Protein AF-0000000074219589 (afdb_homodimer)

Nearest PDB structures (foldseek):
  7evu-assembly1_A  TM=9.804E-01  e=2.218E-56  Toxoplasma gondii
  7evv-assembly1_A  TM=9.787E-01  e=8.801E-56  Toxoplasma gondii
  7f97-assembly1_A  TM=9.802E-01  e=2.999E-54  Plasmodium falciparum 3D7
  7qc1-assembly2_D  TM=9.430E-01  e=5.811E-54  Plasmodium falciparum 3D7
  5f9z-assembly3_B  TM=9.260E-01  e=2.154E-54  Cryptosporidium parvum

Structure (mmCIF, N/CA/C/O backbone):
data_AF-0000000074219589-model_v1
#
loop_
_entity.id
_entity.type
_entity.pdbx_description
1 polymer 'Methionine aminopeptidase 2'
#
loop_
_atom_site.group_PDB
_atom_site.id
_atom_site.type_symbol
_atom_site.label_atom_id
_atom_site.label_alt_id
_atom_site.label_comp_id
_atom_site.label_asym_id
_atom_site.label_entity_id
_atom_site.label_seq_id
_atom_site.pdbx_PDB_ins_code
_atom_site.Cartn_x
_atom_site.Cartn_y
_atom_site.Cartn_z
_atom_site.occupancy
_atom_site.B_iso_or_equiv
_atom_site.auth_seq_id
_atom_site.auth_comp_id
_atom_site.auth_asym_id
_atom_site.auth_atom_id
_atom_site.pdbx_PDB_model_num
ATOM 1 N N . MET A 1 1 ? -64.625 12.992 73.562 1 19.92 1 MET A N 1
ATOM 2 C CA . MET A 1 1 ? -65.438 12.336 72.5 1 19.92 1 MET A CA 1
ATOM 3 C C . MET A 1 1 ? -64.562 11.961 71.312 1 19.92 1 MET A C 1
ATOM 5 O O . MET A 1 1 ? -64.562 10.82 70.812 1 19.92 1 MET A O 1
ATOM 9 N N . ALA A 1 2 ? -64.188 12.914 70.375 1 18.48 2 ALA A N 1
ATOM 10 C CA . ALA A 1 2 ? -64.25 13.242 69 1 18.48 2 ALA A CA 1
ATOM 11 C C . ALA A 1 2 ? -63.062 12.727 68.188 1 18.48 2 ALA A C 1
ATOM 13 O O . ALA A 1 2 ? -63.156 12.477 67 1 18.48 2 ALA A O 1
ATOM 14 N N . GLY A 1 3 ? -61.875 12.883 68.688 1 21.91 3 GLY A N 1
ATOM 15 C CA . GLY A 1 3 ? -60.812 13.391 67.812 1 21.91 3 GLY A CA 1
ATOM 16 C C . GLY A 1 3 ? -60.281 12.344 66.875 1 21.91 3 GLY A C 1
ATOM 17 O O . GLY A 1 3 ? -59.594 11.391 67.25 1 21.91 3 GLY A O 1
ATOM 18 N N . GLY A 1 4 ? -61.125 11.953 65.938 1 23.81 4 GLY A N 1
ATOM 19 C CA . GLY A 1 4 ? -61 10.781 65.062 1 23.81 4 GLY A CA 1
ATOM 20 C C . GLY A 1 4 ? -59.719 10.789 64.25 1 23.81 4 GLY A C 1
ATOM 21 O O . GLY A 1 4 ? -59.375 11.797 63.625 1 23.81 4 GLY A O 1
ATOM 22 N N . LYS A 1 5 ? -58.656 10.047 64.688 1 26.77 5 LYS A N 1
ATOM 23 C CA . LYS A 1 5 ? -57.281 9.984 64.25 1 26.77 5 LYS A CA 1
ATOM 24 C C . LYS A 1 5 ? -57.156 9.562 62.812 1 26.77 5 LYS A C 1
ATOM 26 O O . LYS A 1 5 ? -57.5 8.43 62.438 1 26.77 5 LYS A O 1
ATOM 31 N N . LYS A 1 6 ? -57.469 10.555 61.875 1 24.08 6 LYS A N 1
ATOM 32 C CA . LYS A 1 6 ? -57.531 10.359 60.438 1 24.08 6 LYS A CA 1
ATOM 33 C C . LYS A 1 6 ? -56.25 9.68 59.938 1 24.08 6 LYS A C 1
ATOM 35 O O . LYS A 1 6 ? -55.125 10.141 60.219 1 24.08 6 LYS A O 1
ATOM 40 N N . GLU A 1 7 ? -56.219 8.398 59.781 1 24.27 7 GLU A N 1
ATOM 41 C CA . GLU A 1 7 ? -55.188 7.461 59.344 1 24.27 7 GLU A CA 1
ATOM 42 C C . GLU A 1 7 ? -54.656 7.863 57.969 1 24.27 7 GLU A C 1
ATOM 44 O O . GLU A 1 7 ? -55.375 7.93 57 1 24.27 7 GLU A O 1
ATOM 49 N N . GLY A 1 8 ? -53.844 8.938 57.875 1 21.81 8 GLY A N 1
ATOM 50 C CA . GLY A 1 8 ? -53.375 9.555 56.656 1 21.81 8 GLY A CA 1
ATOM 51 C C . GLY A 1 8 ? -52.688 8.57 55.719 1 21.81 8 GLY A C 1
ATOM 52 O O . GLY A 1 8 ? -51.875 7.754 56.156 1 21.81 8 GLY A O 1
ATOM 53 N N . LYS A 1 9 ? -53.344 8.07 54.625 1 23.77 9 LYS A N 1
ATOM 54 C CA . LYS A 1 9 ? -53.062 7.16 53.5 1 23.77 9 LYS A CA 1
ATOM 55 C C . LYS A 1 9 ? -51.812 7.586 52.719 1 23.77 9 LYS A C 1
ATOM 57 O O . LYS A 1 9 ? -51.906 8.461 51.844 1 23.77 9 LYS A O 1
ATOM 62 N N . SER A 1 10 ? -50.656 7.871 53.25 1 21.86 10 SER A N 1
ATOM 63 C CA . SER A 1 10 ? -49.562 8.367 52.438 1 21.86 10 SER A CA 1
ATOM 64 C C . SER A 1 10 ? -49.156 7.355 51.375 1 21.86 10 SER A C 1
ATOM 66 O O . SER A 1 10 ? -48.688 6.258 51.688 1 21.86 10 SER A O 1
ATOM 68 N N . CYS A 1 11 ? -50 6.988 50.406 1 22.42 11 CYS A N 1
ATOM 69 C CA . CYS A 1 11 ? -49.625 6.105 49.312 1 22.42 11 CYS A CA 1
ATOM 70 C C . CYS A 1 11 ? -48.406 6.652 48.594 1 22.42 11 CYS A C 1
ATOM 72 O O . CYS A 1 11 ? -48.469 7.73 48 1 22.42 11 CYS A O 1
ATOM 74 N N . ASP A 1 12 ? -47.188 6.516 49.031 1 22.69 12 ASP A N 1
ATOM 75 C CA . ASP A 1 12 ? -45.938 6.945 48.469 1 22.69 12 ASP A CA 1
ATOM 76 C C . ASP A 1 12 ? -45.719 6.355 47.062 1 22.69 12 ASP A C 1
ATOM 78 O O . ASP A 1 12 ? -45.719 5.133 46.906 1 22.69 12 ASP A O 1
ATOM 82 N N . ALA A 1 13 ? -46.344 6.895 46 1 24.58 13 ALA A N 1
ATOM 83 C CA . ALA A 1 13 ? -46.188 6.59 44.562 1 24.58 13 ALA A CA 1
ATOM 84 C C . ALA A 1 13 ? -44.719 6.516 44.156 1 24.58 13 ALA A C 1
ATOM 86 O O . ALA A 1 13 ? -44 7.52 44.219 1 24.58 13 ALA A O 1
ATOM 87 N N . GLU A 1 14 ? -43.938 5.5 44.438 1 26.52 14 GLU A N 1
ATOM 88 C CA . GLU A 1 14 ? -42.625 5.145 43.906 1 26.52 14 GLU A CA 1
ATOM 89 C C . GLU A 1 14 ? -42.625 5.219 42.375 1 26.52 14 GLU A C 1
ATOM 91 O O . GLU A 1 14 ? -43.25 4.379 41.719 1 26.52 14 GLU A O 1
ATOM 96 N N . THR A 1 15 ? -42.875 6.375 41.781 1 26.33 15 THR A N 1
ATOM 97 C CA . THR A 1 15 ? -42.812 6.57 40.344 1 26.33 15 THR A CA 1
ATOM 98 C C . THR A 1 15 ? -41.562 5.957 39.75 1 26.33 15 THR A C 1
ATOM 100 O O . THR A 1 15 ? -40.469 6.199 40.281 1 26.33 15 THR A O 1
ATOM 103 N N . SER A 1 16 ? -41.656 4.855 39.125 1 27.03 16 SER A N 1
ATOM 104 C CA . SER A 1 16 ? -40.719 4.047 38.375 1 27.03 16 SER A CA 1
ATOM 105 C C . SER A 1 16 ? -39.938 4.902 37.375 1 27.03 16 SER A C 1
ATOM 107 O O . SER A 1 16 ? -40.5 5.512 36.469 1 27.03 16 SER A O 1
ATOM 109 N N . ALA A 1 17 ? -38.906 5.609 37.781 1 26.78 17 ALA A N 1
ATOM 110 C CA . ALA A 1 17 ? -37.969 6.371 36.969 1 26.78 17 ALA A CA 1
ATOM 111 C C . ALA A 1 17 ? -37.594 5.625 35.719 1 26.78 17 ALA A C 1
ATOM 113 O O . ALA A 1 17 ? -36.938 4.582 35.75 1 26.78 17 ALA A O 1
ATOM 114 N N . VAL A 1 18 ? -38.344 5.652 34.719 1 27.89 18 VAL A N 1
ATOM 115 C CA . VAL A 1 18 ? -38.062 5.227 33.344 1 27.89 18 VAL A CA 1
ATOM 116 C C . VAL A 1 18 ? -36.625 5.641 32.969 1 27.89 18 VAL A C 1
ATOM 118 O O . VAL A 1 18 ? -36.25 6.809 33.094 1 27.89 18 VAL A O 1
ATOM 121 N N . ALA A 1 19 ? -35.75 4.691 32.938 1 32.09 19 ALA A N 1
ATOM 122 C CA . ALA A 1 19 ? -34.375 4.875 32.5 1 32.09 19 ALA A CA 1
ATOM 123 C C . ALA A 1 19 ? -34.312 5.848 31.328 1 32.09 19 ALA A C 1
ATOM 125 O O . ALA A 1 19 ? -35 5.684 30.328 1 32.09 19 ALA A O 1
ATOM 126 N N . LYS A 1 20 ? -34.031 7.055 31.562 1 34.81 20 LYS A N 1
ATOM 127 C CA . LYS A 1 20 ? -33.781 8.039 30.516 1 34.81 20 LYS A CA 1
ATOM 128 C C . LYS A 1 20 ? -33.031 7.422 29.328 1 34.81 20 LYS A C 1
ATOM 130 O O . LYS A 1 20 ? -32.094 6.652 29.516 1 34.81 20 LYS A O 1
ATOM 135 N N . PRO A 1 21 ? -33.531 7.344 28.188 1 35.66 21 PRO A N 1
ATOM 136 C CA . PRO A 1 21 ? -32.875 6.863 26.984 1 35.66 21 PRO A CA 1
ATOM 137 C C . PRO A 1 21 ? -31.406 7.297 26.906 1 35.66 21 PRO A C 1
ATOM 139 O O . PRO A 1 21 ? -31.078 8.438 27.25 1 35.66 21 PRO A O 1
ATOM 142 N N . ALA A 1 22 ? -30.375 6.469 27.219 1 43.91 22 ALA A N 1
ATOM 143 C CA . ALA A 1 22 ? -28.938 6.727 27.109 1 43.91 22 ALA A CA 1
ATOM 144 C C . ALA A 1 22 ? -28.641 7.754 26.016 1 43.91 22 ALA A C 1
ATOM 146 O O . ALA A 1 22 ? -29.031 7.57 24.859 1 43.91 22 ALA A O 1
ATOM 147 N N . LEU A 1 23 ? -28.516 8.891 26.266 1 55 23 LEU A N 1
ATOM 148 C CA . LEU A 1 23 ? -28.203 9.984 25.344 1 55 23 LEU A CA 1
ATOM 149 C C . LEU A 1 23 ? -27.031 9.625 24.453 1 55 23 LEU A C 1
ATOM 151 O O . LEU A 1 23 ? -25.953 9.242 24.938 1 55 23 LEU A O 1
ATOM 155 N N . ILE A 1 24 ? -27.109 9.258 23.188 1 67.38 24 ILE A N 1
ATOM 156 C CA . ILE A 1 24 ? -26.156 8.82 22.172 1 67.38 24 ILE A CA 1
ATOM 157 C C . ILE A 1 24 ? -25.031 9.836 22.047 1 67.38 24 ILE A C 1
ATOM 159 O O . ILE A 1 24 ? -23.875 9.461 21.844 1 67.38 24 ILE A O 1
ATOM 163 N N . GLY A 1 25 ? -25.172 11.031 22.375 1 81.06 25 GLY A N 1
ATOM 164 C CA . GLY A 1 25 ? -24.156 12.047 22.188 1 81.06 25 GLY A CA 1
ATOM 165 C C . GLY A 1 25 ? -23.281 12.266 23.406 1 81.06 25 GLY A C 1
ATOM 166 O O . GLY A 1 25 ? -23.516 11.641 24.453 1 81.06 25 GLY A O 1
ATOM 167 N N . ILE A 1 26 ? -22.266 12.969 23.297 1 91.38 26 ILE A N 1
ATOM 168 C CA . ILE A 1 26 ? -21.359 13.352 24.375 1 91.38 26 ILE A CA 1
ATOM 169 C C . ILE A 1 26 ? -22.078 14.242 25.375 1 91.38 26 ILE A C 1
ATOM 171 O O . ILE A 1 26 ? -22.797 15.164 24.984 1 91.38 26 ILE A O 1
ATOM 175 N N . THR A 1 27 ? -22 13.906 26.578 1 90.56 27 THR A N 1
ATOM 176 C CA . THR A 1 27 ? -22.844 14.562 27.578 1 90.56 27 THR A CA 1
ATOM 177 C C . THR A 1 27 ? -22.047 15.57 28.391 1 90.56 27 THR A C 1
ATOM 179 O O . THR A 1 27 ? -22.594 16.281 29.219 1 90.56 27 THR A O 1
ATOM 182 N N . CYS A 1 28 ? -20.781 15.578 28.203 1 91.44 28 CYS A N 1
ATOM 183 C CA . CYS A 1 28 ? -19.938 16.5 28.969 1 91.44 28 CYS A CA 1
ATOM 184 C C . CYS A 1 28 ? -19 17.266 28.031 1 91.44 28 CYS A C 1
ATOM 186 O O . CYS A 1 28 ? -18.594 16.75 26.984 1 91.44 28 CYS A O 1
ATOM 188 N N . SER A 1 29 ? -18.719 18.484 28.438 1 91.38 29 SER A N 1
ATOM 189 C CA . SER A 1 29 ? -17.797 19.281 27.656 1 91.38 29 SER A CA 1
ATOM 190 C C . SER A 1 29 ? -16.344 19 28.062 1 91.38 29 SER A C 1
ATOM 192 O O . SER A 1 29 ? -16.078 18.641 29.203 1 91.38 29 SER A O 1
ATOM 194 N N . ARG A 1 30 ? -15.461 19.234 27.203 1 92.25 30 ARG A N 1
ATOM 195 C CA . ARG A 1 30 ? -14.039 19.016 27.438 1 92.25 30 ARG A CA 1
ATOM 196 C C . ARG A 1 30 ? -13.516 19.953 28.516 1 92.25 30 ARG A C 1
ATOM 198 O O . ARG A 1 30 ? -12.672 19.547 29.328 1 92.25 30 ARG A O 1
ATOM 205 N N . SER A 1 31 ? -14.062 21.188 28.531 1 91.5 31 SER A N 1
ATOM 206 C CA . SER A 1 31 ? -13.586 22.188 29.484 1 91.5 31 SER A CA 1
ATOM 207 C C . SER A 1 31 ? -14.086 21.875 30.891 1 91.5 31 SER A C 1
ATOM 209 O O . SER A 1 31 ? -13.414 22.203 31.875 1 91.5 31 SER A O 1
ATOM 211 N N . ASP A 1 32 ? -15.242 21.203 30.984 1 91.75 32 ASP A N 1
ATOM 212 C CA . ASP A 1 32 ? -15.844 20.922 32.281 1 91.75 32 ASP A CA 1
ATOM 213 C C . ASP A 1 32 ? -15.203 19.688 32.906 1 91.75 32 ASP A C 1
ATOM 215 O O . ASP A 1 32 ? -14.875 19.688 34.094 1 91.75 32 ASP A O 1
ATOM 219 N N . ASP A 1 33 ? -15.062 18.641 32.125 1 94.69 33 ASP A N 1
ATOM 220 C CA . ASP A 1 33 ? -14.508 17.391 32.594 1 94.69 33 ASP A CA 1
ATOM 221 C C . ASP A 1 33 ? -13.836 16.625 31.469 1 94.69 33 ASP A C 1
ATOM 223 O O . ASP A 1 33 ? -14.461 15.766 30.828 1 94.69 33 ASP A O 1
ATOM 227 N N . LEU A 1 34 ? -12.617 16.812 31.438 1 94.25 34 LEU A N 1
ATOM 228 C CA . LEU A 1 34 ? -11.875 16.25 30.297 1 94.25 34 LEU A CA 1
ATOM 229 C C . LEU A 1 34 ? -11.805 14.734 30.375 1 94.25 34 LEU A C 1
ATOM 231 O O . LEU A 1 34 ? -11.922 14.055 29.359 1 94.25 34 LEU A O 1
ATOM 235 N N . ALA A 1 35 ? -11.547 14.203 31.547 1 93.75 35 ALA A N 1
ATOM 236 C CA . ALA A 1 35 ? -11.438 12.758 31.719 1 93.75 35 ALA A CA 1
ATOM 237 C C . ALA A 1 35 ? -12.727 12.055 31.328 1 93.75 35 ALA A C 1
ATOM 239 O O . ALA A 1 35 ? -12.703 11.039 30.625 1 93.75 35 ALA A O 1
ATOM 240 N N . LYS A 1 36 ? -13.797 12.578 31.766 1 95.19 36 LYS A N 1
ATOM 241 C CA . LYS A 1 36 ? -15.094 11.992 31.422 1 95.19 36 LYS A CA 1
ATOM 242 C C . LYS A 1 36 ? -15.375 12.125 29.938 1 95.19 36 LYS A C 1
ATOM 244 O O . LYS A 1 36 ? -15.883 11.188 29.312 1 95.19 36 LYS A O 1
ATOM 249 N N . TRP A 1 37 ? -15.133 13.32 29.438 1 96.31 37 TRP A N 1
ATOM 250 C CA . TRP A 1 37 ? -15.289 13.531 28 1 96.31 37 TRP A CA 1
ATOM 251 C C . TRP A 1 37 ? -14.492 12.5 27.219 1 96.31 37 TRP A C 1
ATOM 253 O O . TRP A 1 37 ? -15.016 11.875 26.297 1 96.31 37 TRP A O 1
ATOM 263 N N . TYR A 1 38 ? -13.297 12.359 27.578 1 96.31 38 TYR A N 1
ATOM 264 C CA . TYR A 1 38 ? -12.398 11.43 26.891 1 96.31 38 TYR A CA 1
ATOM 265 C C . TYR A 1 38 ? -12.938 10.008 26.938 1 96.31 38 TYR A C 1
ATOM 267 O O . TYR A 1 38 ? -12.977 9.32 25.922 1 96.31 38 TYR A O 1
ATOM 275 N N . HIS A 1 39 ? -13.375 9.641 28.031 1 95.19 39 HIS A N 1
ATOM 276 C CA . HIS A 1 39 ? -13.953 8.32 28.219 1 95.19 39 HIS A CA 1
ATOM 277 C C . HIS A 1 39 ? -15.18 8.125 27.328 1 95.19 39 HIS A C 1
ATOM 279 O O . HIS A 1 39 ? -15.336 7.078 26.703 1 95.19 39 HIS A O 1
ATOM 285 N N . GLU A 1 40 ? -16.016 9.094 27.281 1 95.62 40 GLU A N 1
ATOM 286 C CA . GLU A 1 40 ? -17.234 9 26.484 1 95.62 40 GLU A CA 1
ATOM 287 C C . GLU A 1 40 ? -16.906 8.898 24.984 1 95.62 40 GLU A C 1
ATOM 289 O O . GLU A 1 40 ? -17.531 8.117 24.266 1 95.62 40 GLU A O 1
ATOM 294 N N . VAL A 1 41 ? -15.953 9.688 24.594 1 96.06 41 VAL A N 1
ATOM 295 C CA . VAL A 1 41 ? -15.594 9.656 23.188 1 96.06 41 VAL A CA 1
ATOM 296 C C . VAL A 1 41 ? -15.094 8.258 22.812 1 96.06 41 VAL A C 1
ATOM 298 O O . VAL A 1 41 ? -15.5 7.699 21.797 1 96.06 41 VAL A O 1
ATOM 301 N N . LEU A 1 42 ? -14.227 7.68 23.656 1 96.69 42 LEU A N 1
ATOM 302 C CA . LEU A 1 42 ? -13.617 6.383 23.391 1 96.69 42 LEU A CA 1
ATOM 303 C C . LEU A 1 42 ? -14.68 5.285 23.344 1 96.69 42 LEU A C 1
ATOM 305 O O . LEU A 1 42 ? -14.625 4.402 22.484 1 96.69 42 LEU A O 1
ATOM 309 N N . THR A 1 43 ? -15.625 5.363 24.188 1 94.94 43 THR A N 1
ATOM 310 C CA . THR A 1 43 ? -16.578 4.273 24.328 1 94.94 43 THR A CA 1
ATOM 311 C C . THR A 1 43 ? -17.766 4.477 23.391 1 94.94 43 THR A C 1
ATOM 313 O O . THR A 1 43 ? -18.172 3.549 22.672 1 94.94 43 THR A O 1
ATOM 316 N N . LYS A 1 44 ? -18.312 5.719 23.297 1 94.25 44 LYS A N 1
ATOM 317 C CA . LYS A 1 44 ? -19.5 5.973 22.484 1 94.25 44 LYS A CA 1
ATOM 318 C C . LYS A 1 44 ? -19.156 5.93 21 1 94.25 44 LYS A C 1
ATOM 320 O O . LYS A 1 44 ? -19.984 5.543 20.172 1 94.25 44 LYS A O 1
ATOM 325 N N . ALA A 1 45 ? -17.953 6.336 20.719 1 94.88 45 ALA A N 1
ATOM 326 C CA . ALA A 1 45 ? -17.516 6.234 19.328 1 94.88 45 ALA A CA 1
ATOM 327 C C . ALA A 1 45 ? -16.984 4.84 19.016 1 94.88 45 ALA A C 1
ATOM 329 O O . ALA A 1 45 ? -16.531 4.574 17.891 1 94.88 45 ALA A O 1
ATOM 330 N N . GLU A 1 46 ? -16.969 3.984 19.953 1 94.56 46 GLU A N 1
ATOM 331 C CA . GLU A 1 46 ? -16.562 2.588 19.812 1 94.56 46 GLU A CA 1
ATOM 332 C C . GLU A 1 46 ? -15.117 2.477 19.328 1 94.56 46 GLU A C 1
ATOM 334 O O . GLU A 1 46 ? -14.828 1.729 18.391 1 94.56 46 GLU A O 1
ATOM 339 N N . LEU A 1 47 ? -14.289 3.191 19.938 1 97 47 LEU A N 1
ATOM 340 C CA . LEU A 1 47 ? -12.875 3.158 19.594 1 97 47 LEU A CA 1
ATOM 341 C C . LEU A 1 47 ? -12.156 2.039 20.344 1 97 47 LEU A C 1
ATOM 343 O O . LEU A 1 47 ? -11.359 1.307 19.766 1 97 47 LEU A O 1
ATOM 347 N N . ILE A 1 48 ? -12.523 1.895 21.625 1 97.19 48 ILE A N 1
ATOM 348 C CA . ILE A 1 48 ? -11.906 0.837 22.422 1 97.19 48 ILE A CA 1
ATOM 349 C C . ILE A 1 48 ? -12.977 0.121 23.25 1 97.19 48 ILE A C 1
ATOM 351 O O . ILE A 1 48 ? -14.117 0.579 23.328 1 97.19 48 ILE A O 1
ATOM 355 N N . GLU A 1 49 ? -12.656 -0.992 23.75 1 95.75 49 GLU A N 1
ATOM 356 C CA . GLU A 1 49 ? -13.391 -1.704 24.797 1 95.75 49 GLU A CA 1
ATOM 357 C C . GLU A 1 49 ? -12.484 -2.039 25.969 1 95.75 49 GLU A C 1
ATOM 359 O O . GLU A 1 49 ? -11.328 -2.43 25.781 1 95.75 49 GLU A O 1
ATOM 364 N N . TYR A 1 50 ? -13.016 -1.693 27.094 1 93.44 50 TYR A N 1
ATOM 365 C CA . TYR A 1 50 ? -12.258 -2.025 28.297 1 93.44 50 TYR A CA 1
ATOM 366 C C . TYR A 1 50 ? -12.164 -3.535 28.484 1 93.44 50 TYR A C 1
ATOM 368 O O . TYR A 1 50 ? -13.133 -4.258 28.219 1 93.44 50 TYR A O 1
ATOM 376 N N . TYR A 1 51 ? -11.062 -4 28.938 1 92.75 51 TYR A N 1
ATOM 377 C CA . TYR A 1 51 ? -10.742 -5.414 29.062 1 92.75 51 TYR A CA 1
ATOM 378 C C . TYR A 1 51 ? -10.555 -5.801 30.531 1 92.75 51 TYR A C 1
ATOM 380 O O . TYR A 1 51 ? -10.531 -4.934 31.406 1 92.75 51 TYR A O 1
ATOM 388 N N . ASP A 1 52 ? -10.453 -7.031 30.766 1 89.75 52 ASP A N 1
ATOM 389 C CA . ASP A 1 52 ? -10.406 -7.559 32.125 1 89.75 52 ASP A CA 1
ATOM 390 C C . ASP A 1 52 ? -9.078 -7.227 32.781 1 89.75 52 ASP A C 1
ATOM 392 O O . ASP A 1 52 ? -9.023 -7.055 34 1 89.75 52 ASP A O 1
ATOM 396 N N . VAL A 1 53 ? -8.047 -7.27 32.062 1 89.62 53 VAL A N 1
ATOM 397 C CA . VAL A 1 53 ? -6.738 -6.918 32.594 1 89.62 53 VAL A CA 1
ATOM 398 C C . VAL A 1 53 ? -6.551 -5.402 32.562 1 89.62 53 VAL A C 1
ATOM 400 O O . VAL A 1 53 ? -6.461 -4.812 31.469 1 89.62 53 VAL A O 1
ATOM 403 N N . ALA A 1 54 ? -6.387 -4.852 33.688 1 88.31 54 ALA A N 1
ATOM 404 C CA . ALA A 1 54 ? -6.281 -3.4 33.781 1 88.31 54 ALA A CA 1
ATOM 405 C C . ALA A 1 54 ? -5.094 -2.879 32.969 1 88.31 54 ALA A C 1
ATOM 407 O O . ALA A 1 54 ? -3.998 -3.443 33.031 1 88.31 54 ALA A O 1
ATOM 408 N N . GLY A 1 55 ? -5.312 -1.848 32.219 1 91.75 55 GLY A N 1
ATOM 409 C CA . GLY A 1 55 ? -4.258 -1.233 31.438 1 91.75 55 GLY A CA 1
ATOM 410 C C . GLY A 1 55 ? -4.121 -1.832 30.062 1 91.75 55 GLY A C 1
ATOM 411 O O . GLY A 1 55 ? -3.311 -1.369 29.25 1 91.75 55 GLY A O 1
ATOM 412 N N . CYS A 1 56 ? -4.828 -2.873 29.812 1 94.56 56 CYS A N 1
ATOM 413 C CA . CYS A 1 56 ? -4.906 -3.467 28.484 1 94.56 56 CYS A CA 1
ATOM 414 C C . CYS A 1 56 ? -6.262 -3.197 27.844 1 94.56 56 CYS A C 1
ATOM 416 O O . CYS A 1 56 ? -7.297 -3.336 28.5 1 94.56 56 CYS A O 1
ATOM 418 N N . TYR A 1 57 ? -6.297 -2.781 26.609 1 96.69 57 TYR A N 1
ATOM 419 C CA . TYR A 1 57 ? -7.547 -2.373 25.969 1 96.69 57 TYR A CA 1
ATOM 420 C C . TYR A 1 57 ? -7.723 -3.059 24.625 1 96.69 57 TYR A C 1
ATOM 422 O O . TYR A 1 57 ? -6.746 -3.307 23.922 1 96.69 57 TYR A O 1
ATOM 430 N N . ILE A 1 58 ? -8.914 -3.373 24.297 1 97.69 58 ILE A N 1
ATOM 431 C CA . ILE A 1 58 ? -9.25 -3.848 22.969 1 97.69 58 ILE A CA 1
ATOM 432 C C . ILE A 1 58 ? -9.359 -2.664 22 1 97.69 58 ILE A C 1
ATOM 434 O O . ILE A 1 58 ? -10.094 -1.713 22.266 1 97.69 58 ILE A O 1
ATOM 438 N N . LEU A 1 59 ? -8.586 -2.656 20.984 1 98.19 59 LEU A N 1
ATOM 439 C CA . LEU A 1 59 ? -8.703 -1.644 19.938 1 98.19 59 LEU A CA 1
ATOM 440 C C . LEU A 1 59 ? -9.695 -2.084 18.875 1 98.19 59 LEU A C 1
ATOM 442 O O . LEU A 1 59 ? -9.438 -3.039 18.141 1 98.19 59 LEU A O 1
ATOM 446 N N . ARG A 1 60 ? -10.75 -1.358 18.766 1 97.81 60 ARG A N 1
ATOM 447 C CA . ARG A 1 60 ? -11.789 -1.704 17.797 1 97.81 60 ARG A CA 1
ATOM 448 C C . ARG A 1 60 ? -11.383 -1.302 16.391 1 97.81 60 ARG A C 1
ATOM 450 O O . ARG A 1 60 ? -10.383 -0.607 16.203 1 97.81 60 ARG A O 1
ATOM 457 N N . PRO A 1 61 ? -12.086 -1.764 15.398 1 97 61 PRO A N 1
ATOM 458 C CA . PRO A 1 61 ? -11.625 -1.66 14.016 1 97 61 PRO A CA 1
ATOM 459 C C . PRO A 1 61 ? -11.375 -0.218 13.578 1 97 61 PRO A C 1
ATOM 461 O O . PRO A 1 61 ? -10.383 0.062 12.898 1 97 61 PRO A O 1
ATOM 464 N N . ASN A 1 62 ? -12.195 0.729 13.938 1 95.12 62 ASN A N 1
ATOM 465 C CA . ASN A 1 62 ? -12.07 2.098 13.445 1 95.12 62 ASN A CA 1
ATOM 466 C C . ASN A 1 62 ? -10.766 2.738 13.914 1 95.12 62 ASN A C 1
ATOM 468 O O . ASN A 1 62 ? -10.055 3.367 13.125 1 95.12 62 ASN A O 1
ATOM 472 N N . ILE A 1 63 ? -10.484 2.539 15.164 1 96.94 63 ILE A N 1
ATOM 473 C CA . ILE A 1 63 ? -9.289 3.195 15.672 1 96.94 63 ILE A CA 1
ATOM 474 C C . ILE A 1 63 ? -8.047 2.42 15.234 1 96.94 63 ILE A C 1
ATOM 476 O O . ILE A 1 63 ? -6.977 3.004 15.047 1 96.94 63 ILE A O 1
ATOM 480 N N . PHE A 1 64 ? -8.211 1.115 15.102 1 98.12 64 PHE A N 1
ATOM 481 C CA . PHE A 1 64 ? -7.082 0.341 14.602 1 98.12 64 PHE A CA 1
ATOM 482 C C . PHE A 1 64 ? -6.742 0.738 13.172 1 98.12 64 PHE A C 1
ATOM 484 O O . PHE A 1 64 ? -5.574 0.71 12.773 1 98.12 64 PHE A O 1
ATOM 491 N N . ALA A 1 65 ? -7.723 1.04 12.422 1 97.19 65 ALA A N 1
ATOM 492 C CA . ALA A 1 65 ? -7.473 1.544 11.07 1 97.19 65 ALA A CA 1
ATOM 493 C C . ALA A 1 65 ? -6.578 2.783 11.109 1 97.19 65 ALA A C 1
ATOM 495 O O . ALA A 1 65 ? -5.695 2.941 10.266 1 97.19 65 ALA A O 1
ATOM 496 N N . VAL A 1 66 ? -6.812 3.645 12.031 1 97.5 66 VAL A N 1
ATOM 497 C CA . VAL A 1 66 ? -5.965 4.82 12.195 1 97.5 66 VAL A CA 1
ATOM 498 C C . VAL A 1 66 ? -4.52 4.391 12.438 1 97.5 66 VAL A C 1
ATOM 500 O O . VAL A 1 66 ? -3.592 4.93 11.836 1 97.5 66 VAL A O 1
ATOM 503 N N . TRP A 1 67 ? -4.363 3.416 13.281 1 98.19 67 TRP A N 1
ATOM 504 C CA . TRP A 1 67 ? -3.027 2.896 13.555 1 98.19 67 TRP A CA 1
ATOM 505 C C . TRP A 1 67 ? -2.395 2.33 12.289 1 98.19 67 TRP A C 1
ATOM 507 O O . TRP A 1 67 ? -1.199 2.52 12.047 1 98.19 67 TRP A O 1
ATOM 517 N N . GLU A 1 68 ? -3.188 1.637 11.547 1 96.62 68 GLU A N 1
ATOM 518 C CA . GLU A 1 68 ? -2.689 1.087 10.289 1 96.62 68 GLU A CA 1
ATOM 519 C C . GLU A 1 68 ? -2.193 2.191 9.359 1 96.62 68 GLU A C 1
ATOM 521 O O . GLU A 1 68 ? -1.165 2.039 8.695 1 96.62 68 GLU A O 1
ATOM 526 N N . PHE A 1 69 ? -2.936 3.295 9.305 1 94.31 69 PHE A N 1
ATOM 527 C CA . PHE A 1 69 ? -2.521 4.414 8.469 1 94.31 69 PHE A CA 1
ATOM 528 C C . PHE A 1 69 ? -1.198 4.992 8.953 1 94.31 69 PHE A C 1
ATOM 530 O O . PHE A 1 69 ? -0.324 5.316 8.148 1 94.31 69 PHE A O 1
ATOM 537 N N . ILE A 1 70 ? -1.053 5.105 10.203 1 97.38 70 ILE A N 1
ATOM 538 C CA . ILE A 1 70 ? 0.185 5.609 10.789 1 97.38 70 ILE A CA 1
ATOM 539 C C . ILE A 1 70 ? 1.34 4.672 10.438 1 97.38 70 ILE A C 1
ATOM 541 O O . ILE A 1 70 ? 2.402 5.121 10 1 97.38 70 ILE A O 1
ATOM 545 N N . GLN A 1 71 ? 1.13 3.424 10.617 1 97.19 71 GLN A N 1
ATOM 546 C CA . GLN A 1 71 ? 2.148 2.426 10.305 1 97.19 71 GLN A CA 1
ATOM 547 C C . GLN A 1 71 ? 2.586 2.518 8.852 1 97.19 71 GLN A C 1
ATOM 549 O O . GLN A 1 71 ? 3.783 2.521 8.555 1 97.19 71 GLN A O 1
ATOM 554 N N . GLN A 1 72 ? 1.621 2.584 7.961 1 91.44 72 GLN A N 1
ATOM 555 C CA . GLN A 1 72 ? 1.916 2.639 6.531 1 91.44 72 GLN A CA 1
ATOM 556 C C . GLN A 1 72 ? 2.723 3.885 6.18 1 91.44 72 GLN A C 1
ATOM 558 O O . GLN A 1 72 ? 3.688 3.812 5.418 1 91.44 72 GLN A O 1
ATOM 563 N N . PHE A 1 73 ? 2.311 4.934 6.77 1 94.31 73 PHE A N 1
ATOM 564 C CA . PHE A 1 73 ? 2.979 6.207 6.508 1 94.31 73 PHE A CA 1
ATOM 565 C C . PHE A 1 73 ? 4.43 6.16 6.98 1 94.31 73 PHE A C 1
ATOM 567 O O . PHE A 1 73 ? 5.344 6.48 6.219 1 94.31 73 PHE A O 1
ATOM 574 N N . ILE A 1 74 ? 4.711 5.68 8.203 1 96.88 74 ILE A N 1
ATOM 575 C CA . ILE A 1 74 ? 6.043 5.633 8.789 1 96.88 74 ILE A CA 1
ATOM 576 C C . ILE A 1 74 ? 6.902 4.613 8.047 1 96.88 74 ILE A C 1
ATOM 578 O O . ILE A 1 74 ? 8.062 4.887 7.723 1 96.88 74 ILE A O 1
ATOM 582 N N . ASP A 1 75 ? 6.344 3.533 7.793 1 94.88 75 ASP A N 1
ATOM 583 C CA . ASP A 1 75 ? 7.09 2.461 7.145 1 94.88 75 ASP A CA 1
ATOM 584 C C . ASP A 1 75 ? 7.617 2.904 5.781 1 94.88 75 ASP A C 1
ATOM 586 O O . ASP A 1 75 ? 8.75 2.584 5.414 1 94.88 75 ASP A O 1
ATOM 590 N N . ALA A 1 76 ? 6.777 3.617 5.047 1 88.56 76 ALA A N 1
ATOM 591 C CA . ALA A 1 76 ? 7.207 4.133 3.752 1 88.56 76 ALA A CA 1
ATOM 592 C C . ALA A 1 76 ? 8.391 5.086 3.906 1 88.56 76 ALA A C 1
ATOM 594 O O . ALA A 1 76 ? 9.367 4.992 3.158 1 88.56 76 ALA A O 1
ATOM 595 N N . LYS A 1 77 ? 8.336 5.922 4.875 1 90.44 77 LYS A N 1
ATOM 596 C CA . LYS A 1 77 ? 9.414 6.875 5.121 1 90.44 77 LYS A CA 1
ATOM 597 C C . LYS A 1 77 ? 10.68 6.16 5.594 1 90.44 77 LYS A C 1
ATOM 599 O O . LYS A 1 77 ? 11.789 6.527 5.203 1 90.44 77 LYS A O 1
ATOM 604 N N . PHE A 1 78 ? 10.508 5.191 6.445 1 96.5 78 PHE A N 1
ATOM 605 C CA . PHE A 1 78 ? 11.641 4.41 6.922 1 96.5 78 PHE A CA 1
ATOM 606 C C . PHE A 1 78 ? 12.359 3.738 5.758 1 96.5 78 PHE A C 1
ATOM 608 O O . PHE A 1 78 ? 13.594 3.785 5.672 1 96.5 78 PHE A O 1
ATOM 615 N N . LYS A 1 79 ? 11.656 3.18 4.898 1 88.31 79 LYS A N 1
ATOM 616 C CA . LYS A 1 79 ? 12.25 2.477 3.762 1 88.31 79 LYS A CA 1
ATOM 617 C C . LYS A 1 79 ? 12.977 3.445 2.834 1 88.31 79 LYS A C 1
ATOM 619 O O . LYS A 1 79 ? 14.008 3.102 2.258 1 88.31 79 LYS A O 1
ATOM 624 N N . GLU A 1 80 ? 12.523 4.676 2.77 1 81 80 GLU A N 1
ATOM 625 C CA . GLU A 1 80 ? 13.211 5.719 2.016 1 81 80 GLU A CA 1
ATOM 626 C C . GLU A 1 80 ? 14.594 6 2.602 1 81 80 GLU A C 1
ATOM 628 O O . GLU A 1 80 ? 15.508 6.398 1.88 1 81 80 GLU A O 1
ATOM 633 N N . HIS A 1 81 ? 14.648 5.762 3.846 1 91.94 81 HIS A N 1
ATOM 634 C CA . HIS A 1 81 ? 15.906 6.031 4.527 1 91.94 81 HIS A CA 1
ATOM 635 C C . HIS A 1 81 ? 16.75 4.762 4.664 1 91.94 81 HIS A C 1
ATOM 637 O O . HIS A 1 81 ? 17.703 4.727 5.438 1 91.94 81 HIS A O 1
ATOM 643 N N . GLY A 1 82 ? 16.312 3.748 3.975 1 91.19 82 GLY A N 1
ATOM 644 C CA . GLY A 1 82 ? 17.094 2.52 3.941 1 91.19 82 GLY A CA 1
ATOM 645 C C . GLY A 1 82 ? 16.891 1.652 5.168 1 91.19 82 GLY A C 1
ATOM 646 O O . GLY A 1 82 ? 17.656 0.722 5.414 1 91.19 82 GLY A O 1
ATOM 647 N N . ILE A 1 83 ? 15.938 1.934 5.984 1 97.62 83 ILE A N 1
ATOM 648 C CA . ILE A 1 83 ? 15.648 1.146 7.176 1 97.62 83 ILE A CA 1
ATOM 649 C C . ILE A 1 83 ? 14.891 -0.121 6.785 1 97.62 83 ILE A C 1
ATOM 651 O O . ILE A 1 83 ? 13.984 -0.077 5.945 1 97.62 83 ILE A O 1
ATOM 655 N N . LYS A 1 84 ? 15.32 -1.242 7.32 1 97.31 84 LYS A N 1
ATOM 656 C CA . LYS A 1 84 ? 14.656 -2.52 7.066 1 97.31 84 LYS A CA 1
ATOM 657 C C . LYS A 1 84 ? 13.938 -3.021 8.312 1 97.31 84 LYS A C 1
ATOM 659 O O . LYS A 1 84 ? 14.43 -2.855 9.43 1 97.31 84 LYS A O 1
ATOM 664 N N . ASN A 1 85 ? 12.805 -3.611 8.07 1 97.88 85 ASN A N 1
ATOM 665 C CA . ASN A 1 85 ? 12.062 -4.191 9.18 1 97.88 85 ASN A CA 1
ATOM 666 C C . ASN A 1 85 ? 12.609 -5.566 9.562 1 97.88 85 ASN A C 1
ATOM 668 O O . ASN A 1 85 ? 13.141 -6.285 8.719 1 97.88 85 ASN A O 1
ATOM 672 N N . CYS A 1 86 ? 12.484 -5.91 10.812 1 98.31 86 CYS A N 1
ATOM 673 C CA . CYS A 1 86 ? 12.867 -7.188 11.406 1 98.31 86 CYS A CA 1
ATOM 674 C C . CYS A 1 86 ? 11.984 -7.516 12.602 1 98.31 86 CYS A C 1
ATOM 676 O O . CYS A 1 86 ? 11.039 -6.781 12.906 1 98.31 86 CYS A O 1
ATOM 678 N N . TYR A 1 87 ? 12.211 -8.648 13.188 1 98.25 87 TYR A N 1
ATOM 679 C CA . TYR A 1 87 ? 11.43 -9 14.375 1 98.25 87 TYR A CA 1
ATOM 680 C C . TYR A 1 87 ? 12.297 -9.727 15.398 1 98.25 87 TYR A C 1
ATOM 682 O O . TYR A 1 87 ? 12.969 -10.711 15.078 1 98.25 87 TYR A O 1
ATOM 690 N N . PHE A 1 88 ? 12.344 -9.203 16.562 1 97.88 88 PHE A N 1
ATOM 691 C CA . PHE A 1 88 ? 13.023 -9.836 17.688 1 97.88 88 PHE A CA 1
ATOM 692 C C . PHE A 1 88 ? 12.008 -10.414 18.672 1 97.88 88 PHE A C 1
ATOM 694 O O . PHE A 1 88 ? 10.914 -9.875 18.828 1 97.88 88 PHE A O 1
ATOM 701 N N . PRO A 1 89 ? 12.305 -11.445 19.344 1 96.44 89 PRO A N 1
ATOM 702 C CA . PRO A 1 89 ? 11.383 -12.117 20.266 1 96.44 89 PRO A CA 1
ATOM 703 C C . PRO A 1 89 ? 10.922 -11.203 21.391 1 96.44 89 PRO A C 1
ATOM 705 O O . PRO A 1 89 ? 11.641 -10.273 21.781 1 96.44 89 PRO A O 1
ATOM 708 N N . MET A 1 90 ? 9.773 -11.586 22 1 96.25 90 MET A N 1
ATOM 709 C CA . MET A 1 90 ? 9.148 -10.727 23 1 96.25 90 MET A CA 1
ATOM 710 C C . MET A 1 90 ? 9.766 -10.969 24.375 1 96.25 90 MET A C 1
ATOM 712 O O . MET A 1 90 ? 9.555 -10.188 25.297 1 96.25 90 MET A O 1
ATOM 716 N N . PHE A 1 91 ? 10.531 -12.023 24.516 1 94.75 91 PHE A N 1
ATOM 717 C CA . PHE A 1 91 ? 11.023 -12.398 25.828 1 94.75 91 PHE A CA 1
ATOM 718 C C . PHE A 1 91 ? 12.461 -11.938 26.031 1 94.75 91 PHE A C 1
ATOM 720 O O . PHE A 1 91 ? 13.273 -12.008 25.109 1 94.75 91 PHE A O 1
ATOM 727 N N . VAL A 1 92 ? 12.703 -11.492 27.203 1 91.88 92 VAL A N 1
ATOM 728 C CA . VAL A 1 92 ? 14.055 -11.125 27.609 1 91.88 92 VAL A CA 1
ATOM 729 C C . VAL A 1 92 ? 14.484 -11.961 28.812 1 91.88 92 VAL A C 1
ATOM 731 O O . VAL A 1 92 ? 13.703 -12.141 29.75 1 91.88 92 VAL A O 1
ATOM 734 N N . THR A 1 93 ? 15.672 -12.453 28.75 1 89.19 93 THR A N 1
ATOM 735 C CA . THR A 1 93 ? 16.188 -13.234 29.859 1 89.19 93 THR A CA 1
ATOM 736 C C . THR A 1 93 ? 16.578 -12.32 31.016 1 89.19 93 THR A C 1
ATOM 738 O O . THR A 1 93 ? 16.922 -11.156 30.812 1 89.19 93 THR A O 1
ATOM 741 N N . LYS A 1 94 ? 16.562 -12.891 32.188 1 85.56 94 LYS A N 1
ATOM 742 C CA . LYS A 1 94 ? 16.922 -12.133 33.375 1 85.56 94 LYS A CA 1
ATOM 743 C C . LYS A 1 94 ? 18.359 -11.625 33.281 1 85.56 94 LYS A C 1
ATOM 745 O O . LYS A 1 94 ? 18.656 -10.5 33.656 1 85.56 94 LYS A O 1
ATOM 750 N N . GLY A 1 95 ? 19.266 -12.406 32.75 1 82 95 GLY A N 1
ATOM 751 C CA . GLY A 1 95 ? 20.656 -12.023 32.594 1 82 95 GLY A CA 1
ATOM 752 C C . GLY A 1 95 ? 20.859 -10.789 31.75 1 82 95 GLY A C 1
ATOM 753 O O . GLY A 1 95 ? 21.609 -9.891 32.094 1 82 95 GLY A O 1
ATOM 754 N N . LYS A 1 96 ? 20.172 -10.727 30.703 1 81.81 96 LYS A N 1
ATOM 755 C CA . LYS A 1 96 ? 20.297 -9.594 29.797 1 81.81 96 LYS A CA 1
ATOM 756 C C . LYS A 1 96 ? 19.703 -8.328 30.391 1 81.81 96 LYS A C 1
ATOM 758 O O . LYS A 1 96 ? 20.219 -7.227 30.188 1 81.81 96 LYS A O 1
ATOM 763 N N . LEU A 1 97 ? 18.641 -8.469 31.109 1 80.69 97 LEU A N 1
ATOM 764 C CA . LEU A 1 97 ? 18 -7.332 31.75 1 80.69 97 LEU A CA 1
ATOM 765 C C . LEU A 1 97 ? 18.891 -6.746 32.844 1 80.69 97 LEU A C 1
ATOM 767 O O . LEU A 1 97 ? 18.984 -5.527 33 1 80.69 97 LEU A O 1
ATOM 771 N N . THR A 1 98 ? 19.516 -7.602 33.562 1 79.19 98 THR A N 1
ATOM 772 C CA . THR A 1 98 ? 20.406 -7.176 34.625 1 79.19 98 THR A CA 1
ATOM 773 C C . THR A 1 98 ? 21.625 -6.453 34.094 1 79.19 98 THR A C 1
ATOM 775 O O . THR A 1 98 ? 22.094 -5.477 34.688 1 79.19 98 THR A O 1
ATOM 778 N N . ALA A 1 99 ? 22.141 -6.891 32.969 1 75.88 99 ALA A N 1
ATOM 779 C CA . ALA A 1 99 ? 23.297 -6.246 32.344 1 75.88 99 ALA A CA 1
ATOM 780 C C . ALA A 1 99 ? 22.984 -4.789 32 1 75.88 99 ALA A C 1
ATOM 782 O O . ALA A 1 99 ? 23.828 -3.91 32.219 1 75.88 99 ALA A O 1
ATOM 783 N N . GLU A 1 100 ? 21.844 -4.547 31.578 1 73.31 100 GLU A N 1
ATOM 784 C CA . GLU A 1 100 ? 21.422 -3.191 31.234 1 73.31 100 GLU A CA 1
ATOM 785 C C . GLU A 1 100 ? 21.25 -2.334 32.5 1 73.31 100 GLU A C 1
ATOM 787 O O . GLU A 1 100 ? 21.688 -1.186 32.531 1 73.31 100 GLU A O 1
ATOM 792 N N . GLU A 1 101 ? 20.625 -2.809 33.438 1 72.62 101 GLU A N 1
ATOM 793 C CA . GLU A 1 101 ? 20.344 -2.078 34.688 1 72.62 101 GLU A CA 1
ATOM 794 C C . GLU A 1 101 ? 21.625 -1.702 35.406 1 72.62 101 GLU A C 1
ATOM 796 O O . GLU A 1 101 ? 21.719 -0.625 36 1 72.62 101 GLU A O 1
ATOM 801 N N . ASP A 1 102 ? 22.531 -2.555 35.312 1 69.44 102 ASP A N 1
ATOM 802 C CA . ASP A 1 102 ? 23.797 -2.336 36 1 69.44 102 ASP A CA 1
ATOM 803 C C . ASP A 1 102 ? 24.594 -1.197 35.375 1 69.44 102 ASP A C 1
ATOM 805 O O . ASP A 1 102 ? 25.344 -0.502 36.031 1 69.44 102 ASP A O 1
ATOM 809 N N . HIS A 1 103 ? 24.281 -1.039 34.125 1 66.06 103 HIS A N 1
ATOM 810 C CA . HIS A 1 103 ? 25.141 -0.089 33.438 1 66.06 103 HIS A CA 1
ATOM 811 C C . HIS A 1 103 ? 24.406 1.23 33.188 1 66.06 103 HIS A C 1
ATOM 813 O O . HIS A 1 103 ? 25.047 2.254 32.938 1 66.06 103 HIS A O 1
ATOM 819 N N . LEU A 1 104 ? 23.172 1.07 33.156 1 64.25 104 LEU A N 1
ATOM 820 C CA . LEU A 1 104 ? 22.422 2.289 32.875 1 64.25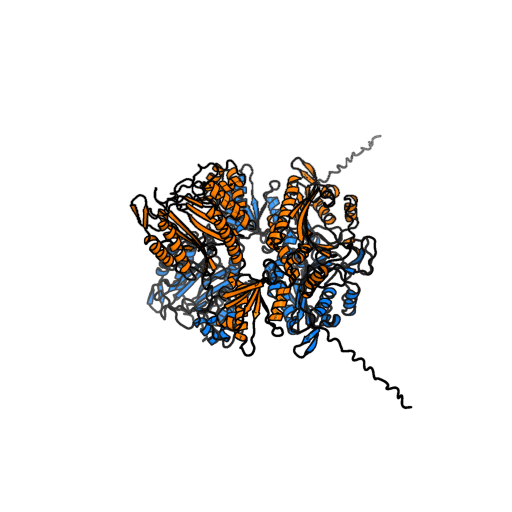 104 LEU A CA 1
ATOM 821 C C . LEU A 1 104 ? 21.609 2.73 34.094 1 64.25 104 LEU A C 1
ATOM 823 O O . LEU A 1 104 ? 20.656 2.062 34.5 1 64.25 104 LEU A O 1
ATOM 827 N N . GLU A 1 105 ? 22.125 3.693 34.75 1 58.84 105 GLU A N 1
ATOM 828 C CA . GLU A 1 105 ? 21.438 4.262 35.906 1 58.84 105 GLU A CA 1
ATOM 829 C C . GLU A 1 105 ? 20.031 4.73 35.531 1 58.84 105 GLU A C 1
ATOM 831 O O . GLU A 1 105 ? 19.844 5.402 34.5 1 58.84 105 GLU A O 1
ATOM 836 N N . GLY A 1 106 ? 18.953 4.223 36.25 1 54.72 106 GLY A N 1
ATOM 837 C CA . GLY A 1 106 ? 17.609 4.742 36.031 1 54.72 106 GLY A CA 1
ATOM 838 C C . GLY A 1 106 ? 16.719 3.797 35.25 1 54.72 106 GLY A C 1
ATOM 839 O O . GLY A 1 106 ? 15.531 4.047 35.062 1 54.72 106 GLY A O 1
ATOM 840 N N . PHE A 1 107 ? 17.453 2.779 34.625 1 56.56 107 PHE A N 1
ATOM 841 C CA . PHE A 1 107 ? 16.578 1.86 33.875 1 56.56 107 PHE A CA 1
ATOM 842 C C . PHE A 1 107 ? 15.945 0.851 34.844 1 56.56 107 PHE A C 1
ATOM 844 O O . PHE A 1 107 ? 16.641 0.053 35.469 1 56.56 107 PHE A O 1
ATOM 851 N N . SER A 1 108 ? 14.789 1.171 35.562 1 57 108 SER A N 1
ATOM 852 C CA . SER A 1 108 ? 14.055 0.223 36.406 1 57 108 SER A CA 1
ATOM 853 C C . SER A 1 108 ? 12.68 -0.077 35.812 1 57 108 SER A C 1
ATOM 855 O O . SER A 1 108 ? 11.727 0.677 36.031 1 57 108 SER A O 1
ATOM 857 N N . ALA A 1 109 ? 12.547 -0.771 34.75 1 58.44 109 ALA A N 1
ATOM 858 C CA . ALA A 1 109 ? 11.172 -1.033 34.344 1 58.44 109 ALA A CA 1
ATOM 859 C C . ALA A 1 109 ? 10.594 -2.234 35.094 1 58.44 109 ALA A C 1
ATOM 861 O O . ALA A 1 109 ? 11.281 -3.236 35.281 1 58.44 109 ALA A O 1
ATOM 862 N N . GLU A 1 110 ? 9.508 -1.957 35.812 1 72 110 GLU A N 1
ATOM 863 C CA . GLU A 1 110 ? 8.773 -3.107 36.312 1 72 110 GLU A CA 1
ATOM 864 C C . GLU A 1 110 ? 8.258 -3.984 35.188 1 72 110 GLU A C 1
ATOM 866 O O . GLU A 1 110 ? 7.41 -3.553 34.406 1 72 110 GLU A O 1
ATOM 871 N N . VAL A 1 111 ? 8.883 -5.059 34.969 1 86.38 111 VAL A N 1
ATOM 872 C CA . VAL A 1 111 ? 8.602 -5.973 33.875 1 86.38 111 VAL A CA 1
ATOM 873 C C . VAL A 1 111 ? 7.676 -7.086 34.344 1 86.38 111 VAL A C 1
ATOM 875 O O . VAL A 1 111 ? 7.586 -7.363 35.531 1 86.38 111 VAL A O 1
ATOM 878 N N . ALA A 1 112 ? 6.871 -7.559 33.438 1 90.25 112 ALA A N 1
ATOM 879 C CA . ALA A 1 112 ? 6.055 -8.742 33.656 1 90.25 112 ALA A CA 1
ATOM 880 C C . ALA A 1 112 ? 6.879 -10.016 33.5 1 90.25 112 ALA A C 1
ATOM 882 O O . ALA A 1 112 ? 7.465 -10.258 32.438 1 90.25 112 ALA A O 1
ATOM 883 N N . TRP A 1 113 ? 6.867 -10.844 34.531 1 91.5 113 TRP A N 1
ATOM 884 C CA . TRP A 1 113 ? 7.715 -12.031 34.562 1 91.5 113 TRP A CA 1
ATOM 885 C C . TRP A 1 113 ? 6.898 -13.281 34.219 1 91.5 113 TRP A C 1
ATOM 887 O O . TRP A 1 113 ? 5.895 -13.562 34.906 1 91.5 113 TRP A O 1
ATOM 897 N N . VAL A 1 114 ? 7.34 -14 33.25 1 92.44 114 VAL A N 1
ATOM 898 C CA . VAL A 1 114 ? 6.855 -15.352 33 1 92.44 114 VAL A CA 1
ATOM 899 C C . VAL A 1 114 ? 7.664 -16.344 33.812 1 92.44 114 VAL A C 1
ATOM 901 O O . VAL A 1 114 ? 8.875 -16.484 33.625 1 92.44 114 VAL A O 1
ATOM 904 N N . THR A 1 115 ? 6.949 -17.062 34.688 1 91.88 115 THR A N 1
ATOM 905 C CA . THR A 1 115 ? 7.688 -17.922 35.625 1 91.88 115 THR A CA 1
ATOM 906 C C . THR A 1 115 ? 7.215 -19.375 35.5 1 91.88 115 THR A C 1
ATOM 908 O O . THR A 1 115 ? 7.871 -20.281 36 1 91.88 115 THR A O 1
ATOM 911 N N . LYS A 1 116 ? 6.09 -19.562 34.844 1 88.31 116 LYS A N 1
ATOM 912 C CA . LYS A 1 116 ? 5.531 -20.906 34.75 1 88.31 116 LYS A CA 1
ATOM 913 C C . LYS A 1 116 ? 5.043 -21.219 33.344 1 88.31 116 LYS A C 1
ATOM 915 O O . LYS A 1 116 ? 4.625 -20.312 32.594 1 88.31 116 LYS A O 1
ATOM 920 N N . SER A 1 117 ? 5.148 -22.469 33 1 85.44 117 SER A N 1
ATOM 921 C CA . SER A 1 117 ? 4.516 -23.047 31.797 1 85.44 117 SER A CA 1
ATOM 922 C C . SER A 1 117 ? 3.584 -24.188 32.156 1 85.44 117 SER A C 1
ATOM 924 O O . SER A 1 117 ? 4.023 -25.203 32.719 1 85.44 117 SER A O 1
ATOM 926 N N . GLY A 1 118 ? 2.404 -23.984 31.766 1 80.75 118 GLY A N 1
ATOM 927 C CA . GLY A 1 118 ? 1.462 -24.969 32.281 1 80.75 118 GLY A CA 1
ATOM 928 C C . GLY A 1 118 ? 1.494 -25.062 33.812 1 80.75 118 GLY A C 1
ATOM 929 O O . GLY A 1 118 ? 1.263 -24.078 34.5 1 80.75 118 GLY A O 1
ATOM 930 N N . SER A 1 119 ? 1.908 -26.266 34.25 1 81.38 119 SER A N 1
ATOM 931 C CA . SER A 1 119 ? 1.962 -26.484 35.688 1 81.38 119 SER A CA 1
ATOM 932 C C . SER A 1 119 ? 3.402 -26.516 36.188 1 81.38 119 SER A C 1
ATOM 934 O O . SER A 1 119 ? 3.645 -26.625 37.406 1 81.38 119 SER A O 1
ATOM 936 N N . SER A 1 120 ? 4.277 -26.281 35.281 1 84.56 120 SER A N 1
ATOM 937 C CA . SER A 1 120 ? 5.684 -26.422 35.656 1 84.56 120 SER A CA 1
ATOM 938 C C . SER A 1 120 ? 6.363 -25.062 35.75 1 84.56 120 SER A C 1
ATOM 940 O O . SER A 1 120 ? 6.055 -24.156 34.969 1 84.56 120 SER A O 1
ATOM 942 N N . ASP A 1 121 ? 7.262 -25 36.656 1 88 121 ASP A N 1
ATOM 943 C CA . ASP A 1 121 ? 8.062 -23.781 36.781 1 88 121 ASP A CA 1
ATOM 944 C C . ASP A 1 121 ? 9.141 -23.734 35.688 1 88 121 ASP A C 1
ATOM 946 O O . ASP A 1 121 ? 9.742 -24.766 35.344 1 88 121 ASP A O 1
ATOM 950 N N . LEU A 1 122 ? 9.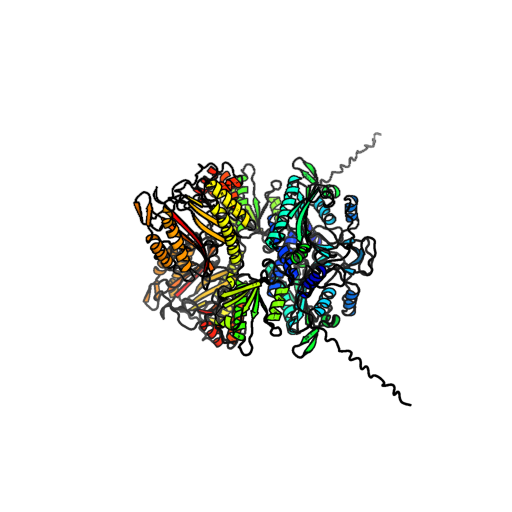336 -22.562 35.25 1 88.31 122 LEU A N 1
ATOM 951 C CA . LEU A 1 122 ? 10.453 -22.391 34.312 1 88.31 122 LEU A CA 1
ATOM 952 C C . LEU A 1 122 ? 11.789 -22.453 35.062 1 88.31 122 LEU A C 1
ATOM 954 O O . LEU A 1 122 ? 11.867 -22.062 36.219 1 88.31 122 LEU A O 1
ATOM 958 N N . ALA A 1 123 ? 12.773 -23 34.312 1 84.06 123 ALA A N 1
ATOM 959 C CA . ALA A 1 123 ? 14.102 -23.062 34.906 1 84.06 123 ALA A CA 1
ATOM 960 C C . ALA A 1 123 ? 14.602 -21.656 35.25 1 84.06 123 ALA A C 1
ATOM 962 O O . ALA A 1 123 ? 15.148 -21.438 36.344 1 84.06 123 ALA A O 1
ATOM 963 N N . GLU A 1 124 ? 14.391 -20.703 34.406 1 87.94 124 GLU A N 1
ATOM 964 C CA . GLU A 1 124 ? 14.688 -19.281 34.594 1 87.94 124 GLU A CA 1
ATOM 965 C C . GLU A 1 124 ? 13.531 -18.406 34.156 1 87.94 124 GLU A C 1
ATOM 967 O O . GLU A 1 124 ? 13 -18.594 33.031 1 87.94 124 GLU A O 1
ATOM 972 N N . PRO A 1 125 ? 13.234 -17.5 35.062 1 90.5 125 PRO A N 1
ATOM 973 C CA . PRO A 1 125 ? 12.172 -16.594 34.656 1 90.5 125 PRO A CA 1
ATOM 974 C C . PRO A 1 125 ? 12.578 -15.734 33.438 1 90.5 125 PRO A C 1
ATOM 976 O O . PRO A 1 125 ? 13.758 -15.414 33.281 1 90.5 125 PRO A O 1
ATOM 979 N N . ILE A 1 126 ? 11.609 -15.445 32.656 1 92.62 126 ILE A N 1
ATOM 980 C CA . ILE A 1 126 ? 11.844 -14.57 31.5 1 92.62 126 ILE A CA 1
ATOM 981 C C . ILE A 1 126 ? 10.852 -13.406 31.531 1 92.62 126 ILE A C 1
ATOM 983 O O . ILE A 1 126 ? 9.734 -13.555 32.031 1 92.62 126 ILE A O 1
ATOM 987 N N . ALA A 1 127 ? 11.273 -12.273 31.109 1 92.75 127 ALA A N 1
ATOM 988 C CA . ALA A 1 127 ? 10.445 -11.07 31.141 1 92.75 127 ALA A CA 1
ATOM 989 C C . ALA A 1 127 ? 9.898 -10.75 29.75 1 92.75 127 ALA A C 1
ATOM 991 O O . ALA A 1 127 ? 10.523 -11.102 28.734 1 92.75 127 ALA A O 1
ATOM 992 N N . ILE A 1 128 ? 8.695 -10.195 29.75 1 93.88 128 ILE A N 1
ATOM 993 C CA . ILE A 1 128 ? 8.195 -9.625 28.5 1 93.88 128 ILE A CA 1
ATOM 994 C C . ILE A 1 128 ? 8.859 -8.273 28.25 1 93.88 128 ILE A C 1
ATOM 996 O O . ILE A 1 128 ? 8.969 -7.449 29.172 1 93.88 128 ILE A O 1
ATOM 1000 N N . ARG A 1 129 ? 9.266 -8.023 27.094 1 92.25 129 ARG A N 1
ATOM 1001 C CA . ARG A 1 129 ? 10.109 -6.879 26.766 1 92.25 129 ARG A CA 1
ATOM 1002 C C . ARG A 1 129 ? 9.391 -5.566 27.062 1 92.25 129 ARG A C 1
ATOM 1004 O O . ARG A 1 129 ? 8.266 -5.348 26.625 1 92.25 129 ARG A O 1
ATOM 1011 N N . PRO A 1 130 ? 9.977 -4.668 27.781 1 90.5 130 PRO A N 1
ATOM 1012 C CA . PRO A 1 130 ? 9.5 -3.285 27.875 1 90.5 130 PRO A CA 1
ATOM 1013 C C . PRO A 1 130 ? 10.055 -2.395 26.766 1 90.5 130 PRO A C 1
ATOM 1015 O O . PRO A 1 130 ? 9.5 -1.323 26.5 1 90.5 130 PRO A O 1
ATOM 1018 N N . THR A 1 131 ? 11.172 -2.76 26.297 1 89 131 THR A N 1
ATOM 1019 C CA . THR A 1 131 ? 11.906 -2.256 25.141 1 89 131 THR A CA 1
ATOM 1020 C C . THR A 1 131 ? 12.867 -3.316 24.609 1 89 131 THR A C 1
ATOM 1022 O O . THR A 1 131 ? 12.969 -4.41 25.172 1 89 131 THR A O 1
ATOM 1025 N N . SER A 1 132 ? 13.586 -3.061 23.578 1 91.88 132 SER A N 1
ATOM 1026 C CA . SER A 1 132 ? 14.266 -4.188 22.938 1 91.88 132 SER A CA 1
ATOM 1027 C C . SER A 1 132 ? 15.766 -3.945 22.844 1 91.88 132 SER A C 1
ATOM 1029 O O . SER A 1 132 ? 16.469 -4.648 22.109 1 91.88 132 SER A O 1
ATOM 1031 N N . GLU A 1 133 ? 16.344 -2.994 23.5 1 90.88 133 GLU A N 1
ATOM 1032 C CA . GLU A 1 133 ? 17.766 -2.738 23.422 1 90.88 133 GLU A CA 1
ATOM 1033 C C . GLU A 1 133 ? 18.578 -3.977 23.812 1 90.88 133 GLU A C 1
ATOM 1035 O O . GLU A 1 133 ? 19.484 -4.387 23.094 1 90.88 133 GLU A O 1
ATOM 1040 N N . THR A 1 134 ? 18.188 -4.574 24.891 1 89.31 134 THR A N 1
ATOM 1041 C CA . THR A 1 134 ? 18.922 -5.703 25.438 1 89.31 134 THR A CA 1
ATOM 1042 C C . THR A 1 134 ? 18.719 -6.949 24.578 1 89.31 134 THR A C 1
ATOM 1044 O O . THR A 1 134 ? 19.469 -7.926 24.719 1 89.31 134 THR A O 1
ATOM 1047 N N . ILE A 1 135 ? 17.781 -6.93 23.828 1 92.88 135 ILE A N 1
ATOM 1048 C CA . ILE A 1 135 ? 17.5 -8.055 22.938 1 92.88 135 ILE A CA 1
ATOM 1049 C C . ILE A 1 135 ? 18.219 -7.871 21.609 1 92.88 135 ILE A C 1
ATOM 1051 O O . ILE A 1 135 ? 18.844 -8.805 21.109 1 92.88 135 ILE A O 1
ATOM 1055 N N . MET A 1 136 ? 18.297 -6.691 21.109 1 95.88 136 MET A N 1
ATOM 1056 C CA . MET A 1 136 ? 18.766 -6.398 19.75 1 95.88 136 MET A CA 1
ATOM 1057 C C . MET A 1 136 ? 20.281 -6.234 19.719 1 95.88 136 MET A C 1
ATOM 1059 O O . MET A 1 136 ? 20.938 -6.691 18.797 1 95.88 136 MET A O 1
ATOM 1063 N N . TYR A 1 137 ? 20.891 -5.66 20.688 1 95.5 137 TYR A N 1
ATOM 1064 C CA . TYR A 1 137 ? 22.266 -5.207 20.578 1 95.5 137 TYR A CA 1
ATOM 1065 C C . TYR A 1 137 ? 23.234 -6.379 20.672 1 95.5 137 TYR A C 1
ATOM 1067 O O . TYR A 1 137 ? 24.281 -6.387 20.031 1 95.5 137 TYR A O 1
ATOM 1075 N N . PRO A 1 138 ? 22.922 -7.387 21.469 1 94.81 138 PRO A N 1
ATOM 1076 C CA . PRO A 1 138 ? 23.781 -8.57 21.375 1 94.81 138 PRO A CA 1
ATOM 1077 C C . PRO A 1 138 ? 23.828 -9.148 19.953 1 94.81 138 PRO A C 1
ATOM 1079 O O . PRO A 1 138 ? 24.859 -9.648 19.516 1 94.81 138 PRO A O 1
ATOM 1082 N N . ALA A 1 139 ? 22.734 -9.125 19.312 1 95.94 139 ALA A N 1
ATOM 1083 C CA . ALA A 1 139 ? 22.703 -9.586 17.922 1 95.94 139 ALA A CA 1
ATOM 1084 C C . ALA A 1 139 ? 23.531 -8.672 17.031 1 95.94 139 ALA A C 1
ATOM 1086 O O . ALA A 1 139 ? 24.25 -9.141 16.141 1 95.94 139 ALA A O 1
ATOM 1087 N N . PHE A 1 140 ? 23.469 -7.352 17.25 1 97.56 140 PHE A N 1
ATOM 1088 C CA . PHE A 1 140 ? 24.281 -6.406 16.484 1 97.56 140 PHE A CA 1
ATOM 1089 C C . PHE A 1 140 ? 25.766 -6.742 16.609 1 97.56 140 PHE A C 1
ATOM 1091 O O . PHE A 1 140 ? 26.5 -6.68 15.617 1 97.56 140 PHE A O 1
ATOM 1098 N N . SER A 1 141 ? 26.125 -7.09 17.797 1 96.81 141 SER A N 1
ATOM 1099 C CA . SER A 1 141 ? 27.531 -7.422 18.047 1 96.81 141 SER A CA 1
ATOM 1100 C C . SER A 1 141 ? 27.969 -8.609 17.203 1 96.81 141 SER A C 1
ATOM 1102 O O . SER A 1 141 ? 29.125 -8.656 16.75 1 96.81 141 SER A O 1
ATOM 1104 N N . LYS A 1 142 ? 27.109 -9.477 16.953 1 95.19 142 LYS A N 1
ATOM 1105 C CA . LYS A 1 142 ? 27.406 -10.648 16.141 1 95.19 142 LYS A CA 1
ATOM 1106 C C . LYS A 1 142 ? 27.391 -10.305 14.656 1 95.19 142 LYS A C 1
ATOM 1108 O O . LYS A 1 142 ? 28.125 -10.898 13.867 1 95.19 142 LYS A O 1
ATOM 1113 N N . TRP A 1 143 ? 26.562 -9.398 14.289 1 96.31 143 TRP A N 1
ATOM 1114 C CA . TRP A 1 143 ? 26.312 -9.125 12.875 1 96.31 143 TRP A CA 1
ATOM 1115 C C . TRP A 1 143 ? 27.312 -8.133 12.32 1 96.31 143 TRP A C 1
ATOM 1117 O O . TRP A 1 143 ? 27.656 -8.164 11.133 1 96.31 143 TRP A O 1
ATOM 1127 N N . ILE A 1 144 ? 27.797 -7.234 13.148 1 96.75 144 ILE A N 1
ATOM 1128 C CA . ILE A 1 144 ? 28.703 -6.172 12.719 1 96.75 144 ILE A CA 1
ATOM 1129 C C . ILE A 1 144 ? 30.156 -6.598 12.961 1 96.75 144 ILE A C 1
ATOM 1131 O O . ILE A 1 144 ? 30.547 -6.844 14.102 1 96.75 144 ILE A O 1
ATOM 1135 N N . ARG A 1 145 ? 30.922 -6.648 11.875 1 93.81 145 ARG A N 1
ATOM 1136 C CA . ARG A 1 145 ? 32.312 -7.07 11.992 1 93.81 145 ARG A CA 1
ATOM 1137 C C . ARG A 1 145 ? 33.25 -5.992 11.484 1 93.81 145 ARG A C 1
ATOM 1139 O O . ARG A 1 145 ? 34.312 -5.75 12.078 1 93.81 145 ARG A O 1
ATOM 1146 N N . SER A 1 146 ? 32.875 -5.379 10.414 1 94 146 SER A N 1
ATOM 1147 C CA . SER A 1 146 ? 33.75 -4.379 9.812 1 94 146 SER A CA 1
ATOM 1148 C C . SER A 1 146 ? 32.969 -3.133 9.414 1 94 146 SER A C 1
ATOM 1150 O O . SER A 1 146 ? 31.719 -3.115 9.484 1 94 146 SER A O 1
ATOM 1152 N N . HIS A 1 147 ? 33.719 -2.139 8.961 1 93.31 147 HIS A N 1
ATOM 1153 C CA . HIS A 1 147 ? 33.125 -0.88 8.547 1 93.31 147 HIS A CA 1
ATOM 1154 C C . HIS A 1 147 ? 32.156 -1.09 7.387 1 93.31 147 HIS A C 1
ATOM 1156 O O . HIS A 1 147 ? 31.25 -0.281 7.176 1 93.31 147 HIS A O 1
ATOM 1162 N N . ARG A 1 148 ? 32.25 -2.168 6.66 1 89 148 ARG A N 1
ATOM 1163 C CA . ARG A 1 148 ? 31.406 -2.457 5.508 1 89 148 ARG A CA 1
ATOM 1164 C C . ARG A 1 148 ? 30 -2.869 5.949 1 89 148 ARG A C 1
ATOM 1166 O O . ARG A 1 148 ? 29.062 -2.865 5.145 1 89 148 ARG A O 1
ATOM 1173 N N . ASP A 1 149 ? 29.859 -3.189 7.141 1 93.75 149 ASP A N 1
ATOM 1174 C CA . ASP A 1 149 ? 28.578 -3.629 7.676 1 93.75 149 ASP A CA 1
ATOM 1175 C C . ASP A 1 149 ? 27.766 -2.443 8.195 1 93.75 149 ASP A C 1
ATOM 1177 O O . ASP A 1 149 ? 26.641 -2.615 8.664 1 93.75 149 ASP A O 1
ATOM 1181 N N . LEU A 1 150 ? 28.344 -1.246 8.047 1 95.75 150 LEU A N 1
ATOM 1182 C CA . LEU A 1 150 ? 27.703 -0.047 8.57 1 95.75 150 LEU A CA 1
ATOM 1183 C C . LEU A 1 150 ? 27.297 0.885 7.434 1 95.75 150 LEU A C 1
ATOM 1185 O O . LEU A 1 150 ? 27.938 0.916 6.383 1 95.75 150 LEU A O 1
ATOM 1189 N N . PRO A 1 151 ? 26.266 1.597 7.582 1 97.06 151 PRO A N 1
ATOM 1190 C CA . PRO A 1 151 ? 25.375 1.605 8.742 1 97.06 151 PRO A CA 1
ATOM 1191 C C . PRO A 1 151 ? 24.391 0.437 8.742 1 97.06 151 PRO A C 1
ATOM 1193 O O . PRO A 1 151 ? 23.984 -0.037 7.676 1 97.06 151 PRO A O 1
ATOM 1196 N N . LEU A 1 152 ? 24.062 -0.073 9.898 1 98.12 152 LEU A N 1
ATOM 1197 C CA . LEU A 1 152 ? 22.969 -1.021 10.094 1 98.12 152 LEU A CA 1
ATOM 1198 C C . LEU A 1 152 ? 21.719 -0.314 10.609 1 98.12 152 LEU A C 1
ATOM 1200 O O . LEU A 1 152 ? 21.75 0.303 11.68 1 98.12 152 LEU A O 1
ATOM 1204 N N . LYS A 1 153 ? 20.672 -0.289 9.859 1 98.5 153 LYS A N 1
ATOM 1205 C CA . LYS A 1 153 ? 19.438 0.418 10.195 1 98.5 153 LYS A CA 1
ATOM 1206 C C . LYS A 1 153 ? 18.25 -0.539 10.242 1 98.5 153 LYS A C 1
ATOM 1208 O O . LYS A 1 153 ? 17.812 -1.048 9.211 1 98.5 153 LYS A O 1
ATOM 1213 N N . LEU A 1 154 ? 17.656 -0.697 11.438 1 98.56 154 LEU A N 1
ATOM 1214 C CA . LEU A 1 154 ? 16.578 -1.662 11.609 1 98.56 154 LEU A CA 1
ATOM 1215 C C . LEU A 1 154 ? 15.398 -1.03 12.328 1 98.56 154 LEU A C 1
ATOM 1217 O O . LEU A 1 154 ? 15.562 -0.09 13.102 1 98.56 154 LEU A O 1
ATOM 1221 N N . ASN A 1 155 ? 14.242 -1.527 12.008 1 98.5 155 ASN A N 1
ATOM 1222 C CA . ASN A 1 155 ? 13 -1.157 12.68 1 98.5 155 ASN A CA 1
ATOM 1223 C C . ASN A 1 155 ? 12.148 -2.383 13.008 1 98.5 155 ASN A C 1
ATOM 1225 O O . ASN A 1 155 ? 12.164 -3.371 12.273 1 98.5 155 ASN A O 1
ATOM 1229 N N . GLN A 1 156 ? 11.477 -2.342 14.086 1 97.75 156 GLN A N 1
ATOM 1230 C CA . GLN A 1 156 ? 10.531 -3.402 14.422 1 97.75 156 GLN A CA 1
ATOM 1231 C C . GLN A 1 156 ? 9.203 -2.828 14.906 1 97.75 156 GLN A C 1
ATOM 1233 O O . GLN A 1 156 ? 9.18 -1.844 15.648 1 97.75 156 GLN A O 1
ATOM 1238 N N . TRP A 1 157 ? 8.125 -3.371 14.414 1 97.38 157 TRP A N 1
ATOM 1239 C CA . TRP A 1 157 ? 6.773 -3.133 14.914 1 97.38 157 TRP A CA 1
ATOM 1240 C C . TRP A 1 157 ? 6.363 -4.207 15.914 1 97.38 157 TRP A C 1
ATOM 1242 O O . TRP A 1 157 ? 6.371 -5.398 15.594 1 97.38 157 TRP A O 1
ATOM 1252 N N . CYS A 1 158 ? 6.066 -3.816 17.156 1 96.31 158 CYS A N 1
ATOM 1253 C CA . CYS A 1 158 ? 5.777 -4.859 18.141 1 96.31 158 CYS A CA 1
ATOM 1254 C C . CYS A 1 158 ? 5.008 -4.293 19.328 1 96.31 158 CYS A C 1
ATOM 1256 O O . CYS A 1 158 ? 4.996 -3.082 19.547 1 96.31 158 CYS A O 1
ATOM 1258 N N . PRO A 1 159 ? 4.266 -5.152 20.047 1 96.12 159 PRO A N 1
ATOM 1259 C CA . PRO A 1 159 ? 3.734 -4.758 21.344 1 96.12 159 PRO A CA 1
ATOM 1260 C C . PRO A 1 159 ? 4.789 -4.797 22.453 1 96.12 159 PRO A C 1
ATOM 1262 O O . PRO A 1 159 ? 5.742 -5.578 22.375 1 96.12 159 PRO A O 1
ATOM 1265 N N . VAL A 1 160 ? 4.652 -3.975 23.406 1 94.75 160 VAL A N 1
ATOM 1266 C CA . VAL A 1 160 ? 5.516 -3.992 24.578 1 94.75 160 VAL A CA 1
ATOM 1267 C C . VAL A 1 160 ? 4.664 -3.91 25.844 1 94.75 160 VAL A C 1
ATOM 1269 O O . VAL A 1 160 ? 3.492 -3.533 25.797 1 94.75 160 VAL A O 1
ATOM 1272 N N . VAL A 1 161 ? 5.215 -4.344 26.906 1 94 161 VAL A N 1
ATOM 1273 C CA . VAL A 1 161 ? 4.488 -4.383 28.172 1 94 161 VAL A CA 1
ATOM 1274 C C . VAL A 1 161 ? 5.289 -3.656 29.25 1 94 161 VAL A C 1
ATOM 1276 O O . VAL A 1 161 ? 6.449 -3.986 29.5 1 94 161 VAL A O 1
ATOM 1279 N N . ARG A 1 162 ? 4.73 -2.668 29.828 1 89.5 162 ARG A N 1
ATOM 1280 C CA . ARG A 1 162 ? 5.238 -1.966 31.016 1 89.5 162 ARG A CA 1
ATOM 1281 C C . ARG A 1 162 ? 4.23 -2.016 32.156 1 89.5 162 ARG A C 1
ATOM 1283 O O . ARG A 1 162 ? 3.201 -1.338 32.125 1 89.5 162 ARG A O 1
ATOM 1290 N N . TRP A 1 163 ? 4.441 -2.74 33.156 1 82.81 163 TRP A N 1
ATOM 1291 C CA . TRP A 1 163 ? 3.43 -3.141 34.125 1 82.81 163 TRP A CA 1
ATOM 1292 C C . TRP A 1 163 ? 3.234 -2.061 35.188 1 82.81 163 TRP A C 1
ATOM 1294 O O . TRP A 1 163 ? 2.135 -1.898 35.719 1 82.81 163 TRP A O 1
ATOM 1304 N N . GLU A 1 164 ? 4.164 -1.319 35.656 1 66.06 164 GLU A N 1
ATOM 1305 C CA . GLU A 1 164 ? 3.977 -0.412 36.781 1 66.06 164 GLU A CA 1
ATOM 1306 C C . GLU A 1 164 ? 3.439 0.94 36.312 1 66.06 164 GLU A C 1
ATOM 1308 O O . GLU A 1 164 ? 4.047 1.601 35.469 1 66.06 164 GLU A O 1
ATOM 1313 N N . PHE A 1 165 ? 2.197 1.242 36.312 1 65.81 165 PHE A N 1
ATOM 1314 C CA . PHE A 1 165 ? 1.757 2.629 36.219 1 65.81 165 PHE A CA 1
ATOM 1315 C C . PHE A 1 165 ? 0.462 2.844 37 1 65.81 165 PHE A C 1
ATOM 1317 O O . PHE A 1 165 ? -0.266 1.89 37.281 1 65.81 165 PHE A O 1
ATOM 1324 N N . SER A 1 166 ? 0.43 3.906 37.562 1 70.31 166 SER A N 1
ATOM 1325 C CA . SER A 1 166 ? -0.773 4.371 38.25 1 70.31 166 SER A CA 1
ATOM 1326 C C . SER A 1 166 ? -1.741 5.031 37.25 1 70.31 166 SER A C 1
ATOM 1328 O O . SER A 1 166 ? -1.318 5.676 36.312 1 70.31 166 SER A O 1
ATOM 1330 N N . HIS A 1 167 ? -3.021 4.84 37.25 1 81.94 167 HIS A N 1
ATOM 1331 C CA . HIS A 1 167 ? -4.133 5.484 36.562 1 81.94 167 HIS A CA 1
ATOM 1332 C C . HIS A 1 167 ? -4.051 5.25 35.062 1 81.94 167 HIS A C 1
ATOM 1334 O O . HIS A 1 167 ? -3.844 6.191 34.281 1 81.94 167 HIS A O 1
ATOM 1340 N N . PRO A 1 168 ? -4.199 4.078 34.562 1 88.31 168 PRO A N 1
ATOM 1341 C CA . PRO A 1 168 ? -4.148 3.799 33.125 1 88.31 168 PRO A CA 1
ATOM 1342 C C . PRO A 1 168 ? -5.16 4.621 32.344 1 88.31 168 PRO A C 1
ATOM 1344 O O . PRO A 1 168 ? -6.301 4.797 32.781 1 88.31 168 PRO A O 1
ATOM 1347 N N . THR A 1 169 ? -4.73 5.355 31.375 1 91.81 169 THR A N 1
ATOM 1348 C CA . THR A 1 169 ? -5.535 6.09 30.406 1 91.81 169 THR A CA 1
ATOM 1349 C C . THR A 1 169 ? -5.312 5.551 29 1 91.81 169 THR A C 1
ATOM 1351 O O . THR A 1 169 ? -4.191 5.57 28.5 1 91.81 169 THR A O 1
ATOM 1354 N N . PRO A 1 170 ? -6.348 5.098 28.406 1 95.06 170 PRO A N 1
ATOM 1355 C CA . PRO A 1 170 ? -6.184 4.48 27.094 1 95.06 170 PRO A CA 1
ATOM 1356 C C . PRO A 1 170 ? -5.375 5.352 26.125 1 95.06 170 PRO A C 1
ATOM 1358 O O . PRO A 1 170 ? -5.574 6.566 26.078 1 95.06 170 PRO A O 1
ATOM 1361 N N . PHE A 1 171 ? -4.387 4.754 25.469 1 95.81 171 PHE A N 1
ATOM 1362 C CA . PHE A 1 171 ? -3.486 5.316 24.469 1 95.81 171 PHE A CA 1
ATOM 1363 C C . PHE A 1 171 ? -2.439 6.207 25.125 1 95.81 171 PHE A C 1
ATOM 1365 O O . PHE A 1 171 ? -1.337 6.371 24.594 1 95.81 171 PHE A O 1
ATOM 1372 N N . ILE A 1 172 ? -2.697 6.781 26.125 1 92.5 172 ILE A N 1
ATOM 1373 C CA . ILE A 1 172 ? -1.794 7.734 26.766 1 92.5 172 ILE A CA 1
ATOM 1374 C C . ILE A 1 172 ? -0.864 7 27.734 1 92.5 172 ILE A C 1
ATOM 1376 O O . ILE A 1 172 ? 0.359 7.113 27.625 1 92.5 172 ILE A O 1
ATOM 1380 N N . ARG A 1 173 ? -1.442 6.246 28.641 1 91.44 173 ARG A N 1
ATOM 1381 C CA . ARG A 1 173 ? -0.709 5.434 29.609 1 91.44 173 ARG A CA 1
ATOM 1382 C C . ARG A 1 173 ? -1.358 4.062 29.766 1 91.44 173 ARG A C 1
ATOM 1384 O O . ARG A 1 173 ? -2.373 3.932 30.469 1 91.44 173 ARG A O 1
ATOM 1391 N N . THR A 1 174 ? -0.716 3.039 29.203 1 92.81 174 THR A N 1
ATOM 1392 C CA . THR A 1 174 ? -1.273 1.691 29.203 1 92.81 174 THR A CA 1
ATOM 1393 C C . THR A 1 174 ? -0.202 0.667 29.578 1 92.81 174 THR A C 1
ATOM 1395 O O . THR A 1 174 ? 0.994 0.96 29.5 1 92.81 174 THR A O 1
ATOM 1398 N N . ARG A 1 175 ? -0.607 -0.478 30 1 92.81 175 ARG A N 1
ATOM 1399 C CA . ARG A 1 175 ? 0.306 -1.573 30.297 1 92.81 175 ARG A CA 1
ATOM 1400 C C . ARG A 1 175 ? 0.828 -2.225 29.031 1 92.81 175 ARG A C 1
ATOM 1402 O O . ARG A 1 175 ? 2.027 -2.477 28.891 1 92.81 175 ARG A O 1
ATOM 1409 N N . GLU A 1 176 ? -0.055 -2.547 28.188 1 94.94 176 GLU A N 1
ATOM 1410 C CA . GLU A 1 176 ? 0.278 -3.053 26.859 1 94.94 176 GLU A CA 1
ATOM 1411 C C . GLU A 1 176 ? -0.019 -2.014 25.797 1 94.94 176 GLU A C 1
ATOM 1413 O O . GLU A 1 176 ? -1.107 -1.435 25.766 1 94.94 176 GLU A O 1
ATOM 1418 N N . PHE A 1 177 ? 0.969 -1.715 25 1 95.56 177 PHE A N 1
ATOM 1419 C CA . PHE A 1 177 ? 0.687 -0.819 23.891 1 95.56 177 PHE A CA 1
ATOM 1420 C C . PHE A 1 177 ? 1.491 -1.219 22.656 1 95.56 177 PHE A C 1
ATOM 1422 O O . PHE A 1 177 ? 2.477 -1.951 22.766 1 95.56 177 PHE A O 1
ATOM 1429 N N . LEU A 1 178 ? 1.046 -0.84 21.547 1 97.19 178 LEU A N 1
ATOM 1430 C CA . LEU A 1 178 ? 1.72 -1.072 20.266 1 97.19 178 LEU A CA 1
ATOM 1431 C C . LEU A 1 178 ? 2.645 0.089 19.922 1 97.19 178 LEU A C 1
ATOM 1433 O O . LEU A 1 178 ? 2.316 1.249 20.188 1 97.19 178 LEU A O 1
ATOM 1437 N N . TRP A 1 179 ? 3.809 -0.228 19.328 1 96.81 179 TRP A N 1
ATOM 1438 C CA . TRP A 1 179 ? 4.707 0.842 18.906 1 96.81 179 TRP A CA 1
ATOM 1439 C C . TRP A 1 179 ? 5.711 0.34 17.875 1 96.81 179 TRP A C 1
ATOM 1441 O O . TRP A 1 179 ? 5.676 -0.828 17.484 1 96.81 179 TRP A O 1
ATOM 1451 N N . GLN A 1 180 ? 6.438 1.164 17.344 1 96.44 180 GLN A N 1
ATOM 1452 C CA . GLN A 1 180 ? 7.609 0.833 16.531 1 96.44 180 GLN A CA 1
ATOM 1453 C C . GLN A 1 180 ? 8.891 1.332 17.203 1 96.44 180 GLN A C 1
ATOM 1455 O O . GLN A 1 180 ? 8.898 2.393 17.828 1 96.44 180 GLN A O 1
ATOM 1460 N N . GLU A 1 181 ? 9.914 0.607 17.109 1 97.38 181 GLU A N 1
ATOM 1461 C CA . GLU A 1 181 ? 11.227 1.002 17.609 1 97.38 181 GLU A CA 1
ATOM 1462 C C . GLU A 1 181 ? 12.312 0.777 16.562 1 97.38 181 GLU A C 1
ATOM 1464 O O . GLU A 1 181 ? 12.43 -0.32 16 1 97.38 181 GLU A O 1
ATOM 1469 N N . GLY A 1 182 ? 13.016 1.828 16.312 1 98.25 182 GLY A N 1
ATOM 1470 C CA . GLY A 1 182 ? 14.164 1.759 15.422 1 98.25 182 GLY A CA 1
ATOM 1471 C C . GLY A 1 182 ? 15.492 1.739 16.156 1 98.25 182 GLY A C 1
ATOM 1472 O O . GLY A 1 182 ? 15.656 2.41 17.172 1 98.25 182 GLY A O 1
ATOM 1473 N N . HIS A 1 183 ? 16.406 0.969 15.664 1 98.5 183 HIS A N 1
ATOM 1474 C CA . HIS A 1 183 ? 17.766 0.853 16.188 1 98.5 183 HIS A CA 1
ATOM 1475 C C . HIS A 1 183 ? 18.797 0.82 15.07 1 98.5 183 HIS A C 1
ATOM 1477 O O . HIS A 1 183 ? 18.688 0.008 14.148 1 98.5 183 HIS A O 1
ATOM 1483 N N . THR A 1 184 ? 19.75 1.677 15.188 1 98.5 184 THR A N 1
ATOM 1484 C CA . THR A 1 184 ? 20.75 1.728 14.117 1 98.5 184 THR A CA 1
ATOM 1485 C C . THR A 1 184 ? 22.156 1.792 14.695 1 98.5 184 THR A C 1
ATOM 1487 O O . THR A 1 184 ? 22.344 2.102 15.875 1 98.5 184 THR A O 1
ATOM 1490 N N . ALA A 1 185 ? 23.141 1.449 13.922 1 98.75 185 ALA A N 1
ATOM 1491 C CA . ALA A 1 185 ? 24.562 1.517 14.242 1 98.75 185 ALA A CA 1
ATOM 1492 C C . ALA A 1 185 ? 25.344 2.207 13.133 1 98.75 185 ALA A C 1
ATOM 1494 O O . ALA A 1 185 ? 25.141 1.926 11.945 1 98.75 185 ALA A O 1
ATOM 1495 N N . HIS A 1 186 ? 26.219 3.094 13.57 1 98.12 186 HIS A N 1
ATOM 1496 C CA . HIS A 1 186 ? 26.969 3.928 12.641 1 98.12 186 HIS A CA 1
ATOM 1497 C C . HIS A 1 186 ? 28.453 3.955 13 1 98.12 186 HIS A C 1
ATOM 1499 O O . HIS A 1 186 ? 28.812 3.668 14.141 1 98.12 186 HIS A O 1
ATOM 1505 N N . SER A 1 187 ? 29.266 4.414 12.047 1 96.88 187 SER A N 1
ATOM 1506 C CA . SER A 1 187 ? 30.703 4.438 12.25 1 96.88 187 SER A CA 1
ATOM 1507 C C . SER A 1 187 ? 31.141 5.684 13.023 1 96.88 187 SER A C 1
ATOM 1509 O O . SER A 1 187 ? 32.156 5.66 13.734 1 96.88 187 SER A O 1
ATOM 1511 N N . THR A 1 188 ? 30.328 6.762 12.828 1 96.44 188 THR A N 1
ATOM 1512 C CA . THR A 1 188 ? 30.75 8 13.469 1 96.44 188 THR A CA 1
ATOM 1513 C C . THR A 1 188 ? 29.609 8.617 14.266 1 96.44 188 THR A C 1
ATOM 1515 O O . THR A 1 188 ? 28.438 8.312 14.023 1 96.44 188 THR A O 1
ATOM 1518 N N . ALA A 1 189 ? 30.016 9.469 15.219 1 97.06 189 ALA A N 1
ATOM 1519 C CA . ALA A 1 189 ? 29.062 10.203 16.031 1 97.06 189 ALA A CA 1
ATOM 1520 C C . ALA A 1 189 ? 28.188 11.125 15.172 1 97.06 189 ALA A C 1
ATOM 1522 O O . ALA A 1 189 ? 26.984 11.227 15.383 1 97.06 189 ALA A O 1
ATOM 1523 N N . GLU A 1 190 ? 28.781 11.734 14.234 1 96.56 190 GLU A N 1
ATOM 1524 C CA . GLU A 1 190 ? 28.078 12.68 13.375 1 96.56 190 GLU A CA 1
ATOM 1525 C C . GLU A 1 190 ? 27 11.984 12.555 1 96.56 190 GLU A C 1
ATOM 1527 O O . GLU A 1 190 ? 25.891 12.5 12.414 1 96.56 190 GLU A O 1
ATOM 1532 N N . GLU A 1 191 ? 27.344 10.82 12.031 1 96.62 191 GLU A N 1
ATOM 1533 C CA . GLU A 1 191 ? 26.375 10.055 11.25 1 96.62 191 GLU A CA 1
ATOM 1534 C C . GLU A 1 191 ? 25.188 9.633 12.102 1 96.62 191 GLU A C 1
ATOM 1536 O O . GLU A 1 191 ? 24.031 9.75 11.672 1 96.62 191 GLU A O 1
ATOM 1541 N N . ALA A 1 192 ? 25.484 9.164 13.242 1 98 192 ALA A N 1
ATOM 1542 C CA . ALA A 1 192 ? 24.438 8.688 14.133 1 98 192 ALA A CA 1
ATOM 1543 C C . ALA A 1 192 ? 23.531 9.836 14.594 1 98 192 ALA A C 1
ATOM 1545 O O . ALA A 1 192 ? 22.312 9.719 14.578 1 98 192 ALA A O 1
ATOM 1546 N N . ASP A 1 193 ? 24.172 10.898 14.992 1 97.56 193 ASP A N 1
ATOM 1547 C CA . ASP A 1 193 ? 23.406 12.062 15.453 1 97.56 193 ASP A CA 1
ATOM 1548 C C . ASP A 1 193 ? 22.562 12.648 14.336 1 97.56 193 ASP A C 1
ATOM 1550 O O . ASP A 1 193 ? 21.391 12.992 14.547 1 97.56 193 ASP A O 1
ATOM 1554 N N . SER A 1 194 ? 23.156 12.781 13.203 1 97.19 194 SER A N 1
ATOM 1555 C CA . SER A 1 194 ? 22.422 13.273 12.047 1 97.19 194 SER A CA 1
ATOM 1556 C C . SER A 1 194 ? 21.234 12.375 11.727 1 97.19 194 SER A C 1
ATOM 1558 O O . SER A 1 194 ? 20.156 12.867 11.375 1 97.19 194 SER A O 1
ATOM 1560 N N . PHE A 1 195 ? 21.438 11.086 11.836 1 98.12 195 PHE A N 1
ATOM 1561 C CA . PHE A 1 195 ? 20.359 10.156 11.547 1 98.12 195 PHE A CA 1
ATOM 1562 C C . PHE A 1 195 ? 19.25 10.266 12.586 1 98.12 195 PHE A C 1
ATOM 1564 O O . PHE A 1 195 ? 18.078 10.156 12.25 1 98.12 195 PHE A O 1
ATOM 1571 N N . ALA A 1 196 ? 19.609 10.43 13.836 1 98.31 196 ALA A N 1
ATOM 1572 C CA . ALA A 1 196 ? 18.609 10.664 14.875 1 98.31 196 ALA A CA 1
ATOM 1573 C C . ALA A 1 196 ? 17.719 11.859 14.531 1 98.31 196 ALA A C 1
ATOM 1575 O O . ALA A 1 196 ? 16.5 11.805 14.711 1 98.31 196 ALA A O 1
ATOM 1576 N N . LEU A 1 197 ? 18.312 12.859 14.062 1 97.5 197 LEU A N 1
ATOM 1577 C CA . LEU A 1 197 ? 17.578 14.055 13.695 1 97.5 197 LEU A CA 1
ATOM 1578 C C . LEU A 1 197 ? 16.688 13.781 12.484 1 97.5 197 LEU A C 1
ATOM 1580 O O . LEU A 1 197 ? 15.57 14.305 12.398 1 97.5 197 LEU A O 1
ATOM 1584 N N . LYS A 1 198 ? 17.188 13.008 11.531 1 96.94 198 LYS A N 1
ATOM 1585 C CA . LYS A 1 198 ? 16.359 12.633 10.383 1 96.94 198 LYS A CA 1
ATOM 1586 C C . LYS A 1 198 ? 15.102 11.883 10.828 1 96.94 198 LYS A C 1
ATOM 1588 O O . LYS A 1 198 ? 14.016 12.102 10.289 1 96.94 198 LYS A O 1
ATOM 1593 N N . MET A 1 199 ? 15.289 10.984 11.75 1 98.25 199 MET A N 1
ATOM 1594 C CA . MET A 1 199 ? 14.148 10.227 12.258 1 98.25 199 MET A CA 1
ATOM 1595 C C . MET A 1 199 ? 13.172 11.133 13 1 98.25 199 MET A C 1
ATOM 1597 O O . MET A 1 199 ? 11.961 10.922 12.961 1 98.25 199 MET A O 1
ATOM 1601 N N . LEU A 1 200 ? 13.719 12.109 13.734 1 97.88 200 LEU A N 1
ATOM 1602 C CA . LEU A 1 200 ? 12.852 13.102 14.359 1 97.88 200 LEU A CA 1
ATOM 1603 C C . LEU A 1 200 ? 11.984 13.805 13.328 1 97.88 200 LEU A C 1
ATOM 1605 O O . LEU A 1 200 ? 10.805 14.078 13.578 1 97.88 200 LEU A O 1
ATOM 1609 N N . GLU A 1 201 ? 12.586 14.094 12.227 1 94.62 201 GLU A N 1
ATOM 1610 C CA . GLU A 1 201 ? 11.844 14.734 11.141 1 94.62 201 GLU A CA 1
ATOM 1611 C C . GLU A 1 201 ? 10.734 13.828 10.617 1 94.62 201 GLU A C 1
ATOM 1613 O O . GLU A 1 201 ? 9.656 14.305 10.242 1 94.62 201 GLU A O 1
ATOM 1618 N N . VAL A 1 202 ? 11 12.578 10.547 1 96.44 202 VAL A N 1
ATOM 1619 C CA . VAL A 1 202 ? 9.977 11.625 10.133 1 96.44 202 VAL A CA 1
ATOM 1620 C C . VAL A 1 202 ? 8.797 11.695 11.094 1 96.44 202 VAL A C 1
ATOM 1622 O O . VAL A 1 202 ? 7.637 11.719 10.664 1 96.44 202 VAL A O 1
ATOM 1625 N N . TYR A 1 203 ? 9.109 11.758 12.375 1 97.94 203 TYR A N 1
ATOM 1626 C CA . TYR A 1 203 ? 8.039 11.805 13.367 1 97.94 203 TYR A CA 1
ATOM 1627 C C . TYR A 1 203 ? 7.277 13.125 13.281 1 97.94 203 TYR A C 1
ATOM 1629 O O . TYR A 1 203 ? 6.059 13.156 13.461 1 97.94 203 TYR A O 1
ATOM 1637 N N . ARG A 1 204 ? 7.977 14.203 13.062 1 95.56 204 ARG A N 1
ATOM 1638 C CA . ARG A 1 204 ? 7.289 15.461 12.812 1 95.56 204 ARG A CA 1
ATOM 1639 C C . ARG A 1 204 ? 6.297 15.328 11.664 1 95.56 204 ARG A C 1
ATOM 1641 O O . ARG A 1 204 ? 5.164 15.805 11.758 1 95.56 204 ARG A O 1
ATOM 1648 N N . ALA A 1 205 ? 6.734 14.68 10.641 1 91.19 205 ALA A N 1
ATOM 1649 C CA . ALA A 1 205 ? 5.895 14.5 9.453 1 91.19 205 ALA A CA 1
ATOM 1650 C C . ALA A 1 205 ? 4.648 13.68 9.789 1 91.19 205 ALA A C 1
ATOM 1652 O O . ALA A 1 205 ? 3.561 13.961 9.273 1 91.19 205 ALA A O 1
ATOM 1653 N N . VAL A 1 206 ? 4.773 12.68 10.594 1 96.12 206 VAL A N 1
ATOM 1654 C CA . VAL A 1 206 ? 3.625 11.875 11 1 96.12 206 VAL A CA 1
ATOM 1655 C C . VAL A 1 206 ? 2.57 12.773 11.641 1 96.12 206 VAL A C 1
ATOM 1657 O O . VAL A 1 206 ? 1.393 12.719 11.281 1 96.12 206 VAL A O 1
ATOM 1660 N N . TYR A 1 207 ? 2.998 13.625 12.516 1 96.31 207 TYR A N 1
ATOM 1661 C CA . TYR A 1 207 ? 2.051 14.43 13.289 1 96.31 207 TYR A CA 1
ATOM 1662 C C . TYR A 1 207 ? 1.52 15.586 12.453 1 96.31 207 TYR A C 1
ATOM 1664 O O . TYR A 1 207 ? 0.316 15.859 12.453 1 96.31 207 TYR A O 1
ATOM 1672 N N . GLU A 1 208 ? 2.354 16.219 11.727 1 90.19 208 GLU A N 1
ATOM 1673 C CA . GLU A 1 208 ? 1.923 17.422 11.023 1 90.19 208 GLU A CA 1
ATOM 1674 C C . GLU A 1 208 ? 1.28 17.078 9.688 1 90.19 208 GLU A C 1
ATOM 1676 O O . GLU A 1 208 ? 0.237 17.641 9.328 1 90.19 208 GLU A O 1
ATOM 1681 N N . GLU A 1 209 ? 1.901 16.109 9.008 1 85.5 209 GLU A N 1
ATOM 1682 C CA . GLU A 1 209 ? 1.449 15.828 7.648 1 85.5 209 GLU A CA 1
ATOM 1683 C C . GLU A 1 209 ? 0.326 14.797 7.648 1 85.5 209 GLU A C 1
ATOM 1685 O O . GLU A 1 209 ? -0.629 14.914 6.879 1 85.5 209 GLU A O 1
ATOM 1690 N N . LEU A 1 210 ? 0.395 13.852 8.422 1 91.44 210 LEU A N 1
ATOM 1691 C CA . LEU A 1 210 ? -0.599 12.781 8.422 1 91.44 210 LEU A CA 1
ATOM 1692 C C . LEU A 1 210 ? -1.722 13.086 9.414 1 91.44 210 LEU A C 1
ATOM 1694 O O . LEU A 1 210 ? -2.9 13.031 9.055 1 91.44 210 LEU A O 1
ATOM 1698 N N . LEU A 1 211 ? -1.391 13.555 10.641 1 95.75 211 LEU A N 1
ATOM 1699 C CA . LEU A 1 211 ? -2.375 13.68 11.711 1 95.75 211 LEU A CA 1
ATOM 1700 C C . LEU A 1 211 ? -2.855 15.125 11.836 1 95.75 211 LEU A C 1
ATOM 1702 O O . LEU A 1 211 ? -3.787 15.406 12.594 1 95.75 211 LEU A O 1
ATOM 1706 N N . ALA A 1 212 ? -2.266 16.078 11.109 1 91.12 212 ALA A N 1
ATOM 1707 C CA . ALA A 1 212 ? -2.619 17.5 11.141 1 91.12 212 ALA A CA 1
ATOM 1708 C C . ALA A 1 212 ? -2.506 18.062 12.555 1 91.12 212 ALA A C 1
ATOM 1710 O O . ALA A 1 212 ? -3.389 18.797 13.016 1 91.12 212 ALA A O 1
ATOM 1711 N N . ILE A 1 213 ? -1.446 17.656 13.25 1 94.5 213 ILE A N 1
ATOM 1712 C CA . ILE A 1 213 ? -1.156 18.141 14.602 1 94.5 213 ILE A CA 1
ATOM 1713 C C . ILE A 1 213 ? 0.165 18.906 14.602 1 94.5 213 ILE A C 1
ATOM 1715 O O . ILE A 1 213 ? 1.218 18.328 14.289 1 94.5 213 ILE A O 1
ATOM 1719 N N . PRO A 1 214 ? 0.13 20.109 14.891 1 91.12 214 PRO A N 1
ATOM 1720 C CA . PRO A 1 214 ? 1.403 20.828 15.023 1 91.12 214 PRO A CA 1
ATOM 1721 C C . PRO A 1 214 ? 2.232 20.344 16.203 1 91.12 214 PRO A C 1
ATOM 1723 O O . PRO A 1 214 ? 1.681 20.031 17.266 1 91.12 214 PRO A O 1
ATOM 1726 N N . VAL A 1 215 ? 3.49 20.188 16.016 1 94.75 215 VAL A N 1
ATOM 1727 C CA . VAL A 1 215 ? 4.367 19.75 17.094 1 94.75 215 VAL A CA 1
ATOM 1728 C C . VAL A 1 215 ? 5.594 20.656 17.172 1 94.75 215 VAL A C 1
ATOM 1730 O O . VAL A 1 215 ? 5.918 21.359 16.203 1 94.75 215 VAL A O 1
ATOM 1733 N N . ALA A 1 216 ? 6.203 20.688 18.359 1 95 216 ALA A N 1
ATOM 1734 C CA . ALA A 1 216 ? 7.469 21.375 18.578 1 95 216 ALA A CA 1
ATOM 1735 C C . ALA A 1 216 ? 8.625 20.391 18.703 1 95 216 ALA A C 1
ATOM 1737 O O . ALA A 1 216 ? 8.555 19.438 19.469 1 95 216 ALA A O 1
ATOM 1738 N N . LYS A 1 217 ? 9.641 20.656 17.922 1 95 217 LYS A N 1
ATOM 1739 C CA . LYS A 1 217 ? 10.836 19.828 18.031 1 95 217 LYS A CA 1
ATOM 1740 C C . LYS A 1 217 ? 11.812 20.391 19.047 1 95 217 LYS A C 1
ATOM 1742 O O . LYS A 1 217 ? 11.891 21.609 19.234 1 95 217 LYS A O 1
ATOM 1747 N N . GLY A 1 218 ? 12.531 19.516 19.688 1 94.31 218 GLY A N 1
ATOM 1748 C CA . GLY A 1 218 ? 13.523 20.016 20.641 1 94.31 218 GLY A CA 1
ATOM 1749 C C . GLY A 1 218 ? 14.391 18.906 21.219 1 94.31 218 GLY A C 1
ATOM 1750 O O . GLY A 1 218 ? 14.328 17.766 20.766 1 94.31 218 GLY A O 1
ATOM 1751 N N . ARG A 1 219 ? 15.242 19.391 22.109 1 95.69 219 ARG A N 1
ATOM 1752 C CA . ARG A 1 219 ? 16.141 18.5 22.844 1 95.69 219 ARG A CA 1
ATOM 1753 C C . ARG A 1 219 ? 15.75 18.438 24.328 1 95.69 219 ARG A C 1
ATOM 1755 O O . ARG A 1 219 ? 15.469 19.453 24.938 1 95.69 219 ARG A O 1
ATOM 1762 N N . LYS A 1 220 ? 15.633 17.203 24.734 1 95.44 220 LYS A N 1
ATOM 1763 C CA . LYS A 1 220 ? 15.344 17.047 26.156 1 95.44 220 LYS A CA 1
ATOM 1764 C C . LYS A 1 220 ? 16.5 17.531 27.016 1 95.44 220 LYS A C 1
ATOM 1766 O O . LYS A 1 220 ? 17.656 17.484 26.594 1 95.44 220 LYS A O 1
ATOM 1771 N N . SER A 1 221 ? 16.188 18.016 28.266 1 92.94 221 SER A N 1
ATOM 1772 C CA . SER A 1 221 ? 17.219 18.391 29.219 1 92.94 221 SER A CA 1
ATOM 1773 C C . SER A 1 221 ? 18.016 17.172 29.688 1 92.94 221 SER A C 1
ATOM 1775 O O . SER A 1 221 ? 17.609 16.047 29.438 1 92.94 221 SER A O 1
ATOM 1777 N N . GLU A 1 222 ? 19.062 17.406 30.328 1 90.44 222 GLU A N 1
ATOM 1778 C CA . GLU A 1 222 ? 19.922 16.328 30.812 1 90.44 222 GLU A CA 1
ATOM 1779 C C . GLU A 1 222 ? 19.188 15.414 31.781 1 90.44 222 GLU A C 1
ATOM 1781 O O . GLU A 1 222 ? 19.438 14.211 31.828 1 90.44 222 GLU A O 1
ATOM 1786 N N . LEU A 1 223 ? 18.266 15.961 32.469 1 87.31 223 LEU A N 1
ATOM 1787 C CA . LEU A 1 223 ? 17.531 15.195 33.469 1 87.31 223 LEU A CA 1
ATOM 1788 C C . LEU A 1 223 ? 16.438 14.359 32.812 1 87.31 223 LEU A C 1
ATOM 1790 O O . LEU A 1 223 ? 16.062 13.312 33.344 1 87.31 223 LEU A O 1
ATOM 1794 N N . GLU A 1 224 ? 16.031 14.773 31.594 1 88.12 224 GLU A N 1
ATOM 1795 C CA . GLU A 1 224 ? 14.875 14.117 31 1 88.12 224 GLU A CA 1
ATOM 1796 C C . GLU A 1 224 ? 15.273 13.25 29.812 1 88.12 224 GLU A C 1
ATOM 1798 O O . GLU A 1 224 ? 14.43 12.617 29.172 1 88.12 224 GLU A O 1
ATOM 1803 N N . LYS A 1 225 ? 16.516 13.242 29.594 1 89.44 225 LYS A N 1
ATOM 1804 C CA . LYS A 1 225 ? 16.938 12.445 28.438 1 89.44 225 LYS A CA 1
ATOM 1805 C C . LYS A 1 225 ? 16.891 10.953 28.766 1 89.44 225 LYS A C 1
ATOM 1807 O O . LYS A 1 225 ? 16.875 10.562 29.938 1 89.44 225 LYS A O 1
ATOM 1812 N N . PHE A 1 226 ? 16.766 10.156 27.719 1 88.94 226 PHE A N 1
ATOM 1813 C CA . PHE A 1 226 ? 16.75 8.703 27.844 1 88.94 226 PHE A CA 1
ATOM 1814 C C . PHE A 1 226 ? 18 8.195 28.547 1 88.94 226 PHE A C 1
ATOM 1816 O O . PHE A 1 226 ? 19.109 8.641 28.25 1 88.94 226 PHE A O 1
ATOM 1823 N N . ALA A 1 227 ? 17.719 7.246 29.453 1 82.62 227 ALA A N 1
ATOM 1824 C CA . ALA A 1 227 ? 18.859 6.652 30.156 1 82.62 227 ALA A CA 1
ATOM 1825 C C . ALA A 1 227 ? 19.781 5.918 29.203 1 82.62 227 ALA A C 1
ATOM 1827 O O . ALA A 1 227 ? 19.344 5.031 28.469 1 82.62 227 ALA A O 1
ATOM 1828 N N . GLY A 1 228 ? 20.969 6.316 29.047 1 81.31 228 GLY A N 1
ATOM 1829 C CA . GLY A 1 228 ? 21.922 5.703 28.141 1 81.31 228 GLY A CA 1
ATOM 1830 C C . GLY A 1 228 ? 22.125 6.496 26.859 1 81.31 228 GLY A C 1
ATOM 1831 O O . GLY A 1 228 ? 23 6.18 26.062 1 81.31 228 GLY A O 1
ATOM 1832 N N . GLY A 1 229 ? 21.234 7.449 26.734 1 90.19 229 GLY A N 1
ATOM 1833 C CA . GLY A 1 229 ? 21.359 8.289 25.562 1 90.19 229 GLY A CA 1
ATOM 1834 C C . GLY A 1 229 ? 22.312 9.461 25.75 1 90.19 229 GLY A C 1
ATOM 1835 O O . GLY A 1 229 ? 22.469 9.953 26.875 1 90.19 229 GLY A O 1
ATOM 1836 N N . GLU A 1 230 ? 23 9.859 24.719 1 94.88 230 GLU A N 1
ATOM 1837 C CA . GLU A 1 230 ? 23.797 11.086 24.719 1 94.88 230 GLU A CA 1
ATOM 1838 C C . GLU A 1 230 ? 22.906 12.312 24.531 1 94.88 230 GLU A C 1
ATOM 1840 O O . GLU A 1 230 ? 23.094 13.328 25.203 1 94.88 230 GLU A O 1
ATOM 1845 N N . VAL A 1 231 ? 22.062 12.172 23.641 1 96.5 231 VAL A N 1
ATOM 1846 C CA . VAL A 1 231 ? 21.078 13.219 23.359 1 96.5 231 VAL A CA 1
ATOM 1847 C C . VAL A 1 231 ? 19.719 12.594 23.047 1 96.5 231 VAL A C 1
ATOM 1849 O O . VAL A 1 231 ? 19.656 11.562 22.359 1 96.5 231 VAL A O 1
ATOM 1852 N N . THR A 1 232 ? 18.672 13.211 23.594 1 97.62 232 THR A N 1
ATOM 1853 C CA . THR A 1 232 ? 17.312 12.805 23.25 1 97.62 232 THR A CA 1
ATOM 1854 C C . THR A 1 232 ? 16.562 13.945 22.562 1 97.62 232 THR A C 1
ATOM 1856 O O . THR A 1 232 ? 16.375 15.008 23.156 1 97.62 232 THR A O 1
ATOM 1859 N N . TYR A 1 233 ? 16.203 13.672 21.359 1 98 233 TYR A N 1
ATOM 1860 C CA . TYR A 1 233 ? 15.344 14.594 20.625 1 98 233 TYR A CA 1
ATOM 1861 C C . TYR A 1 233 ? 13.875 14.203 20.766 1 98 233 TYR A C 1
ATOM 1863 O O . TYR A 1 233 ? 13.555 13.031 20.922 1 98 233 TYR A O 1
ATOM 1871 N N . THR A 1 234 ? 13.023 15.234 20.734 1 97.56 234 THR A N 1
ATOM 1872 C CA . THR A 1 234 ? 11.609 14.953 20.984 1 97.56 234 THR A CA 1
ATOM 1873 C C . THR A 1 234 ? 10.727 15.859 20.125 1 97.56 234 THR A C 1
ATOM 1875 O O . THR A 1 234 ? 11.133 16.969 19.75 1 97.56 234 THR A O 1
ATOM 1878 N N . VAL A 1 235 ? 9.625 15.336 19.703 1 97 235 VAL A N 1
ATOM 1879 C CA . VAL A 1 235 ? 8.508 16.125 19.219 1 97 235 VAL A CA 1
ATOM 1880 C C . VAL A 1 235 ? 7.414 16.188 20.281 1 97 235 VAL A C 1
ATOM 1882 O O . VAL A 1 235 ? 6.977 15.148 20.781 1 97 235 VAL A O 1
ATOM 1885 N N . GLU A 1 236 ? 7.062 17.422 20.531 1 96.25 236 GLU A N 1
ATOM 1886 C CA . GLU A 1 236 ? 6.066 17.625 21.578 1 96.25 236 GLU A CA 1
ATOM 1887 C C . GLU A 1 236 ? 4.766 18.172 21.016 1 96.25 236 GLU A C 1
ATOM 1889 O O . GLU A 1 236 ? 4.785 19.125 20.219 1 96.25 236 GLU A O 1
ATOM 1894 N N . GLY A 1 237 ? 3.701 17.516 21.359 1 94 237 GLY A N 1
ATOM 1895 C CA . GLY A 1 237 ? 2.383 18.031 21.047 1 94 237 GLY A CA 1
ATOM 1896 C C . GLY A 1 237 ? 1.775 18.859 22.156 1 94 237 GLY A C 1
ATOM 1897 O O . GLY A 1 237 ? 2.174 18.719 23.328 1 94 237 GLY A O 1
ATOM 1898 N N . PHE A 1 238 ? 0.881 19.781 21.75 1 93.25 238 PHE A N 1
ATOM 1899 C CA . PHE A 1 238 ? 0.218 20.641 22.734 1 93.25 238 PHE A CA 1
ATOM 1900 C C . PHE A 1 238 ? -1.273 20.328 22.797 1 93.25 238 PHE A C 1
ATOM 1902 O O . PHE A 1 238 ? -1.976 20.422 21.781 1 93.25 238 PHE A O 1
ATOM 1909 N N . VAL A 1 239 ? -1.691 19.875 23.953 1 92.19 239 VAL A N 1
ATOM 1910 C CA . VAL A 1 239 ? -3.117 19.656 24.172 1 92.19 239 VAL A CA 1
ATOM 1911 C C . VAL A 1 239 ? -3.773 20.953 24.641 1 92.19 239 VAL A C 1
ATOM 1913 O O . VAL A 1 239 ? -3.586 21.391 25.781 1 92.19 239 VAL A O 1
ATOM 1916 N N . ASN A 1 240 ? -4.555 21.531 23.875 1 86.5 240 ASN A N 1
ATOM 1917 C CA . ASN A 1 240 ? -5.078 22.891 24.062 1 86.5 240 ASN A CA 1
ATOM 1918 C C . ASN A 1 240 ? -6.043 22.953 25.234 1 86.5 240 ASN A C 1
ATOM 1920 O O . ASN A 1 240 ? -6.094 23.969 25.953 1 86.5 240 ASN A O 1
ATOM 1924 N N . VAL A 1 241 ? -6.789 21.984 25.438 1 87.31 241 VAL A N 1
ATOM 1925 C CA . VAL A 1 241 ? -7.891 22.047 26.391 1 87.31 241 VAL A CA 1
ATOM 1926 C C . VAL A 1 241 ? -7.344 22.156 27.812 1 87.31 241 VAL A C 1
ATOM 1928 O O . VAL A 1 241 ? -7.906 22.859 28.656 1 87.31 241 VAL A O 1
ATOM 1931 N N . ASN A 1 242 ? -6.258 21.516 28.109 1 88.5 242 ASN A N 1
ATOM 1932 C CA . ASN A 1 242 ? -5.738 21.578 29.469 1 88.5 242 ASN A CA 1
ATOM 1933 C C . ASN A 1 242 ? -4.359 22.234 29.516 1 88.5 242 ASN A C 1
ATOM 1935 O O . ASN A 1 242 ? -3.764 22.359 30.594 1 88.5 242 ASN A O 1
ATOM 1939 N N . GLY A 1 243 ? -3.85 22.594 28.391 1 90 243 GLY A N 1
ATOM 1940 C CA . GLY A 1 243 ? -2.598 23.328 28.344 1 90 243 GLY A CA 1
ATOM 1941 C C . GLY A 1 243 ? -1.381 22.453 28.594 1 90 243 GLY A C 1
ATOM 1942 O O . GLY A 1 243 ? -0.296 22.969 28.891 1 90 243 GLY A O 1
ATOM 1943 N N . ARG A 1 244 ? -1.544 21.188 28.547 1 91 244 ARG A N 1
ATOM 1944 C CA . ARG A 1 244 ? -0.445 20.25 28.797 1 91 244 ARG A CA 1
ATOM 1945 C C . ARG A 1 244 ? 0.231 19.828 27.5 1 91 244 ARG A C 1
ATOM 1947 O O . ARG A 1 244 ? -0.348 19.953 26.422 1 91 244 ARG A O 1
ATOM 1954 N N . SER A 1 245 ? 1.466 19.391 27.766 1 93.12 245 SER A N 1
ATOM 1955 C CA . SER A 1 245 ? 2.209 18.859 26.625 1 93.12 245 SER A CA 1
ATOM 1956 C C . SER A 1 245 ? 2.219 17.328 26.625 1 93.12 245 SER A C 1
ATOM 1958 O O . SER A 1 245 ? 2.055 16.703 27.672 1 93.12 245 SER A O 1
ATOM 1960 N N . ILE A 1 246 ? 2.256 16.766 25.484 1 93.56 246 ILE A N 1
ATOM 1961 C CA . ILE A 1 246 ? 2.385 15.32 25.312 1 93.56 246 ILE A CA 1
ATOM 1962 C C . ILE A 1 246 ? 3.662 15.008 24.531 1 93.56 246 ILE A C 1
ATOM 1964 O O . ILE A 1 246 ? 3.926 15.609 23.484 1 93.56 246 ILE A O 1
ATOM 1968 N N . GLN A 1 247 ? 4.516 14.133 25.188 1 94.69 247 GLN A N 1
ATOM 1969 C CA . GLN A 1 247 ? 5.66 13.625 24.438 1 94.69 247 GLN A CA 1
ATOM 1970 C C . GLN A 1 247 ? 5.207 12.734 23.281 1 94.69 247 GLN A C 1
ATOM 1972 O O . GLN A 1 247 ? 4.918 11.555 23.469 1 94.69 247 GLN A O 1
ATOM 1977 N N . ALA A 1 248 ? 5.184 13.227 22.109 1 95.19 248 ALA A N 1
ATOM 1978 C CA . ALA A 1 248 ? 4.574 12.578 20.953 1 95.19 248 ALA A CA 1
ATOM 1979 C C . ALA A 1 248 ? 5.477 11.477 20.391 1 95.19 248 ALA A C 1
ATOM 1981 O O . ALA A 1 248 ? 4.996 10.406 20.016 1 95.19 248 ALA A O 1
ATOM 1982 N N . ALA A 1 249 ? 6.758 11.695 20.281 1 97.62 249 ALA A N 1
ATOM 1983 C CA . ALA A 1 249 ? 7.762 10.734 19.828 1 97.62 249 ALA A CA 1
ATOM 1984 C C . ALA A 1 249 ? 9.164 11.188 20.203 1 97.62 249 ALA A C 1
ATOM 1986 O O . ALA A 1 249 ? 9.398 12.375 20.438 1 97.62 249 ALA A O 1
ATOM 1987 N N . THR A 1 250 ? 10.039 10.227 20.25 1 97.81 250 THR A N 1
ATOM 1988 C CA . THR A 1 250 ? 11.414 10.578 20.609 1 97.81 250 THR A CA 1
ATOM 1989 C C . THR A 1 250 ? 12.406 9.859 19.688 1 97.81 250 THR A C 1
ATOM 1991 O O . THR A 1 250 ? 12.094 8.797 19.141 1 97.81 250 THR A O 1
ATOM 1994 N N . SER A 1 251 ? 13.516 10.469 19.484 1 98.25 251 SER A N 1
ATOM 1995 C CA . SER A 1 251 ? 14.664 9.961 18.75 1 98.25 251 SER A CA 1
ATOM 1996 C C . SER A 1 251 ? 15.969 10.18 19.516 1 98.25 251 SER A C 1
ATOM 1998 O O . SER A 1 251 ? 16.281 11.312 19.891 1 98.25 251 SER A O 1
ATOM 2000 N N . HIS A 1 252 ? 16.703 9.172 19.703 1 97.94 252 HIS A N 1
ATOM 2001 C CA . HIS A 1 252 ? 17.844 9.227 20.609 1 97.94 252 HIS A CA 1
ATOM 2002 C C . HIS A 1 252 ? 19.156 9.023 19.859 1 97.94 252 HIS A C 1
ATOM 2004 O O . HIS A 1 252 ? 19.281 8.086 19.078 1 97.94 252 HIS A O 1
ATOM 2010 N N . TYR A 1 253 ? 20.078 9.914 20.094 1 98.19 253 TYR A N 1
ATOM 2011 C CA . TYR A 1 253 ? 21.484 9.586 19.859 1 98.19 253 TYR A CA 1
ATOM 2012 C C . TYR A 1 253 ? 22.094 8.922 21.094 1 98.19 253 TYR A C 1
ATOM 2014 O O . TYR A 1 253 ? 22.25 9.562 22.141 1 98.19 253 TYR A O 1
ATOM 2022 N N . LEU A 1 254 ? 22.484 7.684 20.922 1 96.5 254 LEU A N 1
ATOM 2023 C CA . LEU A 1 254 ? 22.891 6.887 22.078 1 96.5 254 LEU A CA 1
ATOM 2024 C C . LEU A 1 254 ? 24.391 6.941 22.297 1 96.5 254 LEU A C 1
ATOM 2026 O O . LEU A 1 254 ? 24.906 6.422 23.281 1 96.5 254 LEU A O 1
ATOM 2030 N N . GLY A 1 255 ? 25.125 7.578 21.391 1 96.38 255 GLY A N 1
ATOM 2031 C CA . GLY A 1 255 ? 26.578 7.48 21.453 1 96.38 255 GLY A CA 1
ATOM 2032 C C . GLY A 1 255 ? 27.078 6.051 21.359 1 96.38 255 GLY A C 1
ATOM 2033 O O . GLY A 1 255 ? 26.578 5.262 20.562 1 96.38 255 GLY A O 1
ATOM 2034 N N . ALA A 1 256 ? 28.156 5.797 22.156 1 95.94 256 ALA A N 1
ATOM 2035 C CA . ALA A 1 256 ? 28.688 4.438 22.172 1 95.94 256 ALA A CA 1
ATOM 2036 C C . ALA A 1 256 ? 28.359 3.74 23.5 1 95.94 256 ALA A C 1
ATOM 2038 O O . ALA A 1 256 ? 29.016 2.766 23.875 1 95.94 256 ALA A O 1
ATOM 2039 N N . ASN A 1 257 ? 27.406 4.25 24.219 1 92.25 257 ASN A N 1
ATOM 2040 C CA . ASN A 1 257 ? 27.125 3.758 25.562 1 92.25 257 ASN A CA 1
ATOM 2041 C C . ASN A 1 257 ? 26.672 2.297 25.531 1 92.25 257 ASN A C 1
ATOM 2043 O O . ASN A 1 257 ? 27.281 1.45 26.188 1 92.25 257 ASN A O 1
ATOM 2047 N N . PHE A 1 258 ? 25.672 1.991 24.734 1 93.38 258 PHE A N 1
ATOM 2048 C CA . PHE A 1 258 ? 25.203 0.617 24.656 1 93.38 258 PHE A CA 1
ATOM 2049 C C . PHE A 1 258 ? 26.203 -0.265 23.938 1 93.38 258 PHE A C 1
ATOM 2051 O O . PHE A 1 258 ? 26.344 -1.446 24.25 1 93.38 258 PHE A O 1
ATOM 2058 N N . ALA A 1 259 ? 26.859 0.327 22.953 1 96.06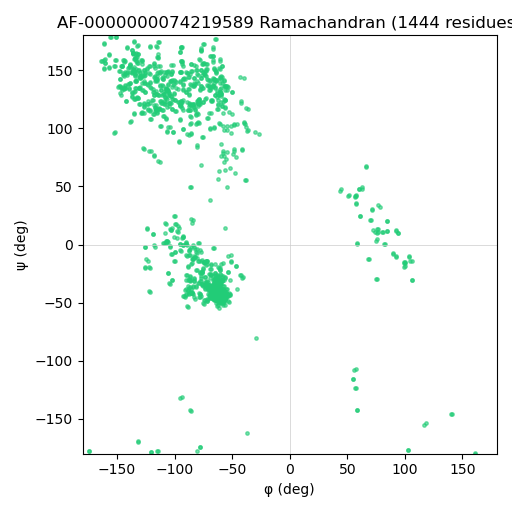 259 ALA A N 1
ATOM 2059 C CA . ALA A 1 259 ? 27.859 -0.423 22.203 1 96.06 259 ALA A CA 1
ATOM 2060 C C . ALA A 1 259 ? 28.953 -0.937 23.141 1 96.06 259 ALA A C 1
ATOM 2062 O O . ALA A 1 259 ? 29.453 -2.057 22.969 1 96.06 259 ALA A O 1
ATOM 2063 N N . LYS A 1 260 ? 29.344 -0.18 24.062 1 94.12 260 LYS A N 1
ATOM 2064 C CA . LYS A 1 260 ? 30.359 -0.567 25.031 1 94.12 260 LYS A CA 1
ATOM 2065 C C . LYS A 1 260 ? 29.859 -1.667 25.953 1 94.12 260 LYS A C 1
ATOM 2067 O O . LYS A 1 260 ? 30.594 -2.598 26.297 1 94.12 260 LYS A O 1
ATOM 2072 N N . ILE A 1 261 ? 28.609 -1.529 26.328 1 90 261 ILE A N 1
ATOM 2073 C CA . ILE A 1 261 ? 28.016 -2.49 27.25 1 90 261 ILE A CA 1
ATOM 2074 C C . ILE A 1 261 ? 27.922 -3.855 26.578 1 90 261 ILE A C 1
ATOM 2076 O O . ILE A 1 261 ? 28.219 -4.883 27.188 1 90 261 ILE A O 1
ATOM 2080 N N . PHE A 1 262 ? 27.531 -3.885 25.297 1 93.06 262 PHE A N 1
ATOM 2081 C CA . PHE A 1 262 ? 27.266 -5.148 24.625 1 93.06 262 PHE A CA 1
ATOM 2082 C C . PHE A 1 262 ? 28.375 -5.48 23.625 1 93.06 262 PHE A C 1
ATOM 2084 O O . PHE A 1 262 ? 28.234 -6.402 22.812 1 93.06 262 PHE A O 1
ATOM 2091 N N . ASP A 1 263 ? 29.359 -4.676 23.578 1 95.31 263 ASP A N 1
ATOM 2092 C CA . ASP A 1 263 ? 30.578 -4.883 22.797 1 95.31 263 ASP A CA 1
ATOM 2093 C C . ASP A 1 263 ? 30.266 -4.938 21.312 1 95.31 263 ASP A C 1
ATOM 2095 O O . ASP A 1 263 ? 30.656 -5.887 20.625 1 95.31 263 ASP A O 1
ATOM 2099 N N . VAL A 1 264 ? 29.547 -4.008 20.875 1 97.44 264 VAL A N 1
ATOM 2100 C CA . VAL A 1 264 ? 29.281 -3.865 19.453 1 97.44 264 VAL A CA 1
ATOM 2101 C C . VAL A 1 264 ? 30.406 -3.047 18.812 1 97.44 264 VAL A C 1
ATOM 2103 O O . VAL A 1 264 ? 30.438 -1.821 18.938 1 97.44 264 VAL A O 1
ATOM 2106 N N . LYS A 1 265 ? 31.281 -3.68 18.125 1 97.56 265 LYS A N 1
ATOM 2107 C CA . LYS A 1 265 ? 32.469 -3.033 17.547 1 97.56 265 LYS A CA 1
ATOM 2108 C C . LYS A 1 265 ? 32.656 -3.432 16.094 1 97.56 265 LYS A C 1
ATOM 2110 O O . LYS A 1 265 ? 32.031 -4.379 15.617 1 97.56 265 LYS A O 1
ATOM 2115 N N . TYR A 1 266 ? 33.406 -2.664 15.414 1 97.31 266 TYR A N 1
ATOM 2116 C CA . TYR A 1 266 ? 33.688 -2.93 14.008 1 97.31 266 TYR A CA 1
ATOM 2117 C C . TYR A 1 266 ? 35.156 -2.621 13.695 1 97.31 266 TYR A C 1
ATOM 2119 O O . TYR A 1 266 ? 35.781 -1.827 14.391 1 97.31 266 TYR A O 1
ATOM 2127 N N . GLU A 1 267 ? 35.656 -3.293 12.758 1 96.19 267 GLU A N 1
ATOM 2128 C CA . GLU A 1 267 ? 37 -3.008 12.25 1 96.19 267 GLU A CA 1
ATOM 2129 C C . GLU A 1 267 ? 37 -1.818 11.297 1 96.19 267 GLU A C 1
ATOM 2131 O O . GLU A 1 267 ? 36.344 -1.858 10.258 1 96.19 267 GLU A O 1
ATOM 2136 N N . ARG A 1 268 ? 37.781 -0.778 11.609 1 94.06 268 ARG A N 1
ATOM 2137 C CA . ARG A 1 268 ? 37.875 0.413 10.773 1 94.06 268 ARG A CA 1
ATOM 2138 C C . ARG A 1 268 ? 38.75 0.145 9.547 1 94.06 268 ARG A C 1
ATOM 2140 O O . ARG A 1 268 ? 39.438 -0.887 9.469 1 94.06 268 ARG A O 1
ATOM 2147 N N . VAL A 1 269 ? 38.719 1.038 8.648 1 90.44 269 VAL A N 1
ATOM 2148 C CA . VAL A 1 269 ? 39.531 0.936 7.449 1 90.44 269 VAL A CA 1
ATOM 2149 C C . VAL A 1 269 ? 41 0.87 7.848 1 90.44 269 VAL A C 1
ATOM 2151 O O . VAL A 1 269 ? 41.812 0.193 7.195 1 90.44 269 VAL A O 1
ATOM 2154 N N . SER A 1 270 ? 41.406 1.481 8.945 1 90.88 270 SER A N 1
ATOM 2155 C CA . SER A 1 270 ? 42.781 1.543 9.453 1 90.88 270 SER A CA 1
ATOM 2156 C C . SER A 1 270 ? 43.188 0.213 10.062 1 90.88 270 SER A C 1
ATOM 2158 O O . SER A 1 270 ? 44.375 -0.013 10.312 1 90.88 270 SER A O 1
ATOM 2160 N N . GLY A 1 271 ? 42.219 -0.723 10.352 1 90.38 271 GLY A N 1
ATOM 2161 C CA . GLY A 1 271 ? 42.5 -2.004 10.969 1 90.38 271 GLY A CA 1
ATOM 2162 C C . GLY A 1 271 ? 42.219 -2.025 12.461 1 90.38 271 GLY A C 1
ATOM 2163 O O . GLY A 1 271 ? 42.188 -3.094 13.078 1 90.38 271 GLY A O 1
ATOM 2164 N N . GLU A 1 272 ? 42.094 -0.869 12.992 1 94.38 272 GLU A N 1
ATOM 2165 C CA . GLU A 1 272 ? 41.812 -0.776 14.414 1 94.38 272 GLU A CA 1
ATOM 2166 C C . GLU A 1 272 ? 40.312 -0.983 14.68 1 94.38 272 GLU A C 1
ATOM 2168 O O . GLU A 1 272 ? 39.469 -0.722 13.812 1 94.38 272 GLU A O 1
ATOM 2173 N N . PHE A 1 273 ? 40.031 -1.452 15.883 1 96.25 273 PHE A N 1
ATOM 2174 C CA . PHE A 1 273 ? 38.656 -1.688 16.25 1 96.25 273 PHE A CA 1
ATOM 2175 C C . PHE A 1 273 ? 38.062 -0.488 17 1 96.25 273 PHE A C 1
ATOM 2177 O O . PHE A 1 273 ? 38.781 0.149 17.797 1 96.25 273 PHE A O 1
ATOM 2184 N N . SER A 1 274 ? 36.812 -0.133 16.719 1 97.19 274 SER A N 1
ATOM 2185 C CA . SER A 1 274 ? 36.094 0.917 17.406 1 97.19 274 SER A CA 1
ATOM 2186 C C . SER A 1 274 ? 34.656 0.485 17.703 1 97.19 274 SER A C 1
ATOM 2188 O O . SER A 1 274 ? 34.094 -0.351 16.984 1 97.19 274 SER A O 1
ATOM 2190 N N . HIS A 1 275 ? 34.188 1.011 18.797 1 98.12 275 HIS A N 1
ATOM 2191 C CA . HIS A 1 275 ? 32.781 0.793 19.062 1 98.12 275 HIS A CA 1
ATOM 2192 C C . HIS A 1 275 ? 31.906 1.628 18.141 1 98.12 275 HIS A C 1
ATOM 2194 O O . HIS A 1 275 ? 32.25 2.754 17.781 1 98.12 275 HIS A O 1
ATOM 2200 N N . VAL A 1 276 ? 30.734 1.146 17.812 1 98.38 276 VAL A N 1
ATOM 2201 C CA . VAL A 1 276 ? 29.828 1.846 16.922 1 98.38 276 VAL A CA 1
ATOM 2202 C C . VAL A 1 276 ? 29.109 2.965 17.688 1 98.38 276 VAL A C 1
ATOM 2204 O O . VAL A 1 276 ? 29.094 2.971 18.922 1 98.38 276 VAL A O 1
ATOM 2207 N N . HIS A 1 277 ? 28.578 3.938 16.938 1 98.25 277 HIS A N 1
ATOM 2208 C CA . HIS A 1 277 ? 27.641 4.926 17.438 1 98.25 277 HIS A CA 1
ATOM 2209 C C . HIS A 1 277 ? 26.203 4.539 17.094 1 98.25 277 HIS A C 1
ATOM 2211 O O . HIS A 1 277 ? 25.922 4.125 15.969 1 98.25 277 HIS A O 1
ATOM 2217 N N . GLN A 1 278 ? 25.344 4.672 18.094 1 98.12 278 GLN A N 1
ATOM 2218 C CA . GLN A 1 278 ? 24.016 4.086 17.875 1 98.12 278 GLN A CA 1
ATOM 2219 C C . GLN A 1 278 ? 22.922 5.133 18.016 1 98.12 278 GLN A C 1
ATOM 2221 O O . GLN A 1 278 ? 23.125 6.18 18.625 1 98.12 278 GLN A O 1
ATOM 2226 N N . THR A 1 279 ? 21.812 4.879 17.344 1 98 279 THR A N 1
ATOM 2227 C CA . THR A 1 279 ? 20.578 5.648 17.438 1 98 279 THR A CA 1
ATOM 2228 C C . THR A 1 279 ? 19.391 4.738 17.766 1 98 279 THR A C 1
ATOM 2230 O O . THR A 1 279 ? 19.375 3.568 17.391 1 98 279 THR A O 1
ATOM 2233 N N . SER A 1 280 ? 18.422 5.219 18.484 1 97.88 280 SER A N 1
ATOM 2234 C CA . SER A 1 280 ? 17.141 4.574 18.734 1 97.88 280 SER A CA 1
ATOM 2235 C C . SER A 1 280 ? 15.992 5.578 18.656 1 97.88 280 SER A C 1
ATOM 2237 O O . SER A 1 280 ? 16.141 6.73 19.062 1 97.88 280 SER A O 1
ATOM 2239 N N . PHE A 1 281 ? 14.938 5.227 18.094 1 98.25 281 PHE A N 1
ATOM 2240 C CA . PHE A 1 281 ? 13.781 6.105 17.938 1 98.25 281 PHE A CA 1
ATOM 2241 C C . PHE A 1 281 ? 12.484 5.309 18 1 98.25 281 PHE A C 1
ATOM 2243 O O . PHE A 1 281 ? 12.469 4.117 17.672 1 98.25 281 PHE A O 1
ATOM 2250 N N . GLY A 1 282 ? 11.367 5.977 18.422 1 97.69 282 GLY A N 1
ATOM 2251 C CA . GLY A 1 282 ? 10.133 5.223 18.578 1 97.69 282 GLY A CA 1
ATOM 2252 C C . GLY A 1 282 ? 8.898 6.105 18.609 1 97.69 282 GLY A C 1
ATOM 2253 O O . GLY A 1 282 ? 8.977 7.281 18.969 1 97.69 282 GLY A O 1
ATOM 2254 N N . LEU A 1 283 ? 7.82 5.59 18.203 1 97.81 283 LEU A N 1
ATOM 2255 C CA . LEU A 1 283 ? 6.473 6.148 18.203 1 97.81 283 LEU A CA 1
ATOM 2256 C C . LEU A 1 283 ? 5.449 5.086 18.594 1 97.81 283 LEU A C 1
ATOM 2258 O O . LEU A 1 283 ? 5.52 3.951 18.109 1 97.81 283 LEU A O 1
ATOM 2262 N N . SER A 1 284 ? 4.555 5.449 19.469 1 97.5 284 SER A N 1
ATOM 2263 C CA . SER A 1 284 ? 3.582 4.48 19.984 1 97.5 284 SER A CA 1
ATOM 2264 C C . SER A 1 284 ? 2.154 4.926 19.688 1 97.5 284 SER A C 1
ATOM 2266 O O . SER A 1 284 ? 1.938 5.98 19.078 1 97.5 284 SER A O 1
ATOM 2268 N N . THR A 1 285 ? 1.194 4.141 20.125 1 97.56 285 THR A N 1
ATOM 2269 C CA . THR A 1 285 ? -0.226 4.445 19.984 1 97.56 285 THR A CA 1
ATOM 2270 C C . THR A 1 285 ? -0.602 5.668 20.828 1 97.56 285 THR A C 1
ATOM 2272 O O . THR A 1 285 ? -1.732 6.156 20.75 1 97.56 285 THR A O 1
ATOM 2275 N N . ARG A 1 286 ? 0.322 6.191 21.547 1 97 286 ARG A N 1
ATOM 2276 C CA . ARG A 1 286 ? 0.087 7.488 22.172 1 97 286 ARG A CA 1
ATOM 2277 C C . ARG A 1 286 ? -0.286 8.539 21.125 1 97 286 ARG A C 1
ATOM 2279 O O . ARG A 1 286 ? -1.029 9.477 21.422 1 97 286 ARG A O 1
ATOM 2286 N N . SER A 1 287 ? 0.177 8.359 19.953 1 97.88 287 SER A N 1
ATOM 2287 C CA . SER A 1 287 ? -0.165 9.242 18.844 1 97.88 287 SER A CA 1
ATOM 2288 C C . SER A 1 287 ? -1.674 9.297 18.625 1 97.88 287 SER A C 1
ATOM 2290 O O . SER A 1 287 ? -2.219 10.344 18.281 1 97.88 287 SER A O 1
ATOM 2292 N N . ILE A 1 288 ? -2.346 8.242 18.812 1 98 288 ILE A N 1
ATOM 2293 C CA . ILE A 1 288 ? -3.797 8.188 18.688 1 98 288 ILE A CA 1
ATOM 2294 C C . ILE A 1 288 ? -4.449 8.977 19.812 1 98 288 ILE A C 1
ATOM 2296 O O . ILE A 1 288 ? -5.422 9.703 19.594 1 98 288 ILE A O 1
ATOM 2300 N N . GLY A 1 289 ? -3.898 8.781 21.031 1 97.12 289 GLY A N 1
ATOM 2301 C CA . GLY A 1 289 ? -4.379 9.602 22.125 1 97.12 289 GLY A CA 1
ATOM 2302 C C . GLY A 1 289 ? -4.262 11.094 21.859 1 97.12 289 GLY A C 1
ATOM 2303 O O . GLY A 1 289 ? -5.195 11.852 22.125 1 97.12 289 GLY A O 1
ATOM 2304 N N . ALA A 1 290 ? -3.117 11.484 21.359 1 96.69 290 ALA A N 1
ATOM 2305 C CA . ALA A 1 290 ? -2.902 12.883 21 1 96.69 290 ALA A CA 1
ATOM 2306 C C . ALA A 1 290 ? -3.922 13.344 19.969 1 96.69 290 ALA A C 1
ATOM 2308 O O . ALA A 1 290 ? -4.492 14.43 20.078 1 96.69 290 ALA A O 1
ATOM 2309 N N . LEU A 1 291 ? -4.164 12.523 18.984 1 97.38 291 LEU A N 1
ATOM 2310 C CA . LEU A 1 291 ? -5.117 12.82 17.922 1 97.38 291 LEU A CA 1
ATOM 2311 C C . LEU A 1 291 ? -6.5 13.094 18.5 1 97.38 291 LEU A C 1
ATOM 2313 O O . LEU A 1 291 ? -7.137 14.094 18.141 1 97.38 291 LEU A O 1
ATOM 2317 N N . ILE A 1 292 ? -6.926 12.281 19.391 1 97.12 292 ILE A N 1
ATOM 2318 C CA . ILE A 1 292 ? -8.258 12.383 19.969 1 97.12 292 ILE A CA 1
ATOM 2319 C C . ILE A 1 292 ? -8.344 13.641 20.844 1 97.12 292 ILE A C 1
ATOM 2321 O O . ILE A 1 292 ? -9.281 14.422 20.719 1 97.12 292 ILE A O 1
ATOM 2325 N N . LEU A 1 293 ? -7.363 13.859 21.641 1 96.5 293 LEU A N 1
ATOM 2326 C CA . LEU A 1 293 ? -7.371 14.953 22.609 1 96.5 293 LEU A CA 1
ATOM 2327 C C . LEU A 1 293 ? -7.25 16.297 21.891 1 96.5 293 LEU A C 1
ATOM 2329 O O . LEU A 1 293 ? -7.875 17.281 22.312 1 96.5 293 LEU A O 1
ATOM 2333 N N . ILE A 1 294 ? -6.469 16.375 20.875 1 95.69 294 ILE A N 1
ATOM 2334 C CA . ILE A 1 294 ? -6.145 17.656 20.25 1 95.69 294 ILE A CA 1
ATOM 2335 C C . ILE A 1 294 ? -7.234 18.047 19.25 1 95.69 294 ILE A C 1
ATOM 2337 O O . ILE A 1 294 ? -7.668 19.203 19.219 1 95.69 294 ILE A O 1
ATOM 2341 N N . HIS A 1 295 ? -7.703 17.125 18.469 1 95.31 295 HIS A N 1
ATOM 2342 C CA . HIS A 1 295 ? -8.672 17.438 17.422 1 95.31 295 HIS A CA 1
ATOM 2343 C C . HIS A 1 295 ? -10.094 17.406 17.969 1 95.31 295 HIS A C 1
ATOM 2345 O O . HIS A 1 295 ? -10.977 18.109 17.453 1 95.31 295 HIS A O 1
ATOM 2351 N N . GLY A 1 296 ? -10.367 16.562 18.969 1 95.31 296 GLY A N 1
ATOM 2352 C CA . GLY A 1 296 ? -11.727 16.359 19.438 1 95.31 296 GLY A CA 1
ATOM 2353 C C . GLY A 1 296 ? -12.398 17.625 19.922 1 95.31 296 GLY A C 1
ATOM 2354 O O . GLY A 1 296 ? -11.719 18.578 20.297 1 95.31 296 GLY A O 1
ATOM 2355 N N . ASP A 1 297 ? -13.742 17.703 19.859 1 94.88 297 ASP A N 1
ATOM 2356 C CA . ASP A 1 297 ? -14.531 18.797 20.391 1 94.88 297 ASP A CA 1
ATOM 2357 C C . ASP A 1 297 ? -15.703 18.281 21.234 1 94.88 297 ASP A C 1
ATOM 2359 O O . ASP A 1 297 ? -15.758 17.094 21.562 1 94.88 297 ASP A O 1
ATOM 2363 N N . ASP A 1 298 ? -16.562 19.125 21.562 1 94.31 298 ASP A N 1
ATOM 2364 C CA . ASP A 1 298 ? -17.609 18.75 22.5 1 94.31 298 ASP A CA 1
ATOM 2365 C C . ASP A 1 298 ? -18.641 17.828 21.859 1 94.31 298 ASP A C 1
ATOM 2367 O O . ASP A 1 298 ? -19.453 17.203 22.547 1 94.31 298 ASP A O 1
ATOM 2371 N N . LYS A 1 299 ? -18.625 17.734 20.594 1 93.62 299 LYS A N 1
ATOM 2372 C CA . LYS A 1 299 ? -19.531 16.828 19.891 1 93.62 299 LYS A CA 1
ATOM 2373 C C . LYS A 1 299 ? -18.922 15.438 19.75 1 93.62 299 LYS A C 1
ATOM 2375 O O . LYS A 1 299 ? -19.609 14.477 19.422 1 93.62 299 LYS A O 1
ATOM 2380 N N . GLY A 1 300 ? -17.562 15.359 19.891 1 95.62 300 GLY A N 1
ATOM 2381 C CA . GLY A 1 300 ? -16.922 14.062 19.828 1 95.62 300 GLY A CA 1
ATOM 2382 C C . GLY A 1 300 ? -15.594 14.086 19.078 1 95.62 300 GLY A C 1
ATOM 2383 O O . GLY A 1 300 ? -14.852 15.07 19.156 1 95.62 300 GLY A O 1
ATOM 2384 N N . LEU A 1 301 ? -15.367 12.961 18.391 1 95.38 301 LEU A N 1
ATOM 2385 C CA . LEU A 1 301 ? -14.133 12.773 17.641 1 95.38 301 LEU A CA 1
ATOM 2386 C C . LEU A 1 301 ? -14.102 13.656 16.391 1 95.38 301 LEU A C 1
ATOM 2388 O O . LEU A 1 301 ? -15.148 13.961 15.82 1 95.38 301 LEU A O 1
ATOM 2392 N N . ARG A 1 302 ? -13.023 14.188 16.031 1 94.69 302 ARG A N 1
ATOM 2393 C CA . ARG A 1 302 ? -12.734 14.852 14.766 1 94.69 302 ARG A CA 1
ATOM 2394 C C . ARG A 1 302 ? -11.469 14.281 14.125 1 94.69 302 ARG A C 1
ATOM 2396 O O . ARG A 1 302 ? -10.367 14.438 14.656 1 94.69 302 ARG A O 1
ATOM 2403 N N . LEU A 1 303 ? -11.656 13.633 13.016 1 95.44 303 LEU A N 1
ATOM 2404 C CA . LEU A 1 303 ? -10.523 12.969 12.383 1 95.44 303 LEU A CA 1
ATOM 2405 C C . LEU A 1 303 ? -10.086 13.719 11.133 1 95.44 303 LEU A C 1
ATOM 2407 O O . LEU A 1 303 ? -10.93 14.141 10.328 1 95.44 303 LEU A O 1
ATOM 2411 N N . PRO A 1 304 ? -8.789 13.906 10.984 1 92.56 304 PRO A N 1
ATOM 2412 C CA . PRO A 1 304 ? -8.32 14.32 9.664 1 92.56 304 PRO A CA 1
ATOM 2413 C C . PRO A 1 304 ? -8.672 13.312 8.57 1 92.56 304 PRO A C 1
ATOM 2415 O O . PRO A 1 304 ? -8.672 12.102 8.82 1 92.56 304 PRO A O 1
ATOM 2418 N N . SER A 1 305 ? -8.969 13.766 7.398 1 89.31 305 SER A N 1
ATOM 2419 C CA . SER A 1 305 ? -9.43 12.922 6.305 1 89.31 305 SER A CA 1
ATOM 2420 C C . SER A 1 305 ? -8.406 11.844 5.961 1 89.31 305 SER A C 1
ATOM 2422 O O . SER A 1 305 ? -8.773 10.719 5.613 1 89.31 305 SER A O 1
ATOM 2424 N N . ARG A 1 306 ? -7.176 12.117 6.133 1 86.88 306 ARG A N 1
ATOM 2425 C CA . ARG A 1 306 ? -6.105 11.211 5.734 1 86.88 306 ARG A CA 1
ATOM 2426 C C . ARG A 1 306 ? -6.105 9.953 6.598 1 86.88 306 ARG A C 1
ATOM 2428 O O . ARG A 1 306 ? -5.664 8.891 6.156 1 86.88 306 ARG A O 1
ATOM 2435 N N . VAL A 1 307 ? -6.605 10.078 7.789 1 94.44 307 VAL A N 1
ATOM 2436 C CA . VAL A 1 307 ? -6.531 8.922 8.672 1 94.44 307 VAL A CA 1
ATOM 2437 C C . VAL A 1 307 ? -7.938 8.469 9.055 1 94.44 307 VAL A C 1
ATOM 2439 O O . VAL A 1 307 ? -8.109 7.652 9.961 1 94.44 307 VAL A O 1
ATOM 2442 N N . ALA A 1 308 ? -8.938 9.062 8.391 1 95.56 308 ALA A N 1
ATOM 2443 C CA . ALA A 1 308 ? -10.312 8.656 8.68 1 95.56 308 ALA A CA 1
ATOM 2444 C C . ALA A 1 308 ? -10.648 7.34 7.98 1 95.56 308 ALA A C 1
ATOM 2446 O O . ALA A 1 308 ? -10.547 7.238 6.754 1 95.56 308 ALA A O 1
ATOM 2447 N N . PRO A 1 309 ? -11.055 6.324 8.766 1 95.44 309 PRO A N 1
ATOM 2448 C CA . PRO A 1 309 ? -11.445 5.074 8.102 1 95.44 309 PRO A CA 1
ATOM 2449 C C . PRO A 1 309 ? -12.602 5.262 7.125 1 95.44 309 PRO A C 1
ATOM 2451 O O . PRO A 1 309 ? -12.641 4.609 6.078 1 95.44 309 PRO A O 1
ATOM 2454 N N . THR A 1 310 ? -13.516 6.094 7.512 1 95.25 310 THR A N 1
ATOM 2455 C CA . THR A 1 310 ? -14.57 6.602 6.629 1 95.25 310 THR A CA 1
ATOM 2456 C C . THR A 1 310 ? -14.398 8.102 6.395 1 95.25 310 THR A C 1
ATOM 2458 O O . THR A 1 310 ? -14.516 8.898 7.324 1 95.25 310 THR A O 1
ATOM 2461 N N . GLN A 1 311 ? -14.172 8.406 5.199 1 93.06 311 GLN A N 1
ATOM 2462 C CA . GLN A 1 311 ? -13.953 9.812 4.871 1 93.06 311 GLN A CA 1
ATOM 2463 C C . GLN A 1 311 ? -15.273 10.516 4.574 1 93.06 311 GLN A C 1
ATOM 2465 O O . GLN A 1 311 ? -15.453 11.688 4.926 1 93.06 311 GLN A O 1
ATOM 2470 N N . VAL A 1 312 ? -16.141 9.727 3.941 1 94.56 312 VAL A N 1
ATOM 2471 C CA . VAL A 1 312 ? -17.422 10.289 3.559 1 94.56 312 VAL A CA 1
ATOM 2472 C C . VAL A 1 312 ? -18.547 9.305 3.91 1 94.56 312 VAL A C 1
ATOM 2474 O O . VAL A 1 312 ? -18.469 8.133 3.557 1 94.56 312 VAL A O 1
ATOM 2477 N N . VAL A 1 313 ? -19.5 9.797 4.656 1 97.38 313 VAL A N 1
ATOM 2478 C CA . VAL A 1 313 ? -20.688 8.992 4.891 1 97.38 313 VAL A CA 1
ATOM 2479 C C . VAL A 1 313 ? -21.875 9.586 4.117 1 97.38 313 VAL A C 1
ATOM 2481 O O . VAL A 1 313 ? -22.062 10.805 4.102 1 97.38 313 VAL A O 1
ATOM 2484 N N . ILE A 1 314 ? -22.609 8.742 3.4 1 96.75 314 ILE A N 1
ATOM 2485 C CA . ILE A 1 314 ? -23.781 9.148 2.629 1 96.75 314 ILE A CA 1
ATOM 2486 C C . ILE A 1 314 ? -25.047 8.734 3.365 1 96.75 314 ILE A C 1
ATOM 2488 O O . ILE A 1 314 ? -25.234 7.559 3.689 1 96.75 314 ILE A O 1
ATOM 2492 N N . VAL A 1 315 ? -25.906 9.703 3.672 1 96.75 315 VAL A N 1
ATOM 2493 C CA . VAL A 1 315 ? -27.109 9.445 4.434 1 96.75 315 VAL A CA 1
ATOM 2494 C C . VAL A 1 315 ? -28.344 9.758 3.578 1 96.75 315 VAL A C 1
ATOM 2496 O O . VAL A 1 315 ? -28.578 10.914 3.221 1 96.75 315 VAL A O 1
ATOM 2499 N N . PRO A 1 316 ? -29.125 8.797 3.266 1 95.62 316 PRO A N 1
ATOM 2500 C CA . PRO A 1 316 ? -30.391 9.062 2.582 1 95.62 316 PRO A CA 1
ATOM 2501 C C . PRO A 1 316 ? -31.422 9.75 3.482 1 95.62 316 PRO A C 1
ATOM 2503 O O . PRO A 1 316 ? -31.609 9.344 4.633 1 95.62 316 PRO A O 1
ATOM 2506 N N . ILE A 1 317 ? -32.031 10.758 3.002 1 93.81 317 ILE A N 1
ATOM 2507 C CA . ILE A 1 317 ? -33.094 11.453 3.719 1 93.81 317 ILE A CA 1
ATOM 2508 C C . ILE A 1 317 ? -34.469 11.016 3.174 1 93.81 317 ILE A C 1
ATOM 2510 O O . ILE A 1 317 ? -34.938 11.578 2.197 1 93.81 317 ILE A O 1
ATOM 2514 N N . GLU A 1 318 ? -34.938 10.133 3.881 1 86.75 318 GLU A N 1
ATOM 2515 C CA . GLU A 1 318 ? -36.219 9.578 3.436 1 86.75 318 GLU A CA 1
ATOM 2516 C C . GLU A 1 318 ? -37.375 10.383 3.992 1 86.75 318 GLU A C 1
ATOM 2518 O O . GLU A 1 318 ? -37.312 10.883 5.117 1 86.75 318 GLU A O 1
ATOM 2523 N N . LYS A 1 319 ? -38.344 10.711 3.168 1 80.5 319 LYS A N 1
ATOM 2524 C CA . LYS A 1 319 ? -39.594 11.367 3.582 1 80.5 319 LYS A CA 1
ATOM 2525 C C . LYS A 1 319 ? -40.781 10.406 3.531 1 80.5 319 LYS A C 1
ATOM 2527 O O . LYS A 1 319 ? -40.812 9.523 2.676 1 80.5 319 LYS A O 1
ATOM 2532 N N . LYS A 1 320 ? -41.625 10.672 4.406 1 77.19 320 LYS A N 1
ATOM 2533 C CA . LYS A 1 320 ? -42.844 9.859 4.445 1 77.19 320 LYS A CA 1
ATOM 2534 C C . LYS A 1 320 ? -43.625 9.961 3.137 1 77.19 320 LYS A C 1
ATOM 2536 O O . LYS A 1 320 ? -43.75 11.047 2.562 1 77.19 320 LYS A O 1
ATOM 2541 N N . ASN A 1 321 ? -44.031 8.891 2.521 1 78.5 321 ASN A N 1
ATOM 2542 C CA . ASN A 1 321 ? -44.906 8.789 1.361 1 78.5 321 ASN A CA 1
ATOM 2543 C C . ASN A 1 321 ? -44.156 8.992 0.057 1 78.5 321 ASN A C 1
ATOM 2545 O O . ASN A 1 321 ? -44.75 9.297 -0.977 1 78.5 321 ASN A O 1
ATOM 2549 N N . VAL A 1 322 ? -42.906 9.203 0.14 1 79.06 322 VAL A N 1
ATOM 2550 C CA . VAL A 1 322 ? -42.094 9.32 -1.071 1 79.06 322 VAL A CA 1
ATOM 2551 C C . VAL A 1 322 ? -41.344 8.023 -1.305 1 79.06 322 VAL A C 1
ATOM 2553 O O . VAL A 1 322 ? -40.875 7.375 -0.353 1 79.06 322 VAL A O 1
ATOM 2556 N N . ASP A 1 323 ? -41.344 7.652 -2.49 1 80.75 323 ASP A N 1
ATOM 2557 C CA . ASP A 1 323 ? -40.594 6.449 -2.859 1 80.75 323 ASP A CA 1
ATOM 2558 C C . ASP A 1 323 ? -39.125 6.602 -2.531 1 80.75 323 ASP A C 1
ATOM 2560 O O . ASP A 1 323 ? -38.469 7.547 -2.986 1 80.75 323 ASP A O 1
ATOM 2564 N N . SER A 1 324 ? -38.562 5.75 -1.748 1 87.12 324 SER A N 1
ATOM 2565 C CA . SER A 1 324 ? -37.188 5.824 -1.272 1 87.12 324 SER A CA 1
ATOM 2566 C C . SER A 1 324 ? -36.219 5.227 -2.289 1 87.12 324 SER A C 1
ATOM 2568 O O . SER A 1 324 ? -35 5.453 -2.209 1 87.12 324 SER A O 1
ATOM 2570 N N . LEU A 1 325 ? -36.656 4.598 -3.207 1 87.06 325 LEU A N 1
ATOM 2571 C CA . LEU A 1 325 ? -35.812 3.832 -4.117 1 87.06 325 LEU A CA 1
ATOM 2572 C C . LEU A 1 325 ? -34.906 4.758 -4.914 1 87.06 325 LEU A C 1
ATOM 2574 O O . LEU A 1 325 ? -33.688 4.523 -4.992 1 87.06 325 LEU A O 1
ATOM 2578 N N . PRO A 1 326 ? -35.5 5.844 -5.438 1 87 326 PRO A N 1
ATOM 2579 C CA . PRO A 1 326 ? -34.594 6.734 -6.184 1 87 326 PRO A CA 1
ATOM 2580 C C . PRO A 1 326 ? -33.531 7.348 -5.305 1 87 326 PRO A C 1
ATOM 2582 O O . PRO A 1 326 ? -32.406 7.586 -5.773 1 87 326 PRO A O 1
ATOM 2585 N N . ILE A 1 327 ? -33.844 7.617 -4.129 1 92.12 327 ILE A N 1
ATOM 2586 C CA . ILE A 1 327 ? -32.875 8.195 -3.193 1 92.12 327 ILE A CA 1
ATOM 2587 C C . ILE A 1 327 ? -31.766 7.199 -2.912 1 92.12 327 ILE A C 1
ATOM 2589 O O . ILE A 1 327 ? -30.578 7.547 -2.979 1 92.12 327 ILE A O 1
ATOM 2593 N N . LEU A 1 328 ? -32.156 5.992 -2.67 1 92.25 328 LEU A N 1
ATOM 2594 C CA . LEU A 1 328 ? -31.172 4.949 -2.367 1 92.25 328 LEU A CA 1
ATOM 2595 C C . LEU A 1 328 ? -30.266 4.676 -3.568 1 92.25 328 LEU A C 1
ATOM 2597 O O . LEU A 1 328 ? -29.062 4.449 -3.41 1 92.25 328 LEU A O 1
ATOM 2601 N N . GLU A 1 329 ? -30.828 4.715 -4.645 1 87.19 329 GLU A N 1
ATOM 2602 C CA . GLU A 1 329 ? -30.047 4.512 -5.859 1 87.19 329 GLU A CA 1
ATOM 2603 C C . GLU A 1 329 ? -29.031 5.629 -6.055 1 87.19 329 GLU A C 1
ATOM 2605 O O . GLU A 1 329 ? -27.891 5.379 -6.457 1 87.19 329 GLU A O 1
ATOM 2610 N N . ARG A 1 330 ? -29.469 6.785 -5.805 1 88.88 330 ARG A N 1
ATOM 2611 C CA . ARG A 1 330 ? -28.562 7.922 -5.898 1 88.88 330 ARG A CA 1
ATOM 2612 C C . ARG A 1 330 ? -27.438 7.809 -4.879 1 88.88 330 ARG A C 1
ATOM 2614 O O . ARG A 1 330 ? -26.297 8.148 -5.176 1 88.88 330 ARG A O 1
ATOM 2621 N N . CYS A 1 331 ? -27.719 7.395 -3.736 1 93.62 331 CYS A N 1
ATOM 2622 C CA . CYS A 1 331 ? -26.719 7.191 -2.695 1 93.62 331 CYS A CA 1
ATOM 2623 C C . CYS A 1 331 ? -25.703 6.145 -3.117 1 93.62 331 CYS A C 1
ATOM 2625 O O . CYS A 1 331 ? -24.5 6.336 -2.93 1 93.62 331 CYS A O 1
ATOM 2627 N N . ARG A 1 332 ? -26.188 5.148 -3.682 1 90 332 ARG A N 1
ATOM 2628 C CA . ARG A 1 332 ? -25.297 4.09 -4.148 1 90 332 ARG A CA 1
ATOM 2629 C C . ARG A 1 332 ? -24.391 4.59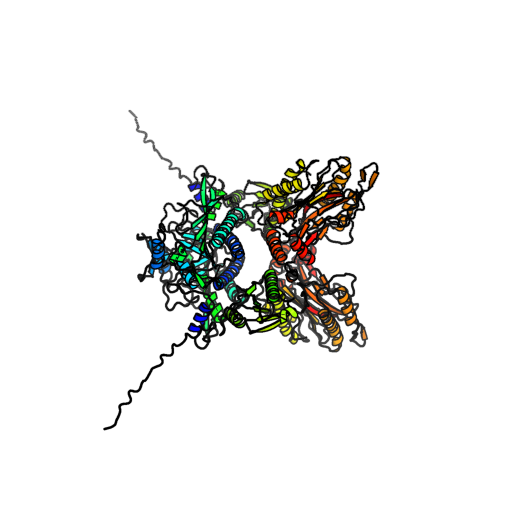4 -5.27 1 90 332 ARG A C 1
ATOM 2631 O O . ARG A 1 332 ? -23.203 4.25 -5.324 1 90 332 ARG A O 1
ATOM 2638 N N . SER A 1 333 ? -24.984 5.336 -6.105 1 85.31 333 SER A N 1
ATOM 2639 C CA . SER A 1 333 ? -24.203 5.953 -7.168 1 85.31 333 SER A CA 1
ATOM 2640 C C . SER A 1 333 ? -23.125 6.863 -6.598 1 85.31 333 SER A C 1
ATOM 2642 O O . SER A 1 333 ? -21.969 6.848 -7.059 1 85.31 333 SER A O 1
ATOM 2644 N N . ALA A 1 334 ? -23.453 7.633 -5.66 1 89.12 334 ALA A N 1
ATOM 2645 C CA . ALA A 1 334 ? -22.516 8.531 -5.012 1 89.12 334 ALA A CA 1
ATOM 2646 C C . ALA A 1 334 ? -21.359 7.75 -4.371 1 89.12 334 ALA A C 1
ATOM 2648 O O . ALA A 1 334 ? -20.188 8.109 -4.535 1 89.12 334 ALA A O 1
ATOM 2649 N N . GLU A 1 335 ? -21.672 6.719 -3.688 1 90.5 335 GLU A N 1
ATOM 2650 C CA . GLU A 1 335 ? -20.672 5.887 -3.043 1 90.5 335 GLU A CA 1
ATOM 2651 C C . GLU A 1 335 ? -19.688 5.305 -4.066 1 90.5 335 GLU A C 1
ATOM 2653 O O . GLU A 1 335 ? -18.484 5.355 -3.877 1 90.5 335 GLU A O 1
ATOM 2658 N N . ALA A 1 336 ? -20.281 4.816 -5.082 1 79.94 336 ALA A N 1
ATOM 2659 C CA . ALA A 1 336 ? -19.469 4.191 -6.121 1 79.94 336 ALA A CA 1
ATOM 2660 C C . ALA A 1 336 ? -18.531 5.203 -6.762 1 79.94 336 ALA A C 1
ATOM 2662 O O . ALA A 1 336 ? -17.344 4.906 -6.988 1 79.94 336 ALA A O 1
ATOM 2663 N N . ARG A 1 337 ? -19.031 6.332 -7.02 1 76.81 337 ARG A N 1
ATOM 2664 C CA . ARG A 1 337 ? -18.234 7.383 -7.645 1 76.81 337 ARG A CA 1
ATOM 2665 C C . ARG A 1 337 ? -17.094 7.824 -6.73 1 76.81 337 ARG A C 1
ATOM 2667 O O . ARG A 1 337 ? -15.953 7.984 -7.18 1 76.81 337 ARG A O 1
ATOM 2674 N N . LEU A 1 338 ? -17.422 8 -5.531 1 84.06 338 LEU A N 1
ATOM 2675 C CA . LEU A 1 338 ? -16.406 8.43 -4.566 1 84.06 338 LEU A CA 1
ATOM 2676 C C . LEU A 1 338 ? -15.352 7.348 -4.371 1 84.06 338 LEU A C 1
ATOM 2678 O O . LEU A 1 338 ? -14.156 7.641 -4.352 1 84.06 338 LEU A O 1
ATOM 2682 N N . ARG A 1 339 ? -15.742 6.148 -4.266 1 80.44 339 ARG A N 1
ATOM 2683 C CA . ARG A 1 339 ? -14.812 5.043 -4.086 1 80.44 339 ARG A CA 1
ATOM 2684 C C . ARG A 1 339 ? -13.922 4.875 -5.312 1 80.44 339 ARG A C 1
ATOM 2686 O O . ARG A 1 339 ? -12.75 4.512 -5.188 1 80.44 339 ARG A O 1
ATOM 2693 N N . ALA A 1 340 ? -14.445 5.172 -6.422 1 65.06 340 ALA A N 1
ATOM 2694 C CA . ALA A 1 340 ? -13.703 5.031 -7.672 1 65.06 340 ALA A CA 1
ATOM 2695 C C . ALA A 1 340 ? -12.516 5.98 -7.715 1 65.06 340 ALA A C 1
ATOM 2697 O O . ALA A 1 340 ? -11.508 5.703 -8.375 1 65.06 340 ALA A O 1
ATOM 2698 N N . VAL A 1 341 ? -12.695 7.004 -6.941 1 65.62 341 VAL A N 1
ATOM 2699 C CA . VAL A 1 341 ? -11.602 7.969 -6.949 1 65.62 341 VAL A CA 1
ATOM 2700 C C . VAL A 1 341 ? -10.766 7.812 -5.68 1 65.62 341 VAL A C 1
ATOM 2702 O O . VAL A 1 341 ? -9.984 8.703 -5.328 1 65.62 341 VAL A O 1
ATOM 2705 N N . GLY A 1 342 ? -10.961 6.797 -4.988 1 68.25 342 GLY A N 1
ATOM 2706 C CA . GLY A 1 342 ? -10.109 6.449 -3.865 1 68.25 342 GLY A CA 1
ATOM 2707 C C . GLY A 1 342 ? -10.602 7 -2.543 1 68.25 342 GLY A C 1
ATOM 2708 O O . GLY A 1 342 ? -9.875 6.988 -1.548 1 68.25 342 GLY A O 1
ATOM 2709 N N . VAL A 1 343 ? -11.812 7.484 -2.512 1 84.31 343 VAL A N 1
ATOM 2710 C CA . VAL A 1 343 ? -12.391 8.016 -1.281 1 84.31 343 VAL A CA 1
ATOM 2711 C C . VAL A 1 343 ? -13.062 6.891 -0.5 1 84.31 343 VAL A C 1
ATOM 2713 O O . VAL A 1 343 ? -13.805 6.086 -1.072 1 84.31 343 VAL A O 1
ATOM 2716 N N . ARG A 1 344 ? -12.711 6.812 0.727 1 90.25 344 ARG A N 1
ATOM 2717 C CA . ARG A 1 344 ? -13.359 5.828 1.586 1 90.25 344 ARG A CA 1
ATOM 2718 C C . ARG A 1 344 ? -14.766 6.281 1.976 1 90.25 344 ARG A C 1
ATOM 2720 O O . ARG A 1 344 ? -14.945 6.953 2.994 1 90.25 344 ARG A O 1
ATOM 2727 N N . ALA A 1 345 ? -15.719 5.844 1.174 1 92.31 345 ALA A N 1
ATOM 2728 C CA . ALA A 1 345 ? -17.094 6.289 1.347 1 92.31 345 ALA A CA 1
ATOM 2729 C C . ALA A 1 345 ? -18.016 5.121 1.708 1 92.31 345 ALA A C 1
ATOM 2731 O O . ALA A 1 345 ? -17.797 3.994 1.25 1 92.31 345 ALA A O 1
ATOM 2732 N N . GLU A 1 346 ? -18.953 5.379 2.59 1 93.69 346 GLU A N 1
ATOM 2733 C CA . GLU A 1 346 ? -19.953 4.359 2.926 1 93.69 346 GLU A CA 1
ATOM 2734 C C . GLU A 1 346 ? -21.344 4.969 3.064 1 93.69 346 GLU A C 1
ATOM 2736 O O . GLU A 1 346 ? -21.469 6.16 3.34 1 93.69 346 GLU A O 1
ATOM 2741 N N . ILE A 1 347 ? -22.422 4.137 2.85 1 95.31 347 ILE A N 1
ATOM 2742 C CA . ILE A 1 347 ? -23.812 4.555 2.979 1 95.31 347 ILE A CA 1
ATOM 2743 C C . ILE A 1 347 ? -24.359 4.094 4.324 1 95.31 347 ILE A C 1
ATOM 2745 O O . ILE A 1 347 ? -24.141 2.951 4.734 1 95.31 347 ILE A O 1
ATOM 2749 N N . ASP A 1 348 ? -24.969 5.008 5.031 1 95.5 348 ASP A N 1
ATOM 2750 C CA . ASP A 1 348 ? -25.766 4.621 6.195 1 95.5 348 ASP A CA 1
ATOM 2751 C C . ASP A 1 348 ? -27.234 4.5 5.84 1 95.5 348 ASP A C 1
ATOM 2753 O O . ASP A 1 348 ? -28.016 5.438 6.039 1 95.5 348 ASP A O 1
ATOM 2757 N N . ASP A 1 349 ? -27.562 3.271 5.414 1 91 349 ASP A N 1
ATOM 2758 C CA . ASP A 1 349 ? -28.938 3.057 4.949 1 91 349 ASP A CA 1
ATOM 2759 C C . ASP A 1 349 ? -29.781 2.377 6.023 1 91 349 ASP A C 1
ATOM 2761 O O . ASP A 1 349 ? -30.812 1.783 5.719 1 91 349 ASP A O 1
ATOM 2765 N N . ARG A 1 350 ? -29.438 2.488 7.316 1 88.56 350 ARG A N 1
ATOM 2766 C CA . ARG A 1 350 ? -30.203 1.892 8.406 1 88.56 350 ARG A CA 1
ATOM 2767 C C . ARG A 1 350 ? -31.562 2.582 8.57 1 88.56 350 ARG A C 1
ATOM 2769 O O . ARG A 1 350 ? -31.625 3.717 9.047 1 88.56 350 ARG A O 1
ATOM 2776 N N . SER A 1 351 ? -32.562 1.856 8.289 1 83.19 351 SER A N 1
ATOM 2777 C CA . SER A 1 351 ? -33.906 2.449 8.211 1 83.19 351 SER A CA 1
ATOM 2778 C C . SER A 1 351 ? -34.5 2.641 9.602 1 83.19 351 SER A C 1
ATOM 2780 O O . SER A 1 351 ? -35.438 3.424 9.781 1 83.19 351 SER A O 1
ATOM 2782 N N . LEU A 1 352 ? -33.875 2.006 10.578 1 83.12 352 LEU A N 1
ATOM 2783 C CA . LEU A 1 352 ? -34.406 2.064 11.938 1 83.12 352 LEU A CA 1
ATOM 2784 C C . LEU A 1 352 ? -34.125 3.416 12.57 1 83.12 352 LEU A C 1
ATOM 2786 O O . LEU A 1 352 ? -34.781 3.811 13.539 1 83.12 352 LEU A O 1
ATOM 2790 N N . PHE A 1 353 ? -33.156 4.09 12.023 1 89.25 353 PHE A N 1
ATOM 2791 C CA . PHE A 1 353 ? -32.719 5.332 12.656 1 89.25 353 PHE A CA 1
ATOM 2792 C C . PHE A 1 353 ? -33.094 6.535 11.805 1 89.25 353 PHE A C 1
ATOM 2794 O O . PHE A 1 353 ? -33.031 6.477 10.57 1 89.25 353 PHE A O 1
ATOM 2801 N N . SER A 1 354 ? -33.438 7.539 12.492 1 90.19 354 SER A N 1
ATOM 2802 C CA . SER A 1 354 ? -33.75 8.797 11.82 1 90.19 354 SER A CA 1
ATOM 2803 C C . SER A 1 354 ? -32.469 9.453 11.266 1 90.19 354 SER A C 1
ATOM 2805 O O . SER A 1 354 ? -31.375 9.156 11.711 1 90.19 354 SER A O 1
ATOM 2807 N N . PRO A 1 355 ? -32.656 10.281 10.227 1 90.56 355 PRO A N 1
ATOM 2808 C CA . PRO A 1 355 ? -31.484 11.031 9.734 1 90.56 355 PRO A CA 1
ATOM 2809 C C . PRO A 1 355 ? -30.75 11.789 10.844 1 90.56 355 PRO A C 1
ATOM 2811 O O . PRO A 1 355 ? -29.531 11.812 10.875 1 90.56 355 PRO A O 1
ATOM 2814 N N . GLY A 1 356 ? -31.516 12.43 11.703 1 91.25 356 GLY A N 1
ATOM 2815 C CA . GLY A 1 356 ? -30.906 13.133 12.812 1 91.25 356 GLY A CA 1
ATOM 2816 C C . GLY A 1 356 ? -30.016 12.25 13.664 1 91.25 356 GLY A C 1
ATOM 2817 O O . GLY A 1 356 ? -28.906 12.648 14.039 1 91.25 356 GLY A O 1
ATOM 2818 N N . TYR A 1 357 ? -30.547 11.109 13.969 1 93.25 357 TYR A N 1
ATOM 2819 C CA . TYR A 1 357 ? -29.75 10.141 14.711 1 93.25 357 TYR A CA 1
ATOM 2820 C C . TYR A 1 357 ? -28.469 9.797 13.953 1 93.25 357 TYR A C 1
ATOM 2822 O O . TYR A 1 357 ? -27.391 9.758 14.531 1 93.25 357 TYR A O 1
ATOM 2830 N N . LYS A 1 358 ? -28.625 9.555 12.68 1 94.69 358 LYS A N 1
ATOM 2831 C CA . LYS A 1 358 ? -27.484 9.195 11.852 1 94.69 358 LYS A CA 1
ATOM 2832 C C . LYS A 1 358 ? -26.469 10.328 11.789 1 94.69 358 LYS A C 1
ATOM 2834 O O . LYS A 1 358 ? -25.266 10.094 11.828 1 94.69 358 LYS A O 1
ATOM 2839 N N . PHE A 1 359 ? -26.969 11.531 11.695 1 94.31 359 PHE A N 1
ATOM 2840 C CA . PHE A 1 359 ? -26.094 12.695 11.703 1 94.31 359 PHE A CA 1
ATOM 2841 C C . PHE A 1 359 ? -25.25 12.727 12.969 1 94.31 359 PHE A C 1
ATOM 2843 O O . PHE A 1 359 ? -24.016 12.836 12.891 1 94.31 359 PHE A O 1
ATOM 2850 N N . ASN A 1 360 ? -25.859 12.562 14.047 1 92.56 360 ASN A N 1
ATOM 2851 C CA . ASN A 1 360 ? -25.172 12.617 15.328 1 92.56 360 ASN A CA 1
ATOM 2852 C C . ASN A 1 360 ? -24.188 11.453 15.477 1 92.56 360 ASN A C 1
ATOM 2854 O O . ASN A 1 360 ? -23.094 11.633 16.016 1 92.56 360 ASN A O 1
ATOM 2858 N N . HIS A 1 361 ? -24.625 10.328 15.008 1 94.31 361 HIS A N 1
ATOM 2859 C CA . HIS A 1 361 ? -23.812 9.125 15.055 1 94.31 361 HIS A CA 1
ATOM 2860 C C . HIS A 1 361 ? -22.469 9.344 14.359 1 94.31 361 HIS A C 1
ATOM 2862 O O . HIS A 1 361 ? -21.406 9.062 14.938 1 94.31 361 HIS A O 1
ATOM 2868 N N . TRP A 1 362 ? -22.531 9.875 13.242 1 95.31 362 TRP A N 1
ATOM 2869 C CA . TRP A 1 362 ? -21.328 10.016 12.43 1 95.31 362 TRP A CA 1
ATOM 2870 C C . TRP A 1 362 ? -20.531 11.25 12.836 1 95.31 362 TRP A C 1
ATOM 2872 O O . TRP A 1 362 ? -19.312 11.266 12.75 1 95.31 362 TRP A O 1
ATOM 2882 N N . GLU A 1 363 ? -21.219 12.25 13.281 1 93.94 363 GLU A N 1
ATOM 2883 C CA . GLU A 1 363 ? -20.531 13.438 13.789 1 93.94 363 GLU A CA 1
ATOM 2884 C C . GLU A 1 363 ? -19.703 13.109 15.031 1 93.94 363 GLU A C 1
ATOM 2886 O O . GLU A 1 363 ? -18.562 13.555 15.156 1 93.94 363 GLU A O 1
ATOM 2891 N N . MET A 1 364 ? -20.266 12.398 15.867 1 94.88 364 MET A N 1
ATOM 2892 C CA . MET A 1 364 ? -19.562 11.992 17.094 1 94.88 364 MET A CA 1
ATOM 2893 C C . MET A 1 364 ? -18.344 11.148 16.766 1 94.88 364 MET A C 1
ATOM 2895 O O . MET A 1 364 ? -17.312 11.242 17.438 1 94.88 364 MET A O 1
ATOM 2899 N N . ARG A 1 365 ? -18.438 10.406 15.68 1 95.44 365 ARG A N 1
ATOM 2900 C CA . ARG A 1 365 ? -17.375 9.492 15.297 1 95.44 365 ARG A CA 1
ATOM 2901 C C . ARG A 1 365 ? -16.328 10.211 14.445 1 95.44 365 ARG A C 1
ATOM 2903 O O . ARG A 1 365 ? -15.312 9.617 14.07 1 95.44 365 ARG A O 1
ATOM 2910 N N . GLY A 1 366 ? -16.578 11.398 14.117 1 94.88 366 GLY A N 1
ATOM 2911 C CA . GLY A 1 366 ? -15.57 12.273 13.539 1 94.88 366 GLY A CA 1
ATOM 2912 C C . GLY A 1 366 ? -15.422 12.109 12.039 1 94.88 366 GLY A C 1
ATOM 2913 O O . GLY A 1 366 ? -14.391 12.461 11.469 1 94.88 366 GLY A O 1
ATOM 2914 N N . VAL A 1 367 ? -16.422 11.547 11.352 1 96.25 367 VAL A N 1
ATOM 2915 C CA . VAL A 1 367 ? -16.344 11.422 9.898 1 96.25 367 VAL A CA 1
ATOM 2916 C C . VAL A 1 367 ? -16.234 12.805 9.266 1 96.25 367 VAL A C 1
ATOM 2918 O O . VAL A 1 367 ? -17.062 13.68 9.539 1 96.25 367 VAL A O 1
ATOM 2921 N N . PRO A 1 368 ? -15.328 13.008 8.438 1 94.81 368 PRO A N 1
ATOM 2922 C CA . PRO A 1 368 ? -15 14.359 7.965 1 94.81 368 PRO A CA 1
ATOM 2923 C C . PRO A 1 368 ? -16.125 14.984 7.141 1 94.81 368 PRO A C 1
ATOM 2925 O O . PRO A 1 368 ? -16.375 16.188 7.242 1 94.81 368 PRO A O 1
ATOM 2928 N N . LEU A 1 369 ? -16.781 14.156 6.32 1 93.94 369 LEU A N 1
ATOM 2929 C CA . LEU A 1 369 ? -17.766 14.711 5.402 1 93.94 369 LEU A CA 1
ATOM 2930 C C . LEU A 1 369 ? -19.016 13.836 5.359 1 93.94 369 LEU A C 1
ATOM 2932 O O . LEU A 1 369 ? -18.922 12.609 5.301 1 93.94 369 LEU A O 1
ATOM 2936 N N . ARG A 1 370 ? -20.094 14.469 5.5 1 96.38 370 ARG A N 1
ATOM 2937 C CA . ARG A 1 370 ? -21.375 13.797 5.355 1 96.38 370 ARG A CA 1
ATOM 2938 C C . ARG A 1 370 ? -22.109 14.281 4.109 1 96.38 370 ARG A C 1
ATOM 2940 O O . ARG A 1 370 ? -22.156 15.484 3.836 1 96.38 370 ARG A O 1
ATOM 2947 N N . VAL A 1 371 ? -22.609 13.391 3.336 1 95.44 371 VAL A N 1
ATOM 2948 C CA . VAL A 1 371 ? -23.406 13.695 2.15 1 95.44 371 VAL A CA 1
ATOM 2949 C C . VAL A 1 371 ? -24.859 13.336 2.404 1 95.44 371 VAL A C 1
ATOM 2951 O O . VAL A 1 371 ? -25.172 12.203 2.779 1 95.44 371 VAL A O 1
ATOM 2954 N N . GLU A 1 372 ? -25.703 14.305 2.291 1 95.62 372 GLU A N 1
ATOM 2955 C CA . GLU A 1 372 ? -27.141 14.102 2.451 1 95.62 372 GLU A CA 1
ATOM 2956 C C . GLU A 1 372 ? -27.844 14.125 1.102 1 95.62 372 GLU A C 1
ATOM 2958 O O . GLU A 1 372 ? -27.625 15.023 0.287 1 95.62 372 GLU A O 1
ATOM 2963 N N . ILE A 1 373 ? -28.656 13.133 0.891 1 95.38 373 ILE A N 1
ATOM 2964 C CA . ILE A 1 373 ? -29.422 13.07 -0.354 1 95.38 373 ILE A CA 1
ATOM 2965 C C . ILE A 1 373 ? -30.891 12.844 -0.046 1 95.38 373 ILE A C 1
ATOM 2967 O O . ILE A 1 373 ? -31.266 11.797 0.482 1 95.38 373 ILE A O 1
ATOM 2971 N N . GLY A 1 374 ? -31.719 13.797 -0.329 1 94 374 GLY A N 1
ATOM 2972 C CA . GLY A 1 374 ? -33.156 13.719 -0.171 1 94 374 GLY A CA 1
ATOM 2973 C C . GLY A 1 374 ? -33.906 13.781 -1.488 1 94 374 GLY A C 1
ATOM 2974 O O . GLY A 1 374 ? -33.281 13.805 -2.557 1 94 374 GLY A O 1
ATOM 2975 N N . PRO A 1 375 ? -35.219 13.758 -1.331 1 91.62 375 PRO A N 1
ATOM 2976 C CA . PRO A 1 375 ? -36.031 13.789 -2.545 1 91.62 375 PRO A CA 1
ATOM 2977 C C . PRO A 1 375 ? -35.781 15.031 -3.395 1 91.62 375 PRO A C 1
ATOM 2979 O O . PRO A 1 375 ? -35.719 14.945 -4.625 1 91.62 375 PRO A O 1
ATOM 2982 N N . ARG A 1 376 ? -35.688 16.141 -2.789 1 90.12 376 ARG A N 1
ATOM 2983 C CA . ARG A 1 376 ? -35.406 17.391 -3.508 1 90.12 376 ARG A CA 1
ATOM 2984 C C . ARG A 1 376 ? -34.062 17.328 -4.199 1 90.12 376 ARG A C 1
ATOM 2986 O O . ARG A 1 376 ? -33.906 17.859 -5.297 1 90.12 376 ARG A O 1
ATOM 2993 N N . ASP A 1 377 ? -33.125 16.719 -3.574 1 91.62 377 ASP A N 1
ATOM 2994 C CA . ASP A 1 377 ? -31.766 16.594 -4.137 1 91.62 377 ASP A CA 1
ATOM 2995 C C . ASP A 1 377 ? -31.781 15.719 -5.387 1 91.62 377 ASP A C 1
ATOM 2997 O O . ASP A 1 377 ? -31.078 16.016 -6.359 1 91.62 377 ASP A O 1
ATOM 3001 N N . VAL A 1 378 ? -32.5 14.664 -5.352 1 90.12 378 VAL A N 1
ATOM 3002 C CA . VAL A 1 378 ? -32.594 13.766 -6.5 1 90.12 378 VAL A CA 1
ATOM 3003 C C . VAL A 1 378 ? -33.25 14.5 -7.672 1 90.12 378 VAL A C 1
ATOM 3005 O O . VAL A 1 378 ? -32.75 14.406 -8.805 1 90.12 378 VAL A O 1
ATOM 3008 N N . GLU A 1 379 ? -34.25 15.266 -7.305 1 85.75 379 GLU A N 1
ATOM 3009 C CA . GLU A 1 379 ? -34.969 16 -8.328 1 85.75 379 GLU A CA 1
ATOM 3010 C C . GLU A 1 379 ? -34.094 17.094 -8.953 1 85.75 379 GLU A C 1
ATOM 3012 O O . GLU A 1 379 ? -34.125 17.281 -10.172 1 85.75 379 GLU A O 1
ATOM 3017 N N . GLN A 1 380 ? -33.375 17.766 -8.109 1 88.38 380 GLN A N 1
ATOM 3018 C CA . GLN A 1 380 ? -32.594 18.922 -8.555 1 88.38 380 GLN A CA 1
ATOM 3019 C C . GLN A 1 380 ? -31.172 18.5 -8.914 1 88.38 380 GLN A C 1
ATOM 3021 O O . GLN A 1 380 ? -30.359 19.344 -9.273 1 88.38 380 GLN A O 1
ATOM 3026 N N . GLU A 1 381 ? -30.859 17.188 -8.766 1 83.44 381 GLU A N 1
ATOM 3027 C CA . GLU A 1 381 ? -29.531 16.656 -9.055 1 83.44 381 GLU A CA 1
ATOM 3028 C C . GLU A 1 381 ? -28.469 17.375 -8.219 1 83.44 381 GLU A C 1
ATOM 3030 O O . GLU A 1 381 ? -27.438 17.797 -8.758 1 83.44 381 GLU A O 1
ATOM 3035 N N . THR A 1 382 ? -28.828 17.547 -7.047 1 89.56 382 THR A N 1
ATOM 3036 C CA . THR A 1 382 ? -27.906 18.188 -6.105 1 89.56 382 THR A CA 1
ATOM 3037 C C . THR A 1 382 ? -27.625 17.266 -4.922 1 89.56 382 THR A C 1
ATOM 3039 O O . THR A 1 382 ? -28.203 16.172 -4.832 1 89.56 382 THR A O 1
ATOM 3042 N N . VAL A 1 383 ? -26.703 17.641 -4.125 1 92.06 383 VAL A N 1
ATOM 3043 C CA . VAL A 1 383 ? -26.391 16.969 -2.869 1 92.06 383 VAL A CA 1
ATOM 3044 C C . VAL A 1 383 ? -26 18 -1.809 1 92.06 383 VAL A C 1
ATOM 3046 O O . VAL A 1 383 ? -25.5 19.062 -2.135 1 92.06 383 VAL A O 1
ATOM 3049 N N . ARG A 1 384 ? -26.328 17.656 -0.632 1 93.56 384 ARG A N 1
ATOM 3050 C CA . ARG A 1 384 ? -25.891 18.484 0.477 1 93.56 384 ARG A CA 1
ATOM 3051 C C . ARG A 1 384 ? -24.656 17.891 1.16 1 93.56 384 ARG A C 1
ATOM 3053 O O . ARG A 1 384 ? -24.688 16.734 1.592 1 93.56 384 ARG A O 1
ATOM 3060 N N . LEU A 1 385 ? -23.609 18.688 1.235 1 92.06 385 LEU A N 1
ATOM 3061 C CA . LEU A 1 385 ? -22.391 18.297 1.92 1 92.06 385 LEU A CA 1
ATOM 3062 C C . LEU A 1 385 ? -22.266 19.016 3.26 1 92.06 385 LEU A C 1
ATOM 3064 O O . LEU A 1 385 ? -22.484 20.219 3.344 1 92.06 385 LEU A O 1
ATOM 3068 N N . VAL A 1 386 ? -21.953 18.281 4.293 1 94.44 386 VAL A N 1
ATOM 3069 C CA . VAL A 1 386 ? -21.75 18.875 5.609 1 94.44 386 VAL A CA 1
ATOM 3070 C C . VAL A 1 386 ? -20.359 18.5 6.125 1 94.44 386 VAL A C 1
ATOM 3072 O O . VAL A 1 386 ? -20.031 17.328 6.273 1 94.44 386 VAL A O 1
ATOM 3075 N N . ARG A 1 387 ? -19.609 19.453 6.379 1 91.19 387 ARG A N 1
ATOM 3076 C CA . ARG A 1 387 ? -18.25 19.25 6.887 1 91.19 387 ARG A CA 1
ATOM 3077 C C . ARG A 1 387 ? -18.25 19.125 8.406 1 91.19 387 ARG A C 1
ATOM 3079 O O . ARG A 1 387 ? -18.906 19.906 9.102 1 91.19 387 ARG A O 1
ATOM 3086 N N . ARG A 1 388 ? -17.484 18.219 8.938 1 94.94 388 ARG A N 1
ATOM 3087 C CA . ARG A 1 388 ? -17.453 17.953 10.367 1 94.94 388 ARG A CA 1
ATOM 3088 C C . ARG A 1 388 ? -16.672 19.047 11.102 1 94.94 388 ARG A C 1
ATOM 3090 O O . ARG A 1 388 ? -17.016 19.406 12.227 1 94.94 388 ARG A O 1
ATOM 3097 N N . VAL A 1 389 ? -15.641 19.609 10.508 1 86.62 389 VAL A N 1
ATOM 3098 C CA . VAL A 1 389 ? -14.664 20.484 11.164 1 86.62 389 VAL A CA 1
ATOM 3099 C C . VAL A 1 389 ? -15.336 21.781 11.586 1 86.62 389 VAL A C 1
ATOM 3101 O O . VAL A 1 389 ? -15.117 22.266 12.695 1 86.62 389 VAL A O 1
ATOM 3104 N N . ASP A 1 390 ? -16.203 22.359 10.695 1 86.44 390 ASP A N 1
ATOM 3105 C CA . ASP A 1 390 ? -16.797 23.656 11.008 1 86.44 390 ASP A CA 1
ATOM 3106 C C . ASP A 1 390 ? -18.312 23.609 10.93 1 86.44 390 ASP A C 1
ATOM 3108 O O . ASP A 1 390 ? -19 24.594 11.211 1 86.44 390 ASP A O 1
ATOM 3112 N N . GLY A 1 391 ? -18.844 22.438 10.562 1 89.38 391 GLY A N 1
ATOM 3113 C CA . GLY A 1 391 ? -20.281 22.297 10.484 1 89.38 391 GLY A CA 1
ATOM 3114 C C . GLY A 1 391 ? -20.891 22.953 9.258 1 89.38 391 GLY A C 1
ATOM 3115 O O . GLY A 1 391 ? -22.109 23.031 9.125 1 89.38 391 GLY A O 1
ATOM 3116 N N . ALA A 1 392 ? -20.047 23.359 8.367 1 87.69 392 ALA A N 1
ATOM 3117 C CA . ALA A 1 392 ? -20.516 24.062 7.18 1 87.69 392 ALA A CA 1
ATOM 3118 C C . ALA A 1 392 ? -21.344 23.156 6.281 1 87.69 392 ALA A C 1
ATOM 3120 O O . ALA A 1 392 ? -21.016 21.984 6.105 1 87.69 392 ALA A O 1
ATOM 3121 N N . LYS A 1 393 ? -22.422 23.688 5.797 1 90.44 393 LYS A N 1
ATOM 3122 C CA . LYS A 1 393 ? -23.297 22.984 4.863 1 90.44 393 LYS A CA 1
ATOM 3123 C C . LYS A 1 393 ? -23.188 23.578 3.457 1 90.44 393 LYS A C 1
ATOM 3125 O O . LYS A 1 393 ? -23.266 24.797 3.277 1 90.44 393 LYS A O 1
ATOM 3130 N N . ILE A 1 394 ? -22.922 22.719 2.527 1 84.25 394 ILE A N 1
ATOM 3131 C CA . ILE A 1 394 ? -22.75 23.156 1.146 1 84.25 394 ILE A CA 1
ATOM 3132 C C . ILE A 1 394 ? -23.672 22.344 0.233 1 84.25 394 ILE A C 1
ATOM 3134 O O . ILE A 1 394 ? -23.656 21.109 0.254 1 84.25 394 ILE A O 1
ATOM 3138 N N . ASP A 1 395 ? -24.5 22.953 -0.384 1 86.94 395 ASP A N 1
ATOM 3139 C CA . ASP A 1 395 ? -25.297 22.312 -1.424 1 86.94 395 ASP A CA 1
ATOM 3140 C C . ASP A 1 395 ? -24.578 22.359 -2.77 1 86.94 395 ASP A C 1
ATOM 3142 O O . ASP A 1 395 ? -24.141 23.422 -3.211 1 86.94 395 ASP A O 1
ATOM 3146 N N . ASP A 1 396 ? -24.312 21.25 -3.318 1 81.44 396 ASP A N 1
ATOM 3147 C CA . ASP A 1 396 ? -23.562 21.172 -4.566 1 81.44 396 ASP A CA 1
ATOM 3148 C C . ASP A 1 396 ? -24.266 20.25 -5.562 1 81.44 396 ASP A C 1
ATOM 3150 O O . ASP A 1 396 ? -25.203 19.531 -5.207 1 81.44 396 ASP A O 1
ATOM 3154 N N . ALA A 1 397 ? -23.828 20.406 -6.781 1 77.75 397 ALA A N 1
ATOM 3155 C CA . ALA A 1 397 ? -24.344 19.516 -7.812 1 77.75 397 ALA A CA 1
ATOM 3156 C C . ALA A 1 397 ? -23.844 18.078 -7.613 1 77.75 397 ALA A C 1
ATOM 3158 O O . ALA A 1 397 ? -22.672 17.875 -7.25 1 77.75 397 ALA A O 1
ATOM 3159 N N . PHE A 1 398 ? -24.703 17.125 -7.863 1 84.06 398 PHE A N 1
ATOM 3160 C CA . PHE A 1 398 ? -24.344 15.711 -7.75 1 84.06 398 PHE A CA 1
ATOM 3161 C C . PHE A 1 398 ? -23.188 15.367 -8.68 1 84.06 398 PHE A C 1
ATOM 3163 O O . PHE A 1 398 ? -22.359 14.523 -8.359 1 84.06 398 PHE A O 1
ATOM 3170 N N . ALA A 1 399 ? -23.062 16.016 -9.68 1 65.19 399 ALA A N 1
ATOM 3171 C CA . ALA A 1 399 ? -22.031 15.797 -10.688 1 65.19 399 ALA A CA 1
ATOM 3172 C C . ALA A 1 399 ? -20.656 16.156 -10.141 1 65.19 399 ALA A C 1
ATOM 3174 O O . ALA A 1 399 ? -19.641 15.609 -10.602 1 65.19 399 ALA A O 1
ATOM 3175 N N . ASN A 1 400 ? -20.609 17 -9.062 1 66.5 400 ASN A N 1
ATOM 3176 C CA . ASN A 1 400 ? -19.359 17.484 -8.492 1 66.5 400 ASN A CA 1
ATOM 3177 C C . ASN A 1 400 ? -18.922 16.641 -7.289 1 66.5 400 ASN A C 1
ATOM 3179 O O . ASN A 1 400 ? -17.984 17.016 -6.574 1 66.5 400 ASN A O 1
ATOM 3183 N N . LEU A 1 401 ? -19.453 15.586 -7.121 1 77.06 401 LEU A N 1
ATOM 3184 C CA . LEU A 1 401 ? -19.297 14.812 -5.895 1 77.06 401 LEU A CA 1
ATOM 3185 C C . LEU A 1 401 ? -17.844 14.414 -5.676 1 77.06 401 LEU A C 1
ATOM 3187 O O . LEU A 1 401 ? -17.344 14.469 -4.551 1 77.06 401 LEU A O 1
ATOM 3191 N N . GLU A 1 402 ? -17.188 13.93 -6.82 1 62.41 402 GLU A N 1
ATOM 3192 C CA . GLU A 1 402 ? -15.812 13.445 -6.73 1 62.41 402 GLU A CA 1
ATOM 3193 C C . GLU A 1 402 ? -14.82 14.602 -6.629 1 62.41 402 GLU A C 1
ATOM 3195 O O . GLU A 1 402 ? -13.641 14.398 -6.355 1 62.41 402 GLU A O 1
ATOM 3200 N N . GLU A 1 403 ? -15.289 15.617 -7.098 1 54.34 403 GLU A N 1
ATOM 3201 C CA . GLU A 1 403 ? -14.414 16.781 -7.086 1 54.34 403 GLU A CA 1
ATOM 3202 C C . GLU A 1 403 ? -13.961 17.125 -5.672 1 54.34 403 GLU A C 1
ATOM 3204 O O . GLU A 1 403 ? -12.922 17.75 -5.48 1 54.34 403 GLU A O 1
ATOM 3209 N N . GLN A 1 404 ? -14.734 16.516 -4.902 1 52.84 404 GLN A N 1
ATOM 3210 C CA . GLN A 1 404 ? -14.312 16.688 -3.516 1 52.84 404 GLN A CA 1
ATOM 3211 C C . GLN A 1 404 ? -13.242 15.656 -3.139 1 52.84 404 GLN A C 1
ATOM 3213 O O . GLN A 1 404 ? -12.992 15.422 -1.955 1 52.84 404 GLN A O 1
ATOM 3218 N N . ASN A 1 405 ? -12.586 15.055 -4.258 1 51.72 405 ASN A N 1
ATOM 3219 C CA . ASN A 1 405 ? -11.523 14.062 -4.348 1 51.72 405 ASN A CA 1
ATOM 3220 C C . ASN A 1 405 ? -10.242 14.547 -3.672 1 51.72 405 ASN A C 1
ATOM 3222 O O . ASN A 1 405 ? -9.945 15.742 -3.68 1 51.72 405 ASN A O 1
ATOM 3226 N N . PRO A 1 406 ? -9.68 13.602 -3.137 1 55.38 406 PRO A N 1
ATOM 3227 C CA . PRO A 1 406 ? -8.43 13.984 -2.473 1 55.38 406 PRO A CA 1
ATOM 3228 C C . PRO A 1 406 ? -7.453 14.695 -3.412 1 55.38 406 PRO A C 1
ATOM 3230 O O . PRO A 1 406 ? -6.754 15.617 -2.998 1 55.38 406 PRO A O 1
ATOM 3233 N N . ALA A 1 407 ? -7.41 14.18 -4.746 1 58.72 407 ALA A N 1
ATOM 3234 C CA . ALA A 1 407 ? -6.586 14.922 -5.695 1 58.72 407 ALA A CA 1
ATOM 3235 C C . ALA A 1 407 ? -7.039 16.375 -5.797 1 58.72 407 ALA A C 1
ATOM 3237 O O . ALA A 1 407 ? -6.211 17.281 -5.844 1 58.72 407 ALA A O 1
ATOM 3238 N N . HIS A 1 408 ? -8.305 16.484 -5.848 1 64.56 408 HIS A N 1
ATOM 3239 C CA . HIS A 1 408 ? -8.828 17.844 -5.926 1 64.56 408 HIS A CA 1
ATOM 3240 C C . HIS A 1 408 ? -8.477 18.641 -4.668 1 64.56 408 HIS A C 1
ATOM 3242 O O . HIS A 1 408 ? -8.227 19.844 -4.742 1 64.56 408 HIS A O 1
ATOM 3248 N N . GLU A 1 409 ? -8.336 17.781 -3.705 1 64.44 409 GLU A N 1
ATOM 3249 C CA . GLU A 1 409 ? -7.938 18.469 -2.473 1 64.44 409 GLU A CA 1
ATOM 3250 C C . GLU A 1 409 ? -6.48 18.922 -2.535 1 64.44 409 GLU A C 1
ATOM 3252 O O . GLU A 1 409 ? -6.133 19.984 -2.035 1 64.44 409 GLU A O 1
ATOM 3257 N N . LEU A 1 410 ? -5.73 18.047 -3.135 1 71.81 410 LEU A N 1
ATOM 3258 C CA . LEU A 1 410 ? -4.336 18.438 -3.293 1 71.81 410 LEU A CA 1
ATOM 3259 C C . LEU A 1 410 ? -4.219 19.656 -4.219 1 71.81 410 LEU A C 1
ATOM 3261 O O . LEU A 1 410 ? -3.404 20.547 -3.977 1 71.81 410 LEU A O 1
ATOM 3265 N N . TYR A 1 411 ? -5.082 19.641 -5.246 1 79.44 411 TYR A N 1
ATOM 3266 C CA . TYR A 1 411 ? -5.145 20.844 -6.07 1 79.44 411 TYR A CA 1
ATOM 3267 C C . TYR A 1 411 ? -5.574 22.047 -5.242 1 79.44 411 TYR A C 1
ATOM 3269 O O . TYR A 1 411 ? -4.996 23.125 -5.371 1 79.44 411 TYR A O 1
ATOM 3277 N N . ARG A 1 412 ? -6.473 21.766 -4.41 1 74.94 412 ARG A N 1
ATOM 3278 C CA . ARG A 1 412 ? -7 22.859 -3.611 1 74.94 412 ARG A CA 1
ATOM 3279 C C . ARG A 1 412 ? -5.973 23.344 -2.59 1 74.94 412 ARG A C 1
ATOM 3281 O O . ARG A 1 412 ? -5.855 24.547 -2.334 1 74.94 412 ARG A O 1
ATOM 3288 N N . GLN A 1 413 ? -5.305 22.375 -2.07 1 73.94 413 GLN A N 1
ATOM 3289 C CA . GLN A 1 413 ? -4.23 22.766 -1.163 1 73.94 413 GLN A CA 1
ATOM 3290 C C . GLN A 1 413 ? -3.162 23.578 -1.89 1 73.94 413 GLN A C 1
ATOM 3292 O O . GLN A 1 413 ? -2.703 24.594 -1.383 1 73.94 413 GLN A O 1
ATOM 3297 N N . ALA A 1 414 ? -2.807 23.078 -2.979 1 84.31 414 ALA A N 1
ATOM 3298 C CA . ALA A 1 414 ? -1.845 23.828 -3.787 1 84.31 414 ALA A CA 1
ATOM 3299 C C . ALA A 1 414 ? -2.389 25.203 -4.148 1 84.31 414 ALA A C 1
ATOM 3301 O O . ALA A 1 414 ? -1.651 26.203 -4.133 1 84.31 414 ALA A O 1
ATOM 3302 N N . ALA A 1 415 ? -3.686 25.203 -4.43 1 84.81 415 ALA A N 1
ATOM 3303 C CA . ALA A 1 415 ? -4.328 26.469 -4.785 1 84.81 415 ALA A CA 1
ATOM 3304 C C . ALA A 1 415 ? -4.305 27.453 -3.615 1 84.81 415 ALA A C 1
ATOM 3306 O O . ALA A 1 415 ? -4.039 28.641 -3.795 1 84.81 415 ALA A O 1
ATOM 3307 N N . GLU A 1 416 ? -4.543 26.875 -2.539 1 79.31 416 GLU A N 1
ATOM 3308 C CA . GLU A 1 416 ? -4.52 27.734 -1.352 1 79.31 416 GLU A CA 1
ATOM 3309 C C . GLU A 1 416 ? -3.115 28.266 -1.091 1 79.31 416 GLU A C 1
ATOM 3311 O O . GLU A 1 416 ? -2.949 29.453 -0.791 1 79.31 416 GLU A O 1
ATOM 3316 N N . ALA A 1 417 ? -2.193 27.453 -1.131 1 82.31 417 ALA A N 1
ATOM 3317 C CA . ALA A 1 417 ? -0.811 27.891 -0.979 1 82.31 417 ALA A CA 1
ATOM 3318 C C . ALA A 1 417 ? -0.465 28.969 -2.006 1 82.31 417 ALA A C 1
ATOM 3320 O O . ALA A 1 417 ? 0.202 29.953 -1.684 1 82.31 417 ALA A O 1
ATOM 3321 N N . HIS A 1 418 ? -0.905 28.797 -3.158 1 90.56 418 HIS A N 1
ATOM 3322 C CA . HIS A 1 418 ? -0.648 29.766 -4.223 1 90.56 418 HIS A CA 1
ATOM 3323 C C . HIS A 1 418 ? -1.299 31.109 -3.912 1 90.56 418 HIS A C 1
ATOM 3325 O O . HIS A 1 418 ? -0.661 32.156 -4.039 1 90.56 418 HIS A O 1
ATOM 3331 N N . ARG A 1 419 ? -2.543 31.047 -3.496 1 84.88 419 ARG A N 1
ATOM 3332 C CA . ARG A 1 419 ? -3.277 32.281 -3.203 1 84.88 419 ARG A CA 1
ATOM 3333 C C . ARG A 1 419 ? -2.627 33.031 -2.057 1 84.88 419 ARG A C 1
ATOM 3335 O O . ARG A 1 419 ? -2.486 34.25 -2.119 1 84.88 419 ARG A O 1
ATOM 3342 N N . GLN A 1 420 ? -2.254 32.281 -1.161 1 79.88 420 GLN A N 1
ATOM 3343 C CA . GLN A 1 420 ? -1.604 32.938 -0.023 1 79.88 420 GLN A CA 1
ATOM 3344 C C . GLN A 1 420 ? -0.275 33.562 -0.432 1 79.88 420 GLN A C 1
ATOM 3346 O O . GLN A 1 420 ? 0.07 34.656 0.029 1 79.88 420 GLN A O 1
ATOM 3351 N N . THR A 1 421 ? 0.418 32.906 -1.175 1 89.31 421 THR A N 1
ATOM 3352 C CA . THR A 1 421 ? 1.68 33.469 -1.669 1 89.31 421 THR A CA 1
ATOM 3353 C C . THR A 1 421 ? 1.442 34.719 -2.479 1 89.31 421 THR A C 1
ATOM 3355 O O . THR A 1 421 ? 2.168 35.719 -2.324 1 89.31 421 THR A O 1
ATOM 3358 N N . ARG A 1 422 ? 0.42 34.719 -3.285 1 88.12 422 ARG A N 1
ATOM 3359 C CA . ARG A 1 422 ? 0.071 35.875 -4.09 1 88.12 422 ARG A CA 1
ATOM 3360 C C . ARG A 1 422 ? -0.311 37.062 -3.203 1 88.12 422 ARG A C 1
ATOM 3362 O O . ARG A 1 422 ? 0.144 38.188 -3.428 1 88.12 422 ARG A O 1
ATOM 3369 N N . ARG A 1 423 ? -1.082 36.781 -2.193 1 80.12 423 ARG A N 1
ATOM 3370 C CA . ARG A 1 423 ? -1.501 37.812 -1.261 1 80.12 423 ARG A CA 1
ATOM 3371 C C . ARG A 1 423 ? -0.302 38.438 -0.537 1 80.12 423 ARG A C 1
ATOM 3373 O O . ARG A 1 423 ? -0.266 39.625 -0.277 1 80.12 423 ARG A O 1
ATOM 3380 N N . TYR A 1 424 ? 0.613 37.625 -0.234 1 85.25 424 TYR A N 1
ATOM 3381 C CA . TYR A 1 424 ? 1.821 38.031 0.463 1 85.25 424 TYR A CA 1
ATOM 3382 C C . TYR A 1 424 ? 2.689 38.906 -0.435 1 85.25 424 TYR A C 1
ATOM 3384 O O . TYR A 1 424 ? 3.188 39.969 -0.005 1 85.25 424 TYR A O 1
ATOM 3392 N N . ILE A 1 425 ? 2.811 38.531 -1.675 1 90.56 425 ILE A N 1
ATOM 3393 C CA . ILE A 1 425 ? 3.869 39.094 -2.492 1 90.56 425 ILE A CA 1
ATOM 3394 C C . ILE A 1 425 ? 3.354 40.344 -3.188 1 90.56 425 ILE A C 1
ATOM 3396 O O . ILE A 1 425 ? 4.121 41.281 -3.451 1 90.56 425 ILE A O 1
ATOM 3400 N N . GLN A 1 426 ? 2.113 40.438 -3.494 1 87.19 426 GLN A N 1
ATOM 3401 C CA . GLN A 1 426 ? 1.558 41.469 -4.328 1 87.19 426 GLN A CA 1
ATOM 3402 C C . GLN A 1 426 ? 1.78 42.844 -3.699 1 87.19 426 GLN A C 1
ATOM 3404 O O . GLN A 1 426 ? 2.242 43.781 -4.367 1 87.19 426 GLN A O 1
ATOM 3409 N N . PRO A 1 427 ? 1.513 42.969 -2.354 1 81.69 427 PRO A N 1
ATOM 3410 C CA . PRO A 1 427 ? 1.744 44.281 -1.751 1 81.69 427 PRO A CA 1
ATOM 3411 C C . PRO A 1 427 ? 3.225 44.656 -1.696 1 81.69 427 PRO A C 1
ATOM 3413 O O . PRO A 1 427 ? 3.562 45.844 -1.528 1 81.69 427 PRO A O 1
ATOM 3416 N N . LEU A 1 428 ? 4.09 43.719 -1.845 1 84.56 428 LEU A N 1
ATOM 3417 C CA . LEU A 1 428 ? 5.527 43.938 -1.735 1 84.56 428 LEU A CA 1
ATOM 3418 C C . LEU A 1 428 ? 6.102 44.406 -3.068 1 84.56 428 LEU A C 1
ATOM 3420 O O . LEU A 1 428 ? 7.227 44.906 -3.121 1 84.56 428 LEU A O 1
ATOM 3424 N N . ILE A 1 429 ? 5.379 44.219 -4.113 1 91.62 429 ILE A N 1
ATOM 3425 C CA . ILE A 1 429 ? 5.859 44.594 -5.441 1 91.62 429 ILE A CA 1
ATOM 3426 C C . ILE A 1 429 ? 5.691 46.094 -5.652 1 91.62 429 ILE A C 1
ATOM 3428 O O . ILE A 1 429 ? 4.566 46.594 -5.746 1 91.62 429 ILE A O 1
ATOM 3432 N N . ARG A 1 430 ? 6.801 46.781 -5.738 1 87.94 430 ARG A N 1
ATOM 3433 C CA . ARG A 1 430 ? 6.828 48.25 -5.926 1 87.94 430 ARG A CA 1
ATOM 3434 C C . ARG A 1 430 ? 8.078 48.656 -6.676 1 87.94 430 ARG A C 1
ATOM 3436 O O . ARG A 1 430 ? 9.062 47.938 -6.746 1 87.94 430 ARG A O 1
ATOM 3443 N N . PRO A 1 431 ? 7.906 49.875 -7.246 1 86.62 431 PRO A N 1
ATOM 3444 C CA . PRO A 1 431 ? 9.125 50.375 -7.887 1 86.62 431 PRO A CA 1
ATOM 3445 C C . PRO A 1 431 ? 10.328 50.375 -6.941 1 86.62 431 PRO A C 1
ATOM 3447 O O . PRO A 1 431 ? 10.195 50.75 -5.766 1 86.62 431 PRO A O 1
ATOM 3450 N N . GLY A 1 432 ? 11.492 49.906 -7.426 1 89 432 GLY A N 1
ATOM 3451 C CA . GLY A 1 432 ? 12.688 49.781 -6.602 1 89 432 GLY A CA 1
ATOM 3452 C C . GLY A 1 432 ? 13.016 48.344 -6.23 1 89 432 GLY A C 1
ATOM 3453 O O . GLY A 1 432 ? 14.18 48.031 -5.98 1 89 432 GLY A O 1
ATOM 3454 N N . LEU A 1 433 ? 12.008 47.531 -6.117 1 91.19 433 LEU A N 1
ATOM 3455 C CA . LEU A 1 433 ? 12.234 46.094 -5.824 1 91.19 433 LEU A CA 1
ATOM 3456 C C . LEU A 1 433 ? 12.969 45.438 -6.977 1 91.19 433 LEU A C 1
ATOM 3458 O O . LEU A 1 433 ? 12.656 45.656 -8.148 1 91.19 433 LEU A O 1
ATOM 3462 N N . THR A 1 434 ? 13.93 44.656 -6.637 1 92.88 434 THR A N 1
ATOM 3463 C CA . THR A 1 434 ? 14.625 43.938 -7.684 1 92.88 434 THR A CA 1
ATOM 3464 C C . THR A 1 434 ? 13.891 42.625 -8.016 1 92.88 434 THR A C 1
ATOM 3466 O O . THR A 1 434 ? 13.227 42.062 -7.156 1 92.88 434 THR A O 1
ATOM 3469 N N . THR A 1 435 ? 13.992 42.219 -9.266 1 93.62 435 THR A N 1
ATOM 3470 C CA . THR A 1 435 ? 13.344 40.969 -9.68 1 93.62 435 THR A CA 1
ATOM 3471 C C . THR A 1 435 ? 13.898 39.781 -8.891 1 93.62 435 THR A C 1
ATOM 3473 O O . THR A 1 435 ? 13.156 38.844 -8.578 1 93.62 435 THR A O 1
ATOM 3476 N N . LEU A 1 436 ? 15.133 39.812 -8.547 1 92.25 436 LEU A N 1
ATOM 3477 C CA . LEU A 1 436 ? 15.727 38.75 -7.758 1 92.25 436 LEU A CA 1
ATOM 3478 C C . LEU A 1 436 ? 15.117 38.688 -6.359 1 92.25 436 LEU A C 1
ATOM 3480 O O . LEU A 1 436 ? 14.758 37.594 -5.879 1 92.25 436 LEU A O 1
ATOM 3484 N N . GLU A 1 437 ? 15.031 39.844 -5.719 1 91.19 437 GLU A N 1
ATOM 3485 C CA . GLU A 1 437 ? 14.414 39.906 -4.398 1 91.19 437 GLU A CA 1
ATOM 3486 C C . GLU A 1 437 ? 12.977 39.406 -4.434 1 91.19 437 GLU A C 1
ATOM 3488 O O . GLU A 1 437 ? 12.539 38.688 -3.52 1 91.19 437 GLU A O 1
ATOM 3493 N N . LEU A 1 438 ? 12.305 39.781 -5.473 1 93.62 438 LEU A N 1
ATOM 3494 C CA . LEU A 1 438 ? 10.93 39.344 -5.656 1 93.62 438 LEU A CA 1
ATOM 3495 C C . LEU A 1 438 ? 10.852 37.812 -5.707 1 93.62 438 LEU A C 1
ATOM 3497 O O . LEU A 1 438 ? 10.047 37.188 -5 1 93.62 438 LEU A O 1
ATOM 3501 N N . CYS A 1 439 ? 11.664 37.219 -6.512 1 94.31 439 CYS A N 1
ATOM 3502 C CA . CYS A 1 439 ? 11.664 35.75 -6.656 1 94.31 439 CYS A CA 1
ATOM 3503 C C . CYS A 1 439 ? 12.016 35.094 -5.336 1 94.31 439 CYS A C 1
ATOM 3505 O O . CYS A 1 439 ? 11.375 34.094 -4.945 1 94.31 439 CYS A O 1
ATOM 3507 N N . GLU A 1 440 ? 12.984 35.562 -4.68 1 89.88 440 GLU A N 1
ATOM 3508 C CA . GLU A 1 440 ? 13.438 34.938 -3.432 1 89.88 440 GLU A CA 1
ATOM 3509 C C . GLU A 1 440 ? 12.352 35 -2.361 1 89.88 440 GLU A C 1
ATOM 3511 O O . GLU A 1 440 ? 12.086 34.031 -1.674 1 89.88 440 GLU A O 1
ATOM 3516 N N . LYS A 1 441 ? 11.688 36.188 -2.262 1 91.44 441 LYS A N 1
ATOM 3517 C CA . LYS A 1 441 ? 10.617 36.344 -1.274 1 91.44 441 LYS A CA 1
ATOM 3518 C C . LYS A 1 441 ? 9.43 35.438 -1.602 1 91.44 441 LYS A C 1
ATOM 3520 O O . LYS A 1 441 ? 8.875 34.781 -0.713 1 91.44 441 LYS A O 1
ATOM 3525 N N . LEU A 1 442 ? 9.078 35.469 -2.828 1 93.38 442 LEU A N 1
ATOM 3526 C CA . LEU A 1 442 ? 7.938 34.656 -3.27 1 93.38 442 LEU A CA 1
ATOM 3527 C C . LEU A 1 442 ? 8.203 33.156 -3.064 1 93.38 442 LEU A C 1
ATOM 3529 O O . LEU A 1 442 ? 7.363 32.469 -2.52 1 93.38 442 LEU A O 1
ATOM 3533 N N . GLU A 1 443 ? 9.289 32.75 -3.553 1 90.5 443 GLU A N 1
ATOM 3534 C CA . GLU A 1 443 ? 9.625 31.328 -3.475 1 90.5 443 GLU A CA 1
ATOM 3535 C C . GLU A 1 443 ? 9.812 30.891 -2.025 1 90.5 443 GLU A C 1
ATOM 3537 O O . GLU A 1 443 ? 9.461 29.766 -1.665 1 90.5 443 GLU A O 1
ATOM 3542 N N . GLN A 1 444 ? 10.32 31.719 -1.262 1 84.62 444 GLN A N 1
ATOM 3543 C CA . GLN A 1 444 ? 10.43 31.391 0.159 1 84.62 444 GLN A CA 1
ATOM 3544 C C . GLN A 1 444 ? 9.047 31.219 0.788 1 84.62 444 GLN A C 1
ATOM 3546 O O . GLN A 1 444 ? 8.82 30.25 1.526 1 84.62 444 GLN A O 1
ATOM 3551 N N . LYS A 1 445 ? 8.18 32.188 0.499 1 86.81 445 LYS A N 1
ATOM 3552 C CA . LYS A 1 445 ? 6.828 32.094 1.045 1 86.81 445 LYS A CA 1
ATOM 3553 C C . LYS A 1 445 ? 6.117 30.828 0.562 1 86.81 445 LYS A C 1
ATOM 3555 O O . LYS A 1 445 ? 5.477 30.141 1.353 1 86.81 445 LYS A O 1
ATOM 3560 N N . SER A 1 446 ? 6.16 30.578 -0.697 1 88.38 446 SER A N 1
ATOM 3561 C CA . SER A 1 446 ? 5.492 29.406 -1.246 1 88.38 446 SER A CA 1
ATOM 3562 C C . SER A 1 446 ? 6.059 28.109 -0.656 1 88.38 446 SER A C 1
ATOM 3564 O O . SER A 1 446 ? 5.32 27.172 -0.389 1 88.38 446 SER A O 1
ATOM 3566 N N . ARG A 1 447 ? 7.348 28.109 -0.528 1 81.62 447 ARG A N 1
ATOM 3567 C CA . ARG A 1 447 ? 7.98 26.953 0.089 1 81.62 447 ARG A CA 1
ATOM 3568 C C . ARG A 1 447 ? 7.465 26.734 1.509 1 81.62 447 ARG A C 1
ATOM 3570 O O . ARG A 1 447 ? 7.219 25.609 1.921 1 81.62 447 ARG A O 1
ATOM 3577 N N . GL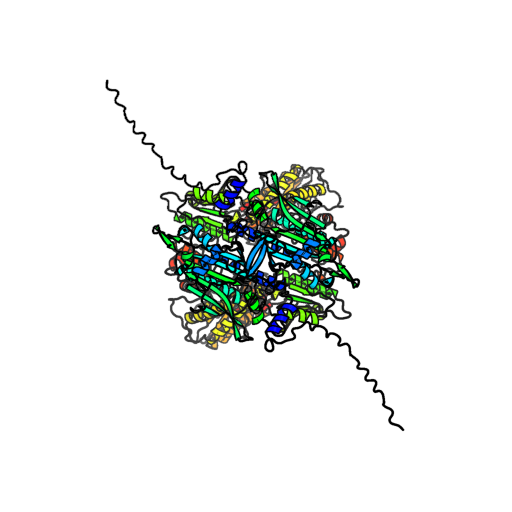N A 1 448 ? 7.344 27.828 2.115 1 75.12 448 GLN A N 1
ATOM 3578 C CA . GLN A 1 448 ? 6.82 27.766 3.475 1 75.12 448 GLN A CA 1
ATOM 3579 C C . GLN A 1 448 ? 5.434 27.125 3.5 1 75.12 448 GLN A C 1
ATOM 3581 O O . GLN A 1 448 ? 5.125 26.328 4.391 1 75.12 448 GLN A O 1
ATOM 3586 N N . LEU A 1 449 ? 4.641 27.484 2.559 1 78.19 449 LEU A N 1
ATOM 3587 C CA . LEU A 1 449 ? 3.248 27.062 2.514 1 78.19 449 LEU A CA 1
ATOM 3588 C C . LEU A 1 449 ? 3.139 25.625 2.014 1 78.19 449 LEU A C 1
ATOM 3590 O O . LEU A 1 449 ? 2.137 24.953 2.268 1 78.19 449 LEU A O 1
ATOM 3594 N N . THR A 1 450 ? 4.117 25.156 1.277 1 76.12 450 THR A N 1
ATOM 3595 C CA . THR A 1 450 ? 4.031 23.844 0.673 1 76.12 450 THR A CA 1
ATOM 3596 C C . THR A 1 450 ? 4.953 22.859 1.387 1 76.12 450 THR A C 1
ATOM 3598 O O . THR A 1 450 ? 5.215 21.766 0.882 1 76.12 450 THR A O 1
ATOM 3601 N N . ALA A 1 451 ? 5.477 23.312 2.223 1 63.72 451 ALA A N 1
ATOM 3602 C CA . ALA A 1 451 ? 6.473 22.547 2.953 1 63.72 451 ALA A CA 1
ATOM 3603 C C . ALA A 1 451 ? 5.949 21.156 3.285 1 63.72 451 ALA A C 1
ATOM 3605 O O . ALA A 1 451 ? 6.727 20.203 3.436 1 63.72 451 ALA A O 1
ATOM 3606 N N . ALA A 1 452 ? 4.664 20.969 3.23 1 48.28 452 ALA A N 1
ATOM 3607 C CA . ALA A 1 452 ? 4.07 19.672 3.586 1 48.28 452 ALA A CA 1
ATOM 3608 C C . ALA A 1 452 ? 4.047 18.734 2.385 1 48.28 452 ALA A C 1
ATOM 3610 O O . ALA A 1 452 ? 3.758 17.547 2.529 1 48.28 452 ALA A O 1
ATOM 3611 N N . SER A 1 453 ? 4.371 19.25 1.227 1 51 453 SER A N 1
ATOM 3612 C CA . SER A 1 453 ? 4.258 18.453 0.006 1 51 453 SER A CA 1
ATOM 3613 C C . SER A 1 453 ? 5.445 17.5 -0.151 1 51 453 SER A C 1
ATOM 3615 O O . SER A 1 453 ? 6.562 17.828 0.252 1 51 453 SER A O 1
ATOM 3617 N N . LYS A 1 454 ? 5.164 16.094 -0.183 1 43.84 454 LYS A N 1
ATOM 3618 C CA . LYS A 1 454 ? 6.148 15.016 -0.245 1 43.84 454 LYS A CA 1
ATOM 3619 C C . LYS A 1 454 ? 7.219 15.312 -1.29 1 43.84 454 LYS A C 1
ATOM 3621 O O . LYS A 1 454 ? 8.273 14.672 -1.303 1 43.84 454 LYS A O 1
ATOM 3626 N N . THR A 1 455 ? 6.754 15.875 -2.35 1 45.5 455 THR A N 1
ATOM 3627 C CA . THR A 1 455 ? 7.773 16.125 -3.361 1 45.5 455 THR A CA 1
ATOM 3628 C C . THR A 1 455 ? 8.562 17.375 -3.035 1 45.5 455 THR A C 1
ATOM 3630 O O . THR A 1 455 ? 8.109 18.219 -2.254 1 45.5 455 THR A O 1
ATOM 3633 N N . ALA A 1 456 ? 9.445 17.75 -3.834 1 51 456 ALA A N 1
ATOM 3634 C CA . ALA A 1 456 ? 10.461 18.797 -3.895 1 51 456 ALA A CA 1
ATOM 3635 C C . ALA A 1 456 ? 9.945 20.094 -3.268 1 51 456 ALA A C 1
ATOM 3637 O O . ALA A 1 456 ? 8.875 20.109 -2.652 1 51 456 ALA A O 1
ATOM 3638 N N . ARG A 1 457 ? 10.469 21.125 -3.49 1 59.47 457 ARG A N 1
ATOM 3639 C CA . ARG A 1 457 ? 10.492 22.531 -3.127 1 59.47 457 ARG A CA 1
ATOM 3640 C C . ARG A 1 457 ? 9.109 23.172 -3.299 1 59.47 457 ARG A C 1
ATOM 3642 O O . ARG A 1 457 ? 8.938 24.359 -3.066 1 59.47 457 ARG A O 1
ATOM 3649 N N . GLY A 1 458 ? 8.062 22.125 -3.457 1 73.31 458 GLY A N 1
ATOM 3650 C CA . GLY A 1 458 ? 6.707 22.625 -3.604 1 73.31 458 GLY A CA 1
ATOM 3651 C C . GLY A 1 458 ? 6.539 23.547 -4.801 1 73.31 458 GLY A C 1
ATOM 3652 O O . GLY A 1 458 ? 5.5 24.188 -4.957 1 73.31 458 GLY A O 1
ATOM 3653 N N . TRP A 1 459 ? 7.613 23.703 -5.492 1 85.25 459 TRP A N 1
ATOM 3654 C CA . TRP A 1 459 ? 7.586 24.547 -6.676 1 85.25 459 TRP A CA 1
ATOM 3655 C C . TRP A 1 459 ? 7.324 23.734 -7.934 1 85.25 459 TRP A C 1
ATOM 3657 O O . TRP A 1 459 ? 7.98 22.719 -8.164 1 85.25 459 TRP A O 1
ATOM 3667 N N . ALA A 1 460 ? 6.301 24.094 -8.617 1 86.62 460 ALA A N 1
ATOM 3668 C CA . ALA A 1 460 ? 5.996 23.406 -9.875 1 86.62 460 ALA A CA 1
ATOM 3669 C C . ALA A 1 460 ? 6.977 23.828 -10.969 1 86.62 460 ALA A C 1
ATOM 3671 O O . ALA A 1 460 ? 7.332 23.016 -11.828 1 86.62 460 ALA A O 1
ATOM 3672 N N . PHE A 1 461 ? 7.395 25.078 -10.977 1 89.69 461 PHE A N 1
ATOM 3673 C CA . PHE A 1 461 ? 8.359 25.656 -11.898 1 89.69 461 PHE A CA 1
ATOM 3674 C C . PHE A 1 461 ? 8.945 26.938 -11.344 1 89.69 461 PHE A C 1
ATOM 3676 O O . PHE A 1 461 ? 8.383 27.547 -10.422 1 89.69 461 PHE A O 1
ATOM 3683 N N . PRO A 1 462 ? 10.141 27.359 -11.875 1 91.69 462 PRO A N 1
ATOM 3684 C CA . PRO A 1 462 ? 10.727 28.594 -11.367 1 91.69 462 PRO A CA 1
ATOM 3685 C C . PRO A 1 462 ? 9.82 29.812 -11.578 1 91.69 462 PRO A C 1
ATOM 3687 O O . PRO A 1 462 ? 9.172 29.922 -12.617 1 91.69 462 PRO A O 1
ATOM 3690 N N . THR A 1 463 ? 9.797 30.625 -10.539 1 94.06 463 THR A N 1
ATOM 3691 C CA . THR A 1 463 ? 9 31.844 -10.633 1 94.06 463 THR A CA 1
ATOM 3692 C C . THR A 1 463 ? 9.422 32.688 -11.844 1 94.06 463 THR A C 1
ATOM 3694 O O . THR A 1 463 ? 10.586 33.031 -11.984 1 94.06 463 THR A O 1
ATOM 3697 N N . GLY A 1 464 ? 8.484 32.844 -12.719 1 94.94 464 GLY A N 1
ATOM 3698 C CA . GLY A 1 464 ? 8.711 33.719 -13.867 1 94.94 464 GLY A CA 1
ATOM 3699 C C . GLY A 1 464 ? 8.438 35.188 -13.57 1 94.94 464 GLY A C 1
ATOM 3700 O O . GLY A 1 464 ? 7.352 35.531 -13.102 1 94.94 464 GLY A O 1
ATOM 3701 N N . VAL A 1 465 ? 9.438 36.062 -13.742 1 95.44 465 VAL A N 1
ATOM 3702 C CA . VAL A 1 465 ? 9.281 37.5 -13.586 1 95.44 465 VAL A CA 1
ATOM 3703 C C . VAL A 1 465 ? 9.672 38.219 -14.883 1 95.44 465 VAL A C 1
ATOM 3705 O O . VAL A 1 465 ? 10.711 38.875 -14.953 1 95.44 465 VAL A O 1
ATOM 3708 N N . SER A 1 466 ? 8.805 38.25 -15.828 1 95.12 466 SER A N 1
ATOM 3709 C CA . SER A 1 466 ? 9.047 38.781 -17.172 1 95.12 466 SER A CA 1
ATOM 3710 C C . SER A 1 466 ? 8.648 40.25 -17.266 1 95.12 466 SER A C 1
ATOM 3712 O O . SER A 1 466 ? 7.547 40.625 -16.859 1 95.12 466 SER A O 1
ATOM 3714 N N . LEU A 1 467 ? 9.555 41.062 -17.859 1 94.75 467 LEU A N 1
ATOM 3715 C CA . LEU A 1 467 ? 9.344 42.5 -17.844 1 94.75 467 LEU A CA 1
ATOM 3716 C C . LEU A 1 467 ? 9.016 43 -19.25 1 94.75 467 LEU A C 1
ATOM 3718 O O . LEU A 1 467 ? 9.625 42.562 -20.234 1 94.75 467 LEU A O 1
ATOM 3722 N N . ASN A 1 468 ? 8.102 43.812 -19.344 1 95.88 468 ASN A N 1
ATOM 3723 C CA . ASN A 1 468 ? 7.77 44.625 -20.516 1 95.88 468 ASN A CA 1
ATOM 3724 C C . ASN A 1 468 ? 7.504 43.75 -21.734 1 95.88 468 ASN A C 1
ATOM 3726 O O . ASN A 1 468 ? 6.551 42.969 -21.75 1 95.88 468 ASN A O 1
ATOM 3730 N N . SER A 1 469 ? 8.461 43.719 -22.734 1 94.44 469 SER A N 1
ATOM 3731 C CA . SER A 1 469 ? 8.211 43 -23.969 1 94.44 469 SER A CA 1
ATOM 3732 C C . SER A 1 469 ? 8.375 41.469 -23.766 1 94.44 469 SER A C 1
ATOM 3734 O O . SER A 1 469 ? 7.953 40.688 -24.594 1 94.44 469 SER A O 1
ATOM 3736 N N . CYS A 1 470 ? 8.953 41.094 -22.688 1 94.94 470 CYS A N 1
ATOM 3737 C CA . CYS A 1 470 ? 9.109 39.656 -22.375 1 94.94 470 CYS A CA 1
ATOM 3738 C C . CYS A 1 470 ? 7.809 39.062 -21.859 1 94.94 470 CYS A C 1
ATOM 3740 O O . CYS A 1 470 ? 7.309 39.5 -20.812 1 94.94 470 CYS A O 1
ATOM 3742 N N . ALA A 1 471 ? 7.309 38.094 -22.5 1 94.94 471 ALA A N 1
ATOM 3743 C CA . ALA A 1 471 ? 6.012 37.5 -22.172 1 94.94 471 ALA A CA 1
ATOM 3744 C C . ALA A 1 471 ? 6.16 36.406 -21.125 1 94.94 471 ALA A C 1
ATOM 3746 O O . ALA A 1 471 ? 5.348 36.312 -20.203 1 94.94 471 ALA A O 1
ATOM 3747 N N . ALA A 1 472 ? 7.156 35.625 -21.297 1 93.69 472 ALA A N 1
ATOM 3748 C CA . ALA A 1 472 ? 7.254 34.438 -20.438 1 93.69 472 ALA A CA 1
ATOM 3749 C C . ALA A 1 472 ? 8.695 33.938 -20.359 1 93.69 472 ALA A C 1
ATOM 3751 O O . ALA A 1 472 ? 9.555 34.375 -21.109 1 93.69 472 ALA A O 1
ATOM 3752 N N . HIS A 1 473 ? 9.031 33.094 -19.375 1 91.44 473 HIS A N 1
ATOM 3753 C CA . HIS A 1 473 ? 10.211 32.219 -19.25 1 91.44 473 HIS A CA 1
ATOM 3754 C C . HIS A 1 473 ? 11.43 33.031 -18.812 1 91.44 473 HIS A C 1
ATOM 3756 O O . HIS A 1 473 ? 12.547 32.781 -19.281 1 91.44 473 HIS A O 1
ATOM 3762 N N . PHE A 1 474 ? 11.195 34 -18.078 1 93.44 474 PHE A N 1
ATOM 3763 C CA . PHE A 1 474 ? 12.352 34.688 -17.516 1 93.44 474 PHE A CA 1
ATOM 3764 C C . PHE A 1 474 ? 12.367 34.562 -15.992 1 93.44 474 PHE A C 1
ATOM 3766 O O . PHE A 1 474 ? 11.352 34.812 -15.344 1 93.44 474 PHE A O 1
ATOM 3773 N N . THR A 1 475 ? 13.477 34.219 -15.477 1 94.06 475 THR A N 1
ATOM 3774 C CA . THR A 1 475 ? 13.742 34.25 -14.039 1 94.06 475 THR A CA 1
ATOM 3775 C C . THR A 1 475 ? 15.18 34.688 -13.773 1 94.06 475 THR A C 1
ATOM 3777 O O . THR A 1 475 ? 16.094 34.312 -14.516 1 94.06 475 THR A O 1
ATOM 3780 N N . PRO A 1 476 ? 15.375 35.531 -12.82 1 92.25 476 PRO A N 1
ATOM 3781 C CA . PRO A 1 476 ? 16.734 36 -12.539 1 92.25 476 PRO A CA 1
ATOM 3782 C C . PRO A 1 476 ? 17.578 34.969 -11.805 1 92.25 476 PRO A C 1
ATOM 3784 O O . PRO A 1 476 ? 17.031 34.125 -11.078 1 92.25 476 PRO A O 1
ATOM 3787 N N . ASN A 1 477 ? 18.828 34.938 -12.078 1 86.94 477 ASN A N 1
ATOM 3788 C CA . ASN A 1 477 ? 19.781 34.094 -11.359 1 86.94 477 ASN A CA 1
ATOM 3789 C C . ASN A 1 477 ? 20.797 34.938 -10.57 1 86.94 477 ASN A C 1
ATOM 3791 O O . ASN A 1 477 ? 20.969 36.125 -10.836 1 86.94 477 ASN A O 1
ATOM 3795 N N . LYS A 1 478 ? 21.375 34.156 -9.633 1 79.88 478 LYS A N 1
ATOM 3796 C CA . LYS A 1 478 ? 22.391 34.844 -8.859 1 79.88 478 LYS A CA 1
ATOM 3797 C C . LYS A 1 478 ? 23.562 35.281 -9.75 1 79.88 478 LYS A C 1
ATOM 3799 O O . LYS A 1 478 ? 24.016 34.5 -10.602 1 79.88 478 LYS A O 1
ATOM 3804 N N . GLY A 1 479 ? 24 36.5 -9.656 1 76.69 479 GLY A N 1
ATOM 3805 C CA . GLY A 1 479 ? 25.094 37.031 -10.453 1 76.69 479 GLY A CA 1
ATOM 3806 C C . GLY A 1 479 ? 24.641 37.844 -11.656 1 76.69 479 GLY A C 1
ATOM 3807 O O . GLY A 1 479 ? 25.422 38.562 -12.258 1 76.69 479 GLY A O 1
ATOM 3808 N N . ASP A 1 480 ? 23.344 37.625 -12.055 1 80.81 480 ASP A N 1
ATOM 3809 C CA . ASP A 1 480 ? 22.797 38.438 -13.125 1 80.81 480 ASP A CA 1
ATOM 3810 C C . ASP A 1 480 ? 22.719 39.906 -12.711 1 80.81 480 ASP A C 1
ATOM 3812 O O . ASP A 1 480 ? 22.656 40.219 -11.523 1 80.81 480 ASP A O 1
ATOM 3816 N N . PRO A 1 481 ? 22.859 40.75 -13.742 1 75.19 481 PRO A N 1
ATOM 3817 C CA . PRO A 1 481 ? 22.609 42.125 -13.391 1 75.19 481 PRO A CA 1
ATOM 3818 C C . PRO A 1 481 ? 21.25 42.344 -12.727 1 75.19 481 PRO A C 1
ATOM 3820 O O . PRO A 1 481 ? 20.25 41.781 -13.164 1 75.19 481 PRO A O 1
ATOM 3823 N N . LEU A 1 482 ? 21.391 43.094 -11.648 1 78.19 482 LEU A N 1
ATOM 3824 C CA . LEU A 1 482 ? 20.156 43.312 -10.898 1 78.19 482 LEU A CA 1
ATOM 3825 C C . LEU A 1 482 ? 19.188 44.188 -11.711 1 78.19 482 LEU A C 1
ATOM 3827 O O . LEU A 1 482 ? 19.578 45.25 -12.227 1 78.19 482 LEU A O 1
ATOM 3831 N N . VAL A 1 483 ? 18.016 43.719 -11.93 1 87.5 483 VAL A N 1
ATOM 3832 C CA . VAL A 1 483 ? 16.953 44.469 -12.609 1 87.5 483 VAL A CA 1
ATOM 3833 C C . VAL A 1 483 ? 15.961 45 -11.586 1 87.5 483 VAL A C 1
ATOM 3835 O O . VAL A 1 483 ? 15.336 44.219 -10.852 1 87.5 483 VAL A O 1
ATOM 3838 N N . ARG A 1 484 ? 15.906 46.312 -11.523 1 90.12 484 ARG A N 1
ATOM 3839 C CA . ARG A 1 484 ? 15 46.969 -10.586 1 90.12 484 ARG A CA 1
ATOM 3840 C C . ARG A 1 484 ? 13.727 47.406 -11.289 1 90.12 484 ARG A C 1
ATOM 3842 O O . ARG A 1 484 ? 13.781 47.969 -12.391 1 90.12 484 ARG A O 1
ATOM 3849 N N . LEU A 1 485 ? 12.633 47.25 -10.656 1 92.81 485 LEU A N 1
ATOM 3850 C CA . LEU A 1 485 ? 11.352 47.688 -11.195 1 92.81 485 LEU A CA 1
ATOM 3851 C C . LEU A 1 485 ? 11.25 49.188 -11.18 1 92.81 485 LEU A C 1
ATOM 3853 O O . LEU A 1 485 ? 11.695 49.844 -10.234 1 92.81 485 LEU A O 1
ATOM 3857 N N . THR A 1 486 ? 10.766 49.75 -12.203 1 92 486 THR A N 1
ATOM 3858 C CA . THR A 1 486 ? 10.539 51.188 -12.312 1 92 486 THR A CA 1
ATOM 3859 C C . THR A 1 486 ? 9.047 51.5 -12.406 1 92 486 THR A C 1
ATOM 3861 O O . THR A 1 486 ? 8.219 50.562 -12.477 1 92 486 THR A O 1
ATOM 3864 N N . ARG A 1 487 ? 8.766 52.719 -12.391 1 86.19 487 ARG A N 1
ATOM 3865 C CA . ARG A 1 487 ? 7.371 53.156 -12.461 1 86.19 487 ARG A CA 1
ATOM 3866 C C . ARG A 1 487 ? 6.73 52.719 -13.773 1 86.19 487 ARG A C 1
ATOM 3868 O O . ARG A 1 487 ? 5.52 52.5 -13.836 1 86.19 487 ARG A O 1
ATOM 3875 N N . ASP A 1 488 ? 7.504 52.562 -14.836 1 90.69 488 ASP A N 1
ATOM 3876 C CA . ASP A 1 488 ? 6.953 52.219 -16.156 1 90.69 488 ASP A CA 1
ATOM 3877 C C . ASP A 1 488 ? 7.148 50.75 -16.469 1 90.69 488 ASP A C 1
ATOM 3879 O O . ASP A 1 488 ? 6.996 50.312 -17.609 1 90.69 488 ASP A O 1
ATOM 3883 N N . SER A 1 489 ? 7.473 50 -15.461 1 94.25 489 SER A N 1
ATOM 3884 C CA . SER A 1 489 ? 7.629 48.562 -15.633 1 94.25 489 SER A CA 1
ATOM 3885 C C . SER A 1 489 ? 6.273 47.875 -15.719 1 94.25 489 SER A C 1
ATOM 3887 O O . SER A 1 489 ? 5.355 48.188 -14.969 1 94.25 489 SER A O 1
ATOM 3889 N N . VAL A 1 490 ? 6.105 46.969 -16.672 1 95.88 490 VAL A N 1
ATOM 3890 C CA . VAL A 1 490 ? 5.02 46 -16.719 1 95.88 490 VAL A CA 1
ATOM 3891 C C . VAL A 1 490 ? 5.559 44.625 -16.406 1 95.88 490 VAL A C 1
ATOM 3893 O O . VAL A 1 490 ? 6.246 44 -17.234 1 95.88 490 VAL A O 1
ATOM 3896 N N . LEU A 1 491 ? 5.219 44.156 -15.227 1 95.75 491 LEU A N 1
ATOM 3897 C CA . LEU A 1 491 ? 5.816 42.906 -14.711 1 95.75 491 LEU A CA 1
ATOM 3898 C C . LEU A 1 491 ? 4.801 41.781 -14.711 1 95.75 491 LEU A C 1
ATOM 3900 O O . LEU A 1 491 ? 3.719 41.906 -14.133 1 95.75 491 LEU A O 1
ATOM 3904 N N . LYS A 1 492 ? 5.145 40.719 -15.406 1 96.44 492 LYS A N 1
ATOM 3905 C CA . LYS A 1 492 ? 4.398 39.5 -15.297 1 96.44 492 LYS A CA 1
ATOM 3906 C C . LYS A 1 492 ? 5.023 38.562 -14.258 1 96.44 492 LYS A C 1
ATOM 3908 O O . LYS A 1 492 ? 6.215 38.25 -14.328 1 96.44 492 LYS A O 1
ATOM 3913 N N . VAL A 1 493 ? 4.246 38.188 -13.32 1 95.38 493 VAL A N 1
ATOM 3914 C CA . VAL A 1 493 ? 4.68 37.219 -12.312 1 95.38 493 VAL A CA 1
ATOM 3915 C C . VAL A 1 493 ? 3.949 35.906 -12.516 1 95.38 493 VAL A C 1
ATOM 3917 O O . VAL A 1 493 ? 2.725 35.844 -12.398 1 95.38 493 VAL A O 1
ATOM 3920 N N . ASP A 1 494 ? 4.676 34.875 -12.844 1 95.12 494 ASP A N 1
ATOM 3921 C CA . ASP A 1 494 ? 4.16 33.531 -13.102 1 95.12 494 ASP A CA 1
ATOM 3922 C C . ASP A 1 494 ? 4.824 32.5 -12.188 1 95.12 494 ASP A C 1
ATOM 3924 O O . ASP A 1 494 ? 6.043 32.312 -12.227 1 95.12 494 ASP A O 1
ATOM 3928 N N . PHE A 1 495 ? 4.035 31.891 -11.344 1 94.31 495 PHE A N 1
ATOM 3929 C CA . PHE A 1 495 ? 4.613 30.875 -10.484 1 94.31 495 PHE A CA 1
ATOM 3930 C C . PHE A 1 495 ? 3.609 29.75 -10.227 1 94.31 495 PHE A C 1
ATOM 3932 O O . PHE A 1 495 ? 2.406 29.938 -10.422 1 94.31 495 PHE A O 1
ATOM 3939 N N . GLY A 1 496 ? 4.137 28.594 -9.961 1 92.12 496 GLY A N 1
ATOM 3940 C CA . GLY A 1 496 ? 3.34 27.406 -9.688 1 92.12 496 GLY A CA 1
ATOM 3941 C C . GLY A 1 496 ? 3.758 26.688 -8.422 1 92.12 496 GLY A C 1
ATOM 3942 O O . GLY A 1 496 ? 4.934 26.688 -8.062 1 92.12 496 GLY A O 1
ATOM 3943 N N . VAL A 1 497 ? 2.773 26.172 -7.777 1 88.62 497 VAL A N 1
ATOM 3944 C CA . VAL A 1 497 ? 3 25.359 -6.586 1 88.62 497 VAL A CA 1
ATOM 3945 C C . VAL A 1 497 ? 2.295 24.016 -6.742 1 88.62 497 VAL A C 1
ATOM 3947 O O . VAL A 1 497 ? 1.375 23.875 -7.551 1 88.62 497 VAL A O 1
ATOM 3950 N N . HIS A 1 498 ? 2.893 23.062 -6.117 1 85.75 498 HIS A N 1
ATOM 3951 C CA . HIS A 1 498 ? 2.223 21.781 -6.23 1 85.75 498 HIS A CA 1
ATOM 3952 C C . HIS A 1 498 ? 2.279 21.016 -4.914 1 85.75 498 HIS A C 1
ATOM 3954 O O . HIS A 1 498 ? 3.156 21.25 -4.086 1 85.75 498 HIS A O 1
ATOM 3960 N N . PHE A 1 499 ? 1.268 20.281 -4.676 1 78.62 499 PHE A N 1
ATOM 3961 C CA . PHE A 1 499 ? 1.264 19.25 -3.646 1 78.62 499 PHE A CA 1
ATOM 3962 C C . PHE A 1 499 ? 1.229 17.859 -4.273 1 78.62 499 PHE A C 1
ATOM 3964 O O . PHE A 1 499 ? 0.25 17.484 -4.926 1 78.62 499 PHE A O 1
ATOM 3971 N N . ASN A 1 500 ? 2.281 17.156 -4.156 1 72.69 500 ASN A N 1
ATOM 3972 C CA . ASN A 1 500 ? 2.426 15.812 -4.715 1 72.69 500 ASN A CA 1
ATOM 3973 C C . ASN A 1 500 ? 2.193 15.805 -6.223 1 72.69 500 ASN A C 1
ATOM 3975 O O . ASN A 1 500 ? 1.513 14.914 -6.742 1 72.69 500 ASN A O 1
ATOM 3979 N N . GLY A 1 501 ? 2.59 16.812 -6.816 1 78.12 501 GLY A N 1
ATOM 3980 C CA . GLY A 1 501 ? 2.541 16.891 -8.266 1 78.12 501 GLY A CA 1
ATOM 3981 C C . GLY A 1 501 ? 1.266 17.531 -8.789 1 78.12 501 GLY A C 1
ATOM 3982 O O . GLY A 1 501 ? 1.148 17.812 -9.984 1 78.12 501 GLY A O 1
ATOM 3983 N N . TYR A 1 502 ? 0.301 17.719 -7.906 1 82.88 502 TYR A N 1
ATOM 3984 C CA . TYR A 1 502 ? -0.9 18.438 -8.336 1 82.88 502 TYR A CA 1
ATOM 3985 C C . TYR A 1 502 ? -0.677 19.938 -8.32 1 82.88 502 TYR A C 1
ATOM 3987 O O . TYR A 1 502 ? -0.648 20.562 -7.254 1 82.88 502 TYR A O 1
ATOM 3995 N N . LEU A 1 503 ? -0.51 20.453 -9.492 1 86.31 503 LEU A N 1
ATOM 3996 C CA . LEU A 1 503 ? 0.108 21.766 -9.586 1 86.31 503 LEU A CA 1
ATOM 3997 C C . LEU A 1 503 ? -0.936 22.844 -9.883 1 86.31 503 LEU A C 1
ATOM 3999 O O . LEU A 1 503 ? -1.915 22.578 -10.586 1 86.31 503 LEU A O 1
ATOM 4003 N N . ILE A 1 504 ? -0.741 23.906 -9.273 1 89.81 504 ILE A N 1
ATOM 4004 C CA . ILE A 1 504 ? -1.453 25.141 -9.57 1 89.81 504 ILE A CA 1
ATOM 4005 C C . ILE A 1 504 ? -0.528 26.094 -10.32 1 89.81 504 ILE A C 1
ATOM 4007 O O . ILE A 1 504 ? 0.604 26.344 -9.898 1 89.81 504 ILE A O 1
ATOM 4011 N N . ASP A 1 505 ? -0.971 26.438 -11.43 1 92.75 505 ASP A N 1
ATOM 4012 C CA . ASP A 1 505 ? -0.284 27.406 -12.281 1 92.75 505 ASP A CA 1
ATOM 4013 C C . ASP A 1 505 ? -1.117 28.672 -12.461 1 92.75 505 ASP A C 1
ATOM 4015 O O . ASP A 1 505 ? -2.23 28.625 -12.984 1 92.75 505 ASP A O 1
ATOM 4019 N N . SER A 1 506 ? -0.624 29.719 -11.93 1 93.5 506 SER A N 1
ATOM 4020 C CA . SER A 1 506 ? -1.322 31 -12.055 1 93.5 506 SER A CA 1
ATOM 4021 C C . SER A 1 506 ? -0.34 32.156 -12.219 1 93.5 506 SER A C 1
ATOM 4023 O O . SER A 1 506 ? 0.784 32.094 -11.719 1 93.5 506 SER A O 1
ATOM 4025 N N . ALA A 1 507 ? -0.757 33.125 -12.961 1 94.69 507 ALA A N 1
ATOM 4026 C CA . ALA A 1 507 ? 0.081 34.281 -13.25 1 94.69 507 ALA A CA 1
ATOM 4027 C C . ALA A 1 507 ? -0.732 35.562 -13.188 1 94.69 507 ALA A C 1
ATOM 4029 O O . ALA A 1 507 ? -1.955 35.562 -13.344 1 94.69 507 ALA A O 1
ATOM 4030 N N . PHE A 1 508 ? -0.046 36.688 -12.867 1 93.25 508 PHE A N 1
ATOM 4031 C CA . PHE A 1 508 ? -0.644 38.031 -12.883 1 93.25 508 PHE A CA 1
ATOM 4032 C C . PHE A 1 508 ? 0.364 39.062 -13.352 1 93.25 508 PHE A C 1
ATOM 4034 O O . PHE A 1 508 ? 1.57 38.812 -13.359 1 93.25 508 PHE A O 1
ATOM 4041 N N . THR A 1 509 ? -0.196 40.156 -13.812 1 95.38 509 THR A N 1
ATOM 4042 C CA . THR A 1 509 ? 0.647 41.281 -14.258 1 95.38 509 THR A CA 1
ATOM 4043 C C . THR A 1 509 ? 0.483 42.469 -13.336 1 95.38 509 THR A C 1
ATOM 4045 O O . THR A 1 509 ? -0.632 42.812 -12.914 1 95.38 509 THR A O 1
ATOM 4048 N N . VAL A 1 510 ? 1.601 43.094 -13 1 93.38 510 VAL A N 1
ATOM 4049 C CA . VAL A 1 510 ? 1.605 44.312 -12.18 1 93.38 510 VAL A CA 1
ATOM 4050 C C . VAL A 1 510 ? 2.205 45.469 -12.977 1 93.38 510 VAL A C 1
ATOM 4052 O O . VAL A 1 510 ? 3.215 45.281 -13.664 1 93.38 510 VAL A O 1
ATOM 4055 N N . ALA A 1 511 ? 1.502 46.562 -12.953 1 93.88 511 ALA A N 1
ATOM 4056 C CA . ALA A 1 511 ? 2.006 47.812 -13.477 1 93.88 511 ALA A CA 1
ATOM 4057 C C . ALA A 1 511 ? 1.727 48.969 -12.508 1 93.88 511 ALA A C 1
ATOM 4059 O O . ALA A 1 511 ? 0.759 48.906 -11.742 1 93.88 511 ALA A O 1
ATOM 4060 N N . PHE A 1 512 ? 2.586 49.938 -12.508 1 87.56 512 PHE A N 1
ATOM 4061 C CA . PHE A 1 512 ? 2.475 51.031 -11.547 1 87.56 512 PHE A CA 1
ATOM 4062 C C . PHE A 1 512 ? 1.918 52.281 -12.219 1 87.56 512 PHE A C 1
ATOM 4064 O O . PHE A 1 512 ? 1.256 53.094 -11.57 1 87.56 512 PHE A O 1
ATOM 4071 N N . ASN A 1 513 ? 2.248 52.469 -13.438 1 89.94 513 ASN A N 1
ATOM 4072 C CA . ASN A 1 513 ? 1.728 53.562 -14.25 1 89.94 513 ASN A CA 1
ATOM 4073 C C . ASN A 1 513 ? 0.328 53.25 -14.773 1 89.94 513 ASN A C 1
ATOM 4075 O O . ASN A 1 513 ? 0.132 52.25 -15.484 1 89.94 513 ASN A O 1
ATOM 4079 N N . GLU A 1 514 ? -0.662 54.031 -14.547 1 85.19 514 GLU A N 1
ATOM 4080 C CA . GLU A 1 514 ? -2.062 53.812 -14.898 1 85.19 514 GLU A CA 1
ATOM 4081 C C . GLU A 1 514 ? -2.25 53.781 -16.406 1 85.19 514 GLU A C 1
ATOM 4083 O O . GLU A 1 514 ? -3.26 53.25 -16.906 1 85.19 514 GLU A O 1
ATOM 4088 N N . ALA A 1 515 ? -1.274 54.281 -17.078 1 89.56 515 ALA A N 1
ATOM 4089 C CA . ALA A 1 515 ? -1.34 54.25 -18.531 1 89.56 515 ALA A CA 1
ATOM 4090 C C . ALA A 1 515 ? -1.414 52.812 -19.031 1 89.56 515 ALA A C 1
ATOM 4092 O O . ALA A 1 515 ? -1.921 52.562 -20.125 1 89.56 515 ALA A O 1
ATOM 4093 N N . PHE A 1 516 ? -0.98 51.844 -18.25 1 94.44 516 PHE A N 1
ATOM 4094 C CA . PHE A 1 516 ? -0.903 50.438 -18.688 1 94.44 516 PHE A CA 1
ATOM 4095 C C . PHE A 1 516 ? -2.148 49.688 -18.25 1 94.44 516 PHE A C 1
ATOM 4097 O O . PHE A 1 516 ? -2.275 48.469 -18.547 1 94.44 516 PHE A O 1
ATOM 4104 N N . ASP A 1 517 ? -3.096 50.25 -17.609 1 91.12 517 ASP A N 1
ATOM 4105 C CA . ASP A 1 517 ? -4.281 49.594 -17.078 1 91.12 517 ASP A CA 1
ATOM 4106 C C . ASP A 1 517 ? -5.035 48.844 -18.188 1 91.12 517 ASP A C 1
ATOM 4108 O O . ASP A 1 517 ? -5.457 47.719 -18.016 1 91.12 517 ASP A O 1
ATOM 4112 N N . PRO A 1 518 ? -5.16 49.531 -19.375 1 91.62 518 PRO A N 1
ATOM 4113 C CA . PRO A 1 518 ? -5.891 48.812 -20.438 1 91.62 518 PRO A CA 1
ATOM 4114 C C . PRO A 1 518 ? -5.211 47.531 -20.844 1 91.62 518 PRO A C 1
ATOM 4116 O O . PRO A 1 518 ? -5.887 46.531 -21.188 1 91.62 518 PRO A O 1
ATOM 4119 N N . LEU A 1 519 ? -3.914 47.5 -20.844 1 95.19 519 LEU A N 1
ATOM 4120 C CA . LEU A 1 519 ? -3.154 46.281 -21.172 1 95.19 519 LEU A CA 1
ATOM 4121 C C . LEU A 1 519 ? -3.418 45.188 -20.156 1 95.19 519 LEU A C 1
ATOM 4123 O O . LEU A 1 519 ? -3.621 44.031 -20.531 1 95.19 519 LEU A O 1
ATOM 4127 N N . LEU A 1 520 ? -3.42 45.531 -18.906 1 94 520 LEU A N 1
ATOM 4128 C CA . LEU A 1 520 ? -3.672 44.562 -17.844 1 94 520 LEU A CA 1
ATOM 4129 C C . LEU A 1 520 ? -5.109 44.031 -17.906 1 94 520 LEU A C 1
ATOM 4131 O O . LEU A 1 520 ? -5.355 42.844 -17.75 1 94 520 LEU A O 1
ATOM 4135 N N . LEU A 1 521 ? -6 44.938 -18.156 1 90.5 521 LEU A N 1
ATOM 4136 C CA . LEU A 1 521 ? -7.414 44.562 -18.219 1 90.5 521 LEU A CA 1
ATOM 4137 C C . LEU A 1 521 ? -7.699 43.656 -19.391 1 90.5 521 LEU A C 1
ATOM 4139 O O . LEU A 1 521 ? -8.562 42.781 -19.312 1 90.5 521 LEU A O 1
ATOM 4143 N N . ALA A 1 522 ? -6.992 43.875 -20.484 1 94.44 522 ALA A N 1
ATOM 4144 C CA . ALA A 1 522 ? -7.199 43.062 -21.672 1 94.44 522 ALA A CA 1
ATOM 4145 C C . ALA A 1 522 ? -6.973 41.594 -21.359 1 94.44 522 ALA A C 1
ATOM 4147 O O . ALA A 1 522 ? -7.824 40.75 -21.656 1 94.44 522 ALA A O 1
ATOM 4148 N N . SER A 1 523 ? -5.855 41.25 -20.781 1 95.81 523 SER A N 1
ATOM 4149 C CA . SER A 1 523 ? -5.559 39.875 -20.453 1 95.81 523 SER A CA 1
ATOM 4150 C C . SER A 1 523 ? -6.477 39.344 -19.344 1 95.81 523 SER A C 1
ATOM 4152 O O . SER A 1 523 ? -6.93 38.219 -19.391 1 95.81 523 SER A O 1
ATOM 4154 N N . LYS A 1 524 ? -6.691 40.156 -18.344 1 92.19 524 LYS A N 1
ATOM 4155 C CA . LYS A 1 524 ? -7.535 39.75 -17.219 1 92.19 524 LYS A CA 1
ATOM 4156 C C . LYS A 1 524 ? -8.953 39.438 -17.688 1 92.19 524 LYS A C 1
ATOM 4158 O O . LYS A 1 524 ? -9.508 38.406 -17.344 1 92.19 524 LYS A O 1
ATOM 4163 N N . GLU A 1 525 ? -9.539 40.344 -18.469 1 89.94 525 GLU A N 1
ATOM 4164 C CA . GLU A 1 525 ? -10.906 40.156 -18.953 1 89.94 525 GLU A CA 1
ATOM 4165 C C . GLU A 1 525 ? -10.984 38.938 -19.891 1 89.94 525 GLU A C 1
ATOM 4167 O O . GLU A 1 525 ? -11.969 38.219 -19.875 1 89.94 525 GLU A O 1
ATOM 4172 N N . ALA A 1 526 ? -10 38.812 -20.719 1 94.44 526 ALA A N 1
ATOM 4173 C CA . ALA A 1 526 ? -9.984 37.656 -21.625 1 94.44 526 ALA A CA 1
ATOM 4174 C C . ALA A 1 526 ? -9.945 36.344 -20.844 1 94.44 526 ALA A C 1
ATOM 4176 O O . ALA A 1 526 ? -10.688 35.438 -21.156 1 94.44 526 ALA A O 1
ATOM 4177 N N . THR A 1 527 ? -9.07 36.25 -19.859 1 93.5 527 THR A N 1
ATOM 4178 C CA . THR A 1 527 ? -8.977 35.062 -19.031 1 93.5 527 THR A CA 1
ATOM 4179 C C . THR A 1 527 ? -10.281 34.812 -18.281 1 93.5 527 THR A C 1
ATOM 4181 O O . THR A 1 527 ? -10.781 33.688 -18.25 1 93.5 527 THR A O 1
ATOM 4184 N N . ASN A 1 528 ? -10.781 35.875 -17.656 1 88.75 528 ASN A N 1
ATOM 4185 C CA . ASN A 1 528 ? -12.031 35.75 -16.906 1 88.75 528 ASN A CA 1
ATOM 4186 C C . ASN A 1 528 ? -13.164 35.281 -17.812 1 88.75 528 ASN A C 1
ATOM 4188 O O . ASN A 1 528 ? -14 34.469 -17.406 1 88.75 528 ASN A O 1
ATOM 4192 N N . HIS A 1 529 ? -13.211 35.812 -18.984 1 88.88 529 HIS A N 1
ATOM 4193 C CA . HIS A 1 529 ? -14.227 35.375 -19.938 1 88.88 529 HIS A CA 1
ATOM 4194 C C . HIS A 1 529 ? -14.055 33.906 -20.266 1 88.88 529 HIS A C 1
ATOM 4196 O O . HIS A 1 529 ? -15.031 33.156 -20.297 1 88.88 529 HIS A O 1
ATOM 4202 N N . ALA A 1 530 ? -12.828 33.469 -20.578 1 92.69 530 ALA A N 1
ATOM 4203 C CA . ALA A 1 530 ? -12.547 32.062 -20.875 1 92.69 530 ALA A CA 1
ATOM 4204 C C . ALA A 1 530 ? -12.984 31.172 -19.734 1 92.69 530 ALA A C 1
ATOM 4206 O O . ALA A 1 530 ? -13.531 30.094 -19.953 1 92.69 530 ALA A O 1
ATOM 4207 N N . LEU A 1 531 ? -12.672 31.594 -18.531 1 88.38 531 LEU A N 1
ATOM 4208 C CA . LEU A 1 531 ? -13.055 30.828 -17.344 1 88.38 531 LEU A CA 1
ATOM 4209 C C . LEU A 1 531 ? -14.57 30.734 -17.219 1 88.38 531 LEU A C 1
ATOM 4211 O O . LEU A 1 531 ? -15.094 29.734 -16.734 1 88.38 531 LEU A O 1
ATOM 4215 N N . ARG A 1 532 ? -15.234 31.781 -17.656 1 83.44 532 ARG A N 1
ATOM 4216 C CA . ARG A 1 532 ? -16.688 31.781 -17.609 1 83.44 532 ARG A CA 1
ATOM 4217 C C . ARG A 1 532 ? -17.266 30.797 -18.609 1 83.44 532 ARG A C 1
ATOM 4219 O O . ARG A 1 532 ? -18.25 30.109 -18.312 1 83.44 532 ARG A O 1
ATOM 4226 N N . VAL A 1 533 ? -16.594 30.672 -19.734 1 87.12 533 VAL A N 1
ATOM 4227 C CA . VAL A 1 533 ? -17.219 29.891 -20.812 1 87.12 533 VAL A CA 1
ATOM 4228 C C . VAL A 1 533 ? -16.609 28.484 -20.844 1 87.12 533 VAL A C 1
ATOM 4230 O O . VAL A 1 533 ? -17.125 27.609 -21.547 1 87.12 533 VAL A O 1
ATOM 4233 N N . CYS A 1 534 ? -15.484 28.297 -20.156 1 88.94 534 CYS A N 1
ATOM 4234 C CA . CYS A 1 534 ? -14.906 26.969 -20.141 1 88.94 534 CYS A CA 1
ATOM 4235 C C . CYS A 1 534 ? -15.812 25.984 -19.406 1 88.94 534 CYS A C 1
ATOM 4237 O O . CYS A 1 534 ? -16.672 26.391 -18.625 1 88.94 534 CYS A O 1
ATOM 4239 N N . GLY A 1 535 ? -15.656 24.703 -19.703 1 82.62 535 GLY A N 1
ATOM 4240 C CA . GLY A 1 535 ? -16.484 23.656 -19.125 1 82.62 535 GLY A CA 1
ATOM 4241 C C . GLY A 1 535 ? -16.453 22.359 -19.906 1 82.62 535 GLY A C 1
ATOM 4242 O O . GLY A 1 535 ? -15.75 22.266 -20.922 1 82.62 535 GLY A O 1
ATOM 4243 N N . PRO A 1 536 ? -17.203 21.484 -19.344 1 80.69 536 PRO A N 1
ATOM 4244 C CA . PRO A 1 536 ? -17.234 20.219 -20.062 1 80.69 536 PRO A CA 1
ATOM 4245 C C . PRO A 1 536 ? -17.734 20.344 -21.484 1 80.69 536 PRO A C 1
ATOM 4247 O O . PRO A 1 536 ? -18.766 21 -21.734 1 80.69 536 PRO A O 1
ATOM 4250 N N . ASP A 1 537 ? -16.984 19.797 -22.406 1 78.19 537 ASP A N 1
ATOM 4251 C CA . ASP A 1 537 ? -17.312 19.719 -23.828 1 78.19 537 ASP A CA 1
ATOM 4252 C C . ASP A 1 537 ? -17.125 21.078 -24.516 1 78.19 537 ASP A C 1
ATOM 4254 O O . ASP A 1 537 ? -17.531 21.266 -25.672 1 78.19 537 ASP A O 1
ATOM 4258 N N . ALA A 1 538 ? -16.656 22.047 -23.766 1 86.44 538 ALA A N 1
ATOM 4259 C CA . ALA A 1 538 ? -16.359 23.328 -24.391 1 86.44 538 ALA A CA 1
ATOM 4260 C C . ALA A 1 538 ? -15.297 23.172 -25.469 1 86.44 538 ALA A C 1
ATOM 4262 O O . ALA A 1 538 ? -14.32 22.438 -25.281 1 86.44 538 ALA A O 1
ATOM 4263 N N . LEU A 1 539 ? -15.625 23.75 -26.625 1 86.88 539 LEU A N 1
ATOM 4264 C CA . LEU A 1 539 ? -14.672 23.703 -27.719 1 86.88 539 LEU A CA 1
ATOM 4265 C C . LEU A 1 539 ? -13.516 24.688 -27.484 1 86.88 539 LEU A C 1
ATOM 4267 O O . LEU A 1 539 ? -13.734 25.891 -27.359 1 86.88 539 LEU A O 1
ATOM 4271 N N . LEU A 1 540 ? -12.359 24.25 -27.469 1 89.44 540 LEU A N 1
ATOM 4272 C CA . LEU A 1 540 ? -11.18 25.047 -27.156 1 89.44 540 LEU A CA 1
ATOM 4273 C C . LEU A 1 540 ? -10.945 26.109 -28.219 1 89.44 540 LEU A C 1
ATOM 4275 O O . LEU A 1 540 ? -10.516 27.219 -27.906 1 89.44 540 LEU A O 1
ATOM 4279 N N . SER A 1 541 ? -11.281 25.797 -29.453 1 87.19 541 SER A N 1
ATOM 4280 C CA . SER A 1 541 ? -11.141 26.75 -30.547 1 87.19 541 SER A CA 1
ATOM 4281 C C . SER A 1 541 ? -12.062 27.938 -30.359 1 87.19 541 SER A C 1
ATOM 4283 O O . SER A 1 541 ? -11.688 29.078 -30.656 1 87.19 541 SER A O 1
ATOM 4285 N N . ASP A 1 542 ? -13.258 27.641 -29.922 1 86.75 542 ASP A N 1
ATOM 4286 C CA . ASP A 1 542 ? -14.211 28.719 -29.672 1 86.75 542 ASP A CA 1
ATOM 4287 C C . ASP A 1 542 ? -13.719 29.625 -28.547 1 86.75 542 ASP A C 1
ATOM 4289 O O . ASP A 1 542 ? -13.852 30.844 -28.625 1 86.75 542 ASP A O 1
ATOM 4293 N N . ILE A 1 543 ? -13.195 29.016 -27.594 1 92.12 543 ILE A N 1
ATOM 4294 C CA . ILE A 1 543 ? -12.656 29.781 -26.484 1 92.12 543 ILE A CA 1
ATOM 4295 C C . ILE A 1 543 ? -11.516 30.672 -26.953 1 92.12 543 ILE A C 1
ATOM 4297 O O . ILE A 1 543 ? -11.438 31.844 -26.609 1 92.12 543 ILE A O 1
ATOM 4301 N N . GLY A 1 544 ? -10.68 30.188 -27.797 1 93.06 544 GLY A N 1
ATOM 4302 C CA . GLY A 1 544 ? -9.578 30.953 -28.359 1 93.06 544 GLY A CA 1
ATOM 4303 C C . GLY A 1 544 ? -10.047 32.156 -29.156 1 93.06 544 GLY A C 1
ATOM 4304 O O . GLY A 1 544 ? -9.469 33.25 -29.047 1 93.06 544 GLY A O 1
ATOM 4305 N N . ALA A 1 545 ? -11.078 31.891 -29.938 1 91.06 545 ALA A N 1
ATOM 4306 C CA . ALA A 1 545 ? -11.625 32.969 -30.75 1 91.06 545 ALA A CA 1
ATOM 4307 C C . ALA A 1 545 ? -12.164 34.094 -29.859 1 91.06 545 ALA A C 1
ATOM 4309 O O . ALA A 1 545 ? -11.961 35.281 -30.156 1 91.06 545 ALA A O 1
ATOM 4310 N N . GLN A 1 546 ? -12.828 33.75 -28.844 1 91.06 546 GLN A N 1
ATOM 4311 C CA . GLN A 1 546 ? -13.422 34.719 -27.938 1 91.06 546 GLN A CA 1
ATOM 4312 C C . GLN A 1 546 ? -12.344 35.5 -27.172 1 91.06 546 GLN A C 1
ATOM 4314 O O . GLN A 1 546 ? -12.461 36.688 -26.953 1 91.06 546 GLN A O 1
ATOM 4319 N N . ILE A 1 547 ? -11.328 34.844 -26.781 1 94.38 547 ILE A N 1
ATOM 4320 C CA . ILE A 1 547 ? -10.188 35.469 -26.125 1 94.38 547 ILE A CA 1
ATOM 4321 C C . ILE A 1 547 ? -9.594 36.531 -27.047 1 94.38 547 ILE A C 1
ATOM 4323 O O . ILE A 1 547 ? -9.344 37.656 -26.625 1 94.38 547 ILE A O 1
ATOM 4327 N N . SER A 1 548 ? -9.422 36.156 -28.312 1 94.56 548 SER A N 1
ATOM 4328 C CA . SER A 1 548 ? -8.852 37.062 -29.297 1 94.56 548 SER A CA 1
ATOM 4329 C C . SER A 1 548 ? -9.703 38.312 -29.469 1 94.56 548 SER A C 1
ATOM 4331 O O . SER A 1 548 ? -9.18 39.438 -29.516 1 94.56 548 SER A O 1
ATOM 4333 N N . GLU A 1 549 ? -10.961 38.094 -29.547 1 91.94 549 GLU A N 1
ATOM 4334 C CA . GLU A 1 549 ? -11.883 39.188 -29.719 1 91.94 549 GLU A CA 1
ATOM 4335 C C . GLU A 1 549 ? -11.789 40.188 -28.547 1 91.94 549 GLU A C 1
ATOM 4337 O O . GLU A 1 549 ? -11.773 41.406 -28.75 1 91.94 549 GLU A O 1
ATOM 4342 N N . ILE A 1 550 ? -11.75 39.688 -27.406 1 92.69 550 ILE A N 1
ATOM 4343 C CA . ILE A 1 550 ? -11.719 40.531 -26.203 1 92.69 550 ILE A CA 1
ATOM 4344 C C . ILE A 1 550 ? -10.406 41.312 -26.156 1 92.69 550 ILE A C 1
ATOM 4346 O O . ILE A 1 550 ? -10.414 42.531 -25.969 1 92.69 550 ILE A O 1
ATOM 4350 N N . ILE A 1 551 ? -9.336 40.719 -26.391 1 95.69 551 ILE A N 1
ATOM 4351 C CA . ILE A 1 551 ? -8.039 41.375 -26.312 1 95.69 551 ILE A CA 1
ATOM 4352 C C . ILE A 1 551 ? -7.945 42.438 -27.391 1 95.69 551 ILE A C 1
ATOM 4354 O O . ILE A 1 551 ? -7.484 43.562 -27.125 1 95.69 551 ILE A O 1
ATOM 4358 N N . CYS A 1 552 ? -8.469 42.156 -28.578 1 94.31 552 CYS A N 1
ATOM 4359 C CA . CYS A 1 552 ? -8.383 43.062 -29.703 1 94.31 552 CYS A CA 1
ATOM 4360 C C . CYS A 1 552 ? -9.297 44.281 -29.5 1 94.31 552 CYS A C 1
ATOM 4362 O O . CYS A 1 552 ? -9.164 45.281 -30.188 1 94.31 552 CYS A O 1
ATOM 4364 N N . SER A 1 553 ? -10.164 44.188 -28.578 1 91.38 553 SER A N 1
ATOM 4365 C CA . SER A 1 553 ? -11.07 45.312 -28.312 1 91.38 553 SER A CA 1
ATOM 4366 C C . SER A 1 553 ? -10.398 46.375 -27.453 1 91.38 553 SER A C 1
ATOM 4368 O O . SER A 1 553 ? -10.953 47.469 -27.25 1 91.38 553 SER A O 1
ATOM 4370 N N . TYR A 1 554 ? -9.234 46.156 -26.969 1 93.19 554 TYR A N 1
ATOM 4371 C CA . TYR A 1 554 ? -8.516 47.094 -26.125 1 93.19 554 TYR A CA 1
ATOM 4372 C C . TYR A 1 554 ? -7.418 47.812 -26.906 1 93.19 554 TYR A C 1
ATOM 4374 O O . TYR A 1 554 ? -6.977 47.312 -27.953 1 93.19 554 TYR A O 1
ATOM 4382 N N . GLU A 1 555 ? -7.086 49 -26.406 1 92.81 555 GLU A N 1
ATOM 4383 C CA . GLU A 1 555 ? -5.969 49.781 -26.938 1 92.81 555 GLU A CA 1
ATOM 4384 C C . GLU A 1 555 ? -5.121 50.375 -25.828 1 92.81 555 GLU A C 1
ATOM 4386 O O . GLU A 1 555 ? -5.621 50.625 -24.719 1 92.81 555 GLU A O 1
ATOM 4391 N N . LEU A 1 556 ? -3.844 50.531 -26.078 1 93.62 556 LEU A N 1
ATOM 4392 C CA . LEU A 1 556 ? -2.908 51.094 -25.125 1 93.62 556 LEU A CA 1
ATOM 4393 C C . LEU A 1 556 ? -2.404 52.469 -25.625 1 93.62 556 LEU A C 1
ATOM 4395 O O . LEU A 1 556 ? -1.929 52.562 -26.75 1 93.62 556 LEU A O 1
ATOM 4399 N N . HIS A 1 557 ? -2.59 53.469 -24.828 1 88.19 557 HIS A N 1
ATOM 4400 C CA . HIS A 1 557 ? -2.045 54.812 -25.125 1 88.19 557 HIS A CA 1
ATOM 4401 C C . HIS A 1 557 ? -0.705 55 -24.422 1 88.19 557 HIS A C 1
ATOM 4403 O O . HIS A 1 557 ? -0.652 55.156 -23.203 1 88.19 557 HIS A O 1
ATOM 4409 N N . TRP A 1 558 ? 0.349 55 -25.203 1 88.81 558 TRP A N 1
ATOM 4410 C CA . TRP A 1 558 ? 1.683 55.094 -24.609 1 88.81 558 TRP A CA 1
ATOM 4411 C C . TRP A 1 558 ? 2.598 55.938 -25.5 1 88.81 558 TRP A C 1
ATOM 4413 O O . TRP A 1 558 ? 2.678 55.719 -26.719 1 88.81 558 TRP A O 1
ATOM 4423 N N . ALA A 1 559 ? 3.324 56.844 -24.844 1 84.25 559 ALA A N 1
ATOM 4424 C CA . ALA A 1 559 ? 4.301 57.719 -25.5 1 84.25 559 ALA A CA 1
ATOM 4425 C C . ALA A 1 559 ? 3.682 58.438 -26.719 1 84.25 559 ALA A C 1
ATOM 4427 O O . ALA A 1 559 ? 4.25 58.406 -27.812 1 84.25 559 ALA A O 1
ATOM 4428 N N . ASP A 1 560 ? 2.449 58.938 -26.609 1 80.69 560 ASP A N 1
ATOM 4429 C CA . ASP A 1 560 ? 1.705 59.75 -27.562 1 80.69 560 ASP A CA 1
ATOM 4430 C C . ASP A 1 560 ? 1.303 58.938 -28.781 1 80.69 560 ASP A C 1
ATOM 4432 O O . ASP A 1 560 ? 1.098 59.5 -29.875 1 80.69 560 ASP A O 1
ATOM 4436 N N . LYS A 1 561 ? 1.279 57.594 -28.609 1 88.75 561 LYS A N 1
ATOM 4437 C CA . LYS A 1 561 ? 0.824 56.688 -29.672 1 88.75 561 LYS A CA 1
ATOM 4438 C C . LYS A 1 561 ? -0.245 55.75 -29.156 1 88.75 561 LYS A C 1
ATOM 4440 O O . LYS A 1 561 ? -0.252 55.375 -27.969 1 88.75 561 LYS A O 1
ATOM 4445 N N . VAL A 1 562 ? -1.114 55.469 -30.016 1 87.56 562 VAL A N 1
ATOM 4446 C CA . VAL A 1 562 ? -2.145 54.469 -29.719 1 87.56 562 VAL A CA 1
ATOM 4447 C C . VAL A 1 562 ? -1.743 53.125 -30.281 1 87.56 562 VAL A C 1
ATOM 4449 O O . VAL A 1 562 ? -1.447 53 -31.469 1 87.56 562 VAL A O 1
ATOM 4452 N N . HIS A 1 563 ? -1.665 52.125 -29.469 1 92.19 563 HIS A N 1
ATOM 4453 C CA . HIS A 1 563 ? -1.3 50.781 -29.875 1 92.19 563 HIS A CA 1
ATOM 4454 C C . HIS A 1 563 ? -2.488 49.844 -29.766 1 92.19 563 HIS A C 1
ATOM 4456 O O . HIS A 1 563 ? -3.049 49.656 -28.672 1 92.19 563 HIS A O 1
ATOM 4462 N N . ALA A 1 564 ? -2.826 49.25 -30.875 1 92.31 564 ALA A N 1
ATOM 4463 C CA . ALA A 1 564 ? -3.818 48.188 -30.812 1 92.31 564 ALA A CA 1
ATOM 4464 C C . ALA A 1 564 ? -3.254 46.969 -30.109 1 92.31 564 ALA A C 1
ATOM 4466 O O . ALA A 1 564 ? -2.094 46.594 -30.312 1 92.31 564 ALA A O 1
ATOM 4467 N N . LEU A 1 565 ? -4.008 46.375 -29.234 1 95.44 565 LEU A N 1
ATOM 4468 C CA . LEU A 1 565 ? -3.547 45.188 -28.531 1 95.44 565 LEU A CA 1
ATOM 4469 C C . LEU A 1 565 ? -3.891 43.938 -29.312 1 95.44 565 LEU A C 1
ATOM 4471 O O . LEU A 1 565 ? -4.93 43.875 -29.984 1 95.44 565 LEU A O 1
ATOM 4475 N N . ARG A 1 566 ? -3.004 42.938 -29.266 1 95 566 ARG A N 1
ATOM 4476 C CA . ARG A 1 566 ? -3.137 41.656 -29.938 1 95 566 ARG A CA 1
ATOM 4477 C C . ARG A 1 566 ? -2.809 40.5 -29 1 95 566 ARG A C 1
ATOM 4479 O O . ARG A 1 566 ? -1.947 40.656 -28.125 1 95 566 ARG A O 1
ATOM 4486 N N . PRO A 1 567 ? -3.594 39.5 -29.172 1 95.88 567 PRO A N 1
ATOM 4487 C CA . PRO A 1 567 ? -3.154 38.312 -28.438 1 95.88 567 PRO A CA 1
ATOM 4488 C C . PRO A 1 567 ? -1.824 37.75 -28.938 1 95.88 567 PRO A C 1
ATOM 4490 O O . PRO A 1 567 ? -1.536 37.812 -30.141 1 95.88 567 PRO A O 1
ATOM 4493 N N . VAL A 1 568 ? -0.998 37.281 -28.016 1 94.44 568 VAL A N 1
ATOM 4494 C CA . VAL A 1 568 ? 0.209 36.594 -28.438 1 94.44 568 VAL A CA 1
ATOM 4495 C C . VAL A 1 568 ? -0.164 35.219 -29.031 1 94.44 568 VAL A C 1
ATOM 4497 O O . VAL A 1 568 ? -0.449 34.281 -28.297 1 94.44 568 VAL A O 1
ATOM 4500 N N . GLN A 1 569 ? -0.057 35.062 -30.219 1 87.12 569 GLN A N 1
ATOM 4501 C CA . GLN A 1 569 ? -0.692 33.969 -30.969 1 87.12 569 GLN A CA 1
ATOM 4502 C C . GLN A 1 569 ? 0.062 32.656 -30.781 1 87.12 569 GLN A C 1
ATOM 4504 O O . GLN A 1 569 ? -0.516 31.578 -30.922 1 87.12 569 GLN A O 1
ATOM 4509 N N . ASN A 1 570 ? 1.29 32.719 -30.547 1 85.38 570 ASN A N 1
ATOM 4510 C CA . ASN A 1 570 ? 2.055 31.5 -30.453 1 85.38 570 ASN A CA 1
ATOM 4511 C C . ASN A 1 570 ? 2.289 31.078 -29.016 1 85.38 570 ASN A C 1
ATOM 4513 O O . ASN A 1 570 ? 3.244 30.359 -28.719 1 85.38 570 ASN A O 1
ATOM 4517 N N . LEU A 1 571 ? 1.562 31.562 -28.062 1 89.31 571 LEU A N 1
ATOM 4518 C CA . LEU A 1 571 ? 1.46 31.062 -26.688 1 89.31 571 LEU A CA 1
ATOM 4519 C C . LEU A 1 571 ? 0.038 30.609 -26.375 1 89.31 571 LEU A C 1
ATOM 4521 O O . LEU A 1 571 ? -0.91 31.016 -27.062 1 89.31 571 LEU A O 1
ATOM 4525 N N . SER A 1 572 ? -0.129 29.719 -25.422 1 90.56 572 SER A N 1
ATOM 4526 C CA . SER A 1 572 ? -1.44 29.156 -25.109 1 90.56 572 SER A CA 1
ATOM 4527 C C . SER A 1 572 ? -1.521 28.734 -23.641 1 90.56 572 SER A C 1
ATOM 4529 O O . SER A 1 572 ? -0.493 28.547 -22.984 1 90.56 572 SER A O 1
ATOM 4531 N N . GLY A 1 573 ? -2.746 28.734 -23.141 1 91.56 573 GLY A N 1
ATOM 4532 C CA . GLY A 1 573 ? -2.963 27.938 -21.953 1 91.56 573 GLY A CA 1
ATOM 4533 C C . GLY A 1 573 ? -2.777 26.453 -22.188 1 91.56 573 GLY A C 1
ATOM 4534 O O . GLY A 1 573 ? -2.484 26.031 -23.312 1 91.56 573 GLY A O 1
ATOM 4535 N N . HIS A 1 574 ? -2.9 25.688 -21.109 1 90.19 574 HIS A N 1
ATOM 4536 C CA . HIS A 1 574 ? -2.602 24.266 -21.234 1 90.19 574 HIS A CA 1
ATOM 4537 C C . HIS A 1 574 ? -3.299 23.453 -20.156 1 90.19 574 HIS A C 1
ATOM 4539 O O . HIS A 1 574 ? -3.607 23.969 -19.078 1 90.19 574 HIS A O 1
ATOM 4545 N N . SER A 1 575 ? -3.541 22.203 -20.562 1 89 575 SER A N 1
ATOM 4546 C CA . SER A 1 575 ? -3.971 21.266 -19.531 1 89 575 SER A CA 1
ATOM 4547 C C . SER A 1 575 ? -2.811 20.875 -18.625 1 89 575 SER A C 1
ATOM 4549 O O . SER A 1 575 ? -1.65 20.906 -19.047 1 89 575 SER A O 1
ATOM 4551 N N . VAL A 1 576 ? -3.162 20.672 -17.375 1 87.19 576 VAL A N 1
ATOM 4552 C CA . VAL A 1 576 ? -2.166 20.266 -16.391 1 87.19 576 VAL A CA 1
ATOM 4553 C C . VAL A 1 576 ? -2.521 18.891 -15.828 1 87.19 576 VAL A C 1
ATOM 4555 O O . VAL A 1 576 ? -3.699 18.547 -15.711 1 87.19 576 VAL A O 1
ATOM 4558 N N . ALA A 1 577 ? -1.525 18.141 -15.57 1 80.69 577 ALA A N 1
ATOM 4559 C CA . ALA A 1 577 ? -1.662 16.828 -14.953 1 80.69 577 ALA A CA 1
ATOM 4560 C C . ALA A 1 577 ? -0.674 16.656 -13.805 1 80.69 577 ALA A C 1
ATOM 4562 O O . ALA A 1 577 ? 0.152 17.531 -13.555 1 80.69 577 ALA A O 1
ATOM 4563 N N . GLN A 1 578 ? -0.821 15.602 -13.07 1 77.31 578 GLN A N 1
ATOM 4564 C CA . GLN A 1 578 ? 0.072 15.367 -11.945 1 77.31 578 GLN A CA 1
ATOM 4565 C C . GLN A 1 578 ? 1.527 15.297 -12.398 1 77.31 578 GLN A C 1
ATOM 4567 O O . GLN A 1 578 ? 1.879 14.477 -13.25 1 77.31 578 GLN A O 1
ATOM 4572 N N . TYR A 1 579 ? 2.346 16.203 -11.883 1 75.75 579 TYR A N 1
ATOM 4573 C CA . TYR A 1 579 ? 3.764 16.375 -12.18 1 75.75 579 TYR A CA 1
ATOM 4574 C C . TYR A 1 579 ? 3.979 16.703 -13.656 1 75.75 579 TYR A C 1
ATOM 4576 O O . TYR A 1 579 ? 5.02 16.375 -14.227 1 75.75 579 TYR A O 1
ATOM 4584 N N . CYS A 1 580 ? 2.975 17.234 -14.219 1 77.88 580 CYS A N 1
ATOM 4585 C CA . CYS A 1 580 ? 3.051 17.641 -15.617 1 77.88 580 CYS A CA 1
ATOM 4586 C C . CYS A 1 580 ? 2.438 19.016 -15.82 1 77.88 580 CYS A C 1
ATOM 4588 O O . CYS A 1 580 ? 1.217 19.172 -15.75 1 77.88 580 CYS A O 1
ATOM 4590 N N . ILE A 1 581 ? 3.305 19.906 -16.141 1 80.75 581 ILE A N 1
ATOM 4591 C CA . ILE A 1 581 ? 2.861 21.281 -16.297 1 80.75 581 ILE A CA 1
ATOM 4592 C C . ILE A 1 581 ? 2.074 21.438 -17.594 1 80.75 581 ILE A C 1
ATOM 4594 O O . ILE A 1 581 ? 1.023 22.078 -17.625 1 80.75 581 ILE A O 1
ATOM 4598 N N . HIS A 1 582 ? 2.639 20.922 -18.609 1 78.31 582 HIS A N 1
ATOM 4599 C CA . HIS A 1 582 ? 1.985 20.953 -19.922 1 78.31 582 HIS A CA 1
ATOM 4600 C C . HIS A 1 582 ? 1.453 19.578 -20.297 1 78.31 582 HIS A C 1
ATOM 4602 O O . HIS A 1 582 ? 2.201 18.734 -20.797 1 78.31 582 HIS A O 1
ATOM 4608 N N . ALA A 1 583 ? 0.229 19.406 -20.062 1 76.5 583 ALA A N 1
ATOM 4609 C CA . ALA A 1 583 ? -0.359 18.109 -20.359 1 76.5 583 ALA A CA 1
ATOM 4610 C C . ALA A 1 583 ? -0.815 18.031 -21.812 1 76.5 583 ALA A C 1
ATOM 4612 O O . ALA A 1 583 ? -0.199 18.641 -22.688 1 76.5 583 ALA A O 1
ATOM 4613 N N . SER A 1 584 ? -1.86 17.438 -22.188 1 70.62 584 SER A N 1
ATOM 4614 C CA . SER A 1 584 ? -2.158 17 -23.547 1 70.62 584 SER A CA 1
ATOM 4615 C C . SER A 1 584 ? -2.881 18.094 -24.328 1 70.62 584 SER A C 1
ATOM 4617 O O . SER A 1 584 ? -2.799 18.141 -25.562 1 70.62 584 SER A O 1
ATOM 4619 N N . LYS A 1 585 ? -3.553 18.953 -23.75 1 80.38 585 LYS A N 1
ATOM 4620 C CA . LYS A 1 585 ? -4.395 19.906 -24.453 1 80.38 585 LYS A CA 1
ATOM 4621 C C . LYS A 1 585 ? -3.916 21.344 -24.234 1 80.38 585 LYS A C 1
ATOM 4623 O O . LYS A 1 585 ? -3.334 21.656 -23.203 1 80.38 585 LYS A O 1
ATOM 4628 N N . SER A 1 586 ? -4.074 22.125 -25.281 1 87.69 586 SER A N 1
ATOM 4629 C CA . SER A 1 586 ? -3.762 23.547 -25.203 1 87.69 586 SER A CA 1
ATOM 4630 C C . SER A 1 586 ? -5.023 24.406 -25.328 1 87.69 586 SER A C 1
ATOM 4632 O O . SER A 1 586 ? -6.004 23.984 -25.953 1 87.69 586 SER A O 1
ATOM 4634 N N . VAL A 1 587 ? -5.004 25.484 -24.672 1 89.81 587 VAL A N 1
ATOM 4635 C CA . VAL A 1 587 ? -6.055 26.484 -24.828 1 89.81 587 VAL A CA 1
ATOM 4636 C C . VAL A 1 587 ? -5.535 27.656 -25.672 1 89.81 587 VAL A C 1
ATOM 4638 O O . VAL A 1 587 ? -4.879 28.562 -25.141 1 89.81 587 VAL A O 1
ATOM 4641 N N . PRO A 1 588 ? -5.891 27.672 -26.922 1 89.19 588 PRO A N 1
ATOM 4642 C CA . PRO A 1 588 ? -5.332 28.703 -27.797 1 89.19 588 PRO A CA 1
ATOM 4643 C C . PRO A 1 588 ? -5.852 30.094 -27.453 1 89.19 588 PRO A C 1
ATOM 4645 O O . PRO A 1 588 ? -6.883 30.234 -26.797 1 89.19 588 PRO A O 1
ATOM 4648 N N . LEU A 1 589 ? -5.098 31.109 -27.969 1 90.12 589 LEU A N 1
ATOM 4649 C CA . LEU A 1 589 ? -5.496 32.5 -27.75 1 90.12 589 LEU A CA 1
ATOM 4650 C C . LEU A 1 589 ? -6.117 33.094 -29.016 1 90.12 589 LEU A C 1
ATOM 4652 O O . LEU A 1 589 ? -6.438 34.281 -29.062 1 90.12 589 LEU A O 1
ATOM 4656 N N . VAL A 1 590 ? -6.121 32.25 -30.031 1 84 590 VAL A N 1
ATOM 4657 C CA . VAL A 1 590 ? -6.742 32.625 -31.297 1 84 590 VAL A CA 1
ATOM 4658 C C . VAL A 1 590 ? -7.582 31.469 -31.828 1 84 590 VAL A C 1
ATOM 4660 O O . VAL A 1 590 ? -7.504 30.359 -31.312 1 84 590 VAL A O 1
ATOM 4663 N N . GLU A 1 591 ? -8.422 31.766 -32.75 1 77 591 GLU A N 1
ATOM 4664 C CA . GLU A 1 591 ? -9.227 30.703 -33.375 1 77 591 GLU A CA 1
ATOM 4665 C C . GLU A 1 591 ? -8.344 29.688 -34.094 1 77 591 GLU A C 1
ATOM 4667 O O . GLU A 1 591 ? -7.379 30.047 -34.75 1 77 591 GLU A O 1
ATOM 4672 N N . THR A 1 592 ? -8.547 28.469 -33.562 1 74.44 592 THR A N 1
ATOM 4673 C CA . THR A 1 592 ? -7.844 27.391 -34.25 1 74.44 592 THR A CA 1
ATOM 4674 C C . THR A 1 592 ? -8.836 26.422 -34.906 1 74.44 592 THR A C 1
ATOM 4676 O O . THR A 1 592 ? -10.047 26.531 -34.688 1 74.44 592 THR A O 1
ATOM 4679 N N . HIS A 1 593 ? -8.398 25.625 -35.781 1 64.81 593 HIS A N 1
ATOM 4680 C CA . HIS A 1 593 ? -9.281 24.719 -36.5 1 64.81 593 HIS A CA 1
ATOM 4681 C C . HIS A 1 593 ? -9.336 23.359 -35.812 1 64.81 593 HIS A C 1
ATOM 4683 O O . HIS A 1 593 ? -10.086 22.469 -36.219 1 64.81 593 HIS A O 1
ATOM 4689 N N . GLU A 1 594 ? -8.727 23.25 -34.688 1 62 594 GLU A N 1
ATOM 4690 C CA . GLU A 1 594 ? -8.695 21.953 -34 1 62 594 GLU A CA 1
ATOM 4691 C C . GLU A 1 594 ? -9.906 21.766 -33.094 1 62 594 GLU A C 1
ATOM 4693 O O . GLU A 1 594 ? -10.164 22.609 -32.25 1 62 594 GLU A O 1
ATOM 4698 N N . PRO A 1 595 ? -10.695 20.734 -33.312 1 69.19 595 PRO A N 1
ATOM 4699 C CA . PRO A 1 595 ? -11.945 20.562 -32.562 1 69.19 595 PRO A CA 1
ATOM 4700 C C . PRO A 1 595 ? -11.758 19.844 -31.234 1 69.19 595 PRO A C 1
ATOM 4702 O O . PRO A 1 595 ? -12.453 18.875 -30.953 1 69.19 595 PRO A O 1
ATOM 4705 N N . GLU A 1 596 ? -10.773 20.312 -30.422 1 79.94 596 GLU A N 1
ATOM 4706 C CA . GLU A 1 596 ? -10.609 19.688 -29.109 1 79.94 596 GLU A CA 1
ATOM 4707 C C . GLU A 1 596 ? -11.586 20.281 -28.094 1 79.94 596 GLU A C 1
ATOM 4709 O O . GLU A 1 596 ? -11.836 21.484 -28.094 1 79.94 596 GLU A O 1
ATOM 4714 N N . ARG A 1 597 ? -12.141 19.344 -27.281 1 85.75 597 ARG A N 1
ATOM 4715 C CA . ARG A 1 597 ? -13.094 19.75 -26.266 1 85.75 597 ARG A CA 1
ATOM 4716 C C . ARG A 1 597 ? -12.562 19.453 -24.875 1 85.75 597 ARG A C 1
ATOM 4718 O O . ARG A 1 597 ? -11.82 18.484 -24.672 1 85.75 597 ARG A O 1
ATOM 4725 N N . MET A 1 598 ? -12.836 20.344 -24.016 1 87.44 598 MET A N 1
ATOM 4726 C CA . MET A 1 598 ? -12.539 20.078 -22.609 1 87.44 598 MET A CA 1
ATOM 4727 C C . MET A 1 598 ? -13.375 18.922 -22.094 1 87.44 598 MET A C 1
ATOM 4729 O O . MET A 1 598 ? -14.539 18.766 -22.453 1 87.44 598 MET A O 1
ATOM 4733 N N . GLN A 1 599 ? -12.688 18.172 -21.281 1 79.75 599 GLN A N 1
ATOM 4734 C CA . GLN A 1 599 ? -13.367 17.016 -20.703 1 79.75 599 GLN A CA 1
ATOM 4735 C C . GLN A 1 599 ? -13.359 17.078 -19.172 1 79.75 599 GLN A C 1
ATOM 4737 O O . GLN A 1 599 ? -12.43 17.625 -18.578 1 79.75 599 GLN A O 1
ATOM 4742 N N . ALA A 1 600 ? -14.43 16.547 -18.641 1 75.38 600 ALA A N 1
ATOM 4743 C CA . ALA A 1 600 ? -14.5 16.469 -17.188 1 75.38 600 ALA A CA 1
ATOM 4744 C C . ALA A 1 600 ? -13.305 15.688 -16.625 1 75.38 600 ALA A C 1
ATOM 4746 O O . ALA A 1 600 ? -12.891 14.672 -17.203 1 75.38 600 ALA A O 1
ATOM 4747 N N . GLY A 1 601 ? -12.773 16.281 -15.539 1 74.12 601 GLY A N 1
ATOM 4748 C CA . GLY A 1 601 ? -11.633 15.656 -14.906 1 74.12 601 GLY A CA 1
ATOM 4749 C C . GLY A 1 601 ? -10.312 16.297 -15.289 1 74.12 601 GLY A C 1
ATOM 4750 O O . GLY A 1 601 ? -9.297 16.078 -14.617 1 74.12 601 GLY A O 1
ATOM 4751 N N . GLU A 1 602 ? -10.438 17.062 -16.359 1 83.12 602 GLU A N 1
ATOM 4752 C CA . GLU A 1 602 ? -9.211 17.734 -16.797 1 83.12 602 GLU A CA 1
ATOM 4753 C C . GLU A 1 602 ? -8.969 19.016 -16.016 1 83.12 602 GLU A C 1
ATOM 4755 O O . GLU A 1 602 ? -9.914 19.641 -15.531 1 83.12 602 GLU A O 1
ATOM 4760 N N . VAL A 1 603 ? -7.738 19.234 -15.766 1 87.94 603 VAL A N 1
ATOM 4761 C CA . VAL A 1 603 ? -7.316 20.484 -15.141 1 87.94 603 VAL A CA 1
ATOM 4762 C C . VAL A 1 603 ? -6.574 21.344 -16.156 1 87.94 603 VAL A C 1
ATOM 4764 O O . VAL A 1 603 ? -5.738 20.844 -16.922 1 87.94 603 VAL A O 1
ATOM 4767 N N . PHE A 1 604 ? -6.977 22.609 -16.266 1 92.38 604 PHE A N 1
ATOM 4768 C CA . PHE A 1 604 ? -6.363 23.531 -17.234 1 92.38 604 PHE A CA 1
ATOM 4769 C C . PHE A 1 604 ? -5.781 24.75 -16.531 1 92.38 604 PHE A C 1
ATOM 4771 O O . PHE A 1 604 ? -6.367 25.25 -15.578 1 92.38 604 PHE A O 1
ATOM 4778 N N . ALA A 1 605 ? -4.668 25.125 -16.969 1 93.81 605 ALA A N 1
ATOM 4779 C CA . ALA A 1 605 ? -4.211 26.5 -16.734 1 93.81 605 ALA A CA 1
ATOM 4780 C C . ALA A 1 605 ? -4.602 27.422 -17.891 1 93.81 605 ALA A C 1
ATOM 4782 O O . ALA A 1 605 ? -3.961 27.406 -18.938 1 93.81 605 ALA A O 1
ATOM 4783 N N . ILE A 1 606 ? -5.645 28.125 -17.688 1 93.06 606 ILE A N 1
ATOM 4784 C CA . ILE A 1 606 ? -6.105 29.062 -18.719 1 93.06 606 ILE A CA 1
ATOM 4785 C C . ILE A 1 606 ? -5.301 30.359 -18.625 1 93.06 606 ILE A C 1
ATOM 4787 O O . ILE A 1 606 ? -5.387 31.078 -17.625 1 93.06 606 ILE A O 1
ATOM 4791 N N . GLU A 1 607 ? -4.539 30.547 -19.625 1 93.75 607 GLU A N 1
ATOM 4792 C CA . GLU A 1 607 ? -3.582 31.641 -19.625 1 93.75 607 GLU A CA 1
ATOM 4793 C C . GLU A 1 607 ? -3.715 32.5 -20.891 1 93.75 607 GLU A C 1
ATOM 4795 O O . GLU A 1 607 ? -3.854 31.953 -21.984 1 93.75 607 GLU A O 1
ATOM 4800 N N . THR A 1 608 ? -3.744 33.844 -20.734 1 95.19 608 THR A N 1
ATOM 4801 C CA . THR A 1 608 ? -3.816 34.781 -21.875 1 95.19 608 THR A CA 1
ATOM 4802 C C . THR A 1 608 ? -2.664 35.781 -21.844 1 95.19 608 THR A C 1
ATOM 4804 O O . THR A 1 608 ? -2.131 36.062 -20.766 1 95.19 608 THR A O 1
ATOM 4807 N N . PHE A 1 609 ? -2.287 36.219 -23.047 1 96.62 609 PHE A N 1
ATOM 4808 C CA . PHE A 1 609 ? -1.247 37.219 -23.25 1 96.62 609 PHE A CA 1
ATOM 4809 C C . PHE A 1 609 ? -1.726 38.312 -24.172 1 96.62 609 PHE A C 1
ATOM 4811 O O . PHE A 1 609 ? -2.102 38.031 -25.328 1 96.62 609 PHE A O 1
ATOM 4818 N N . ALA A 1 610 ? -1.741 39.5 -23.734 1 97.25 610 ALA A N 1
ATOM 4819 C CA . ALA A 1 610 ? -2.037 40.688 -24.562 1 97.25 610 ALA A CA 1
ATOM 4820 C C . ALA A 1 610 ? -0.774 41.5 -24.844 1 97.25 610 ALA A C 1
ATOM 4822 O O . ALA A 1 610 ? 0.028 41.719 -23.938 1 97.25 610 ALA A O 1
ATOM 4823 N N . SER A 1 611 ? -0.599 41.875 -26.094 1 97 611 SER A N 1
ATOM 4824 C CA . SER A 1 611 ? 0.636 42.562 -26.469 1 97 611 SER A CA 1
ATOM 4825 C C . SER A 1 611 ? 0.347 43.844 -27.266 1 97 611 SER A C 1
ATOM 4827 O O . SER A 1 611 ? -0.58 43.875 -28.062 1 97 611 SER A O 1
ATOM 4829 N N . SER A 1 612 ? 1.136 44.844 -27.031 1 96.12 612 SER A N 1
ATOM 4830 C CA . SER A 1 612 ? 1.089 46.062 -27.828 1 96.12 612 SER A CA 1
ATOM 4831 C C . SER A 1 612 ? 2.021 45.969 -29.031 1 96.12 612 SER A C 1
ATOM 4833 O O . SER A 1 612 ? 2.143 46.938 -29.797 1 96.12 612 SER A O 1
ATOM 4835 N N . GLY A 1 613 ? 2.688 44.844 -29.125 1 94.5 613 GLY A N 1
ATOM 4836 C CA . GLY A 1 613 ? 3.611 44.625 -30.234 1 94.5 613 GLY A CA 1
ATOM 4837 C C . GLY A 1 613 ? 2.986 43.906 -31.391 1 94.5 613 GLY A C 1
ATOM 4838 O O . GLY A 1 613 ? 1.89 44.25 -31.844 1 94.5 613 GLY A O 1
ATOM 4839 N N . LYS A 1 614 ? 3.646 42.844 -31.906 1 92 614 LYS A N 1
ATOM 4840 C CA . LYS A 1 614 ? 3.211 42.094 -33.094 1 92 614 LYS A CA 1
ATOM 4841 C C . LYS A 1 614 ? 2.293 40.938 -32.688 1 92 614 LYS A C 1
ATOM 4843 O O . LYS A 1 614 ? 1.656 40.344 -33.562 1 92 614 LYS A O 1
ATOM 4848 N N . GLY A 1 615 ? 2.227 40.719 -31.438 1 92.5 615 GLY A N 1
ATOM 4849 C CA . GLY A 1 615 ? 1.434 39.594 -31 1 92.5 615 GLY A CA 1
ATOM 4850 C C . GLY A 1 615 ? 2.078 38.25 -31.328 1 92.5 615 GLY A C 1
ATOM 4851 O O . GLY A 1 615 ? 1.386 37.281 -31.625 1 92.5 615 GLY A O 1
ATOM 4852 N N . ARG A 1 616 ? 3.305 38.188 -31.375 1 90.06 616 ARG A N 1
ATOM 4853 C CA . ARG A 1 616 ? 4.121 37 -31.562 1 90.06 616 ARG A CA 1
ATOM 4854 C C . ARG A 1 616 ? 5.426 37.094 -30.797 1 90.06 616 ARG A C 1
ATOM 4856 O O . ARG A 1 616 ? 6.078 38.125 -30.797 1 90.06 616 ARG A O 1
ATOM 4863 N N . VAL A 1 617 ? 5.73 36.031 -30.109 1 90.5 617 VAL A N 1
ATOM 4864 C CA . VAL A 1 617 ? 6.938 36.062 -29.297 1 90.5 617 VAL A CA 1
ATOM 4865 C C . VAL A 1 617 ? 8.008 35.156 -29.906 1 90.5 617 VAL A C 1
ATOM 4867 O O . VAL A 1 617 ? 7.695 34.188 -30.594 1 90.5 617 VAL A O 1
ATOM 4870 N N . VAL A 1 618 ? 9.219 35.531 -29.719 1 85.31 618 VAL A N 1
ATOM 4871 C CA . VAL A 1 618 ? 10.383 34.781 -30.156 1 85.31 618 VAL A CA 1
ATOM 4872 C C . VAL A 1 618 ? 11.352 34.594 -28.984 1 85.31 618 VAL A C 1
ATOM 4874 O O . VAL A 1 618 ? 11.32 35.344 -28.016 1 85.31 618 VAL A O 1
ATOM 4877 N N . GLU A 1 619 ? 12.141 33.594 -29.062 1 86.06 619 GLU A N 1
ATOM 4878 C CA . GLU A 1 619 ? 13.156 33.344 -28.047 1 86.06 619 GLU A CA 1
ATOM 4879 C C . GLU A 1 619 ? 14.234 34.438 -28.078 1 86.06 619 GLU A C 1
ATOM 4881 O O . GLU A 1 619 ? 14.773 34.75 -29.141 1 86.06 619 GLU A O 1
ATOM 4886 N N . GLN A 1 620 ? 14.383 35 -27 1 82.69 620 GLN A N 1
ATOM 4887 C CA . GLN A 1 620 ? 15.383 36.062 -26.906 1 82.69 620 GLN A CA 1
ATOM 4888 C C . GLN A 1 620 ? 16.031 36.094 -25.516 1 82.69 620 GLN A C 1
ATOM 4890 O O . GLN A 1 620 ? 15.336 36.031 -24.5 1 82.69 620 GLN A O 1
ATOM 4895 N N . GLY A 1 621 ? 17.297 36.094 -25.484 1 79.88 621 GLY A N 1
ATOM 4896 C CA . GLY A 1 621 ? 18.031 36.219 -24.219 1 79.88 621 GLY A CA 1
ATOM 4897 C C . GLY A 1 621 ? 18.594 34.906 -23.734 1 79.88 621 GLY A C 1
ATOM 4898 O O . GLY A 1 621 ? 18.453 33.875 -24.406 1 79.88 621 GLY A O 1
ATOM 4899 N N . ASP A 1 622 ? 19.172 35 -22.594 1 80.56 622 ASP A N 1
ATOM 4900 C CA . ASP A 1 622 ? 19.781 33.844 -21.984 1 80.56 622 ASP A CA 1
ATOM 4901 C C . ASP A 1 622 ? 18.75 32.938 -21.297 1 80.56 622 ASP A C 1
ATOM 4903 O O . ASP A 1 622 ? 17.828 33.469 -20.641 1 80.56 622 ASP A O 1
ATOM 4907 N N . CYS A 1 623 ? 18.938 31.719 -21.469 1 86.06 623 CYS A N 1
ATOM 4908 C CA . CYS A 1 623 ? 17.984 30.766 -20.906 1 86.06 623 CYS A CA 1
ATOM 4909 C C . CYS A 1 623 ? 18.062 30.734 -19.375 1 86.06 623 CYS A C 1
ATOM 4911 O O . CYS A 1 623 ? 19.141 30.781 -18.812 1 86.06 623 CYS A O 1
ATOM 4913 N N . SER A 1 624 ? 16.859 30.734 -18.781 1 85.31 624 SER A N 1
ATOM 4914 C CA . SER A 1 624 ? 16.844 30.688 -17.328 1 85.31 624 SER A CA 1
ATOM 4915 C C . SER A 1 624 ? 15.992 29.531 -16.828 1 85.31 624 SER A C 1
ATOM 4917 O O . SER A 1 624 ? 16.078 29.141 -15.656 1 85.31 624 SER A O 1
ATOM 4919 N N . HIS A 1 625 ? 15.109 29 -17.641 1 91 625 HIS A N 1
ATOM 4920 C CA . HIS A 1 625 ? 14.266 27.875 -17.281 1 91 625 HIS A CA 1
ATOM 4921 C C . HIS A 1 625 ? 14.734 26.594 -17.969 1 91 625 HIS A C 1
ATOM 4923 O O . HIS A 1 625 ? 15.117 26.625 -19.141 1 91 625 HIS A O 1
ATOM 4929 N N . TYR A 1 626 ? 14.727 25.594 -17.219 1 89.62 626 TYR A N 1
ATOM 4930 C CA . TYR A 1 626 ? 15.141 24.281 -17.719 1 89.62 626 TYR A CA 1
ATOM 4931 C C . TYR A 1 626 ? 14.164 23.188 -17.297 1 89.62 626 TYR A C 1
ATOM 4933 O O . TYR A 1 626 ? 13.453 23.344 -16.297 1 89.62 626 TYR A O 1
ATOM 4941 N N . MET A 1 627 ? 14.062 22.219 -18.031 1 87.06 627 MET A N 1
ATOM 4942 C CA . MET A 1 627 ? 13.266 21.062 -17.672 1 87.06 627 MET A CA 1
ATOM 4943 C C . MET A 1 627 ? 13.883 19.781 -18.219 1 87.06 627 MET A C 1
ATOM 4945 O O . MET A 1 627 ? 14.375 19.75 -19.344 1 87.06 627 MET A O 1
ATOM 4949 N N . LEU A 1 628 ? 13.852 18.969 -17.344 1 80.5 628 LEU A N 1
ATOM 4950 C CA . LEU A 1 628 ? 14.273 17.672 -17.859 1 80.5 628 LEU A CA 1
ATOM 4951 C C . LEU A 1 628 ? 13.328 17.172 -18.938 1 80.5 628 LEU A C 1
ATOM 4953 O O . LEU A 1 628 ? 12.117 17.359 -18.844 1 80.5 628 LEU A O 1
ATOM 4957 N N . GLN A 1 629 ? 13.805 16.922 -19.906 1 62.72 629 GLN A N 1
ATOM 4958 C CA . GLN A 1 629 ? 12.977 16.391 -20.984 1 62.72 629 GLN A CA 1
ATOM 4959 C C . GLN A 1 629 ? 12.125 15.219 -20.5 1 62.72 629 GLN A C 1
ATOM 4961 O O . GLN A 1 629 ? 12.609 14.336 -19.797 1 62.72 629 GLN A O 1
ATOM 4966 N N . GLY A 1 630 ? 10.773 15.602 -20.516 1 53.59 630 GLY A N 1
ATOM 4967 C CA . GLY A 1 630 ? 9.789 14.617 -20.125 1 53.59 630 GLY A CA 1
ATOM 4968 C C . GLY A 1 630 ? 10.094 13.227 -20.641 1 53.59 630 GLY A C 1
ATOM 4969 O O . GLY A 1 630 ? 10.648 13.07 -21.734 1 53.59 630 GLY A O 1
ATOM 4970 N N . GLY A 1 631 ? 9.859 12.203 -19.984 1 40.47 631 GLY A N 1
ATOM 4971 C CA . GLY A 1 631 ? 10.211 10.883 -20.5 1 40.47 631 GLY A CA 1
ATOM 4972 C C . GLY A 1 631 ? 11.703 10.656 -20.578 1 40.47 631 GLY A C 1
ATOM 4973 O O . GLY A 1 631 ? 12.156 9.719 -21.25 1 40.47 631 GLY A O 1
ATOM 4974 N N . ALA A 1 632 ? 12.484 11.734 -20.422 1 35.72 632 ALA A N 1
ATOM 4975 C CA . ALA A 1 632 ? 13.938 11.758 -20.531 1 35.72 632 ALA A CA 1
ATOM 4976 C C . ALA A 1 632 ? 14.562 10.664 -19.656 1 35.72 632 ALA A C 1
ATOM 4978 O O . ALA A 1 632 ? 15.773 10.664 -19.422 1 35.72 632 ALA A O 1
ATOM 4979 N N . ARG A 1 633 ? 13.961 10.109 -18.828 1 35.81 633 ARG A N 1
ATOM 4980 C CA . ARG A 1 633 ? 14.711 8.984 -18.266 1 35.81 633 ARG A CA 1
ATOM 4981 C C . ARG A 1 633 ? 15.438 8.211 -19.359 1 35.81 633 ARG A C 1
ATOM 4983 O O . ARG A 1 633 ? 16.328 7.406 -19.078 1 35.81 633 ARG A O 1
ATOM 4990 N N . GLY A 1 634 ? 14.891 8.219 -20.594 1 33.97 634 GLY A N 1
ATOM 4991 C CA . GLY A 1 634 ? 15.57 7.68 -21.766 1 33.97 634 GLY A CA 1
ATOM 4992 C C . GLY A 1 634 ? 16.547 8.656 -22.375 1 33.97 634 GLY A C 1
ATOM 4993 O O . GLY A 1 634 ? 16.859 8.555 -23.562 1 33.97 634 GLY A O 1
ATOM 4994 N N . ALA A 1 635 ? 16.5 9.797 -21.969 1 39.44 635 ALA A N 1
ATOM 4995 C CA . ALA A 1 635 ? 17.5 10.672 -22.594 1 39.44 635 ALA A CA 1
ATOM 4996 C C . ALA A 1 635 ? 18.859 9.969 -22.703 1 39.44 635 ALA A C 1
ATOM 4998 O O . ALA A 1 635 ? 19.188 9.117 -21.875 1 39.44 635 ALA A O 1
ATOM 4999 N N . ASN A 1 636 ? 19.344 9.898 -23.859 1 39.94 636 ASN A N 1
ATOM 5000 C CA . ASN A 1 636 ? 20.672 9.391 -24.188 1 39.94 636 ASN A CA 1
ATOM 5001 C C . ASN A 1 636 ? 21.719 9.812 -23.156 1 39.94 636 ASN A C 1
ATOM 5003 O O . ASN A 1 636 ? 22.359 10.852 -23.297 1 39.94 636 ASN A O 1
ATOM 5007 N N . LEU A 1 637 ? 21.484 9.5 -21.906 1 51.44 637 LEU A N 1
ATOM 5008 C CA . LEU A 1 637 ? 22.516 9.781 -20.906 1 51.44 637 LEU A CA 1
ATOM 5009 C C . LEU A 1 637 ? 23.891 9.383 -21.422 1 51.44 637 LEU A C 1
ATOM 5011 O O . LEU A 1 637 ? 24.906 9.836 -20.891 1 51.44 637 LEU A O 1
ATOM 5015 N N . GLY A 1 638 ? 23.859 8.43 -22.328 1 53.22 638 GLY A N 1
ATOM 5016 C CA . GLY A 1 638 ? 25.109 8.078 -22.984 1 53.22 638 GLY A CA 1
ATOM 5017 C C . GLY A 1 638 ? 25.75 9.234 -23.719 1 53.22 638 GLY A C 1
ATOM 5018 O O . GLY A 1 638 ? 26.953 9.242 -23.953 1 53.22 638 GLY A O 1
ATOM 5019 N N . ALA A 1 639 ? 24.922 10.109 -24.094 1 52.81 639 ALA A N 1
ATOM 5020 C CA . ALA A 1 639 ? 25.453 11.258 -24.844 1 52.81 639 ALA A CA 1
ATOM 5021 C C . ALA A 1 639 ? 26.125 12.25 -23.891 1 52.81 639 ALA A C 1
ATOM 5023 O O . ALA A 1 639 ? 26.781 13.195 -24.344 1 52.81 639 ALA A O 1
ATOM 5024 N N . ILE A 1 640 ? 25.906 11.859 -22.609 1 66.06 640 ILE A N 1
ATOM 5025 C CA . ILE A 1 640 ? 26.531 12.773 -21.672 1 66.06 640 ILE A CA 1
ATOM 5026 C C . ILE A 1 640 ? 27.984 12.344 -21.406 1 66.06 640 ILE A C 1
ATOM 5028 O O . ILE A 1 640 ? 28.219 11.383 -20.688 1 66.06 640 ILE A O 1
ATOM 5032 N N . ARG A 1 641 ? 28.953 12.875 -22.094 1 63.53 641 ARG A N 1
ATOM 5033 C CA . ARG A 1 641 ? 30.375 12.562 -22.047 1 63.53 641 ARG A CA 1
ATOM 5034 C C . ARG A 1 641 ? 31.031 13.156 -20.797 1 63.53 641 ARG A C 1
ATOM 5036 O O . ARG A 1 641 ? 31.922 12.547 -20.219 1 63.53 641 ARG A O 1
ATOM 5043 N N . LEU A 1 642 ? 30.453 14.172 -20.25 1 76.19 642 LEU A N 1
ATOM 5044 C CA . LEU A 1 642 ? 31.078 14.906 -19.141 1 76.19 642 LEU A CA 1
ATOM 5045 C C . LEU A 1 642 ? 30.594 14.375 -17.797 1 76.19 642 LEU A C 1
ATOM 5047 O O . LEU A 1 642 ? 29.406 14.391 -17.516 1 76.19 642 LEU A O 1
ATOM 5051 N N . PRO A 1 643 ? 31.5 13.828 -16.969 1 76.38 643 PRO A N 1
ATOM 5052 C CA . PRO A 1 643 ? 31.109 13.32 -15.648 1 76.38 643 PRO A CA 1
ATOM 5053 C C . PRO A 1 643 ? 30.344 14.344 -14.812 1 76.38 643 PRO A C 1
ATOM 5055 O O . PRO A 1 643 ? 29.406 13.992 -14.086 1 76.38 643 PRO A O 1
ATOM 5058 N N . SER A 1 644 ? 30.844 15.492 -14.898 1 82.44 644 SER A N 1
ATOM 5059 C CA . SER A 1 644 ? 30.156 16.547 -14.164 1 82.44 644 SER A CA 1
ATOM 5060 C C . SER A 1 644 ? 28.703 16.672 -14.633 1 82.44 644 SER A C 1
ATOM 5062 O O . SER A 1 644 ? 27.828 17.031 -13.844 1 82.44 644 SER A O 1
ATOM 5064 N N . ALA A 1 645 ? 28.422 16.375 -15.859 1 85.94 645 ALA A N 1
ATOM 5065 C CA . ALA A 1 645 ? 27.062 16.453 -16.406 1 85.94 645 ALA A CA 1
ATOM 5066 C C . ALA A 1 645 ? 26.188 15.32 -15.883 1 85.94 645 ALA A C 1
ATOM 5068 O O . ALA A 1 645 ? 25.016 15.516 -15.602 1 85.94 645 ALA A O 1
ATOM 5069 N N . ARG A 1 646 ? 26.781 14.336 -15.711 1 77.75 646 ARG A N 1
ATOM 5070 C CA . ARG A 1 646 ? 26.047 13.203 -15.164 1 77.75 646 ARG A CA 1
ATOM 5071 C C . ARG A 1 646 ? 25.656 13.453 -13.711 1 77.75 646 ARG A C 1
ATOM 5073 O O . ARG A 1 646 ? 24.531 13.148 -13.312 1 77.75 646 ARG A O 1
ATOM 5080 N N . LYS A 1 647 ? 26.672 13.961 -12.977 1 79.56 647 LYS A N 1
ATOM 5081 C CA . LYS A 1 647 ? 26.375 14.328 -11.594 1 79.56 647 LYS A CA 1
ATOM 5082 C C . LYS A 1 647 ? 25.234 15.336 -11.523 1 79.56 647 LYS A C 1
ATOM 5084 O O . LYS A 1 647 ? 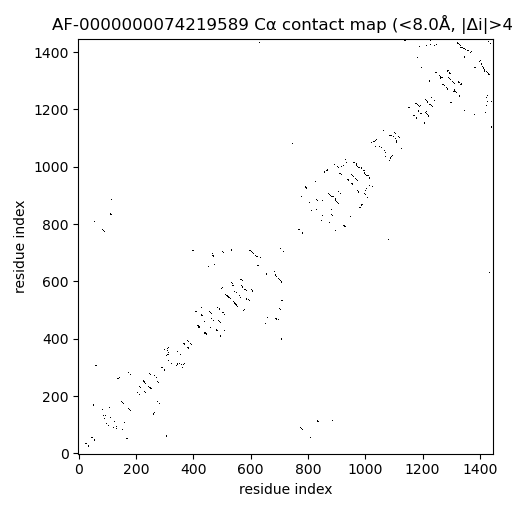24.344 15.203 -10.688 1 79.56 647 LYS A O 1
ATOM 5089 N N . LEU A 1 648 ? 25.297 16.234 -12.406 1 87.19 648 LEU A N 1
ATOM 5090 C CA . LEU A 1 648 ? 24.266 17.266 -12.406 1 87.19 648 LEU A CA 1
ATOM 5091 C C . LEU A 1 648 ? 22.906 16.672 -12.781 1 87.19 648 LEU A C 1
ATOM 5093 O O . LEU A 1 648 ? 21.891 17.047 -12.219 1 87.19 648 LEU A O 1
ATOM 5097 N N . TYR A 1 649 ? 22.844 15.82 -13.664 1 85.56 649 TYR A N 1
ATOM 5098 C CA . TYR A 1 649 ? 21.609 15.156 -14.062 1 85.56 649 TYR A CA 1
ATOM 5099 C C . TYR A 1 649 ? 20.938 14.484 -12.875 1 85.56 649 TYR A C 1
ATOM 5101 O O . TYR A 1 649 ? 19.719 14.617 -12.688 1 85.56 649 TYR A O 1
ATOM 5109 N N . ASN A 1 650 ? 21.797 13.852 -12.109 1 77.94 650 ASN A N 1
ATOM 5110 C CA . ASN A 1 650 ? 21.266 13.164 -10.938 1 77.94 650 ASN A CA 1
ATOM 5111 C C . ASN A 1 650 ? 20.672 14.156 -9.938 1 77.94 650 ASN A C 1
ATOM 5113 O O . ASN A 1 650 ? 19.609 13.891 -9.344 1 77.94 650 ASN A O 1
ATOM 5117 N N . THR A 1 651 ? 21.359 15.172 -9.781 1 81.44 651 THR A N 1
ATOM 5118 C CA . THR A 1 651 ? 20.859 16.219 -8.891 1 81.44 651 THR A CA 1
ATOM 5119 C C . THR A 1 651 ? 19.516 16.75 -9.383 1 81.44 651 THR A C 1
ATOM 5121 O O . THR A 1 651 ? 18.578 16.906 -8.594 1 81.44 651 THR A O 1
ATOM 5124 N N . ILE A 1 652 ? 19.422 16.938 -10.648 1 84.94 652 ILE A N 1
ATOM 5125 C CA . ILE A 1 652 ? 18.219 17.5 -11.258 1 84.94 652 ILE A CA 1
ATOM 5126 C C . ILE A 1 652 ? 17.078 16.484 -11.133 1 84.94 652 ILE A C 1
ATOM 5128 O O . ILE A 1 652 ? 15.969 16.844 -10.734 1 84.94 652 ILE A O 1
ATOM 5132 N N . GLN A 1 653 ? 17.328 15.328 -11.359 1 77.44 653 GLN A N 1
ATOM 5133 C CA . GLN A 1 653 ? 16.312 14.281 -11.32 1 77.44 653 GLN A CA 1
ATOM 5134 C C . GLN A 1 653 ? 15.805 14.07 -9.898 1 77.44 653 GLN A C 1
ATOM 5136 O O . GLN A 1 653 ? 14.602 13.938 -9.68 1 77.44 653 GLN A O 1
ATOM 5141 N N . ALA A 1 654 ? 16.703 14.133 -9 1 73.69 654 ALA A N 1
ATOM 5142 C CA . ALA A 1 654 ? 16.375 13.867 -7.602 1 73.69 654 ALA A CA 1
ATOM 5143 C C . ALA A 1 654 ? 15.539 15 -7.012 1 73.69 654 ALA A C 1
ATOM 5145 O O . ALA A 1 654 ? 14.672 14.766 -6.168 1 73.69 654 ALA A O 1
ATOM 5146 N N . ASN A 1 655 ? 15.82 16.125 -7.52 1 76.62 655 ASN A N 1
ATOM 5147 C CA . ASN A 1 655 ? 15.219 17.266 -6.848 1 76.62 655 ASN A CA 1
ATOM 5148 C C . ASN A 1 655 ? 14.016 17.797 -7.621 1 76.62 655 ASN A C 1
ATOM 5150 O O . ASN A 1 655 ? 13.094 18.375 -7.031 1 76.62 655 ASN A O 1
ATOM 5154 N N . PHE A 1 656 ? 14.062 17.641 -8.93 1 80.62 656 PHE A N 1
ATOM 5155 C CA . PHE A 1 656 ? 13.039 18.328 -9.703 1 80.62 656 PHE A CA 1
ATOM 5156 C C . PHE A 1 656 ? 12.227 17.344 -10.531 1 80.62 656 PHE A C 1
ATOM 5158 O O . PHE A 1 656 ? 11.117 17.656 -10.961 1 80.62 656 PHE A O 1
ATOM 5165 N N . GLY A 1 657 ? 12.766 16.281 -10.727 1 74.81 657 GLY A N 1
ATOM 5166 C CA . GLY A 1 657 ? 12.047 15.305 -11.539 1 74.81 657 GLY A CA 1
ATOM 5167 C C . GLY A 1 657 ? 11.688 15.828 -12.914 1 74.81 657 GLY A C 1
ATOM 5168 O O . GLY A 1 657 ? 12.555 16.312 -13.648 1 74.81 657 GLY A O 1
ATOM 5169 N N . THR A 1 658 ? 10.273 15.758 -13.188 1 74.5 658 THR A N 1
ATOM 5170 C CA . THR A 1 658 ? 9.797 16.203 -14.492 1 74.5 658 THR A CA 1
ATOM 5171 C C . THR A 1 658 ? 9.383 17.672 -14.453 1 74.5 658 THR A C 1
ATOM 5173 O O . THR A 1 658 ? 8.922 18.219 -15.461 1 74.5 658 THR A O 1
ATOM 5176 N N . LEU A 1 659 ? 9.633 18.25 -13.383 1 82.75 659 LEU A N 1
ATOM 5177 C CA . LEU A 1 659 ? 9.242 19.641 -13.25 1 82.75 659 LEU A CA 1
ATOM 5178 C C . LEU A 1 659 ? 10.398 20.578 -13.625 1 82.75 659 LEU A C 1
ATOM 5180 O O . LEU A 1 659 ? 11.555 20.156 -13.625 1 82.75 659 LEU A O 1
ATOM 5184 N N . ALA A 1 660 ? 10.047 21.75 -13.977 1 88.5 660 ALA A N 1
ATOM 5185 C CA . ALA A 1 660 ? 11.023 22.734 -14.438 1 88.5 660 ALA A CA 1
ATOM 5186 C C . ALA A 1 660 ? 11.883 23.234 -13.281 1 88.5 660 ALA A C 1
ATOM 5188 O O . ALA A 1 660 ? 11.477 23.156 -12.117 1 88.5 660 ALA A O 1
ATOM 5189 N N . PHE A 1 661 ? 13.148 23.641 -13.617 1 90.19 661 PHE A N 1
ATOM 5190 C CA . PHE A 1 661 ? 14.086 24.188 -12.633 1 90.19 661 PHE A CA 1
ATOM 5191 C C . PHE A 1 661 ? 14.891 25.328 -13.227 1 90.19 661 PHE A C 1
ATOM 5193 O O . PHE A 1 661 ? 14.734 25.656 -14.406 1 90.19 661 PHE A O 1
ATOM 5200 N N . CYS A 1 662 ? 15.625 26.047 -12.383 1 91.69 662 CYS A N 1
ATOM 5201 C CA . CYS A 1 662 ? 16.484 27.141 -12.836 1 91.69 662 CYS A CA 1
ATOM 5202 C C . CYS A 1 662 ? 17.828 27.109 -12.133 1 91.69 662 CYS A C 1
ATOM 5204 O O . CYS A 1 662 ? 18.031 26.328 -11.195 1 91.69 662 CYS A O 1
ATOM 5206 N N . ARG A 1 663 ? 18.781 27.859 -12.609 1 89.06 663 ARG A N 1
ATOM 5207 C CA . ARG A 1 663 ? 20.141 27.875 -12.086 1 89.06 663 ARG A CA 1
ATOM 5208 C C . ARG A 1 663 ? 20.156 28.312 -10.625 1 89.06 663 ARG A C 1
ATOM 5210 O O . ARG A 1 663 ? 20.938 27.797 -9.82 1 89.06 663 ARG A O 1
ATOM 5217 N N . ARG A 1 664 ? 19.266 29.188 -10.273 1 88.75 664 ARG A N 1
ATOM 5218 C CA . ARG A 1 664 ? 19.203 29.672 -8.898 1 88.75 664 ARG A CA 1
ATOM 5219 C C . ARG A 1 664 ? 18.891 28.531 -7.938 1 88.75 664 ARG A C 1
ATOM 5221 O O . ARG A 1 664 ? 19.422 28.469 -6.828 1 88.75 664 ARG A O 1
ATOM 5228 N N . TRP A 1 665 ? 18.047 27.641 -8.398 1 88.75 665 TRP A N 1
ATOM 5229 C CA . TRP A 1 665 ? 17.703 26.5 -7.559 1 88.75 665 TRP A CA 1
ATOM 5230 C C . TRP A 1 665 ? 18.859 25.516 -7.445 1 88.75 665 TRP A C 1
ATOM 5232 O O . TRP A 1 665 ? 19.078 24.906 -6.395 1 88.75 665 TRP A O 1
ATOM 5242 N N . LEU A 1 666 ? 19.641 25.375 -8.484 1 88.19 666 LEU A N 1
ATOM 5243 C CA . LEU A 1 666 ? 20.828 24.547 -8.43 1 88.19 666 LEU A CA 1
ATOM 5244 C C . LEU A 1 666 ? 21.875 25.141 -7.48 1 88.19 666 LEU A C 1
ATOM 5246 O O . LEU A 1 666 ? 22.516 24.406 -6.719 1 88.19 666 LEU A O 1
ATOM 5250 N N . ASP A 1 667 ? 21.969 26.422 -7.547 1 85.88 667 ASP A N 1
ATOM 5251 C CA . ASP A 1 667 ? 22.875 27.094 -6.613 1 85.88 667 ASP A CA 1
ATOM 5252 C C . ASP A 1 667 ? 22.453 26.844 -5.168 1 85.88 667 ASP A C 1
ATOM 5254 O O . ASP A 1 667 ? 23.312 26.609 -4.309 1 85.88 667 ASP A O 1
ATOM 5258 N N . ALA A 1 668 ? 21.188 26.891 -5.004 1 82.25 668 ALA A N 1
ATOM 5259 C CA . ALA A 1 668 ? 20.672 26.703 -3.652 1 82.25 668 ALA A CA 1
ATOM 5260 C C . ALA A 1 668 ? 20.938 25.281 -3.162 1 82.25 668 ALA A C 1
ATOM 5262 O O . ALA A 1 668 ? 21.047 25.047 -1.957 1 82.25 668 ALA A O 1
ATOM 5263 N N . LEU A 1 669 ? 21.016 24.406 -4.113 1 83.19 669 LEU A N 1
ATOM 5264 C CA . LEU A 1 669 ? 21.297 23.016 -3.777 1 83.19 669 LEU A CA 1
ATOM 5265 C C . LEU A 1 669 ? 22.797 22.797 -3.58 1 83.19 669 LEU A C 1
ATOM 5267 O O . LEU A 1 669 ? 23.234 21.672 -3.318 1 83.19 669 LEU A O 1
ATOM 5271 N N . GLY A 1 670 ? 23.625 23.812 -3.795 1 79.69 670 GLY A N 1
ATOM 5272 C CA . GLY A 1 670 ? 25.062 23.75 -3.545 1 79.69 670 GLY A CA 1
ATOM 5273 C C . GLY A 1 670 ? 25.859 23.375 -4.777 1 79.69 670 GLY A C 1
ATOM 5274 O O . GLY A 1 670 ? 27.062 23.078 -4.676 1 79.69 670 GLY A O 1
ATOM 5275 N N . GLU A 1 671 ? 25.188 23.375 -5.863 1 85.06 671 GLU A N 1
ATOM 5276 C CA . GLU A 1 671 ? 25.922 23.078 -7.086 1 85.06 671 GLU A CA 1
ATOM 5277 C C . GLU A 1 671 ? 26.812 24.25 -7.508 1 85.06 671 GLU A C 1
ATOM 5279 O O . GLU A 1 671 ? 26.344 25.391 -7.535 1 85.06 671 GLU A O 1
ATOM 5284 N N . GLU A 1 672 ? 28.094 23.922 -7.684 1 79.5 672 GLU A N 1
ATOM 5285 C CA . GLU A 1 672 ? 29.047 24.938 -8.102 1 79.5 672 GLU A CA 1
ATOM 5286 C C . GLU A 1 672 ? 29.641 24.609 -9.461 1 79.5 672 GLU A C 1
ATOM 5288 O O . GLU A 1 672 ? 29.828 23.438 -9.805 1 79.5 672 GLU A O 1
ATOM 5293 N N . ARG A 1 673 ? 30.062 25.609 -10.266 1 80.88 673 ARG A N 1
ATOM 5294 C CA . ARG A 1 673 ? 30.734 25.516 -11.555 1 80.88 673 ARG A CA 1
ATOM 5295 C C . ARG A 1 673 ? 30.078 24.469 -12.445 1 80.88 673 ARG A C 1
ATOM 5297 O O . ARG A 1 673 ? 30.75 23.625 -13.031 1 80.88 673 ARG A O 1
ATOM 5304 N N . TYR A 1 674 ? 28.703 24.594 -12.484 1 88.75 674 TYR A N 1
ATOM 5305 C CA . TYR A 1 674 ? 27.969 23.531 -13.172 1 88.75 674 TYR A CA 1
ATOM 5306 C C . TYR A 1 674 ? 27.578 23.969 -14.586 1 88.75 674 TYR A C 1
ATOM 5308 O O . TYR A 1 674 ? 26.875 23.234 -15.289 1 88.75 674 TYR A O 1
ATOM 5316 N N . MET A 1 675 ? 27.984 25.062 -15.062 1 86.44 675 MET A N 1
ATOM 5317 C CA . MET A 1 675 ? 27.516 25.625 -16.328 1 86.44 675 MET A CA 1
ATOM 5318 C C . MET A 1 675 ? 27.906 24.734 -17.5 1 86.44 675 MET A C 1
ATOM 5320 O O . MET A 1 675 ? 27.109 24.516 -18.406 1 86.44 675 MET A O 1
ATOM 5324 N N . LEU A 1 676 ? 29.078 24.281 -17.5 1 83.19 676 LEU A N 1
ATOM 5325 C CA . LEU A 1 676 ? 29.516 23.406 -18.562 1 83.19 676 LEU A CA 1
ATOM 5326 C C . LEU A 1 676 ? 28.734 22.094 -18.562 1 83.19 676 LEU A C 1
ATOM 5328 O O . LEU A 1 676 ? 28.359 21.594 -19.625 1 83.19 676 LEU A O 1
ATOM 5332 N N . ALA A 1 677 ? 28.516 21.641 -17.391 1 88.31 677 ALA A N 1
ATOM 5333 C CA . ALA A 1 677 ? 27.734 20.422 -17.266 1 88.31 677 ALA A CA 1
ATOM 5334 C C . ALA A 1 677 ? 26.312 20.625 -17.766 1 88.31 677 ALA A C 1
ATOM 5336 O O . ALA A 1 677 ? 25.766 19.766 -18.469 1 88.31 677 ALA A O 1
ATOM 5337 N N . LEU A 1 678 ? 25.766 21.719 -17.453 1 89.12 678 LEU A N 1
ATOM 5338 C CA . LEU A 1 678 ? 24.406 22.031 -17.859 1 89.12 678 LEU A CA 1
ATOM 5339 C C . LEU A 1 678 ? 24.312 22.172 -19.375 1 89.12 678 LEU A C 1
ATOM 5341 O O . LEU A 1 678 ? 23.391 21.656 -20 1 89.12 678 LEU A O 1
ATOM 5345 N N . LYS A 1 679 ? 25.266 22.812 -19.922 1 83.25 679 LYS A N 1
ATOM 5346 C CA . LYS A 1 679 ? 25.312 22.969 -21.375 1 83.25 679 LYS A CA 1
ATOM 5347 C C . LYS A 1 679 ? 25.469 21.625 -22.062 1 83.25 679 LYS A C 1
ATOM 5349 O O . LYS A 1 679 ? 24.891 21.391 -23.141 1 83.25 679 LYS A O 1
ATOM 5354 N N . SER A 1 680 ? 26.203 20.859 -21.438 1 83.69 680 SER A N 1
ATOM 5355 C CA . SER A 1 680 ? 26.375 19.516 -21.984 1 83.69 680 SER A CA 1
ATOM 5356 C C . SER A 1 680 ? 25.062 18.75 -22 1 83.69 680 SER A C 1
ATOM 5358 O O . SER A 1 680 ? 24.75 18.047 -22.953 1 83.69 680 SER A O 1
ATOM 5360 N N . LEU A 1 681 ? 24.359 18.922 -20.984 1 86.44 681 LEU A N 1
ATOM 5361 C CA . LEU A 1 681 ? 23.078 18.234 -20.875 1 86.44 681 LEU A CA 1
ATOM 5362 C C . LEU A 1 681 ? 22.094 18.781 -21.906 1 86.44 681 LEU A C 1
ATOM 5364 O O . LEU A 1 681 ? 21.328 18.016 -22.5 1 86.44 681 LEU A O 1
ATOM 5368 N N . VAL A 1 682 ? 22.109 20 -22.125 1 83.31 682 VAL A N 1
ATOM 5369 C CA . VAL A 1 682 ? 21.234 20.656 -23.094 1 83.31 682 VAL A CA 1
ATOM 5370 C C . VAL A 1 682 ? 21.594 20.219 -24.516 1 83.31 682 VAL A C 1
ATOM 5372 O O . VAL A 1 682 ? 20.719 19.859 -25.297 1 83.31 682 VAL A O 1
ATOM 5375 N N . ASN A 1 683 ? 22.859 20.156 -24.703 1 76.44 683 ASN A N 1
ATOM 5376 C CA . ASN A 1 683 ? 23.328 19.781 -26.031 1 76.44 683 ASN A CA 1
ATOM 5377 C C . ASN A 1 683 ? 23.016 18.312 -26.344 1 76.44 683 ASN A C 1
ATOM 5379 O O . ASN A 1 683 ? 22.781 17.953 -27.5 1 76.44 683 ASN A O 1
ATOM 5383 N N . ALA A 1 684 ? 23 17.672 -25.219 1 74.44 684 ALA A N 1
ATOM 5384 C CA . ALA A 1 684 ? 22.719 16.25 -25.391 1 74.44 684 ALA A CA 1
ATOM 5385 C C . ALA A 1 684 ? 21.219 16 -25.516 1 74.44 684 ALA A C 1
ATOM 5387 O O . ALA A 1 684 ? 20.781 14.875 -25.766 1 74.44 684 ALA A O 1
ATOM 5388 N N . GLY A 1 685 ? 20.438 17 -25.25 1 74.62 685 GLY A N 1
ATOM 5389 C CA . GLY A 1 685 ? 19 16.875 -25.359 1 74.62 685 GLY A CA 1
ATOM 5390 C C . GLY A 1 685 ? 18.344 16.297 -24.109 1 74.62 685 GLY A C 1
ATOM 5391 O O . GLY A 1 685 ? 17.188 15.891 -24.156 1 74.62 685 GLY A O 1
ATOM 5392 N N . VAL A 1 686 ? 19.047 16.203 -23.047 1 77.12 686 VAL A N 1
ATOM 5393 C CA . VAL A 1 686 ? 18.547 15.664 -21.781 1 77.12 686 VAL A CA 1
ATOM 5394 C C . VAL A 1 686 ? 17.766 16.734 -21.031 1 77.12 686 VAL A C 1
ATOM 5396 O O . VAL A 1 686 ? 16.766 16.453 -20.375 1 77.12 686 VAL A O 1
ATOM 5399 N N . VAL A 1 687 ? 18.281 17.844 -21.188 1 85.12 687 VAL A N 1
ATOM 5400 C CA . VAL A 1 687 ? 17.641 19 -20.562 1 85.12 687 VAL A CA 1
ATOM 5401 C C . VAL A 1 687 ? 17.203 19.984 -21.641 1 85.12 687 VAL A C 1
ATOM 5403 O O . VAL A 1 687 ? 17.969 20.312 -22.547 1 85.12 687 VAL A O 1
ATOM 5406 N N . ASN A 1 688 ? 16 20.359 -21.578 1 83.75 688 ASN A N 1
ATOM 5407 C CA . ASN A 1 688 ? 15.477 21.375 -22.5 1 83.75 688 ASN A CA 1
ATOM 5408 C C . ASN A 1 688 ? 15.594 22.766 -21.906 1 83.75 688 ASN A C 1
ATOM 5410 O O . ASN A 1 688 ? 15.352 22.969 -20.703 1 83.75 688 ASN A O 1
ATOM 5414 N N . GLU A 1 689 ? 16.016 23.625 -22.828 1 84.94 689 GLU A N 1
ATOM 5415 C CA . GLU A 1 689 ? 16.078 25.031 -22.453 1 84.94 689 GLU A CA 1
ATOM 5416 C C . GLU A 1 689 ? 14.789 25.766 -22.828 1 84.94 689 GLU A C 1
ATOM 5418 O O . GLU A 1 689 ? 14.203 25.484 -23.875 1 84.94 689 GLU A O 1
ATOM 5423 N N . TYR A 1 690 ? 14.438 26.594 -22.016 1 88.38 690 TYR A N 1
ATOM 5424 C CA . TYR A 1 690 ? 13.297 27.453 -22.266 1 88.38 690 TYR A CA 1
ATOM 5425 C C . TYR A 1 690 ? 13.672 28.922 -22.078 1 88.38 690 TYR A C 1
ATOM 5427 O O . TYR A 1 690 ? 13.438 29.5 -21.016 1 88.38 690 TYR A O 1
ATOM 5435 N N . PRO A 1 691 ? 14.25 29.469 -23.141 1 87.69 691 PRO A N 1
ATOM 5436 C CA . PRO A 1 691 ? 14.641 30.875 -23.062 1 87.69 691 PRO A CA 1
ATOM 5437 C C . PRO A 1 691 ? 13.445 31.812 -22.969 1 87.69 691 PRO A C 1
ATOM 5439 O O . PRO A 1 691 ? 12.312 31.422 -23.25 1 87.69 691 PRO A O 1
ATOM 5442 N N . PRO A 1 692 ? 13.766 33.031 -22.531 1 92.25 692 PRO A N 1
ATOM 5443 C CA . PRO A 1 692 ? 12.688 34.031 -22.469 1 92.25 692 PRO A CA 1
ATOM 5444 C C . PRO A 1 692 ? 12.008 34.25 -23.828 1 92.25 692 PRO A C 1
ATOM 5446 O O . PRO A 1 692 ? 12.672 34.219 -24.859 1 92.25 692 PRO A O 1
ATOM 5449 N N . LEU A 1 693 ? 10.719 34.406 -23.797 1 92.81 693 LEU A N 1
ATOM 5450 C CA . LEU A 1 693 ? 9.914 34.688 -24.984 1 92.81 693 LEU A CA 1
ATOM 5451 C C . LEU A 1 693 ? 9.477 36.156 -25.016 1 92.81 693 LEU A C 1
ATOM 5453 O O . LEU A 1 693 ? 8.742 36.594 -24.141 1 92.81 693 LEU A O 1
ATOM 5457 N N . CYS A 1 694 ? 9.953 36.812 -26.125 1 93.5 694 CYS A N 1
ATOM 5458 C CA . CYS A 1 694 ? 9.727 38.281 -26.141 1 93.5 694 CYS A CA 1
ATOM 5459 C C . CYS A 1 694 ? 9.023 38.688 -27.422 1 93.5 694 CYS A C 1
ATOM 5461 O O . CYS A 1 694 ? 9.289 38.125 -28.5 1 93.5 694 CYS A O 1
ATOM 5463 N N . ASP A 1 695 ? 8.125 39.594 -27.312 1 94.69 695 ASP A N 1
ATOM 5464 C CA . ASP A 1 695 ? 7.621 40.344 -28.469 1 94.69 695 ASP A CA 1
ATOM 5465 C C . ASP A 1 695 ? 8.594 41.438 -28.891 1 94.69 695 ASP A C 1
ATOM 5467 O O . ASP A 1 695 ? 9.688 41.562 -28.328 1 94.69 695 ASP A O 1
ATOM 5471 N N . VAL A 1 696 ? 8.234 42.25 -29.828 1 91.88 696 VAL A N 1
ATOM 5472 C CA . VAL A 1 696 ? 9.125 43.281 -30.391 1 91.88 696 VAL A CA 1
ATOM 5473 C C . VAL A 1 696 ? 9.562 44.25 -29.297 1 91.88 696 VAL A C 1
ATOM 5475 O O . VAL A 1 696 ? 8.82 44.5 -28.344 1 91.88 696 VAL A O 1
ATOM 5478 N N . ALA A 1 697 ? 10.781 44.812 -29.516 1 87 697 ALA A N 1
ATOM 5479 C CA . ALA A 1 697 ? 11.367 45.719 -28.531 1 87 697 ALA A CA 1
ATOM 5480 C C . ALA A 1 697 ? 10.469 46.938 -28.312 1 87 697 ALA A C 1
ATOM 5482 O O . ALA A 1 697 ? 9.859 47.438 -29.25 1 87 697 ALA A O 1
ATOM 5483 N N . HIS A 1 698 ? 10.391 47.406 -27.109 1 88.69 698 HIS A N 1
ATOM 5484 C CA . HIS A 1 698 ? 9.664 48.594 -26.672 1 88.69 698 HIS A CA 1
ATOM 5485 C C . HIS A 1 698 ? 8.156 48.344 -26.688 1 88.69 698 HIS A C 1
ATOM 5487 O O . HIS A 1 698 ? 7.371 49.312 -26.688 1 88.69 698 HIS A O 1
ATOM 5493 N N . SER A 1 699 ? 7.762 47.125 -26.828 1 94.44 699 SER A N 1
ATOM 5494 C CA . SER A 1 699 ? 6.359 46.75 -26.625 1 94.44 699 SER A CA 1
ATOM 5495 C C . SER A 1 699 ? 6.113 46.281 -25.203 1 94.44 699 SER A C 1
ATOM 5497 O O . SER A 1 699 ? 7.055 46.125 -24.422 1 94.44 699 SER A O 1
ATOM 5499 N N . PHE A 1 700 ? 4.855 46.125 -24.891 1 96.44 700 PHE A N 1
ATOM 5500 C CA . PHE A 1 700 ? 4.461 45.625 -23.578 1 96.44 700 PHE A CA 1
ATOM 5501 C C . PHE A 1 700 ? 3.508 44.469 -23.703 1 96.44 700 PHE A C 1
ATOM 5503 O O . PHE A 1 700 ? 2.631 44.438 -24.562 1 96.44 700 PHE A O 1
ATOM 5510 N N . VAL A 1 701 ? 3.756 43.5 -22.844 1 97.12 701 VAL A N 1
ATOM 5511 C CA . VAL A 1 701 ? 2.902 42.312 -22.812 1 97.12 701 VAL A CA 1
ATOM 5512 C C . VAL A 1 701 ? 2.338 42.125 -21.406 1 97.12 701 VAL A C 1
ATOM 5514 O O . VAL A 1 701 ? 3.023 42.375 -20.406 1 97.12 701 VAL A O 1
ATOM 5517 N N . SER A 1 702 ? 1.072 41.781 -21.312 1 96.94 702 SER A N 1
ATOM 5518 C CA . SER A 1 702 ? 0.47 41.406 -20.031 1 96.94 702 SER A CA 1
ATOM 5519 C C . SER A 1 702 ? 0.05 39.938 -20.062 1 96.94 702 SER A C 1
ATOM 5521 O O . SER A 1 702 ? -0.148 39.344 -21.125 1 96.94 702 SER A O 1
ATOM 5523 N N . GLN A 1 703 ? 0.02 39.344 -18.875 1 96.56 703 GLN A N 1
ATOM 5524 C CA . GLN A 1 703 ? -0.363 37.938 -18.672 1 96.56 703 GLN A CA 1
ATOM 5525 C C . GLN A 1 703 ? -1.345 37.812 -17.516 1 96.56 703 GLN A C 1
ATOM 5527 O O . GLN A 1 703 ? -1.232 38.5 -16.516 1 96.56 703 GLN A O 1
ATOM 5532 N N . PHE A 1 704 ? -2.305 36.969 -17.656 1 95 704 PHE A N 1
ATOM 5533 C CA . PHE A 1 704 ? -3.203 36.562 -16.578 1 95 704 PHE A CA 1
ATOM 5534 C C . PHE A 1 704 ? -3.578 35.094 -16.703 1 95 704 PHE A C 1
ATOM 5536 O O . PHE A 1 704 ? -3.791 34.594 -17.812 1 95 704 PHE A O 1
ATOM 5543 N N . GLU A 1 705 ? -3.521 34.344 -15.578 1 93.38 705 GLU A N 1
ATOM 5544 C CA . GLU A 1 705 ? -3.66 32.906 -15.648 1 93.38 705 GLU A CA 1
ATOM 5545 C C . GLU A 1 705 ? -4.316 32.344 -14.391 1 93.38 705 GLU A C 1
ATOM 5547 O O . GLU A 1 705 ? -3.996 32.781 -13.273 1 93.38 705 GLU A O 1
ATOM 5552 N N . HIS A 1 706 ? -5.23 31.453 -14.539 1 92.56 706 HIS A N 1
ATOM 5553 C CA . HIS A 1 706 ? -5.793 30.672 -13.438 1 92.56 706 HIS A CA 1
ATOM 5554 C C . HIS A 1 706 ? -5.891 29.203 -13.789 1 92.56 706 HIS A C 1
ATOM 5556 O O . HIS A 1 706 ? -6.035 28.844 -14.961 1 92.56 706 HIS A O 1
ATOM 5562 N N . THR A 1 707 ? -5.719 28.406 -12.797 1 92.12 707 THR A N 1
ATOM 5563 C CA . THR A 1 707 ? -5.914 26.969 -12.938 1 92.12 707 THR A CA 1
ATOM 5564 C C . THR A 1 707 ? -7.355 26.578 -12.625 1 92.12 707 THR A C 1
ATOM 5566 O O . THR A 1 707 ? -7.93 27.047 -11.641 1 92.12 707 THR A O 1
ATOM 5569 N N . VAL A 1 708 ? -7.926 25.781 -13.539 1 89.75 708 VAL A N 1
ATOM 5570 C CA . VAL A 1 708 ? -9.328 25.406 -13.406 1 89.75 708 VAL A CA 1
ATOM 5571 C C . VAL A 1 708 ? -9.469 23.891 -13.57 1 89.75 708 VAL A C 1
ATOM 5573 O O . VAL A 1 708 ? -8.789 23.281 -14.391 1 89.75 708 VAL A O 1
ATOM 5576 N N . ILE A 1 709 ? -10.203 23.328 -12.727 1 85.31 709 ILE A N 1
ATOM 5577 C CA . ILE A 1 709 ? -10.586 21.938 -12.875 1 85.31 709 ILE A CA 1
ATOM 5578 C C . ILE A 1 709 ? -11.945 21.844 -13.578 1 85.31 709 ILE A C 1
ATOM 5580 O O . ILE A 1 709 ? -12.891 22.547 -13.203 1 85.31 709 ILE A O 1
ATOM 5584 N N . ILE A 1 710 ? -11.953 21.141 -14.711 1 83.94 710 ILE A N 1
ATOM 5585 C CA . ILE A 1 710 ? -13.211 20.922 -15.414 1 83.94 710 ILE A CA 1
ATOM 5586 C C . ILE A 1 710 ? -13.953 19.75 -14.789 1 83.94 710 ILE A C 1
ATOM 5588 O O . ILE A 1 710 ? -13.422 18.641 -14.711 1 83.94 710 ILE A O 1
ATOM 5592 N N . HIS A 1 711 ? -15.016 20.062 -14.297 1 72.25 711 HIS A N 1
ATOM 5593 C CA . HIS A 1 711 ? -15.867 19.047 -13.711 1 72.25 711 HIS A CA 1
ATOM 5594 C C . HIS A 1 711 ? -16.922 18.562 -14.711 1 72.25 711 HIS A C 1
ATOM 5596 O O . HIS A 1 711 ? -17.047 19.141 -15.805 1 72.25 711 HIS A O 1
ATOM 5602 N N . GLU A 1 712 ? -17.578 17.469 -14.469 1 64.31 712 GLU A N 1
ATOM 5603 C CA . GLU A 1 712 ? -18.625 16.969 -15.359 1 64.31 712 GLU A CA 1
ATOM 5604 C C . GLU A 1 712 ? -19.719 18.016 -15.578 1 64.31 712 GLU A C 1
ATOM 5606 O O . GLU A 1 712 ? -20.234 18.156 -16.688 1 64.31 712 GLU A O 1
ATOM 5611 N N . LYS A 1 713 ? -20.109 18.656 -14.523 1 57.31 713 LYS A N 1
ATOM 5612 C CA . LYS A 1 713 ? -21.078 19.75 -14.609 1 57.31 713 LYS A CA 1
ATOM 5613 C C . LYS A 1 713 ? -20.469 21.062 -14.141 1 57.31 713 LYS A C 1
ATOM 5615 O O . LYS A 1 713 ? -20.531 21.391 -12.953 1 57.31 713 LYS A O 1
ATOM 5620 N N . GLY A 1 714 ? -19.719 21.625 -14.859 1 68.94 714 GLY A N 1
ATOM 5621 C CA . GLY A 1 714 ? -19.172 22.938 -14.586 1 68.94 714 GLY A CA 1
ATOM 5622 C C . GLY A 1 714 ? -17.672 22.953 -14.453 1 68.94 714 GLY A C 1
ATOM 5623 O O . GLY A 1 714 ? -16.984 22.172 -15.125 1 68.94 714 GLY A O 1
ATOM 5624 N N . LYS A 1 715 ? -17.203 23.953 -13.688 1 78.75 715 LYS A N 1
ATOM 5625 C CA . LYS A 1 715 ? -15.766 24.156 -13.531 1 78.75 715 LYS A CA 1
ATOM 5626 C C . LYS A 1 715 ? -15.438 24.734 -12.156 1 78.75 715 LYS A C 1
ATOM 5628 O O . LYS A 1 715 ? -16.328 25.219 -11.453 1 78.75 715 LYS A O 1
ATOM 5633 N N . GLU A 1 716 ? -14.312 24.438 -11.625 1 77.25 716 GLU A N 1
ATOM 5634 C CA . GLU A 1 716 ? -13.773 25.047 -10.414 1 77.25 716 GLU A CA 1
ATOM 5635 C C . GLU A 1 716 ? -12.461 25.766 -10.695 1 77.25 716 GLU A C 1
ATOM 5637 O O . GLU A 1 716 ? -11.469 25.141 -11.07 1 77.25 716 GLU A O 1
ATOM 5642 N N . VAL A 1 717 ? -12.672 27.109 -10.539 1 82.94 717 VAL A N 1
ATOM 5643 C CA . VAL A 1 717 ? -11.438 27.891 -10.672 1 82.94 717 VAL A CA 1
ATOM 5644 C C . VAL A 1 717 ? -10.641 27.812 -9.375 1 82.94 717 VAL A C 1
ATOM 5646 O O . VAL A 1 717 ? -11.008 28.438 -8.375 1 82.94 717 VAL A O 1
ATOM 5649 N N . LEU A 1 718 ? -9.578 27.047 -9.352 1 83 718 LEU A N 1
ATOM 5650 C CA . LEU A 1 718 ? -8.82 26.734 -8.148 1 83 718 LEU A CA 1
ATOM 5651 C C . LEU A 1 718 ? -8.023 27.938 -7.668 1 83 718 LEU A C 1
ATOM 5653 O O . LEU A 1 718 ? -8.023 28.25 -6.477 1 83 718 LEU A O 1
ATOM 5657 N N . SER A 1 719 ? -7.32 28.547 -8.562 1 81.44 719 SER A N 1
ATOM 5658 C CA . SER A 1 719 ? -6.336 29.562 -8.18 1 81.44 719 SER A CA 1
ATOM 5659 C C . SER A 1 719 ? -6.98 30.938 -8.039 1 81.44 719 SER A C 1
ATOM 5661 O O . SER A 1 719 ? -6.305 31.922 -7.715 1 81.44 719 SER A O 1
ATOM 5663 N N . ARG A 1 720 ? -8.352 31 -8.344 1 68.88 720 ARG A N 1
ATOM 5664 C CA . ARG A 1 720 ? -8.984 32.312 -8.25 1 68.88 720 ARG A CA 1
ATOM 5665 C C . ARG A 1 720 ? -9.07 32.781 -6.805 1 68.88 720 ARG A C 1
ATOM 5667 O O . ARG A 1 720 ? -9.578 32.062 -5.941 1 68.88 720 ARG A O 1
ATOM 5674 N N . GLY A 1 721 ? -8.266 33.594 -6.258 1 56.09 721 GLY A N 1
ATOM 5675 C CA . GLY A 1 721 ? -8.32 34.156 -4.918 1 56.09 721 GLY A CA 1
ATOM 5676 C C . GLY A 1 721 ? -9.367 35.219 -4.758 1 56.09 721 GLY A C 1
ATOM 5677 O O . GLY A 1 721 ? -10.211 35.406 -5.637 1 56.09 721 GLY A O 1
ATOM 5678 N N . ASP A 1 722 ? -9.641 35.75 -3.492 1 42.22 722 ASP A N 1
ATOM 5679 C CA . ASP A 1 722 ? -10.516 36.844 -3.135 1 42.22 722 ASP A CA 1
ATOM 5680 C C . ASP A 1 722 ? -10.172 38.094 -3.945 1 42.22 722 ASP A C 1
ATOM 5682 O O . ASP A 1 722 ? -10.828 39.125 -3.805 1 42.22 722 ASP A O 1
ATOM 5686 N N . ASP A 1 723 ? -9.156 38.094 -4.602 1 38.16 723 ASP A N 1
ATOM 5687 C CA . ASP A 1 723 ? -8.859 39.312 -5.332 1 38.16 723 ASP A CA 1
ATOM 5688 C C . ASP A 1 723 ? -9.695 39.406 -6.605 1 38.16 723 ASP A C 1
ATOM 5690 O O . ASP A 1 723 ? -9.422 40.25 -7.473 1 38.16 723 ASP A O 1
ATOM 5694 N N . TYR A 1 724 ? -10.508 38.531 -6.867 1 33.81 724 TYR A N 1
ATOM 5695 C CA . TYR A 1 724 ? -11.352 38.844 -8.016 1 33.81 724 TYR A CA 1
ATOM 5696 C C . TYR A 1 724 ? -12.383 39.906 -7.672 1 33.81 724 TYR A C 1
ATOM 5698 O O . TYR A 1 724 ? -12.961 39.875 -6.582 1 33.81 724 TYR A O 1
ATOM 5706 N N . MET B 1 1 ? 79.938 -56.5 22.297 1 18.31 1 MET B N 1
ATOM 5707 C CA . MET B 1 1 ? 80.312 -55.25 21.641 1 18.31 1 MET B CA 1
ATOM 5708 C C . MET B 1 1 ? 79.188 -54.219 21.844 1 18.31 1 MET B C 1
ATOM 5710 O O . MET B 1 1 ? 78.125 -54.531 22.281 1 18.31 1 MET B O 1
ATOM 5714 N N . ALA B 1 2 ? 79.125 -53.25 20.797 1 19.47 2 ALA B N 1
ATOM 5715 C CA . ALA B 1 2 ? 78.938 -51.875 20.344 1 19.47 2 ALA B CA 1
ATOM 5716 C C . ALA B 1 2 ? 77.5 -51.5 20.172 1 19.47 2 ALA B C 1
ATOM 5718 O O . ALA B 1 2 ? 77 -51.312 19.062 1 19.47 2 ALA B O 1
ATOM 5719 N N . GLY B 1 3 ? 76.625 -52.188 20.781 1 20.75 3 GLY B N 1
ATOM 5720 C CA . GLY B 1 3 ? 75.188 -52.25 20.438 1 20.75 3 GLY B CA 1
ATOM 5721 C C . GLY B 1 3 ? 74.438 -50.969 20.719 1 20.75 3 GLY B C 1
ATOM 5722 O O . GLY B 1 3 ? 73.688 -50.875 21.672 1 20.75 3 GLY B O 1
ATOM 5723 N N . GLY B 1 4 ? 75.25 -49.812 20.391 1 23.56 4 GLY B N 1
ATOM 5724 C CA . GLY B 1 4 ? 74.812 -48.562 20.953 1 23.56 4 GLY B CA 1
ATOM 5725 C C . GLY B 1 4 ? 73.375 -48.156 20.578 1 23.56 4 GLY B C 1
ATOM 5726 O O . GLY B 1 4 ? 72.938 -48.406 19.453 1 23.56 4 GLY B O 1
ATOM 5727 N N . LYS B 1 5 ? 72.438 -48.125 21.594 1 26.16 5 LYS B N 1
ATOM 5728 C CA . LYS B 1 5 ? 71 -47.938 21.688 1 26.16 5 LYS B CA 1
ATOM 5729 C C . LYS B 1 5 ? 70.562 -46.625 21.078 1 26.16 5 LYS B C 1
ATOM 5731 O O . LYS B 1 5 ? 70.875 -45.562 21.625 1 26.16 5 LYS B O 1
ATOM 5736 N N . LYS B 1 6 ? 70.625 -46.5 19.688 1 23.3 6 LYS B N 1
ATOM 5737 C CA . LYS B 1 6 ? 70.375 -45.25 19 1 23.3 6 LYS B CA 1
ATOM 5738 C C . LYS B 1 6 ? 69 -44.656 19.391 1 23.3 6 LYS B C 1
ATOM 5740 O O . LYS B 1 6 ? 68 -45.375 19.328 1 23.3 6 LYS B O 1
ATOM 5745 N N . GLU B 1 7 ? 68.938 -43.719 20.297 1 23.84 7 GLU B N 1
ATOM 5746 C CA . GLU B 1 7 ? 67.812 -42.969 20.922 1 23.84 7 GLU B CA 1
ATOM 5747 C C . GLU B 1 7 ? 66.938 -42.25 19.875 1 23.84 7 GLU B C 1
ATOM 5749 O O . GLU B 1 7 ? 67.438 -41.375 19.156 1 23.84 7 GLU B O 1
ATOM 5754 N N . GLY B 1 8 ? 66.25 -42.969 18.984 1 21.72 8 GLY B N 1
ATOM 5755 C CA . GLY B 1 8 ? 65.562 -42.406 17.844 1 21.72 8 GLY B CA 1
ATOM 5756 C C . GLY B 1 8 ? 64.5 -41.344 18.234 1 21.72 8 GLY B C 1
ATOM 5757 O O . GLY B 1 8 ? 63.75 -41.531 19.172 1 21.72 8 GLY B O 1
ATOM 5758 N N . LYS B 1 9 ? 64.812 -39.969 18.078 1 23.16 9 LYS B N 1
ATOM 5759 C CA . LYS B 1 9 ? 64.188 -38.719 18.328 1 23.16 9 LYS B CA 1
ATOM 5760 C C . LYS B 1 9 ? 62.844 -38.625 17.594 1 23.16 9 LYS B C 1
ATOM 5762 O O . LYS B 1 9 ? 62.781 -38.594 16.359 1 23.16 9 LYS B O 1
ATOM 5767 N N . SER B 1 10 ? 61.688 -39.25 18 1 21.52 10 SER B N 1
ATOM 5768 C CA . SER B 1 10 ? 60.375 -39.25 17.406 1 21.52 10 SER B CA 1
ATOM 5769 C C . SER B 1 10 ? 59.781 -37.875 17.375 1 21.52 10 SER B C 1
ATOM 5771 O O . SER B 1 10 ? 59.406 -37.312 18.422 1 21.52 10 SER B O 1
ATOM 5773 N N . CYS B 1 11 ? 60.375 -36.812 16.797 1 22.33 11 CYS B N 1
ATOM 5774 C CA . CYS B 1 11 ? 59.75 -35.469 16.781 1 22.33 11 CYS B CA 1
ATOM 5775 C C . CYS B 1 11 ? 58.375 -35.531 16.094 1 22.33 11 CYS B C 1
ATOM 5777 O O . CYS B 1 11 ? 58.281 -35.812 14.906 1 22.33 11 CYS B O 1
ATOM 5779 N N . ASP B 1 12 ? 57.281 -35.938 16.703 1 22.97 12 ASP B N 1
ATOM 5780 C CA . ASP B 1 12 ? 55.906 -36 16.188 1 22.97 12 ASP B CA 1
ATOM 5781 C C . ASP B 1 12 ? 55.406 -34.625 15.773 1 22.97 12 ASP B C 1
ATOM 5783 O O . ASP B 1 12 ? 55.375 -33.688 16.578 1 22.97 12 ASP B O 1
ATOM 5787 N N . ALA B 1 13 ? 55.625 -34.094 14.516 1 25.64 13 ALA B N 1
ATOM 5788 C CA . ALA B 1 13 ? 55.188 -32.906 13.812 1 25.64 13 ALA B CA 1
ATOM 5789 C C . ALA B 1 13 ? 53.656 -32.75 13.922 1 25.64 13 ALA B C 1
ATOM 5791 O O . ALA B 1 13 ? 52.906 -33.562 13.375 1 25.64 13 ALA B O 1
ATOM 5792 N N . GLU B 1 14 ? 53.031 -32.281 15.008 1 26.69 14 GLU B N 1
ATOM 5793 C CA . GLU B 1 14 ? 51.656 -31.828 15.195 1 26.69 14 GLU B CA 1
ATOM 5794 C C . GLU B 1 14 ? 51.281 -30.781 14.141 1 26.69 14 GLU B C 1
ATOM 5796 O O . GLU B 1 14 ? 51.812 -29.672 14.156 1 26.69 14 GLU B O 1
ATOM 5801 N N . THR B 1 15 ? 51.219 -31.141 12.844 1 26.44 15 THR B N 1
ATOM 5802 C CA . THR B 1 15 ? 50.812 -30.266 11.75 1 26.44 15 THR B CA 1
ATOM 5803 C C . THR B 1 15 ? 49.5 -29.531 12.109 1 26.44 15 THR B C 1
ATOM 5805 O O . THR B 1 15 ? 48.531 -30.141 12.555 1 26.44 15 THR B O 1
ATOM 5808 N N . SER B 1 16 ? 49.594 -28.281 12.461 1 27.45 16 SER B N 1
ATOM 5809 C CA . SER B 1 16 ? 48.594 -27.25 12.758 1 27.45 16 SER B CA 1
ATOM 5810 C C . SER B 1 16 ? 47.531 -27.203 11.672 1 27.45 16 SER B C 1
ATOM 5812 O O . SER B 1 16 ? 47.812 -26.938 10.508 1 27.45 16 SER B O 1
ATOM 5814 N N . ALA B 1 17 ? 46.5 -28.062 11.672 1 26.55 17 ALA B N 1
ATOM 5815 C CA . ALA B 1 17 ? 45.312 -28.094 10.828 1 26.55 17 ALA B CA 1
ATOM 5816 C C . ALA B 1 17 ? 44.75 -26.688 10.609 1 26.55 17 ALA B C 1
ATOM 5818 O O . ALA B 1 17 ? 44.25 -26.062 11.547 1 26.55 17 ALA B O 1
ATOM 5819 N N . VAL B 1 18 ? 45.25 -25.922 9.742 1 28.36 18 VAL B N 1
ATOM 5820 C CA . VAL B 1 18 ? 44.719 -24.656 9.211 1 28.36 18 VAL B CA 1
ATOM 5821 C C . VAL B 1 18 ? 43.219 -24.766 9.008 1 28.36 18 VAL B C 1
ATOM 5823 O O . VAL B 1 18 ? 42.75 -25.703 8.359 1 28.36 18 VAL B O 1
ATOM 5826 N N . ALA B 1 19 ? 42.5 -24.156 9.891 1 32.56 19 ALA B N 1
ATOM 5827 C CA . ALA B 1 19 ? 41.031 -24.047 9.812 1 32.56 19 ALA B CA 1
ATOM 5828 C C . ALA B 1 19 ? 40.594 -23.875 8.375 1 32.56 19 ALA B C 1
ATOM 5830 O O . ALA B 1 19 ? 41.031 -22.984 7.668 1 32.56 19 ALA B O 1
ATOM 5831 N N . LYS B 1 20 ? 40.188 -24.891 7.727 1 34.72 20 LYS B N 1
ATOM 5832 C CA . LYS B 1 20 ? 39.594 -24.828 6.395 1 34.72 20 LYS B CA 1
ATOM 5833 C C . LYS B 1 20 ? 38.688 -23.594 6.242 1 34.72 20 LYS B C 1
ATOM 5835 O O . LYS B 1 20 ? 37.906 -23.281 7.141 1 34.72 20 LYS B O 1
ATOM 5840 N N . PRO B 1 21 ? 38.906 -22.672 5.426 1 35.56 21 PRO B N 1
ATOM 5841 C CA . PRO B 1 21 ? 38.062 -21.516 5.129 1 35.56 21 PRO B CA 1
ATOM 5842 C C . PRO B 1 21 ? 36.562 -21.875 5.117 1 35.56 21 PRO B C 1
ATOM 5844 O O . PRO B 1 21 ? 36.188 -22.922 4.609 1 35.56 21 PRO B O 1
ATOM 5847 N N . ALA B 1 22 ? 35.75 -21.547 6.129 1 43.97 22 ALA B N 1
ATOM 5848 C CA . ALA B 1 22 ? 34.312 -21.766 6.207 1 43.97 22 ALA B CA 1
ATOM 5849 C C . ALA B 1 22 ? 33.656 -21.734 4.82 1 43.97 22 ALA B C 1
ATOM 5851 O O . ALA B 1 22 ? 33.781 -20.734 4.098 1 43.97 22 ALA B O 1
ATOM 5852 N N . LEU B 1 23 ? 33.406 -22.703 4.18 1 55.25 23 LEU B N 1
ATOM 5853 C CA . LEU B 1 23 ? 32.781 -22.844 2.873 1 55.25 23 LEU B CA 1
ATOM 5854 C C . LEU B 1 23 ? 31.469 -22.062 2.82 1 55.25 23 LEU B C 1
ATOM 5856 O O . LEU B 1 23 ? 30.578 -22.25 3.666 1 55.25 23 LEU B O 1
ATOM 5860 N N . ILE B 1 24 ? 31.281 -20.875 2.244 1 67.56 24 ILE B N 1
ATOM 5861 C CA . ILE B 1 24 ? 30.172 -19.938 2.119 1 67.56 24 ILE B CA 1
ATOM 5862 C C . ILE B 1 24 ? 28.953 -20.656 1.562 1 67.56 24 ILE B C 1
ATOM 5864 O O . ILE B 1 24 ? 27.812 -20.359 1.957 1 67.56 24 ILE B O 1
ATOM 5868 N N . GLY B 1 25 ? 29.062 -21.688 0.886 1 81.25 25 GLY B N 1
ATOM 5869 C CA . GLY B 1 25 ? 27.938 -22.344 0.255 1 81.25 25 GLY B CA 1
ATOM 5870 C C . GLY B 1 25 ? 27.344 -23.453 1.102 1 81.25 25 GLY B C 1
ATOM 5871 O O . GLY B 1 25 ? 27.844 -23.766 2.18 1 81.25 25 GLY B O 1
ATOM 5872 N N . ILE B 1 26 ? 26.234 -23.938 0.741 1 91.5 26 ILE B N 1
ATOM 5873 C CA . ILE B 1 26 ? 25.562 -25.062 1.383 1 91.5 26 ILE B CA 1
ATOM 5874 C C . ILE B 1 26 ? 26.391 -26.328 1.232 1 91.5 26 ILE B C 1
ATOM 5876 O O . ILE B 1 26 ? 26.906 -26.609 0.148 1 91.5 26 ILE B O 1
ATOM 5880 N N . THR B 1 27 ? 26.625 -26.969 2.297 1 90.56 27 THR B N 1
ATOM 5881 C CA . THR B 1 27 ? 27.594 -28.062 2.291 1 90.56 27 THR B CA 1
ATOM 5882 C C . THR B 1 27 ? 26.891 -29.406 2.268 1 90.56 27 THR B C 1
ATOM 5884 O O . THR B 1 27 ? 27.547 -30.453 2.17 1 90.56 27 THR B O 1
ATOM 5887 N N . CYS B 1 28 ? 25.625 -29.422 2.416 1 91.5 28 CYS B N 1
ATOM 5888 C CA . CYS B 1 28 ? 24.891 -30.672 2.434 1 91.5 28 CYS B CA 1
ATOM 5889 C C . CYS B 1 28 ? 23.703 -30.609 1.48 1 91.5 28 CYS B C 1
ATOM 5891 O O . CYS B 1 28 ? 23.125 -29.547 1.254 1 91.5 28 CYS B O 1
ATOM 5893 N N . SER B 1 29 ? 23.406 -31.766 0.942 1 91.44 29 SER B N 1
ATOM 5894 C CA . SER B 1 29 ? 22.25 -31.844 0.053 1 91.44 29 SER B CA 1
ATOM 5895 C C . SER B 1 29 ? 20.969 -32.062 0.836 1 91.44 29 SER B C 1
ATOM 5897 O O . SER B 1 29 ? 20.984 -32.688 1.91 1 91.44 29 SER B O 1
ATOM 5899 N N . ARG B 1 30 ? 19.906 -31.688 0.299 1 92.25 30 ARG B N 1
ATOM 5900 C CA . ARG B 1 30 ? 18.594 -31.844 0.924 1 92.25 30 ARG B CA 1
ATOM 5901 C C . ARG B 1 30 ? 18.234 -33.312 1.083 1 92.25 30 ARG B C 1
ATOM 5903 O O . ARG B 1 30 ? 17.641 -33.719 2.09 1 92.25 30 ARG B O 1
ATOM 5910 N N . SER B 1 31 ? 18.641 -34.125 0.068 1 91.5 31 SER B N 1
ATOM 5911 C CA . SER B 1 31 ? 18.297 -35.531 0.077 1 91.5 31 SER B CA 1
ATOM 5912 C C . SER B 1 31 ? 19.109 -36.312 1.113 1 91.5 31 SER B C 1
ATOM 5914 O O . SER B 1 31 ? 18.656 -37.312 1.668 1 91.5 31 SER B O 1
ATOM 5916 N N . ASP B 1 32 ? 20.328 -35.812 1.412 1 91.69 32 ASP B N 1
ATOM 5917 C CA . ASP B 1 32 ? 21.219 -36.5 2.338 1 91.69 32 ASP B CA 1
ATOM 5918 C C . ASP B 1 32 ? 20.875 -36.156 3.787 1 91.69 32 ASP B C 1
ATOM 5920 O O . ASP B 1 32 ? 20.812 -37.062 4.633 1 91.69 32 ASP B O 1
ATOM 5924 N N . ASP B 1 33 ? 20.656 -34.875 4.043 1 94.69 33 ASP B N 1
ATOM 5925 C CA . ASP B 1 33 ? 20.344 -34.406 5.387 1 94.69 33 ASP B CA 1
ATOM 5926 C C . ASP B 1 33 ? 19.516 -33.125 5.348 1 94.69 33 ASP B C 1
ATOM 5928 O O . ASP B 1 33 ? 20.062 -32.031 5.406 1 94.69 33 ASP B O 1
ATOM 5932 N N . LEU B 1 34 ? 18.312 -33.375 5.453 1 94.25 34 LEU B N 1
ATOM 5933 C CA . LEU B 1 34 ? 17.391 -32.25 5.273 1 94.25 34 LEU B CA 1
ATOM 5934 C C . LEU B 1 34 ? 17.484 -31.266 6.438 1 94.25 34 LEU B C 1
ATOM 5936 O O . LEU B 1 34 ? 17.438 -30.047 6.238 1 94.25 34 LEU B O 1
ATOM 5940 N N . ALA B 1 35 ? 17.547 -31.766 7.641 1 93.75 35 ALA B N 1
ATOM 5941 C CA . ALA B 1 35 ? 17.609 -30.922 8.828 1 93.75 35 ALA B CA 1
ATOM 5942 C C . ALA B 1 35 ? 18.844 -30.031 8.797 1 93.75 35 ALA B C 1
ATOM 5944 O O . ALA B 1 35 ? 18.766 -28.828 9.07 1 93.75 35 ALA B O 1
ATOM 5945 N N . LYS B 1 36 ? 19.938 -30.594 8.461 1 95.25 36 LYS B N 1
ATOM 5946 C CA . LYS B 1 36 ? 21.172 -29.828 8.375 1 95.25 36 LYS B CA 1
ATOM 5947 C C . LYS B 1 36 ? 21.109 -28.812 7.238 1 95.25 36 LYS B C 1
ATOM 5949 O O . LYS B 1 36 ? 21.547 -27.672 7.395 1 95.25 36 LYS B O 1
ATOM 5954 N N . TRP B 1 37 ? 20.641 -29.297 6.102 1 96.31 37 TRP B N 1
ATOM 5955 C CA . TRP B 1 37 ? 20.453 -28.391 4.973 1 96.31 37 TRP B CA 1
ATOM 5956 C C . TRP B 1 37 ? 19.594 -27.188 5.371 1 96.31 37 TRP B C 1
ATOM 5958 O O . TRP B 1 37 ? 19.969 -26.047 5.102 1 96.31 37 TRP B O 1
ATOM 5968 N N . TYR B 1 38 ? 18.531 -27.469 5.984 1 96.31 38 TYR B N 1
ATOM 5969 C CA . TYR B 1 38 ? 17.594 -26.438 6.406 1 96.31 38 TYR B CA 1
ATOM 5970 C C . TYR B 1 38 ? 18.281 -25.438 7.344 1 96.31 38 TYR B C 1
ATOM 5972 O O . TYR B 1 38 ? 18.156 -24.234 7.168 1 96.31 38 TYR B O 1
ATOM 5980 N N . HIS B 1 39 ? 18.984 -25.938 8.227 1 95.19 39 HIS B N 1
ATOM 5981 C CA . HIS B 1 39 ? 19.703 -25.109 9.172 1 95.19 39 HIS B CA 1
ATOM 5982 C C . HIS B 1 39 ? 20.719 -24.219 8.461 1 95.19 39 HIS B C 1
ATOM 5984 O O . HIS B 1 39 ? 20.844 -23.031 8.766 1 95.19 39 HIS B O 1
ATOM 5990 N N . GLU B 1 40 ? 21.422 -24.75 7.543 1 95.62 40 GLU B N 1
ATOM 5991 C CA . GLU B 1 40 ? 22.438 -24 6.816 1 95.62 40 GLU B CA 1
ATOM 5992 C C . GLU B 1 40 ? 21.812 -22.891 5.98 1 95.62 40 GLU B C 1
ATOM 5994 O O . GLU B 1 40 ? 22.328 -21.766 5.938 1 95.62 40 GLU B O 1
ATOM 5999 N N . VAL B 1 41 ? 20.719 -23.234 5.367 1 96.06 41 VAL B N 1
ATOM 6000 C CA . VAL B 1 41 ? 20.062 -22.234 4.547 1 96.06 41 VAL B CA 1
ATOM 6001 C C . VAL B 1 41 ? 19.625 -21.062 5.418 1 96.06 41 VAL B C 1
ATOM 6003 O O . VAL B 1 41 ? 19.844 -19.906 5.062 1 96.06 41 VAL B O 1
ATOM 6006 N N . LEU B 1 42 ? 19.031 -21.359 6.59 1 96.69 42 LEU B N 1
ATOM 6007 C CA . LEU B 1 42 ? 18.5 -20.328 7.48 1 96.69 42 LEU B CA 1
ATOM 6008 C C . LEU B 1 42 ? 19.625 -19.438 8.008 1 96.69 42 LEU B C 1
ATOM 6010 O O . LEU B 1 42 ? 19.469 -18.219 8.094 1 96.69 42 LEU B O 1
ATOM 6014 N N . THR B 1 43 ? 20.719 -20.016 8.297 1 95 43 THR B N 1
ATOM 6015 C CA . THR B 1 43 ? 21.797 -19.266 8.961 1 95 43 THR B CA 1
ATOM 6016 C C . THR B 1 43 ? 22.719 -18.625 7.938 1 95 43 THR B C 1
ATOM 6018 O O . THR B 1 43 ? 23.031 -17.438 8.047 1 95 43 THR B O 1
ATOM 6021 N N . LYS B 1 44 ? 23.094 -19.359 6.855 1 94.31 44 LYS B N 1
ATOM 6022 C CA . LYS B 1 44 ? 24.047 -18.828 5.879 1 94.31 44 LYS B CA 1
ATOM 6023 C C . LYS B 1 44 ? 23.391 -17.75 5.004 1 94.31 44 LYS B C 1
ATOM 6025 O O . LYS B 1 44 ? 24.047 -16.812 4.562 1 94.31 44 LYS B O 1
ATOM 6030 N N . ALA B 1 45 ? 22.125 -17.953 4.797 1 94.88 45 ALA B N 1
ATOM 6031 C CA . ALA B 1 45 ? 21.391 -16.922 4.051 1 94.88 45 ALA B CA 1
ATOM 6032 C C . ALA B 1 45 ? 20.953 -15.789 4.969 1 94.88 45 ALA B C 1
ATOM 6034 O O . ALA B 1 45 ? 20.281 -14.852 4.527 1 94.88 45 ALA B O 1
ATOM 6035 N N . GLU B 1 46 ? 21.219 -15.875 6.219 1 94.62 46 GLU B N 1
ATOM 6036 C CA . GLU B 1 46 ? 20.922 -14.859 7.219 1 94.62 46 GLU B CA 1
ATOM 6037 C C . GLU B 1 46 ? 19.438 -14.57 7.297 1 94.62 46 GLU B C 1
ATOM 6039 O O . GLU B 1 46 ? 19.016 -13.406 7.281 1 94.62 46 GLU B O 1
ATOM 6044 N N . LEU B 1 47 ? 18.703 -15.586 7.363 1 97.06 47 LEU B N 1
ATOM 6045 C CA . LEU B 1 47 ? 17.25 -15.461 7.48 1 97.06 47 LEU B CA 1
ATOM 6046 C C . LEU B 1 47 ? 16.828 -15.297 8.938 1 97.06 47 LEU B C 1
ATOM 6048 O O . LEU B 1 47 ? 16 -14.453 9.258 1 97.06 47 LEU B O 1
ATOM 6052 N N . ILE B 1 48 ? 17.484 -16.078 9.797 1 97.25 48 ILE B N 1
ATOM 6053 C CA . ILE B 1 48 ? 17.156 -15.984 11.219 1 97.25 48 ILE B CA 1
ATOM 6054 C C . ILE B 1 48 ? 18.453 -15.984 12.039 1 97.25 48 ILE B C 1
ATOM 6056 O O . ILE B 1 48 ? 19.531 -16.25 11.508 1 97.25 48 ILE B O 1
ATOM 6060 N N . GLU B 1 49 ? 18.359 -15.609 13.242 1 95.81 49 GLU B N 1
ATOM 6061 C CA . GLU B 1 49 ? 19.375 -15.805 14.281 1 95.81 49 GLU B CA 1
ATOM 6062 C C . GLU B 1 49 ? 18.781 -16.516 15.492 1 95.81 49 GLU B C 1
ATOM 6064 O O . GLU B 1 49 ? 17.656 -16.219 15.906 1 95.81 49 GLU B O 1
ATOM 6069 N N . TYR B 1 50 ? 19.516 -17.516 15.875 1 93.44 50 TYR B N 1
ATOM 6070 C CA . TYR B 1 50 ? 19.078 -18.219 17.078 1 93.44 50 TYR B CA 1
ATOM 6071 C C . TYR B 1 50 ? 19.172 -17.328 18.312 1 93.44 50 TYR B C 1
ATOM 6073 O O . TYR B 1 50 ? 20.125 -16.562 18.438 1 93.44 50 TYR B O 1
ATOM 6081 N N . TYR B 1 51 ? 18.25 -17.453 19.172 1 92.88 51 TYR B N 1
ATOM 6082 C CA . TYR B 1 51 ? 18.094 -16.609 20.359 1 92.88 51 TYR B CA 1
ATOM 6083 C C . TYR B 1 51 ? 18.266 -17.406 21.625 1 92.88 51 TYR B C 1
ATOM 6085 O O . TYR B 1 51 ? 18.359 -18.641 21.594 1 92.88 51 TYR B O 1
ATOM 6093 N N . ASP B 1 52 ? 18.344 -16.734 22.703 1 89.88 52 ASP B N 1
ATOM 6094 C CA . ASP B 1 52 ? 18.641 -17.359 23.984 1 89.88 52 ASP B CA 1
ATOM 6095 C C . ASP B 1 52 ? 17.469 -18.188 24.484 1 89.88 52 ASP B C 1
ATOM 6097 O O . ASP B 1 52 ? 17.672 -19.188 25.172 1 89.88 52 ASP B O 1
ATOM 6101 N N . VAL B 1 53 ? 16.297 -17.734 24.25 1 89.81 53 VAL B N 1
ATOM 6102 C CA . VAL B 1 53 ? 15.125 -18.484 24.641 1 89.81 53 VAL B CA 1
ATOM 6103 C C . VAL B 1 53 ? 14.789 -19.516 23.562 1 89.81 53 VAL B C 1
ATOM 6105 O O . VAL B 1 53 ? 14.406 -19.156 22.438 1 89.81 53 VAL B O 1
ATOM 6108 N N . ALA B 1 54 ? 14.836 -20.719 23.938 1 88.44 54 ALA B N 1
ATOM 6109 C CA . ALA B 1 54 ? 14.617 -21.797 22.969 1 88.44 54 ALA B CA 1
ATOM 6110 C C . ALA B 1 54 ? 13.234 -21.703 22.328 1 88.44 54 ALA B C 1
ATOM 6112 O O . ALA B 1 54 ? 12.242 -21.469 23.031 1 88.44 54 ALA B O 1
ATOM 6113 N N . GLY B 1 55 ? 13.188 -21.844 21.062 1 91.81 55 GLY B N 1
ATOM 6114 C CA . GLY B 1 55 ? 11.93 -21.812 20.344 1 91.81 55 GLY B CA 1
ATOM 6115 C C . GLY B 1 55 ? 11.547 -20.406 19.891 1 91.81 55 GLY B C 1
ATOM 6116 O O . GLY B 1 55 ? 10.531 -20.234 19.203 1 91.81 55 GLY B O 1
ATOM 6117 N N . CYS B 1 56 ? 12.281 -19.453 20.328 1 94.62 56 CYS B N 1
ATOM 6118 C CA . CYS B 1 56 ? 12.109 -18.078 19.859 1 94.62 56 CYS B CA 1
ATOM 6119 C C . CYS B 1 56 ? 13.258 -17.672 18.938 1 94.62 56 CYS B C 1
ATOM 6121 O O . CYS B 1 56 ? 14.422 -17.938 19.25 1 94.62 56 CYS B O 1
ATOM 6123 N N . TYR B 1 57 ? 12.992 -17.062 17.812 1 96.69 57 TYR B N 1
ATOM 6124 C CA . TYR B 1 57 ? 14.023 -16.766 16.828 1 96.69 57 TYR B CA 1
ATOM 6125 C C . TYR B 1 57 ? 13.961 -15.312 16.406 1 96.69 57 TYR B C 1
ATOM 6127 O O . TYR B 1 57 ? 12.875 -14.719 16.328 1 96.69 57 TYR B O 1
ATOM 6135 N N . ILE B 1 58 ? 15.07 -14.75 16.156 1 97.69 58 ILE B N 1
ATOM 6136 C CA . ILE B 1 58 ? 15.148 -13.43 15.547 1 97.69 58 ILE B CA 1
ATOM 6137 C C . ILE B 1 58 ? 14.93 -13.539 14.039 1 97.69 58 ILE B C 1
ATOM 6139 O O . ILE B 1 58 ? 15.609 -14.312 13.359 1 97.69 58 ILE B O 1
ATOM 6143 N N . LEU B 1 59 ? 13.961 -12.883 13.523 1 98.19 59 LEU B N 1
ATOM 6144 C CA . LEU B 1 59 ? 13.75 -12.812 12.086 1 98.19 59 LEU B CA 1
ATOM 6145 C C . LEU B 1 59 ? 14.516 -11.641 11.484 1 98.19 59 LEU B C 1
ATOM 6147 O O . LEU B 1 59 ? 14.195 -10.477 11.742 1 98.19 59 LEU B O 1
ATOM 6151 N N . ARG B 1 60 ? 15.445 -11.961 10.656 1 97.81 60 ARG B N 1
ATOM 6152 C CA . ARG B 1 60 ? 16.281 -10.93 10.047 1 97.81 60 ARG B CA 1
ATOM 6153 C C . ARG B 1 60 ? 15.531 -10.219 8.922 1 97.81 60 ARG B C 1
ATOM 6155 O O . ARG B 1 60 ? 14.453 -10.656 8.516 1 97.81 60 ARG B O 1
ATOM 6162 N N . PRO B 1 61 ? 16.031 -9.125 8.453 1 97 61 PRO B N 1
ATOM 6163 C CA . PRO B 1 61 ? 15.273 -8.242 7.57 1 97 61 PRO B CA 1
ATOM 6164 C C . PRO B 1 61 ? 14.797 -8.945 6.301 1 97 61 PRO B C 1
ATOM 6166 O O . PRO B 1 61 ? 13.656 -8.742 5.871 1 97 61 PRO B O 1
ATOM 6169 N N . ASN B 1 62 ? 15.578 -9.766 5.668 1 95.12 62 ASN B N 1
ATOM 6170 C CA . ASN B 1 62 ? 15.211 -10.359 4.391 1 95.12 62 ASN B CA 1
ATOM 6171 C C . ASN B 1 62 ? 13.984 -11.266 4.523 1 95.12 62 ASN B C 1
ATOM 6173 O O . ASN B 1 62 ? 13.062 -11.195 3.709 1 95.12 62 ASN B O 1
ATOM 6177 N N . ILE B 1 63 ? 14.016 -12.055 5.535 1 97 63 ILE B N 1
ATOM 6178 C CA . ILE B 1 63 ? 12.906 -12.992 5.664 1 97 63 ILE B CA 1
ATOM 6179 C C . ILE B 1 63 ? 11.68 -12.266 6.207 1 97 63 ILE B C 1
ATOM 6181 O O . ILE B 1 63 ? 10.547 -12.633 5.902 1 97 63 ILE B O 1
ATOM 6185 N N . PHE B 1 64 ? 11.938 -11.258 7.031 1 98.12 64 PHE B N 1
ATOM 6186 C CA . PHE B 1 64 ? 10.805 -10.477 7.516 1 98.12 64 PHE B CA 1
ATOM 6187 C C . PHE B 1 64 ? 10.125 -9.742 6.363 1 98.12 64 PHE B C 1
ATOM 6189 O O . PHE B 1 64 ? 8.906 -9.547 6.383 1 98.12 64 PHE B O 1
ATOM 6196 N N . ALA B 1 65 ? 10.875 -9.32 5.434 1 97.19 65 ALA B N 1
ATOM 6197 C CA . ALA B 1 65 ? 10.289 -8.719 4.242 1 97.19 65 ALA B CA 1
ATOM 6198 C C . ALA B 1 65 ? 9.312 -9.68 3.57 1 97.19 65 ALA B C 1
ATOM 6200 O O . ALA B 1 65 ? 8.25 -9.258 3.098 1 97.19 65 ALA B O 1
ATOM 6201 N N . VAL B 1 66 ? 9.648 -10.906 3.5 1 97.56 66 VAL B N 1
ATOM 6202 C CA . VAL B 1 66 ? 8.75 -11.914 2.945 1 97.56 66 VAL B CA 1
ATOM 6203 C C . VAL B 1 66 ? 7.445 -11.922 3.736 1 97.56 66 VAL B C 1
ATOM 6205 O O . VAL B 1 66 ? 6.355 -11.945 3.152 1 97.56 66 VAL B O 1
ATOM 6208 N N . TRP B 1 67 ? 7.57 -11.891 5.02 1 98.19 67 TRP B N 1
ATOM 6209 C CA . TRP B 1 67 ? 6.387 -11.852 5.871 1 98.19 67 TRP B CA 1
ATOM 6210 C C . TRP B 1 67 ? 5.547 -10.609 5.586 1 98.19 67 TRP B C 1
ATOM 6212 O O . TRP B 1 67 ? 4.316 -10.68 5.555 1 98.19 67 TRP B O 1
ATOM 6222 N N . GLU B 1 68 ? 6.215 -9.523 5.422 1 96.69 68 GLU B N 1
ATOM 6223 C CA . GLU B 1 68 ? 5.508 -8.281 5.102 1 96.69 68 GLU B CA 1
ATOM 6224 C C . GLU B 1 68 ? 4.715 -8.422 3.807 1 96.69 68 GLU B C 1
ATOM 6226 O O . GLU B 1 68 ? 3.584 -7.941 3.711 1 96.69 68 GLU B O 1
ATOM 6231 N N . PHE B 1 69 ? 5.316 -9.078 2.814 1 94.31 69 PHE B N 1
ATOM 6232 C CA . PHE B 1 69 ? 4.625 -9.273 1.547 1 94.31 69 PHE B CA 1
ATOM 6233 C C . PHE B 1 69 ? 3.389 -10.148 1.738 1 94.31 69 PHE B C 1
ATOM 6235 O O . PHE B 1 69 ? 2.332 -9.875 1.17 1 94.31 69 PHE B O 1
ATOM 6242 N N . ILE B 1 70 ? 3.516 -11.141 2.51 1 97.44 70 ILE B N 1
ATOM 6243 C CA . ILE B 1 70 ? 2.393 -12.031 2.801 1 97.44 70 ILE B CA 1
ATOM 6244 C C . ILE B 1 70 ? 1.285 -11.242 3.5 1 97.44 70 ILE B C 1
ATOM 6246 O O . ILE B 1 70 ? 0.115 -11.336 3.121 1 97.44 70 ILE B O 1
ATOM 6250 N N . GLN B 1 71 ? 1.646 -10.492 4.477 1 97.25 71 GLN B N 1
ATOM 6251 C CA . GLN B 1 71 ? 0.683 -9.688 5.219 1 97.25 71 GLN B CA 1
ATOM 6252 C C . GLN B 1 71 ? -0.073 -8.742 4.289 1 97.25 71 GLN B C 1
ATOM 6254 O O . GLN B 1 71 ? -1.3 -8.641 4.359 1 97.25 71 GLN B O 1
ATOM 6259 N N . GLN B 1 72 ? 0.665 -8.055 3.443 1 91.44 72 GLN B N 1
ATOM 6260 C CA . GLN B 1 72 ? 0.058 -7.086 2.533 1 91.44 72 GLN B CA 1
ATOM 6261 C C . GLN B 1 72 ? -0.922 -7.77 1.582 1 91.44 72 GLN B C 1
ATOM 6263 O O . GLN B 1 72 ? -2.021 -7.262 1.347 1 91.44 72 GLN B O 1
ATOM 6268 N N . PHE B 1 73 ? -0.49 -8.867 1.118 1 94.19 73 PHE B N 1
ATOM 6269 C CA . PHE B 1 73 ? -1.318 -9.609 0.178 1 94.19 73 PHE B CA 1
ATOM 6270 C C . PHE B 1 73 ? -2.615 -10.062 0.84 1 94.19 73 PHE B C 1
ATOM 6272 O O . PHE B 1 73 ? -3.703 -9.82 0.315 1 94.19 73 PHE B O 1
ATOM 6279 N N . ILE B 1 74 ? -2.576 -10.656 2.053 1 96.94 74 ILE B N 1
ATOM 6280 C CA . ILE B 1 74 ? -3.734 -11.18 2.77 1 96.94 74 ILE B CA 1
ATOM 6281 C C . ILE B 1 74 ? -4.633 -10.023 3.205 1 96.94 74 ILE B C 1
ATOM 6283 O O . ILE B 1 74 ? -5.855 -10.086 3.055 1 96.94 74 ILE B O 1
ATOM 6287 N N . ASP B 1 75 ? -4.039 -9.039 3.697 1 94.94 75 ASP B N 1
ATOM 6288 C CA . ASP B 1 75 ? -4.805 -7.91 4.211 1 94.94 75 ASP B CA 1
ATOM 6289 C C . ASP B 1 75 ? -5.664 -7.285 3.113 1 94.94 75 ASP B C 1
ATOM 6291 O O . ASP B 1 75 ? -6.812 -6.91 3.355 1 94.94 75 ASP B O 1
ATOM 6295 N N . ALA B 1 76 ? -5.078 -7.16 1.922 1 88.62 76 ALA B N 1
ATOM 6296 C CA . ALA B 1 76 ? -5.832 -6.621 0.794 1 88.62 76 ALA B CA 1
ATOM 6297 C C . ALA B 1 76 ? -7.039 -7.5 0.474 1 88.62 76 ALA B C 1
ATOM 6299 O O . ALA B 1 76 ? -8.148 -6.992 0.268 1 88.62 76 ALA B O 1
ATOM 6300 N N . LYS B 1 77 ? -6.855 -8.773 0.49 1 90.5 77 LYS B N 1
ATOM 6301 C CA . LYS B 1 77 ? -7.941 -9.703 0.204 1 90.5 77 LYS B CA 1
ATOM 6302 C C . LYS B 1 77 ? -8.992 -9.68 1.31 1 90.5 77 LYS B C 1
ATOM 6304 O O . LYS B 1 77 ? -10.195 -9.75 1.034 1 90.5 77 LYS B O 1
ATOM 6309 N N . PHE B 1 78 ? -8.539 -9.609 2.531 1 96.5 78 PHE B N 1
ATOM 6310 C CA . PHE B 1 78 ? -9.461 -9.523 3.658 1 96.5 78 PHE B CA 1
ATOM 6311 C C . PHE B 1 78 ? -10.352 -8.289 3.537 1 96.5 78 PHE B C 1
ATOM 6313 O O . PHE B 1 78 ? -11.57 -8.375 3.721 1 96.5 78 PHE B O 1
ATOM 6320 N N . LYS B 1 79 ? -9.805 -7.215 3.223 1 88.31 79 LYS B N 1
ATOM 6321 C CA . LYS B 1 79 ? -10.562 -5.973 3.113 1 88.31 79 LYS B CA 1
ATOM 6322 C C . LYS B 1 79 ? -11.57 -6.039 1.968 1 88.31 79 LYS B C 1
ATOM 6324 O O . LYS B 1 79 ? -12.664 -5.484 2.066 1 88.31 79 LYS B O 1
ATOM 6329 N N . GLU B 1 80 ? -11.258 -6.793 0.931 1 81.12 80 GLU B N 1
ATOM 6330 C CA . GLU B 1 80 ? -12.195 -7.031 -0.162 1 81.12 80 GLU B CA 1
ATOM 6331 C C . GLU B 1 80 ? -13.43 -7.781 0.324 1 81.12 80 GLU B C 1
ATOM 6333 O O . GLU B 1 80 ? -14.516 -7.621 -0.232 1 81.12 80 GLU B O 1
ATOM 6338 N N . HIS B 1 81 ? -13.188 -8.516 1.339 1 91.94 81 HIS B N 1
ATOM 6339 C CA . HIS B 1 81 ? -14.289 -9.312 1.87 1 91.94 81 HIS B CA 1
ATOM 6340 C C . HIS B 1 81 ? -14.945 -8.625 3.061 1 91.94 81 HIS B C 1
ATOM 6342 O O . HIS B 1 81 ? -15.703 -9.25 3.807 1 91.94 81 HIS B O 1
ATOM 6348 N N . GLY B 1 82 ? -14.594 -7.391 3.236 1 91.31 82 GLY B N 1
ATOM 6349 C CA . GLY B 1 82 ? -15.234 -6.602 4.273 1 91.31 82 GLY B CA 1
ATOM 6350 C C . GLY B 1 82 ? -14.68 -6.871 5.66 1 91.31 82 GLY B C 1
ATOM 6351 O O . GLY B 1 82 ? -15.289 -6.484 6.66 1 91.31 82 GLY B O 1
ATOM 6352 N N . ILE B 1 83 ? -13.602 -7.566 5.789 1 97.69 83 ILE B N 1
ATOM 6353 C CA . ILE B 1 83 ? -12.977 -7.859 7.074 1 97.69 83 ILE B CA 1
ATOM 6354 C C . ILE B 1 83 ? -12.203 -6.633 7.562 1 97.69 83 ILE B C 1
ATOM 6356 O O . ILE B 1 83 ? -11.516 -5.973 6.781 1 97.69 83 ILE B O 1
ATOM 6360 N N . LYS B 1 84 ? -12.383 -6.285 8.82 1 97.31 84 LYS B N 1
ATOM 6361 C CA . LYS B 1 84 ? -11.68 -5.16 9.43 1 97.31 84 LYS B CA 1
ATOM 6362 C C . LYS B 1 84 ? -10.656 -5.645 10.453 1 97.31 84 LYS B C 1
ATOM 6364 O O . LYS B 1 84 ? -10.906 -6.609 11.18 1 97.31 84 LYS B O 1
ATOM 6369 N N . ASN B 1 85 ? -9.562 -4.965 10.469 1 97.94 85 ASN B N 1
ATOM 6370 C CA . ASN B 1 85 ? -8.539 -5.293 11.461 1 97.94 85 ASN B CA 1
ATOM 6371 C C . ASN B 1 85 ? -8.852 -4.676 12.82 1 97.94 85 ASN B C 1
ATOM 6373 O O . ASN B 1 85 ? -9.492 -3.627 12.898 1 97.94 85 ASN B O 1
ATOM 6377 N N . CYS B 1 86 ? -8.43 -5.32 13.852 1 98.31 86 CYS B N 1
ATOM 6378 C CA . CYS B 1 86 ? -8.539 -4.91 15.242 1 98.31 86 CYS B CA 1
ATOM 6379 C C . CYS B 1 86 ? -7.391 -5.469 16.078 1 98.31 86 CYS B C 1
ATOM 6381 O O . CYS B 1 86 ? -6.48 -6.098 15.531 1 98.31 86 CYS B O 1
ATOM 6383 N N . TYR B 1 87 ? -7.375 -5.133 17.328 1 98.25 87 TYR B N 1
ATOM 6384 C CA . TYR B 1 87 ? -6.324 -5.668 18.188 1 98.25 87 TYR B CA 1
ATOM 6385 C C . TYR B 1 87 ? -6.871 -6 19.578 1 98.25 87 TYR B C 1
ATOM 6387 O O . TYR B 1 87 ? -7.492 -5.156 20.219 1 98.25 87 TYR B O 1
ATOM 6395 N N . PHE B 1 88 ? -6.703 -7.195 19.969 1 97.94 88 PHE B N 1
ATOM 6396 C CA . PHE B 1 88 ? -7.051 -7.648 21.312 1 97.94 88 PHE B CA 1
ATOM 6397 C C . PHE B 1 88 ? -5.797 -7.859 22.156 1 97.94 88 PHE B C 1
ATOM 6399 O O . PHE B 1 88 ? -4.75 -8.25 21.625 1 97.94 88 PHE B O 1
ATOM 6406 N N . PRO B 1 89 ? -5.844 -7.668 23.391 1 96.44 89 PRO B N 1
ATOM 6407 C CA . PRO B 1 89 ? -4.684 -7.781 24.281 1 96.44 89 PRO B CA 1
ATOM 6408 C C . PRO B 1 89 ? -4.062 -9.18 24.266 1 96.44 89 PRO B C 1
ATOM 6410 O O . PRO B 1 89 ? -4.758 -10.164 24 1 96.44 89 PRO B O 1
ATOM 6413 N N . MET B 1 90 ? -2.781 -9.234 24.672 1 96.25 90 MET B N 1
ATOM 6414 C CA . MET B 1 90 ? -2.033 -10.484 24.578 1 96.25 90 MET B CA 1
ATOM 6415 C C . MET B 1 90 ? -2.303 -11.375 25.797 1 96.25 90 MET B C 1
ATOM 6417 O O . MET B 1 90 ? -1.963 -12.555 25.781 1 96.25 90 MET B O 1
ATOM 6421 N N . PHE B 1 91 ? -2.914 -10.828 26.812 1 94.75 91 PHE B N 1
ATOM 6422 C CA . PHE B 1 91 ? -3.062 -11.57 28.062 1 94.75 91 PHE B CA 1
ATOM 6423 C C . PHE B 1 91 ? -4.461 -12.164 28.172 1 94.75 91 PHE B C 1
ATOM 6425 O O . PHE B 1 91 ? -5.445 -11.531 27.797 1 94.75 91 PHE B O 1
ATOM 6432 N N . VAL B 1 92 ? -4.484 -13.336 28.688 1 91.94 92 VAL B N 1
ATOM 6433 C CA . VAL B 1 92 ? -5.746 -14.008 28.984 1 91.94 92 VAL B CA 1
ATOM 6434 C C . VAL B 1 92 ? -5.812 -14.352 30.469 1 91.94 92 VAL B C 1
ATOM 6436 O O . VAL B 1 92 ? -4.836 -14.836 31.047 1 91.94 92 VAL B O 1
ATOM 6439 N N . THR B 1 93 ? -6.934 -14.086 31.031 1 89.25 93 THR B N 1
ATOM 6440 C CA . THR B 1 93 ? -7.105 -14.406 32.438 1 89.25 93 THR B CA 1
ATOM 6441 C C . THR B 1 93 ? -7.332 -15.906 32.625 1 89.25 93 THR B C 1
ATOM 6443 O O . THR B 1 93 ? -7.812 -16.578 31.719 1 89.25 93 THR B O 1
ATOM 6446 N N . LYS B 1 94 ? -7.004 -16.359 33.812 1 85.69 94 LYS B N 1
ATOM 6447 C CA . LYS B 1 94 ? -7.176 -17.766 34.125 1 85.69 94 LYS B CA 1
ATOM 6448 C C . LYS B 1 94 ? -8.641 -18.188 34 1 85.69 94 LYS B C 1
ATOM 6450 O O . LYS B 1 94 ? -8.953 -19.266 33.5 1 85.69 94 LYS B O 1
ATOM 6455 N N . GLY B 1 95 ? -9.547 -17.359 34.438 1 82.06 95 GLY B N 1
ATOM 6456 C CA . GLY B 1 95 ? -10.969 -17.641 34.375 1 82.06 95 GLY B CA 1
ATOM 6457 C C . GLY B 1 95 ? -11.469 -17.875 32.938 1 82.06 95 GLY B C 1
ATOM 6458 O O . GLY B 1 95 ? -12.211 -18.828 32.688 1 82.06 95 GLY B O 1
ATOM 6459 N N . LYS B 1 96 ? -11.055 -17.109 32.062 1 81.94 96 LYS B N 1
ATOM 6460 C CA . LYS B 1 96 ? -11.492 -17.234 30.688 1 81.94 96 LYS B CA 1
ATOM 6461 C C . LYS B 1 96 ? -10.891 -18.484 30.031 1 81.94 96 LYS B C 1
ATOM 6463 O O . LYS B 1 96 ? -11.539 -19.141 29.219 1 81.94 96 LYS B O 1
ATOM 6468 N N . LEU B 1 97 ? -9.695 -18.797 30.359 1 80.81 97 LEU B N 1
ATOM 6469 C CA . LEU B 1 97 ? -9.039 -19.984 29.828 1 80.81 97 LEU B CA 1
ATOM 6470 C C . LEU B 1 97 ? -9.719 -21.25 30.312 1 80.81 97 LEU B C 1
ATOM 6472 O O . LEU B 1 97 ? -9.898 -22.203 29.547 1 80.81 97 LEU B O 1
ATOM 6476 N N . THR B 1 98 ? -10.086 -21.25 31.547 1 79.25 98 THR B N 1
ATOM 6477 C CA . THR B 1 98 ? -10.742 -22.406 32.125 1 79.25 98 THR B CA 1
ATOM 6478 C C . THR B 1 98 ? -12.125 -22.625 31.531 1 79.25 98 THR B C 1
ATOM 6480 O O . THR B 1 98 ? -12.547 -23.766 31.312 1 79.25 98 THR B O 1
ATOM 6483 N N . ALA B 1 99 ? -12.828 -21.578 31.219 1 76 99 ALA B N 1
ATOM 6484 C CA . ALA B 1 99 ? -14.148 -21.672 30.594 1 76 99 ALA B CA 1
ATOM 6485 C C . ALA B 1 99 ? -14.07 -22.406 29.266 1 76 99 ALA B C 1
ATOM 6487 O O . ALA B 1 99 ? -14.922 -23.234 28.953 1 76 99 ALA B O 1
ATOM 6488 N N . GLU B 1 100 ? -13.062 -22.156 28.547 1 73.56 100 GLU B N 1
ATOM 6489 C CA . GLU B 1 100 ? -12.867 -22.797 27.25 1 73.56 100 GLU B CA 1
ATOM 6490 C C . GLU B 1 100 ? -12.5 -24.266 27.422 1 73.56 100 GLU B C 1
ATOM 6492 O O . GLU B 1 100 ? -13.031 -25.125 26.719 1 73.56 100 GLU B O 1
ATOM 6497 N N . GLU B 1 101 ? -11.633 -24.562 28.25 1 72.88 101 GLU B N 1
ATOM 6498 C CA . GLU B 1 101 ? -11.148 -25.922 28.469 1 72.88 101 GLU B CA 1
ATOM 6499 C C . GLU B 1 101 ? -12.273 -26.828 28.969 1 72.88 101 GLU B C 1
ATOM 6501 O O . GLU B 1 101 ? -12.328 -28 28.594 1 72.88 101 GLU B O 1
ATOM 6506 N N . ASP B 1 102 ? -13.102 -26.266 29.719 1 69.81 102 ASP B N 1
ATOM 6507 C CA . ASP B 1 102 ? -14.195 -27.047 30.297 1 69.81 102 ASP B CA 1
ATOM 6508 C C . ASP B 1 102 ? -15.211 -27.438 29.219 1 69.81 102 ASP B C 1
ATOM 6510 O O . ASP B 1 102 ? -15.859 -28.484 29.328 1 69.81 102 ASP B O 1
ATOM 6514 N N . HIS B 1 103 ? -15.203 -26.625 28.234 1 66.5 103 HIS B N 1
ATOM 6515 C CA . HIS B 1 103 ? -16.281 -26.859 27.281 1 66.5 103 HIS B CA 1
ATOM 6516 C C . HIS B 1 103 ? -15.758 -27.516 26.016 1 66.5 103 HIS B C 1
ATOM 6518 O O . HIS B 1 103 ? -16.531 -28.094 25.234 1 66.5 103 HIS B O 1
ATOM 6524 N N . LEU B 1 104 ? -14.531 -27.266 25.844 1 64.81 104 LEU B N 1
ATOM 6525 C CA . LEU B 1 104 ? -13.992 -27.828 24.609 1 64.81 104 LEU B CA 1
ATOM 6526 C C . LEU B 1 104 ? -12.984 -28.938 24.906 1 64.81 104 LEU B C 1
ATOM 6528 O O . LEU B 1 104 ? -11.898 -28.672 25.438 1 64.81 104 LEU B O 1
ATOM 6532 N N . GLU B 1 105 ? -13.438 -30.109 24.75 1 58.91 105 GLU B N 1
ATOM 6533 C CA . GLU B 1 105 ? -12.57 -31.266 24.938 1 58.91 105 GLU B CA 1
ATOM 6534 C C . GLU B 1 105 ? -11.344 -31.188 24.047 1 58.91 105 GLU B C 1
ATOM 6536 O O . GLU B 1 105 ? -11.453 -30.891 22.859 1 58.91 105 GLU B O 1
ATOM 6541 N N . GLY B 1 106 ? -10.078 -31.266 24.656 1 54.94 106 GLY B N 1
ATOM 6542 C CA . GLY B 1 106 ? -8.883 -31.344 23.844 1 54.94 106 GLY B CA 1
ATOM 6543 C C . GLY B 1 106 ? -8.102 -30.047 23.797 1 54.94 106 GLY B C 1
ATOM 6544 O O . GLY B 1 106 ? -6.996 -29.984 23.25 1 54.94 106 GLY B O 1
ATOM 6545 N N . PHE B 1 107 ? -8.844 -28.969 24.281 1 56.38 107 PHE B N 1
ATOM 6546 C CA . PHE B 1 107 ? -8.062 -27.734 24.281 1 56.38 107 PHE B CA 1
ATOM 6547 C C . PHE B 1 107 ? -7.141 -27.672 25.484 1 56.38 107 PHE B C 1
ATOM 6549 O O . PHE B 1 107 ? -7.605 -27.656 26.625 1 56.38 107 PHE B O 1
ATOM 6556 N N . SER B 1 108 ? -5.863 -28.266 25.453 1 57.25 108 SER B N 1
ATOM 6557 C CA . SER B 1 108 ? -4.875 -28.141 26.516 1 57.25 108 SER B CA 1
ATOM 6558 C C . SER B 1 108 ? -3.645 -27.375 26.047 1 57.25 108 SER B C 1
ATOM 6560 O O . SER B 1 108 ? -2.746 -27.953 25.422 1 57.25 108 SER B O 1
ATOM 6562 N N . ALA B 1 109 ? -3.688 -26.141 25.844 1 58.62 109 ALA B N 1
ATOM 6563 C CA . ALA B 1 109 ? -2.424 -25.516 25.453 1 58.62 109 ALA B CA 1
ATOM 6564 C C . ALA B 1 109 ? -1.586 -25.172 26.688 1 58.62 109 ALA B C 1
ATOM 6566 O O . ALA B 1 109 ? -2.117 -24.703 27.688 1 58.62 109 ALA B O 1
ATOM 6567 N N . GLU B 1 110 ? -0.401 -25.766 26.719 1 72.38 110 GLU B N 1
ATOM 6568 C CA . GLU B 1 110 ? 0.526 -25.281 27.734 1 72.38 110 GLU B CA 1
ATOM 6569 C C . GLU B 1 110 ? 0.86 -23.812 27.516 1 72.38 110 GLU B C 1
ATOM 6571 O O . GLU B 1 110 ? 1.452 -23.453 26.5 1 72.38 110 GLU B O 1
ATOM 6576 N N . VAL B 1 111 ? 0.319 -22.984 28.297 1 86.5 111 VAL B N 1
ATOM 6577 C CA . VAL B 1 111 ? 0.436 -21.531 28.188 1 86.5 111 VAL B CA 1
ATOM 6578 C C . VAL B 1 111 ? 1.55 -21.031 29.094 1 86.5 111 VAL B C 1
ATOM 6580 O O . VAL B 1 111 ? 1.925 -21.703 30.062 1 86.5 111 VAL B O 1
ATOM 6583 N N . ALA B 1 112 ? 2.174 -19.984 28.656 1 90.31 112 ALA B N 1
ATOM 6584 C CA . ALA B 1 112 ? 3.131 -19.25 29.5 1 90.31 112 ALA B CA 1
ATOM 6585 C C . ALA B 1 112 ? 2.414 -18.344 30.484 1 90.31 112 ALA B C 1
ATOM 6587 O O . ALA B 1 112 ? 1.627 -17.484 30.094 1 90.31 112 ALA B O 1
ATOM 6588 N N . TRP B 1 113 ? 2.736 -18.516 31.766 1 91.62 113 TRP B N 1
ATOM 6589 C CA . TRP B 1 113 ? 2.031 -17.797 32.812 1 91.62 113 TRP B CA 1
ATOM 6590 C C . TRP B 1 113 ? 2.869 -16.625 33.312 1 91.62 113 TRP B C 1
ATOM 6592 O O . TRP B 1 113 ? 4.02 -16.812 33.75 1 91.62 113 TRP B O 1
ATOM 6602 N N . VAL B 1 114 ? 2.297 -15.453 33.281 1 92.44 114 VAL B N 1
ATOM 6603 C CA . VAL B 1 114 ? 2.846 -14.297 34 1 92.44 114 VAL B CA 1
ATOM 6604 C C . VAL B 1 114 ? 2.338 -14.289 35.438 1 92.44 114 VAL B C 1
ATOM 6606 O O . VAL B 1 114 ? 1.133 -14.18 35.688 1 92.44 114 VAL B O 1
ATOM 6609 N N . THR B 1 115 ? 3.289 -14.352 36.375 1 91.94 115 THR B N 1
ATOM 6610 C CA . THR B 1 115 ? 2.859 -14.492 37.75 1 91.94 115 THR B CA 1
ATOM 6611 C C . THR B 1 115 ? 3.436 -13.375 38.625 1 91.94 115 THR B C 1
ATOM 6613 O O . THR B 1 115 ? 2.998 -13.172 39.75 1 91.94 115 THR B O 1
ATOM 6616 N N . LYS B 1 116 ? 4.398 -12.656 38.062 1 88.31 116 LYS B N 1
ATOM 6617 C CA . LYS B 1 116 ? 5.055 -11.617 38.844 1 88.31 116 LYS B CA 1
ATOM 6618 C C . LYS B 1 116 ? 5.246 -10.344 38.031 1 88.31 116 LYS B C 1
ATOM 6620 O O . LYS B 1 116 ? 5.398 -10.398 36.812 1 88.31 116 LYS B O 1
ATOM 6625 N N . SER B 1 117 ? 5.18 -9.25 38.75 1 85.5 117 SER B N 1
ATOM 6626 C CA . SER B 1 117 ? 5.578 -7.945 38.219 1 85.5 117 SER B CA 1
ATOM 6627 C C . SER B 1 117 ? 6.672 -7.324 39.094 1 85.5 117 SER B C 1
ATOM 6629 O O . SER B 1 117 ? 6.465 -7.059 40.281 1 85.5 117 SER B O 1
ATOM 6631 N N . GLY B 1 118 ? 7.715 -7.055 38.406 1 80.94 118 GLY B N 1
ATOM 6632 C CA . GLY B 1 118 ? 8.836 -6.668 39.25 1 80.94 118 GLY B CA 1
ATOM 6633 C C . GLY B 1 118 ? 9.156 -7.688 40.312 1 80.94 118 GLY B C 1
ATOM 6634 O O . GLY B 1 118 ? 9.445 -8.844 40.031 1 80.94 118 GLY B O 1
ATOM 6635 N N . SER B 1 119 ? 8.961 -7.227 41.562 1 81.31 119 SER B N 1
ATOM 6636 C CA . SER B 1 119 ? 9.25 -8.125 42.688 1 81.31 119 SER B CA 1
ATOM 6637 C C . SER B 1 119 ? 7.965 -8.602 43.344 1 81.31 119 SER B C 1
ATOM 6639 O O . SER B 1 119 ? 8.008 -9.43 44.281 1 81.31 119 SER B O 1
ATOM 6641 N N . SER B 1 120 ? 6.898 -8.195 42.812 1 84.69 120 SER B N 1
ATOM 6642 C CA . SER B 1 120 ? 5.625 -8.508 43.438 1 84.69 120 SER B CA 1
ATOM 6643 C C . SER B 1 120 ? 4.855 -9.57 42.688 1 84.69 120 SER B C 1
ATOM 6645 O O . SER B 1 120 ? 4.902 -9.602 41.438 1 84.69 120 SER B O 1
ATOM 6647 N N . ASP B 1 121 ? 4.184 -10.359 43.438 1 88.06 121 ASP B N 1
ATOM 6648 C CA . ASP B 1 121 ? 3.314 -11.352 42.812 1 88.06 121 ASP B CA 1
ATOM 6649 C C . ASP B 1 121 ? 2.02 -10.711 42.312 1 88.06 121 ASP B C 1
ATOM 6651 O O . ASP B 1 121 ? 1.463 -9.828 42.969 1 88.06 121 ASP B O 1
ATOM 6655 N N . LEU B 1 122 ? 1.618 -11.211 41.219 1 88.44 122 LEU B N 1
ATOM 6656 C CA . LEU B 1 122 ? 0.312 -10.773 40.75 1 88.44 122 LEU B CA 1
ATOM 6657 C C . LEU B 1 122 ? -0.807 -11.398 41.562 1 88.44 122 LEU B C 1
ATOM 6659 O O . LEU B 1 122 ? -0.666 -12.523 42.062 1 88.44 122 LEU B O 1
ATOM 6663 N N . ALA B 1 123 ? -1.879 -10.586 41.688 1 84.19 123 ALA B N 1
ATOM 6664 C CA . ALA B 1 123 ? -3.029 -11.117 42.406 1 84.19 123 ALA B CA 1
ATOM 6665 C C . ALA B 1 123 ? -3.566 -12.375 41.719 1 84.19 123 ALA B C 1
ATOM 6667 O O . ALA B 1 123 ? -3.877 -13.367 42.406 1 84.19 123 ALA B O 1
ATOM 6668 N N . GLU B 1 124 ? -3.656 -12.391 40.438 1 88 124 GLU B N 1
ATOM 6669 C CA . GLU B 1 124 ? -4.039 -13.531 39.625 1 88 124 GLU B CA 1
ATOM 6670 C C . GLU B 1 124 ? -3.102 -13.688 38.406 1 88 124 GLU B C 1
ATOM 6672 O O . GLU B 1 124 ? -2.812 -12.711 37.719 1 88 124 GLU B O 1
ATOM 6677 N N . PRO B 1 125 ? -2.689 -14.953 38.312 1 90.56 125 PRO B N 1
ATOM 6678 C CA . PRO B 1 125 ? -1.837 -15.148 37.125 1 90.56 125 PRO B CA 1
ATOM 6679 C C . PRO B 1 125 ? -2.58 -14.914 35.812 1 90.56 125 PRO B C 1
ATOM 6681 O O . PRO B 1 125 ? -3.791 -15.133 35.75 1 90.56 125 PRO B O 1
ATOM 6684 N N . ILE B 1 126 ? -1.849 -14.445 34.875 1 92.62 126 ILE B N 1
ATOM 6685 C CA . ILE B 1 126 ? -2.408 -14.25 33.531 1 92.62 126 ILE B CA 1
ATOM 6686 C C . ILE B 1 126 ? -1.553 -14.977 32.5 1 92.62 126 ILE B C 1
ATOM 6688 O O . ILE B 1 126 ? -0.343 -15.133 32.688 1 92.62 126 ILE B O 1
ATOM 6692 N N . ALA B 1 127 ? -2.164 -15.484 31.5 1 92.88 127 ALA B N 1
ATOM 6693 C CA . ALA B 1 127 ? -1.467 -16.25 30.469 1 92.88 127 ALA B CA 1
ATOM 6694 C C . ALA B 1 127 ? -1.275 -15.414 29.203 1 92.88 127 ALA B C 1
ATOM 6696 O O . ALA B 1 127 ? -2.062 -14.5 28.922 1 92.88 127 ALA B O 1
ATOM 6697 N N . ILE B 1 128 ? -0.154 -15.688 28.547 1 93.81 128 ILE B N 1
ATOM 6698 C CA . ILE B 1 128 ? 0 -15.133 27.203 1 93.81 128 ILE B CA 1
ATOM 6699 C C . ILE B 1 128 ? -0.833 -15.938 26.219 1 93.81 128 ILE B C 1
ATOM 6701 O O . ILE B 1 128 ? -0.816 -17.172 26.234 1 93.81 128 ILE B O 1
ATOM 6705 N N . ARG B 1 129 ? -1.505 -15.312 25.359 1 92.25 129 ARG B N 1
ATOM 6706 C CA . ARG B 1 129 ? -2.504 -15.93 24.5 1 92.25 129 ARG B CA 1
ATOM 6707 C C . ARG B 1 129 ? -1.87 -16.984 23.609 1 92.25 129 ARG B C 1
ATOM 6709 O O . ARG B 1 129 ? -0.893 -16.703 22.906 1 92.25 129 ARG B O 1
ATOM 6716 N N . PRO B 1 130 ? -2.361 -18.172 23.547 1 90.5 130 PRO B N 1
ATOM 6717 C CA . PRO B 1 130 ? -2.014 -19.141 22.5 1 90.5 130 PRO B CA 1
ATOM 6718 C C . PRO B 1 130 ? -2.877 -19 21.25 1 90.5 130 PRO B C 1
ATOM 6720 O O . PRO B 1 130 ? -2.502 -19.5 20.188 1 90.5 130 PRO B O 1
ATOM 6723 N N . THR B 1 131 ? -4.043 -18.531 21.453 1 88.94 131 THR B N 1
ATOM 6724 C CA . THR B 1 131 ? -5.059 -18.109 20.484 1 88.94 131 THR B CA 1
ATOM 6725 C C . THR B 1 131 ? -6.004 -17.094 21.109 1 88.94 131 THR B C 1
ATOM 6727 O O . THR B 1 131 ? -5.871 -16.75 22.297 1 88.94 131 THR B O 1
ATOM 6730 N N . SER B 1 132 ? -6.949 -16.578 20.406 1 91.94 132 SER B N 1
ATOM 6731 C CA . SER B 1 132 ? -7.637 -15.422 20.953 1 91.94 132 SER B CA 1
ATOM 6732 C C . SER B 1 132 ? -9.141 -15.656 21.047 1 91.94 132 SER B C 1
ATOM 6734 O O . SER B 1 132 ? -9.914 -14.711 21.234 1 91.94 132 SER B O 1
ATOM 6736 N N . GLU B 1 133 ? -9.641 -16.844 20.922 1 90.81 133 GLU B N 1
ATOM 6737 C CA . GLU B 1 133 ? -11.07 -17.094 21 1 90.81 133 GLU B CA 1
ATOM 6738 C C . GLU B 1 133 ? -11.641 -16.609 22.328 1 90.81 133 GLU B C 1
ATOM 6740 O O . GLU B 1 133 ? -12.648 -15.898 22.359 1 90.81 133 GLU B O 1
ATOM 6745 N N . THR B 1 134 ? -10.969 -16.953 23.391 1 89.44 134 THR B N 1
ATOM 6746 C CA . THR B 1 134 ? -11.461 -16.641 24.734 1 89.44 134 THR B CA 1
ATOM 6747 C C . THR B 1 134 ? -11.336 -15.148 25.016 1 89.44 134 THR B C 1
ATOM 6749 O O . THR B 1 134 ? -11.922 -14.641 25.984 1 89.44 134 THR B O 1
ATOM 6752 N N . ILE B 1 135 ? -10.602 -14.516 24.297 1 93 135 ILE B N 1
ATOM 6753 C CA . ILE B 1 135 ? -10.414 -13.078 24.469 1 93 135 ILE B CA 1
ATOM 6754 C C . ILE B 1 135 ? -11.438 -12.328 23.609 1 93 135 ILE B C 1
ATOM 6756 O O . ILE B 1 135 ? -12.07 -11.383 24.094 1 93 135 ILE B O 1
ATOM 6760 N N . MET B 1 136 ? -11.719 -12.773 22.453 1 95.94 136 MET B N 1
ATOM 6761 C CA . MET B 1 136 ? -12.5 -12.047 21.453 1 95.94 136 MET B CA 1
ATOM 6762 C C . MET B 1 136 ? -13.992 -12.281 21.656 1 95.94 136 MET B C 1
ATOM 6764 O O . MET B 1 136 ? -14.797 -11.359 21.516 1 95.94 136 MET B O 1
ATOM 6768 N N . TYR B 1 137 ? -14.422 -13.43 22 1 95.56 137 TYR B N 1
ATOM 6769 C CA . TYR B 1 137 ? -15.828 -13.789 21.906 1 95.56 137 TYR B CA 1
ATOM 6770 C C . TYR B 1 137 ? -16.641 -13.156 23.047 1 95.56 137 TYR B C 1
ATOM 6772 O O . TYR B 1 137 ? -17.797 -12.781 22.844 1 95.56 137 TYR B O 1
ATOM 6780 N N . PRO B 1 138 ? -16.062 -13.016 24.219 1 94.81 138 PRO B N 1
ATOM 6781 C CA . PRO B 1 138 ? -16.797 -12.211 25.203 1 94.81 138 PRO B CA 1
ATOM 6782 C C . PRO B 1 138 ? -17.094 -10.797 24.688 1 94.81 138 PRO B C 1
ATOM 6784 O O . PRO B 1 138 ? -18.141 -10.234 25 1 94.81 138 PRO B O 1
ATOM 6787 N N . ALA B 1 139 ? -16.172 -10.242 24.016 1 95.94 139 ALA B N 1
ATOM 6788 C CA . ALA B 1 139 ? -16.406 -8.922 23.438 1 95.94 139 ALA B CA 1
ATOM 6789 C C . ALA B 1 139 ? -17.5 -8.977 22.359 1 95.94 139 ALA B C 1
ATOM 6791 O O . ALA B 1 139 ? -18.344 -8.086 22.281 1 95.94 139 ALA B O 1
ATOM 6792 N N . PHE B 1 140 ? -17.531 -10.031 21.547 1 97.56 140 PHE B N 1
ATOM 6793 C CA . PHE B 1 140 ? -18.562 -10.211 20.547 1 97.56 140 PHE B CA 1
ATOM 6794 C C . PHE B 1 140 ? -19.953 -10.203 21.188 1 97.56 140 PHE B C 1
ATOM 6796 O O . PHE B 1 140 ? -20.891 -9.602 20.656 1 97.56 140 PHE B O 1
ATOM 6803 N N . SER B 1 141 ? -20.016 -10.867 22.297 1 96.81 141 SER B N 1
ATOM 6804 C CA . SER B 1 141 ? -21.281 -10.953 23.016 1 96.81 141 SER B CA 1
ATOM 6805 C C . SER B 1 141 ? -21.797 -9.57 23.406 1 96.81 141 SER B C 1
ATOM 6807 O O . SER B 1 141 ? -23 -9.328 23.406 1 96.81 141 SER B O 1
ATOM 6809 N N . LYS B 1 142 ? -20.922 -8.719 23.688 1 95.19 142 LYS B N 1
ATOM 6810 C CA . LYS B 1 142 ? -21.281 -7.355 24.062 1 95.19 142 LYS B CA 1
ATOM 6811 C C . LYS B 1 142 ? -21.625 -6.516 22.844 1 95.19 142 LYS B C 1
ATOM 6813 O O . LYS B 1 142 ? -22.453 -5.609 22.906 1 95.19 142 LYS B O 1
ATOM 6818 N N . TRP B 1 143 ? -20.984 -6.797 21.766 1 96.31 143 TRP B N 1
ATOM 6819 C CA . TRP B 1 143 ? -21.078 -5.938 20.578 1 96.31 143 TRP B CA 1
ATOM 6820 C C . TRP B 1 143 ? -22.281 -6.32 19.719 1 96.31 143 TRP B C 1
ATOM 6822 O O . TRP B 1 143 ? -22.859 -5.473 19.047 1 96.31 143 TRP B O 1
ATOM 6832 N N . ILE B 1 144 ? -22.656 -7.578 19.719 1 96.81 144 ILE B N 1
ATOM 6833 C CA . ILE B 1 144 ? -23.719 -8.086 18.875 1 96.81 144 ILE B CA 1
ATOM 6834 C C . ILE B 1 144 ? -25.031 -8.102 19.656 1 96.81 144 ILE B C 1
ATOM 6836 O O . ILE B 1 144 ? -25.141 -8.797 20.672 1 96.81 144 ILE B O 1
ATOM 6840 N N . ARG B 1 145 ? -26.016 -7.359 19.156 1 93.75 145 ARG B N 1
ATOM 6841 C CA . ARG B 1 145 ? -27.297 -7.289 19.859 1 93.75 145 ARG B CA 1
ATOM 6842 C C . ARG B 1 145 ? -28.438 -7.754 18.953 1 93.75 145 ARG B C 1
ATOM 6844 O O . ARG B 1 145 ? -29.344 -8.453 19.406 1 93.75 145 ARG B O 1
ATOM 6851 N N . SER B 1 146 ? -28.359 -7.355 17.719 1 93.94 146 SER B N 1
ATOM 6852 C CA . SER B 1 146 ? -29.422 -7.688 16.797 1 93.94 146 SER B CA 1
ATOM 6853 C C . SER B 1 146 ? -28.875 -8.18 15.461 1 93.94 146 SER B C 1
ATOM 6855 O O . SER B 1 146 ? -27.672 -8.125 15.219 1 93.94 146 SER B O 1
ATOM 6857 N N . HIS B 1 147 ? -29.828 -8.617 14.617 1 93.31 147 HIS B N 1
ATOM 6858 C CA . HIS B 1 147 ? -29.453 -9.125 13.297 1 93.31 147 HIS B CA 1
ATOM 6859 C C . HIS B 1 147 ? -28.75 -8.055 12.477 1 93.31 147 HIS B C 1
ATOM 6861 O O . HIS B 1 147 ? -28 -8.367 11.547 1 93.31 147 HIS B O 1
ATOM 6867 N N . ARG B 1 148 ? -28.906 -6.797 12.797 1 89.12 148 ARG B N 1
ATOM 6868 C CA . ARG B 1 148 ? -28.312 -5.684 12.062 1 89.12 148 ARG B CA 1
ATOM 6869 C C . ARG B 1 148 ? -26.812 -5.582 12.344 1 89.12 148 ARG B C 1
ATOM 6871 O O . ARG B 1 148 ? -26.078 -4.914 11.602 1 89.12 148 ARG B O 1
ATOM 6878 N N . ASP B 1 149 ? -26.391 -6.215 13.32 1 93.81 149 ASP B N 1
ATOM 6879 C CA . ASP B 1 149 ? -24.969 -6.176 13.703 1 93.81 149 ASP B CA 1
ATOM 6880 C C . ASP B 1 149 ? -24.188 -7.285 13.016 1 93.81 149 ASP B C 1
ATOM 6882 O O . ASP B 1 149 ? -22.969 -7.395 13.188 1 93.81 149 ASP B O 1
ATOM 6886 N N . LEU B 1 150 ? -24.891 -8.055 12.172 1 95.75 150 LEU B N 1
ATOM 6887 C CA . LEU B 1 150 ? -24.266 -9.188 11.508 1 95.75 150 LEU B CA 1
ATOM 6888 C C . LEU B 1 150 ? -24.219 -8.969 10 1 95.75 150 LEU B C 1
ATOM 6890 O O . LEU B 1 150 ? -25.078 -8.297 9.43 1 95.75 150 LEU B O 1
ATOM 6894 N N . PRO B 1 151 ? -23.234 -9.461 9.352 1 97.12 151 PRO B N 1
ATOM 6895 C CA . PRO B 1 151 ? -22.125 -10.219 9.914 1 97.12 151 PRO B CA 1
ATOM 6896 C C . PRO B 1 151 ? -21.062 -9.32 10.539 1 97.12 151 PRO B C 1
ATOM 6898 O O . PRO B 1 151 ? -20.859 -8.188 10.094 1 97.12 151 PRO B O 1
ATOM 6901 N N . LEU B 1 152 ? -20.422 -9.781 11.594 1 98.12 152 LEU B N 1
ATOM 6902 C CA . LEU B 1 152 ? -19.234 -9.172 12.172 1 98.12 152 LEU B CA 1
ATOM 6903 C C . LEU B 1 152 ? -17.984 -9.906 11.719 1 98.12 152 LEU B C 1
ATOM 6905 O O . LEU B 1 152 ? -17.828 -11.102 11.977 1 98.12 152 LEU B O 1
ATOM 6909 N N . LYS B 1 153 ? -17.125 -9.281 10.977 1 98.5 153 LYS B N 1
ATOM 6910 C CA . LYS B 1 153 ? -15.922 -9.883 10.414 1 98.5 153 LYS B CA 1
ATOM 6911 C C . LYS B 1 153 ? -14.664 -9.148 10.875 1 98.5 153 LYS B C 1
ATOM 6913 O O . LYS B 1 153 ? -14.422 -8.008 10.469 1 98.5 153 LYS B O 1
ATOM 6918 N N . LEU B 1 154 ? -13.82 -9.852 11.648 1 98.56 154 LEU B N 1
ATOM 6919 C CA . LEU B 1 154 ? -12.641 -9.203 12.219 1 98.56 154 LEU B CA 1
ATOM 6920 C C . LEU B 1 154 ? -11.391 -10.039 11.969 1 98.56 154 LEU B C 1
ATOM 6922 O O . LEU B 1 154 ? -11.469 -11.266 11.844 1 98.56 154 LEU B O 1
ATOM 6926 N N . ASN B 1 155 ? -10.297 -9.359 11.867 1 98.5 155 ASN B N 1
ATOM 6927 C CA . ASN B 1 155 ? -8.977 -9.977 11.766 1 98.5 155 ASN B CA 1
ATOM 6928 C C . ASN B 1 155 ? -7.965 -9.297 12.68 1 98.5 155 ASN B C 1
ATOM 6930 O O . ASN B 1 155 ? -8.047 -8.094 12.922 1 98.5 155 ASN B O 1
ATOM 6934 N N . GLN B 1 156 ? -7.074 -10.047 13.203 1 97.75 156 GLN B N 1
ATOM 6935 C CA . GLN B 1 156 ? -5.984 -9.484 13.992 1 97.75 156 GLN B CA 1
ATOM 6936 C C . GLN B 1 156 ? -4.645 -10.094 13.594 1 97.75 156 GLN B C 1
ATOM 6938 O O . GLN B 1 156 ? -4.551 -11.297 13.352 1 97.75 156 GLN B O 1
ATOM 6943 N N . TRP B 1 157 ? -3.652 -9.25 13.43 1 97.38 157 TRP B N 1
ATOM 6944 C CA . TRP B 1 157 ? -2.254 -9.641 13.281 1 97.38 157 TRP B CA 1
ATOM 6945 C C . TRP B 1 157 ? -1.529 -9.594 14.625 1 97.38 157 TRP B C 1
ATOM 6947 O O . TRP B 1 157 ? -1.482 -8.547 15.273 1 97.38 157 TRP B O 1
ATOM 6957 N N . CYS B 1 158 ? -1 -10.734 15.094 1 96.31 158 CYS B N 1
ATOM 6958 C CA . CYS B 1 158 ? -0.401 -10.695 16.422 1 96.31 158 CYS B CA 1
ATOM 6959 C C . CYS B 1 158 ? 0.556 -11.867 16.625 1 96.31 158 CYS B C 1
ATOM 6961 O O . CYS B 1 158 ? 0.496 -12.852 15.891 1 96.31 158 CYS B O 1
ATOM 6963 N N . PRO B 1 159 ? 1.526 -11.719 17.547 1 96.12 159 PRO B N 1
ATOM 6964 C CA . PRO B 1 159 ? 2.291 -12.883 18 1 96.12 159 PRO B CA 1
ATOM 6965 C C . PRO B 1 159 ? 1.513 -13.742 18.984 1 96.12 159 PRO B C 1
ATOM 6967 O O . PRO B 1 159 ? 0.647 -13.242 19.703 1 96.12 159 PRO B O 1
ATOM 6970 N N . VAL B 1 160 ? 1.774 -14.984 19 1 94.81 160 VAL B N 1
ATOM 6971 C CA . VAL B 1 160 ? 1.197 -15.906 19.969 1 94.81 160 VAL B CA 1
ATOM 6972 C C . VAL B 1 160 ? 2.293 -16.797 20.547 1 94.81 160 VAL B C 1
ATOM 6974 O O . VAL B 1 160 ? 3.383 -16.906 19.984 1 94.81 160 VAL B O 1
ATOM 6977 N N . VAL B 1 161 ? 2.035 -17.312 21.672 1 94 161 VAL B N 1
ATOM 6978 C CA . VAL B 1 161 ? 3.023 -18.125 22.359 1 94 161 VAL B CA 1
ATOM 6979 C C . VAL B 1 161 ? 2.412 -19.484 22.734 1 94 161 VAL B C 1
ATOM 6981 O O . VAL B 1 161 ? 1.371 -19.531 23.391 1 94 161 VAL B O 1
ATOM 6984 N N . ARG B 1 162 ? 2.988 -20.531 22.266 1 89.5 162 ARG B N 1
ATOM 6985 C CA . ARG B 1 162 ? 2.688 -21.906 22.641 1 89.5 162 ARG B CA 1
ATOM 6986 C C . ARG B 1 162 ? 3.92 -22.594 23.219 1 89.5 162 ARG B C 1
ATOM 6988 O O . ARG B 1 162 ? 4.848 -22.922 22.469 1 89.5 162 ARG B O 1
ATOM 6995 N N . TRP B 1 163 ? 4 -22.844 24.438 1 82.62 163 TRP B N 1
ATOM 6996 C CA . TRP B 1 163 ? 5.234 -23.172 25.141 1 82.62 163 TRP B CA 1
ATOM 6997 C C . TRP B 1 163 ? 5.562 -24.656 25.016 1 82.62 163 TRP B C 1
ATOM 6999 O O . TRP B 1 163 ? 6.73 -25.031 25 1 82.62 163 TRP B O 1
ATOM 7009 N N . GLU B 1 164 ? 4.707 -25.594 25.016 1 66.12 164 GLU B N 1
ATOM 7010 C CA . GLU B 1 164 ? 5.059 -27.016 25.062 1 66.12 164 GLU B CA 1
ATOM 7011 C C . GLU B 1 164 ? 5.332 -27.562 23.672 1 66.12 164 GLU B C 1
ATOM 7013 O O . GLU B 1 164 ? 4.484 -27.469 22.781 1 66.12 164 GLU B O 1
ATOM 7018 N N . PHE B 1 165 ? 6.508 -27.656 23.156 1 65.81 165 PHE B N 1
ATOM 7019 C CA . PHE B 1 165 ? 6.766 -28.5 22 1 65.81 165 PHE B CA 1
ATOM 7020 C C . PHE B 1 165 ? 8.172 -29.078 22.062 1 65.81 165 PHE B C 1
ATOM 7022 O O . PHE B 1 165 ? 9.039 -28.547 22.766 1 65.81 165 PHE B O 1
ATOM 7029 N N . SER B 1 166 ? 8.219 -30.203 21.656 1 70.25 166 SER B N 1
ATOM 7030 C CA . SER B 1 166 ? 9.484 -30.906 21.5 1 70.25 166 SER B CA 1
ATOM 7031 C C . SER B 1 166 ? 10.141 -30.562 20.172 1 70.25 166 SER B C 1
ATOM 7033 O O . SER B 1 166 ? 9.461 -30.344 19.172 1 70.25 166 SER B O 1
ATOM 7035 N N . HIS B 1 167 ? 11.398 -30.297 20.016 1 81.88 167 HIS B N 1
ATOM 7036 C CA . HIS B 1 167 ? 12.258 -30.125 18.844 1 81.88 167 HIS B CA 1
ATOM 7037 C C . HIS B 1 167 ? 11.875 -28.891 18.047 1 81.88 167 HIS B C 1
ATOM 7039 O O . HIS B 1 167 ? 11.406 -29 16.922 1 81.88 167 HIS B O 1
ATOM 7045 N N . PRO B 1 168 ? 12.047 -27.734 18.547 1 88.25 168 PRO B N 1
ATOM 7046 C CA . PRO B 1 168 ? 11.703 -26.516 17.828 1 88.25 168 PRO B CA 1
ATOM 7047 C C . PRO B 1 168 ? 12.43 -26.406 16.484 1 88.25 168 PRO B C 1
ATOM 7049 O O . PRO B 1 168 ? 13.617 -26.734 16.391 1 88.25 168 PRO B O 1
ATOM 7052 N N . THR B 1 169 ? 11.727 -26.234 15.422 1 91.81 169 THR B N 1
ATOM 7053 C CA . THR B 1 169 ? 12.227 -25.969 14.078 1 91.81 169 THR B CA 1
ATOM 7054 C C . THR B 1 169 ? 11.75 -24.609 13.586 1 91.81 169 THR B C 1
ATOM 7056 O O . THR B 1 169 ? 10.547 -24.359 13.5 1 91.81 169 THR B O 1
ATOM 7059 N N . PRO B 1 170 ? 12.664 -23.766 13.297 1 95.12 170 PRO B N 1
ATOM 7060 C CA . PRO B 1 170 ? 12.273 -22.406 12.914 1 95.12 170 PRO B CA 1
ATOM 7061 C C . PRO B 1 170 ? 11.195 -22.375 11.836 1 95.12 170 PRO B C 1
ATOM 7063 O O . PRO B 1 170 ? 11.258 -23.156 10.883 1 95.12 170 PRO B O 1
ATOM 7066 N N . PHE B 1 171 ? 10.156 -21.594 12.055 1 95.81 171 PHE B N 1
ATOM 7067 C CA . PHE B 1 171 ? 9.008 -21.344 11.188 1 95.81 171 PHE B CA 1
ATOM 7068 C C . PHE B 1 171 ? 8.047 -22.531 11.211 1 95.81 171 PHE B C 1
ATOM 7070 O O . PHE B 1 171 ? 6.848 -22.359 10.984 1 95.81 171 PHE B O 1
ATOM 7077 N N . ILE B 1 172 ? 8.461 -23.625 11.398 1 92.56 172 ILE B N 1
ATOM 7078 C CA . ILE B 1 172 ? 7.637 -24.812 11.328 1 92.56 172 ILE B CA 1
ATOM 7079 C C . ILE B 1 172 ? 7.016 -25.109 12.695 1 92.56 172 ILE B C 1
ATOM 7081 O O . ILE B 1 172 ? 5.797 -25.234 12.812 1 92.56 172 ILE B O 1
ATOM 7085 N N . ARG B 1 173 ? 7.852 -25.188 13.711 1 91.5 173 ARG B N 1
ATOM 7086 C CA . ARG B 1 173 ? 7.43 -25.391 15.086 1 91.5 173 ARG B CA 1
ATOM 7087 C C . ARG B 1 173 ? 8.234 -24.516 16.047 1 91.5 173 ARG B C 1
ATOM 7089 O O . ARG B 1 173 ? 9.383 -24.828 16.375 1 91.5 173 ARG B O 1
ATOM 7096 N N . THR B 1 174 ? 7.578 -23.453 16.547 1 92.81 174 THR B N 1
ATOM 7097 C CA . THR B 1 174 ? 8.25 -22.5 17.406 1 92.81 174 THR B CA 1
ATOM 7098 C C . THR B 1 174 ? 7.391 -22.156 18.625 1 92.81 174 THR B C 1
ATOM 7100 O O . THR B 1 174 ? 6.188 -22.422 18.625 1 92.81 174 THR B O 1
ATOM 7103 N N . ARG B 1 175 ? 7.984 -21.641 19.641 1 92.88 175 ARG B N 1
ATOM 7104 C CA . ARG B 1 175 ? 7.27 -21.188 20.828 1 92.88 175 ARG B CA 1
ATOM 7105 C C . ARG B 1 175 ? 6.547 -19.875 20.562 1 92.88 175 ARG B C 1
ATOM 7107 O O . ARG B 1 175 ? 5.379 -19.719 20.938 1 92.88 175 ARG B O 1
ATOM 7114 N N . GLU B 1 176 ? 7.254 -18.969 20.062 1 94.94 176 GLU B N 1
ATOM 7115 C CA . GLU B 1 176 ? 6.688 -17.703 19.625 1 94.94 176 GLU B CA 1
ATOM 7116 C C . GLU B 1 176 ? 6.637 -17.609 18.094 1 94.94 176 GLU B C 1
ATOM 7118 O O . GLU B 1 176 ? 7.629 -17.891 17.422 1 94.94 176 GLU B O 1
ATOM 7123 N N . PHE B 1 177 ? 5.48 -17.344 17.594 1 95.62 177 PHE B N 1
ATOM 7124 C CA . PHE B 1 177 ? 5.422 -17.125 16.141 1 95.62 177 PHE B CA 1
ATOM 7125 C C . PHE B 1 177 ? 4.41 -16.031 15.805 1 95.62 177 PHE B C 1
ATOM 7127 O O . PHE B 1 177 ? 3.551 -15.703 16.625 1 95.62 177 PHE B O 1
ATOM 7134 N N . LEU B 1 178 ? 4.555 -15.453 14.711 1 97.19 178 LEU B N 1
ATOM 7135 C CA . LEU B 1 178 ? 3.643 -14.438 14.195 1 97.19 178 LEU B CA 1
ATOM 7136 C C . LEU B 1 178 ? 2.557 -15.078 13.336 1 97.19 178 LEU B C 1
ATOM 7138 O O . LEU B 1 178 ? 2.822 -16.031 12.594 1 97.19 178 LEU B O 1
ATOM 7142 N N . TRP B 1 179 ? 1.329 -14.539 13.422 1 96.81 179 TRP B N 1
ATOM 7143 C CA . TRP B 1 179 ? 0.26 -15.055 12.578 1 96.81 179 TRP B CA 1
ATOM 7144 C C . TRP B 1 179 ? -0.892 -14.062 12.484 1 96.81 179 TRP B C 1
ATOM 7146 O O . TRP B 1 179 ? -0.828 -12.969 13.055 1 96.81 179 TRP B O 1
ATOM 7156 N N . GLN B 1 180 ? -1.801 -14.312 11.695 1 96.44 180 GLN B N 1
ATOM 7157 C CA . GLN B 1 180 ? -3.084 -13.617 11.664 1 96.44 180 GLN B CA 1
ATOM 7158 C C . GLN B 1 180 ? -4.23 -14.562 12.016 1 96.44 180 GLN B C 1
ATOM 7160 O O . GLN B 1 180 ? -4.195 -15.742 11.672 1 96.44 180 GLN B O 1
ATOM 7165 N N . GLU B 1 181 ? -5.172 -14.086 12.703 1 97.44 181 GLU B N 1
ATOM 7166 C CA . GLU B 1 181 ? -6.375 -14.844 13.039 1 97.44 181 GLU B CA 1
ATOM 7167 C C . GLU B 1 181 ? -7.637 -14.031 12.75 1 97.44 181 GLU B C 1
ATOM 7169 O O . GLU B 1 181 ? -7.77 -12.898 13.203 1 97.44 181 GLU B O 1
ATOM 7174 N N . GLY B 1 182 ? -8.477 -14.664 11.984 1 98.25 182 GLY B N 1
ATOM 7175 C CA . GLY B 1 182 ? -9.781 -14.078 11.695 1 98.25 182 GLY B CA 1
ATOM 7176 C C . GLY B 1 182 ? -10.906 -14.719 12.484 1 98.25 182 GLY B C 1
ATOM 7177 O O . GLY B 1 182 ? -10.906 -15.93 12.711 1 98.25 182 GLY B O 1
ATOM 7178 N N . HIS B 1 183 ? -11.828 -13.93 12.938 1 98.5 183 HIS B N 1
ATOM 7179 C CA . HIS B 1 183 ? -13.008 -14.359 13.664 1 98.5 183 HIS B CA 1
ATOM 7180 C C . HIS B 1 183 ? -14.258 -13.625 13.18 1 98.5 183 HIS B C 1
ATOM 7182 O O . HIS B 1 183 ? -14.273 -12.391 13.141 1 98.5 183 HIS B O 1
ATOM 7188 N N . THR B 1 184 ? -15.242 -14.391 12.844 1 98.5 184 THR B N 1
ATOM 7189 C CA . THR B 1 184 ? -16.453 -13.75 12.328 1 98.5 184 THR B CA 1
ATOM 7190 C C . THR B 1 184 ? -17.703 -14.352 12.969 1 98.5 184 THR B C 1
ATOM 7192 O O . THR B 1 184 ? -17.641 -15.438 13.555 1 98.5 184 THR B O 1
ATOM 7195 N N . ALA B 1 185 ? -18.781 -13.648 12.938 1 98.75 185 ALA B N 1
ATOM 7196 C CA . ALA B 1 185 ? -20.109 -14.062 13.414 1 98.75 185 ALA B CA 1
ATOM 7197 C C . ALA B 1 185 ? -21.172 -13.805 12.352 1 98.75 185 ALA B C 1
ATOM 7199 O O . ALA B 1 185 ? -21.203 -12.742 11.742 1 98.75 185 ALA B O 1
ATOM 7200 N N . HIS B 1 186 ? -22.016 -14.812 12.195 1 98.06 186 HIS B N 1
ATOM 7201 C CA . HIS B 1 186 ? -23.031 -14.789 11.148 1 98.06 186 HIS B CA 1
ATOM 7202 C C . HIS B 1 186 ? -24.391 -15.211 11.695 1 98.06 186 HIS B C 1
ATOM 7204 O O . HIS B 1 186 ? -24.469 -15.875 12.734 1 98.06 186 HIS B O 1
ATOM 7210 N N . SER B 1 187 ? -25.438 -14.922 10.93 1 96.81 187 SER B N 1
ATOM 7211 C CA . SER B 1 187 ? -26.797 -15.219 11.367 1 96.81 187 SER B CA 1
ATOM 7212 C C . SER B 1 187 ? -27.156 -16.672 11.07 1 96.81 187 SER B C 1
ATOM 7214 O O . SER B 1 187 ? -27.984 -17.266 11.773 1 96.81 187 SER B O 1
ATOM 7216 N N . THR B 1 188 ? -26.531 -17.188 9.984 1 96.44 188 THR B N 1
ATOM 7217 C CA . THR B 1 188 ? -26.922 -18.531 9.602 1 96.44 188 THR B CA 1
ATOM 7218 C C . THR B 1 188 ? -25.703 -19.438 9.43 1 96.44 188 THR B C 1
ATOM 7220 O O . THR B 1 188 ? -24.594 -18.938 9.227 1 96.44 188 THR B O 1
ATOM 7223 N N . ALA B 1 189 ? -25.969 -20.734 9.523 1 97 189 ALA B N 1
ATOM 7224 C CA . ALA B 1 189 ? -24.922 -21.734 9.312 1 97 189 ALA B CA 1
ATOM 7225 C C . ALA B 1 189 ? -24.359 -21.656 7.895 1 97 189 ALA B C 1
ATOM 7227 O O . ALA B 1 189 ? -23.156 -21.766 7.691 1 97 189 ALA B O 1
ATOM 7228 N N . GLU B 1 190 ? -25.203 -21.469 6.969 1 96.44 190 GLU B N 1
ATOM 7229 C CA . GLU B 1 190 ? -24.812 -21.422 5.566 1 96.44 190 GLU B CA 1
ATOM 7230 C C . GLU B 1 190 ? -23.875 -20.25 5.285 1 96.44 190 GLU B C 1
ATOM 7232 O O . GLU B 1 190 ? -22.875 -20.406 4.582 1 96.44 190 GLU B O 1
ATOM 7237 N N . GLU B 1 191 ? -24.203 -19.125 5.852 1 96.5 191 GLU B N 1
ATOM 7238 C CA . GLU B 1 191 ? -23.375 -17.938 5.668 1 96.5 191 GLU B CA 1
ATOM 7239 C C . GLU B 1 191 ? -21.984 -18.141 6.27 1 96.5 191 GLU B C 1
ATOM 7241 O O . GLU B 1 191 ? -20.984 -17.797 5.648 1 96.5 191 GLU B O 1
ATOM 7246 N N . ALA B 1 192 ? -21.969 -18.672 7.422 1 98 192 ALA B N 1
ATOM 7247 C CA . ALA B 1 192 ? -20.703 -18.891 8.117 1 98 192 ALA B CA 1
ATOM 7248 C C . ALA B 1 192 ? -19.859 -19.922 7.398 1 98 192 ALA B C 1
ATOM 7250 O O . ALA B 1 192 ? -18.656 -19.719 7.191 1 98 192 ALA B O 1
ATOM 7251 N N . ASP B 1 193 ? -20.484 -21 7.035 1 97.5 193 ASP B N 1
ATOM 7252 C CA . ASP B 1 193 ? -19.75 -22.047 6.336 1 97.5 193 ASP B CA 1
ATOM 7253 C C . ASP B 1 193 ? -19.234 -21.562 4.988 1 97.5 193 ASP B C 1
ATOM 7255 O O . ASP B 1 193 ? -18.094 -21.844 4.625 1 97.5 193 ASP B O 1
ATOM 7259 N N . SER B 1 194 ? -20.078 -20.891 4.281 1 97.19 194 SER B N 1
ATOM 7260 C CA . SER B 1 194 ? -19.656 -20.328 3.004 1 97.19 194 SER B CA 1
ATOM 7261 C C . SER B 1 194 ? -18.484 -19.375 3.182 1 97.19 194 SER B C 1
ATOM 7263 O O . SER B 1 194 ? -17.562 -19.344 2.359 1 97.19 194 SER B O 1
ATOM 7265 N N . PHE B 1 195 ? -18.547 -18.578 4.219 1 98.12 195 PHE B N 1
ATOM 7266 C CA . PHE B 1 195 ? -17.469 -17.625 4.461 1 98.12 195 PHE B CA 1
ATOM 7267 C C . PHE B 1 195 ? -16.172 -18.344 4.82 1 98.12 195 PHE B C 1
ATOM 7269 O O . PHE B 1 195 ? -15.094 -17.922 4.422 1 98.12 195 PHE B O 1
ATOM 7276 N N . ALA B 1 196 ? -16.25 -19.391 5.609 1 98.31 196 ALA B N 1
ATOM 7277 C CA . ALA B 1 196 ? -15.078 -20.203 5.902 1 98.31 196 ALA B CA 1
ATOM 7278 C C . ALA B 1 196 ? -14.406 -20.688 4.621 1 98.31 196 ALA B C 1
ATOM 7280 O O . ALA B 1 196 ? -13.18 -20.672 4.508 1 98.31 196 ALA B O 1
ATOM 7281 N N 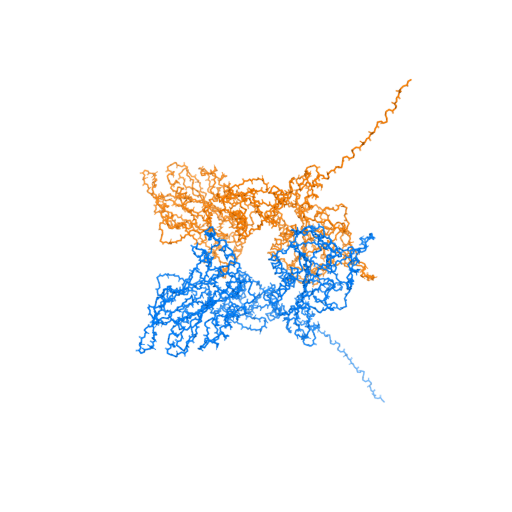. LEU B 1 197 ? -15.188 -21.094 3.727 1 97.44 197 LEU B N 1
ATOM 7282 C CA . LEU B 1 197 ? -14.656 -21.578 2.455 1 97.44 197 LEU B CA 1
ATOM 7283 C C . LEU B 1 197 ? -14.031 -20.438 1.658 1 97.44 197 LEU B C 1
ATOM 7285 O O . LEU B 1 197 ? -13.016 -20.625 0.983 1 97.44 197 LEU B O 1
ATOM 7289 N N . LYS B 1 198 ? -14.656 -19.266 1.694 1 96.88 198 LYS B N 1
ATOM 7290 C CA . LYS B 1 198 ? -14.07 -18.094 1.035 1 96.88 198 LYS B CA 1
ATOM 7291 C C . LYS B 1 198 ? -12.68 -17.781 1.593 1 96.88 198 LYS B C 1
ATOM 7293 O O . LYS B 1 198 ? -11.766 -17.438 0.841 1 96.88 198 LYS B O 1
ATOM 7298 N N . MET B 1 199 ? -12.57 -17.859 2.885 1 98.25 199 MET B N 1
ATOM 7299 C CA . MET B 1 199 ? -11.273 -17.594 3.512 1 98.25 199 MET B CA 1
ATOM 7300 C C . MET B 1 199 ? -10.258 -18.656 3.133 1 98.25 199 MET B C 1
ATOM 7302 O O . MET B 1 199 ? -9.07 -18.375 2.994 1 98.25 199 MET B O 1
ATOM 7306 N N . LEU B 1 200 ? -10.719 -19.906 3.02 1 97.88 200 LEU B N 1
ATOM 7307 C CA . LEU B 1 200 ? -9.836 -20.953 2.531 1 97.88 200 LEU B CA 1
ATOM 7308 C C . LEU B 1 200 ? -9.281 -20.609 1.152 1 97.88 200 LEU B C 1
ATOM 7310 O O . LEU B 1 200 ? -8.117 -20.859 0.864 1 97.88 200 LEU B O 1
ATOM 7314 N N . GLU B 1 201 ? -10.141 -20.062 0.352 1 94.62 201 GLU B N 1
ATOM 7315 C CA . GLU B 1 201 ? -9.719 -19.656 -0.985 1 94.62 201 GLU B CA 1
ATOM 7316 C C . GLU B 1 201 ? -8.672 -18.547 -0.919 1 94.62 201 GLU B C 1
ATOM 7318 O O . GLU B 1 201 ? -7.758 -18.5 -1.745 1 94.62 201 GLU B O 1
ATOM 7323 N N . VAL B 1 202 ? -8.836 -17.672 -0.007 1 96.38 202 VAL B N 1
ATOM 7324 C CA . VAL B 1 202 ? -7.84 -16.609 0.189 1 96.38 202 VAL B CA 1
ATOM 7325 C C . VAL B 1 202 ? -6.484 -17.234 0.507 1 96.38 202 VAL B C 1
ATOM 7327 O O . VAL B 1 202 ? -5.461 -16.828 -0.045 1 96.38 202 VAL B O 1
ATOM 7330 N N . TYR B 1 203 ? -6.508 -18.25 1.377 1 97.94 203 TYR B N 1
ATOM 7331 C CA . TYR B 1 203 ? -5.254 -18.891 1.754 1 97.94 203 TYR B CA 1
ATOM 7332 C C . TYR B 1 203 ? -4.664 -19.656 0.58 1 97.94 203 TYR B C 1
ATOM 7334 O O . TYR B 1 203 ? -3.443 -19.688 0.406 1 97.94 203 TYR B O 1
ATOM 7342 N N . ARG B 1 204 ? -5.492 -20.312 -0.183 1 95.5 204 ARG B N 1
ATOM 7343 C CA . ARG B 1 204 ? -5.004 -20.922 -1.411 1 95.5 204 ARG B CA 1
ATOM 7344 C C . ARG B 1 204 ? -4.281 -19.906 -2.287 1 95.5 204 ARG B C 1
ATOM 7346 O O . ARG B 1 204 ? -3.207 -20.188 -2.822 1 95.5 204 ARG B O 1
ATOM 7353 N N . ALA B 1 205 ? -4.875 -18.766 -2.408 1 91.31 205 ALA B N 1
ATOM 7354 C CA . ALA B 1 205 ? -4.305 -17.703 -3.242 1 91.31 205 ALA B CA 1
ATOM 7355 C C . ALA B 1 205 ? -2.943 -17.266 -2.711 1 91.31 205 ALA B C 1
ATOM 7357 O O . ALA B 1 205 ? -2.027 -16.984 -3.488 1 91.31 205 ALA B O 1
ATOM 7358 N N . VAL B 1 206 ? -2.789 -17.172 -1.418 1 96.19 206 VAL B N 1
ATOM 7359 C CA . VAL B 1 206 ? -1.508 -16.812 -0.824 1 96.19 206 VAL B CA 1
ATOM 7360 C C . VAL B 1 206 ? -0.428 -17.781 -1.281 1 96.19 206 VAL B C 1
ATOM 7362 O O . VAL B 1 206 ? 0.639 -17.375 -1.74 1 96.19 206 VAL B O 1
ATOM 7365 N N . TYR B 1 207 ? -0.726 -19.031 -1.224 1 96.31 207 TYR B N 1
ATOM 7366 C CA . TYR B 1 207 ? 0.286 -20.047 -1.504 1 96.31 207 TYR B CA 1
ATOM 7367 C C . TYR B 1 207 ? 0.507 -20.203 -3.004 1 96.31 207 TYR B C 1
ATOM 7369 O O . TYR B 1 207 ? 1.648 -20.266 -3.467 1 96.31 207 TYR B O 1
ATOM 7377 N N . GLU B 1 208 ? -0.534 -20.188 -3.756 1 90.25 208 GLU B N 1
ATOM 7378 C CA . GLU B 1 208 ? -0.386 -20.453 -5.18 1 90.25 208 GLU B CA 1
ATOM 7379 C C . GLU B 1 208 ? -0.023 -19.188 -5.953 1 90.25 208 GLU B C 1
ATOM 7381 O O . GLU B 1 208 ? 0.858 -19.219 -6.816 1 90.25 208 GLU B O 1
ATOM 7386 N N . GLU B 1 209 ? -0.68 -18.109 -5.578 1 85.62 209 GLU B N 1
ATOM 7387 C CA . GLU B 1 209 ? -0.511 -16.891 -6.363 1 85.62 209 GLU B CA 1
ATOM 7388 C C . GLU B 1 209 ? 0.678 -16.062 -5.863 1 85.62 209 GLU B C 1
ATOM 7390 O O . GLU B 1 209 ? 1.426 -15.5 -6.664 1 85.62 209 GLU B O 1
ATOM 7395 N N . LEU B 1 210 ? 0.873 -15.992 -4.652 1 91.5 210 LEU B N 1
ATOM 7396 C CA . LEU B 1 210 ? 1.939 -15.164 -4.098 1 91.5 210 LEU B CA 1
ATOM 7397 C C . LEU B 1 210 ? 3.219 -15.977 -3.918 1 91.5 210 LEU B C 1
ATOM 7399 O O . LEU B 1 210 ? 4.289 -15.562 -4.375 1 91.5 210 LEU B O 1
ATOM 7403 N N . LEU B 1 211 ? 3.125 -17.219 -3.375 1 95.69 211 LEU B N 1
ATOM 7404 C CA . LEU B 1 211 ? 4.305 -17.984 -2.982 1 95.69 211 LEU B CA 1
ATOM 7405 C C . LEU B 1 211 ? 4.66 -19.016 -4.043 1 95.69 211 LEU B C 1
ATOM 7407 O O . LEU B 1 211 ? 5.703 -19.672 -3.955 1 95.69 211 LEU B O 1
ATOM 7411 N N . ALA B 1 212 ? 3.838 -19.203 -5.09 1 91.06 212 ALA B N 1
ATOM 7412 C CA . ALA B 1 212 ? 4.051 -20.156 -6.168 1 91.06 212 ALA B CA 1
ATOM 7413 C C . ALA B 1 212 ? 4.195 -21.578 -5.617 1 91.06 212 ALA B C 1
ATOM 7415 O O . ALA B 1 212 ? 5.082 -22.328 -6.039 1 91.06 212 ALA B O 1
ATOM 7416 N N . ILE B 1 213 ? 3.363 -21.906 -4.621 1 94.44 213 ILE B N 1
ATOM 7417 C CA . ILE B 1 213 ? 3.332 -23.234 -4.02 1 94.44 213 ILE B CA 1
ATOM 7418 C C . ILE B 1 213 ? 1.977 -23.891 -4.273 1 94.44 213 ILE B C 1
ATOM 7420 O O . ILE B 1 213 ? 0.943 -23.375 -3.832 1 94.44 213 ILE B O 1
ATOM 7424 N N . PRO B 1 214 ? 1.961 -24.922 -4.973 1 91.06 214 PRO B N 1
ATOM 7425 C CA . PRO B 1 214 ? 0.684 -25.625 -5.117 1 91.06 214 PRO B CA 1
ATOM 7426 C C . PRO B 1 214 ? 0.186 -26.219 -3.805 1 91.06 214 PRO B C 1
ATOM 7428 O O . PRO B 1 214 ? 0.984 -26.719 -3.006 1 91.06 214 PRO B O 1
ATOM 7431 N N . VAL B 1 215 ? -1.068 -26.109 -3.559 1 94.69 215 VAL B N 1
ATOM 7432 C CA . VAL B 1 215 ? -1.64 -26.656 -2.336 1 94.69 215 VAL B CA 1
ATOM 7433 C C . VAL B 1 215 ? -2.898 -27.453 -2.67 1 94.69 215 VAL B C 1
ATOM 7435 O O . VAL B 1 215 ? -3.49 -27.281 -3.736 1 94.69 215 VAL B O 1
ATOM 7438 N N . ALA B 1 216 ? -3.238 -28.391 -1.784 1 95.06 216 ALA B N 1
ATOM 7439 C CA . ALA B 1 216 ? -4.484 -29.156 -1.862 1 95.06 216 ALA B CA 1
ATOM 7440 C C . ALA B 1 216 ? -5.484 -28.672 -0.812 1 95.06 216 ALA B C 1
ATOM 7442 O O . ALA B 1 216 ? -5.152 -28.578 0.371 1 95.06 216 ALA B O 1
ATOM 7443 N N . LYS B 1 217 ? -6.656 -28.391 -1.281 1 94.94 217 LYS B N 1
ATOM 7444 C CA . LYS B 1 217 ? -7.719 -28.016 -0.355 1 94.94 217 LYS B CA 1
ATOM 7445 C C . LYS B 1 217 ? -8.492 -29.25 0.124 1 94.94 217 LYS B C 1
ATOM 7447 O O . LYS B 1 217 ? -8.648 -30.219 -0.618 1 94.94 217 LYS B O 1
ATOM 7452 N N . GLY B 1 218 ? -8.961 -29.172 1.334 1 94.38 218 GLY B N 1
ATOM 7453 C CA . GLY B 1 218 ? -9.766 -30.297 1.826 1 94.38 218 GLY B CA 1
ATOM 7454 C C . GLY B 1 218 ? -10.375 -30.031 3.189 1 94.38 218 GLY B C 1
ATOM 7455 O O . GLY B 1 218 ? -10.305 -28.906 3.703 1 94.38 218 GLY B O 1
ATOM 7456 N N . ARG B 1 219 ? -11.047 -31.078 3.625 1 95.62 219 ARG B N 1
ATOM 7457 C CA . ARG B 1 219 ? -11.664 -31.094 4.945 1 95.62 219 ARG B CA 1
ATOM 7458 C C . ARG B 1 219 ? -10.945 -32.062 5.875 1 95.62 219 ARG B C 1
ATOM 7460 O O . ARG B 1 219 ? -10.641 -33.188 5.488 1 95.62 219 ARG B O 1
ATOM 7467 N N . LYS B 1 220 ? -10.625 -31.5 7.02 1 95.38 220 LYS B N 1
ATOM 7468 C CA . LYS B 1 220 ? -10.016 -32.406 8 1 95.38 220 LYS B CA 1
ATOM 7469 C C . LYS B 1 220 ? -11 -33.469 8.461 1 95.38 220 LYS B C 1
ATOM 7471 O O . LYS B 1 220 ? -12.211 -33.25 8.484 1 95.38 220 LYS B O 1
ATOM 7476 N N . SER B 1 221 ? -10.469 -34.656 8.859 1 92.81 221 SER B N 1
ATOM 7477 C CA . SER B 1 221 ? -11.305 -35.719 9.438 1 92.81 221 SER B CA 1
ATOM 7478 C C . SER B 1 221 ? -11.859 -35.281 10.797 1 92.81 221 SER B C 1
ATOM 7480 O O . SER B 1 221 ? -11.414 -34.312 11.367 1 92.81 221 SER B O 1
ATOM 7482 N N . GLU B 1 222 ? -12.742 -36.031 11.297 1 90.31 222 GLU B N 1
ATOM 7483 C CA . GLU B 1 222 ? -13.375 -35.719 12.57 1 90.31 222 GLU B CA 1
ATOM 7484 C C . GLU B 1 222 ? -12.359 -35.719 13.711 1 90.31 222 GLU B C 1
ATOM 7486 O O . GLU B 1 222 ? -12.477 -34.938 14.664 1 90.31 222 GLU B O 1
ATOM 7491 N N . LEU B 1 223 ? -11.367 -36.5 13.555 1 87.12 223 LEU B N 1
ATOM 7492 C CA . LEU B 1 223 ? -10.367 -36.625 14.609 1 87.12 223 LEU B CA 1
ATOM 7493 C C . LEU B 1 223 ? -9.367 -35.469 14.547 1 87.12 223 LEU B C 1
ATOM 7495 O O . LEU B 1 223 ? -8.789 -35.094 15.57 1 87.12 223 LEU B O 1
ATOM 7499 N N . GLU B 1 224 ? -9.281 -34.844 13.352 1 88.06 224 GLU B N 1
ATOM 7500 C CA . GLU B 1 224 ? -8.219 -33.844 13.172 1 88.06 224 GLU B CA 1
ATOM 7501 C C . GLU B 1 224 ? -8.789 -32.438 13.109 1 88.06 224 GLU B C 1
ATOM 7503 O O . GLU B 1 224 ? -8.047 -31.469 12.969 1 88.06 224 GLU B O 1
ATOM 7508 N N . LYS B 1 225 ? -10.039 -32.406 13.242 1 89.25 225 LYS B N 1
ATOM 7509 C CA . LYS B 1 225 ? -10.633 -31.062 13.156 1 89.25 225 LYS B CA 1
ATOM 7510 C C . LYS B 1 225 ? -10.359 -30.266 14.43 1 89.25 225 LYS B C 1
ATOM 7512 O O . LYS B 1 225 ? -10.047 -30.828 15.477 1 89.25 225 LYS B O 1
ATOM 7517 N N . PHE B 1 226 ? -10.398 -28.953 14.297 1 88.88 226 PHE B N 1
ATOM 7518 C CA . PHE B 1 226 ? -10.211 -28.031 15.414 1 88.88 226 PHE B CA 1
ATOM 7519 C C . PHE B 1 226 ? -11.219 -28.312 16.516 1 88.88 226 PHE B C 1
ATOM 7521 O O . PHE B 1 226 ? -12.406 -28.516 16.25 1 88.88 226 PHE B O 1
ATOM 7528 N N . ALA B 1 227 ? -10.672 -28.297 17.734 1 82.56 227 ALA B N 1
ATOM 7529 C CA . ALA B 1 227 ? -11.555 -28.516 18.891 1 82.56 227 ALA B CA 1
ATOM 7530 C C . ALA B 1 227 ? -12.602 -27.406 18.984 1 82.56 227 ALA B C 1
ATOM 7532 O O . ALA B 1 227 ? -12.258 -26.219 19.047 1 82.56 227 ALA B O 1
ATOM 7533 N N . GLY B 1 228 ? -13.812 -27.688 18.859 1 81.25 228 GLY B N 1
ATOM 7534 C CA . GLY B 1 228 ? -14.883 -26.703 18.922 1 81.25 228 GLY B CA 1
ATOM 7535 C C . GLY B 1 228 ? -15.438 -26.344 17.547 1 81.25 228 GLY B C 1
ATOM 7536 O O . GLY B 1 228 ? -16.438 -25.625 17.438 1 81.25 228 GLY B O 1
ATOM 7537 N N . GLY B 1 229 ? -14.703 -26.844 16.594 1 90.12 229 GLY B N 1
ATOM 7538 C CA . GLY B 1 229 ? -15.164 -26.562 15.242 1 90.12 229 GLY B CA 1
ATOM 7539 C C . GLY B 1 229 ? -16.156 -27.594 14.727 1 90.12 229 GLY B C 1
ATOM 7540 O O . GLY B 1 229 ? -16.109 -28.766 15.141 1 90.12 229 GLY B O 1
ATOM 7541 N N . GLU B 1 230 ? -17.078 -27.188 13.914 1 94.81 230 GLU B N 1
ATOM 7542 C CA . GLU B 1 230 ? -17.969 -28.109 13.203 1 94.81 230 GLU B CA 1
ATOM 7543 C C . GLU B 1 230 ? -17.266 -28.719 11.992 1 94.81 230 GLU B C 1
ATOM 7545 O O . GLU B 1 230 ? -17.406 -29.922 11.742 1 94.81 230 GLU B O 1
ATOM 7550 N N . VAL B 1 231 ? -16.641 -27.891 11.32 1 96.44 231 VAL B N 1
ATOM 7551 C CA . VAL B 1 231 ? -15.844 -28.312 10.172 1 96.44 231 VAL B CA 1
ATOM 7552 C C . VAL B 1 231 ? -14.531 -27.531 10.125 1 96.44 231 VAL B C 1
ATOM 7554 O O . VAL B 1 231 ? -14.516 -26.328 10.406 1 96.44 231 VAL B O 1
ATOM 7557 N N . THR B 1 232 ? -13.469 -28.25 9.812 1 97.56 232 THR B N 1
ATOM 7558 C CA . THR B 1 232 ? -12.188 -27.594 9.586 1 97.56 232 THR B CA 1
ATOM 7559 C C . THR B 1 232 ? -11.719 -27.812 8.148 1 97.56 232 THR B C 1
ATOM 7561 O O . THR B 1 232 ? -11.492 -28.938 7.719 1 97.56 232 THR B O 1
ATOM 7564 N N . TYR B 1 233 ? -11.594 -26.719 7.461 1 98 233 TYR B N 1
ATOM 7565 C CA . TYR B 1 233 ? -11.016 -26.734 6.125 1 98 233 TYR B CA 1
ATOM 7566 C C . TYR B 1 233 ? -9.523 -26.422 6.172 1 98 233 TYR B C 1
ATOM 7568 O O . TYR B 1 233 ? -9.055 -25.703 7.059 1 98 233 TYR B O 1
ATOM 7576 N N . THR B 1 234 ? -8.797 -27.031 5.219 1 97.56 234 THR B N 1
ATOM 7577 C CA . THR B 1 234 ? -7.348 -26.891 5.266 1 97.56 234 THR B CA 1
ATOM 7578 C C . THR B 1 234 ? -6.77 -26.797 3.855 1 97.56 234 THR B C 1
ATOM 7580 O O . THR B 1 234 ? -7.352 -27.328 2.908 1 97.56 234 THR B O 1
ATOM 7583 N N . VAL B 1 235 ? -5.746 -26.031 3.705 1 97 235 VAL B N 1
ATOM 7584 C CA . VAL B 1 235 ? -4.844 -26.125 2.562 1 97 235 VAL B CA 1
ATOM 7585 C C . VAL B 1 235 ? -3.549 -26.828 2.982 1 97 235 VAL B C 1
ATOM 7587 O O . VAL B 1 235 ? -2.92 -26.438 3.967 1 97 235 VAL B O 1
ATOM 7590 N N . GLU B 1 236 ? -3.268 -27.812 2.186 1 96.31 236 GLU B N 1
ATOM 7591 C CA . GLU B 1 236 ? -2.088 -28.609 2.51 1 96.31 236 GLU B CA 1
ATOM 7592 C C . GLU B 1 236 ? -1.008 -28.469 1.444 1 96.31 236 GLU B C 1
ATOM 7594 O O . GLU B 1 236 ? -1.293 -28.531 0.248 1 96.31 236 GLU B O 1
ATOM 7599 N N . GLY B 1 237 ? 0.178 -28.156 1.924 1 94.12 237 GLY B N 1
ATOM 7600 C CA . GLY B 1 237 ? 1.335 -28.156 1.043 1 94.12 237 GLY B CA 1
ATOM 7601 C C . GLY B 1 237 ? 2.092 -29.484 1.054 1 94.12 237 GLY B C 1
ATOM 7602 O O . GLY B 1 237 ? 1.957 -30.266 1.989 1 94.12 237 GLY B O 1
ATOM 7603 N N . PHE B 1 238 ? 2.793 -29.719 -0.07 1 93.25 238 PHE B N 1
ATOM 7604 C CA . PHE B 1 238 ? 3.568 -30.953 -0.193 1 93.25 238 PHE B CA 1
ATOM 7605 C C . PHE B 1 238 ? 5.059 -30.641 -0.26 1 93.25 238 PHE B C 1
ATOM 7607 O O . PHE B 1 238 ? 5.512 -29.922 -1.145 1 93.25 238 PHE B O 1
ATOM 7614 N N . VAL B 1 239 ? 5.762 -31.125 0.736 1 92.06 239 VAL B N 1
ATOM 7615 C CA . VAL B 1 239 ? 7.215 -31 0.727 1 92.06 239 VAL B CA 1
ATOM 7616 C C . VAL B 1 239 ? 7.832 -32.156 -0.053 1 92.06 239 VAL B C 1
ATOM 7618 O O . VAL B 1 239 ? 7.859 -33.281 0.427 1 92.06 239 VAL B O 1
ATOM 7621 N N . ASN B 1 240 ? 8.359 -31.938 -1.146 1 86.44 240 ASN B N 1
ATOM 7622 C CA . ASN B 1 240 ? 8.781 -32.938 -2.115 1 86.44 240 ASN B CA 1
ATOM 7623 C C . ASN B 1 240 ? 9.977 -33.75 -1.608 1 86.44 240 ASN B C 1
ATOM 7625 O O . ASN B 1 240 ? 10.086 -34.938 -1.886 1 86.44 240 ASN B O 1
ATOM 7629 N N . VAL B 1 241 ? 10.836 -33.156 -0.916 1 87.12 241 VAL B N 1
ATOM 7630 C CA . VAL B 1 241 ? 12.109 -33.781 -0.582 1 87.12 241 VAL B CA 1
ATOM 7631 C C . VAL B 1 241 ? 11.883 -34.938 0.391 1 87.12 241 VAL B C 1
ATOM 7633 O O . VAL B 1 241 ? 12.547 -35.969 0.303 1 87.12 241 VAL B O 1
ATOM 7636 N N . ASN B 1 242 ? 10.945 -34.812 1.287 1 88.38 242 ASN B N 1
ATOM 7637 C CA . ASN B 1 242 ? 10.742 -35.906 2.252 1 88.38 242 ASN B CA 1
ATOM 7638 C C . ASN B 1 242 ? 9.352 -36.5 2.115 1 88.38 242 ASN B C 1
ATOM 7640 O O . ASN B 1 242 ? 9 -37.438 2.863 1 88.38 242 ASN B O 1
ATOM 7644 N N . GLY B 1 243 ? 8.57 -36 1.226 1 90.06 243 GLY B N 1
ATOM 7645 C CA . GLY B 1 243 ? 7.273 -36.594 0.936 1 90.06 243 GLY B CA 1
ATOM 7646 C C . GLY B 1 243 ? 6.23 -36.281 1.997 1 90.06 243 GLY B C 1
ATOM 7647 O O . GLY B 1 243 ? 5.191 -36.938 2.055 1 90.06 243 GLY B O 1
ATOM 7648 N N . ARG B 1 244 ? 6.504 -35.344 2.844 1 91.06 244 ARG B N 1
ATOM 7649 C CA . ARG B 1 244 ? 5.586 -35 3.926 1 91.06 244 ARG B CA 1
ATOM 7650 C C . ARG B 1 244 ? 4.68 -33.844 3.533 1 91.06 244 ARG B C 1
ATOM 7652 O O . ARG B 1 244 ? 4.992 -33.094 2.607 1 91.06 244 ARG B O 1
ATOM 7659 N N . SER B 1 245 ? 3.58 -33.844 4.289 1 93.12 245 SER B N 1
ATOM 7660 C CA . SER B 1 245 ? 2.656 -32.719 4.082 1 93.12 245 SER B CA 1
ATOM 7661 C C . SER B 1 245 ? 2.791 -31.688 5.184 1 93.12 245 SER B C 1
ATOM 7663 O O . SER B 1 245 ? 3.25 -32 6.289 1 93.12 245 SER B O 1
ATOM 7665 N N . ILE B 1 246 ? 2.555 -30.484 4.859 1 93.56 246 ILE B N 1
ATOM 7666 C CA . ILE B 1 246 ? 2.533 -29.375 5.816 1 93.56 246 ILE B CA 1
ATOM 7667 C C . ILE B 1 246 ? 1.152 -28.734 5.82 1 93.56 246 ILE B C 1
ATOM 7669 O O . ILE B 1 246 ? 0.608 -28.406 4.762 1 93.56 246 ILE B O 1
ATOM 7673 N N . GLN B 1 247 ? 0.553 -28.672 7.055 1 94.75 247 GLN B N 1
ATOM 7674 C CA . GLN B 1 247 ? -0.672 -27.891 7.188 1 94.75 247 GLN B CA 1
ATOM 7675 C C . GLN B 1 247 ? -0.404 -26.406 6.961 1 94.75 247 GLN B C 1
ATOM 7677 O O . GLN B 1 247 ? 0.034 -25.703 7.875 1 94.75 247 GLN B O 1
ATOM 7682 N N . ALA B 1 248 ? -0.683 -25.891 5.84 1 95.19 248 ALA B N 1
ATOM 7683 C CA . ALA B 1 248 ? -0.292 -24.562 5.406 1 95.19 248 ALA B CA 1
ATOM 7684 C C . ALA B 1 248 ? -1.18 -23.484 6.043 1 95.19 248 ALA B C 1
ATOM 7686 O O . ALA B 1 248 ? -0.692 -22.438 6.473 1 95.19 248 ALA B O 1
ATOM 7687 N N . ALA B 1 249 ? -2.479 -23.688 6.082 1 97.56 249 ALA B N 1
ATOM 7688 C CA . ALA B 1 249 ? -3.459 -22.797 6.699 1 97.56 249 ALA B CA 1
ATOM 7689 C C . ALA B 1 249 ? -4.781 -23.516 6.938 1 97.56 249 ALA B C 1
ATOM 7691 O O . ALA B 1 249 ? -5.074 -24.516 6.285 1 97.56 249 ALA B O 1
ATOM 7692 N N . THR B 1 250 ? -5.523 -22.969 7.859 1 97.81 250 THR B N 1
ATOM 7693 C CA . THR B 1 250 ? -6.812 -23.594 8.141 1 97.81 250 THR B CA 1
ATOM 7694 C C . THR B 1 250 ? -7.906 -22.531 8.273 1 97.81 250 THR B C 1
ATOM 7696 O O . THR B 1 250 ? -7.625 -21.375 8.609 1 97.81 250 THR B O 1
ATOM 7699 N N . SER B 1 251 ? -9.094 -22.922 7.949 1 98.25 251 SER B N 1
ATOM 7700 C CA . SER B 1 251 ? -10.32 -22.141 8.086 1 98.25 251 SER B CA 1
ATOM 7701 C C . SER B 1 251 ? -11.438 -22.969 8.711 1 98.25 251 SER B C 1
ATOM 7703 O O . SER B 1 251 ? -11.781 -24.031 8.211 1 98.25 251 SER B O 1
ATOM 7705 N N . HIS B 1 252 ? -12.016 -22.484 9.742 1 97.88 252 HIS B N 1
ATOM 7706 C CA . HIS B 1 252 ? -12.93 -23.281 10.539 1 97.88 252 HIS B CA 1
ATOM 7707 C C . HIS B 1 252 ? -14.352 -22.719 10.492 1 97.88 252 HIS B C 1
ATOM 7709 O O . HIS B 1 252 ? -14.555 -21.516 10.672 1 97.88 252 HIS B O 1
ATOM 7715 N N . TYR B 1 253 ? -15.281 -23.594 10.203 1 98.12 253 TYR B N 1
ATOM 7716 C CA . TYR B 1 253 ? -16.656 -23.344 10.602 1 98.12 253 TYR B CA 1
ATOM 7717 C C . TYR B 1 253 ? -16.922 -23.828 12.016 1 98.12 253 TYR B C 1
ATOM 7719 O O . TYR B 1 253 ? -16.891 -25.047 12.273 1 98.12 253 TYR B O 1
ATOM 7727 N N . LEU B 1 254 ? -17.219 -22.906 12.898 1 96.5 254 LEU B N 1
ATOM 7728 C CA . LEU B 1 254 ? -17.266 -23.234 14.32 1 96.5 254 LEU B CA 1
ATOM 7729 C C . LEU B 1 254 ? -18.688 -23.562 14.758 1 96.5 254 LEU B C 1
ATOM 7731 O O . LEU B 1 254 ? -18.922 -23.969 15.898 1 96.5 254 LEU B O 1
ATOM 7735 N N . GLY B 1 255 ? -19.656 -23.422 13.867 1 96.38 255 GLY B N 1
ATOM 7736 C CA . GLY B 1 255 ? -21.047 -23.531 14.305 1 96.38 255 GLY B CA 1
ATOM 7737 C C . GLY B 1 255 ? -21.422 -22.531 15.383 1 96.38 255 GLY B C 1
ATOM 7738 O O . GLY B 1 255 ? -21.016 -21.375 15.32 1 96.38 255 GLY B O 1
ATOM 7739 N N . ALA B 1 256 ? -22.266 -23.031 16.328 1 95.94 256 ALA B N 1
ATOM 7740 C CA . ALA B 1 256 ? -22.641 -22.172 17.438 1 95.94 256 ALA B CA 1
ATOM 7741 C C . ALA B 1 256 ? -21.969 -22.609 18.734 1 95.94 256 ALA B C 1
ATOM 7743 O O . ALA B 1 256 ? -22.422 -22.266 19.828 1 95.94 256 ALA B O 1
ATOM 7744 N N . ASN B 1 257 ? -20.938 -23.391 18.625 1 92.25 257 ASN B N 1
ATOM 7745 C CA . ASN B 1 257 ? -20.312 -23.984 19.797 1 92.25 257 ASN B CA 1
ATOM 7746 C C . ASN B 1 257 ? -19.75 -22.938 20.75 1 92.25 257 ASN B C 1
ATOM 7748 O O . ASN B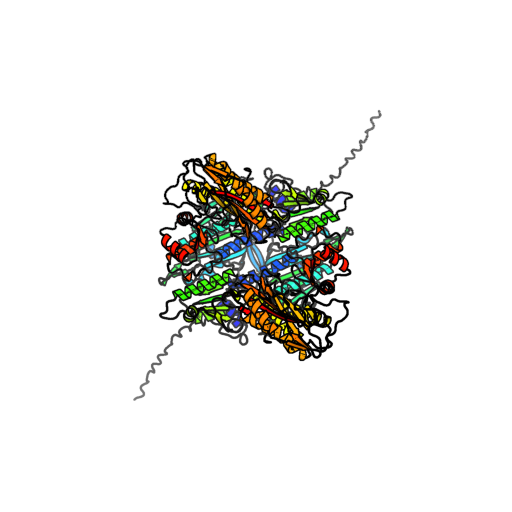 1 257 ? -20.109 -22.875 21.922 1 92.25 257 ASN B O 1
ATOM 7752 N N . PHE B 1 258 ? -18.906 -22.062 20.219 1 93.38 258 PHE B N 1
ATOM 7753 C CA . PHE B 1 258 ? -18.328 -21 21.047 1 93.38 258 PHE B CA 1
ATOM 7754 C C . PHE B 1 258 ? -19.391 -19.969 21.422 1 93.38 258 PHE B C 1
ATOM 7756 O O . PHE B 1 258 ? -19.344 -19.406 22.516 1 93.38 258 PHE B O 1
ATOM 7763 N N . ALA B 1 259 ? -20.297 -19.75 20.5 1 96.06 259 ALA B N 1
ATOM 7764 C CA . ALA B 1 259 ? -21.359 -18.797 20.781 1 96.06 259 ALA B CA 1
ATOM 7765 C C . ALA B 1 259 ? -22.172 -19.219 22 1 96.06 259 ALA B C 1
ATOM 7767 O O . ALA B 1 259 ? -22.578 -18.375 22.812 1 96.06 259 ALA B O 1
ATOM 7768 N N . LYS B 1 260 ? -22.422 -20.438 22.156 1 94.12 260 LYS B N 1
ATOM 7769 C CA . LYS B 1 260 ? -23.156 -20.969 23.297 1 94.12 260 LYS B CA 1
ATOM 7770 C C . LYS B 1 260 ? -22.344 -20.828 24.578 1 94.12 260 LYS B C 1
ATOM 7772 O O . LYS B 1 260 ? -22.891 -20.484 25.641 1 94.12 260 LYS B O 1
ATOM 7777 N N . ILE B 1 261 ? -21.078 -21.078 24.453 1 90.06 261 ILE B N 1
ATOM 7778 C CA . ILE B 1 261 ? -20.203 -21.016 25.609 1 90.06 261 ILE B CA 1
ATOM 7779 C C . ILE B 1 261 ? -20.125 -19.578 26.141 1 90.06 261 ILE B C 1
ATOM 7781 O O . ILE B 1 261 ? -20.188 -19.344 27.344 1 90.06 261 ILE B O 1
ATOM 7785 N N . PHE B 1 262 ? -20.031 -18.609 25.234 1 93.12 262 PHE B N 1
ATOM 7786 C CA . PHE B 1 262 ? -19.797 -17.219 25.641 1 93.12 262 PHE B CA 1
ATOM 7787 C C . PHE B 1 262 ? -21.062 -16.391 25.469 1 93.12 262 PHE B C 1
ATOM 7789 O O . PHE B 1 262 ? -21.016 -15.156 25.578 1 93.12 262 PHE B O 1
ATOM 7796 N N . ASP B 1 263 ? -22.109 -17.016 25.078 1 95.31 263 ASP B N 1
ATOM 7797 C CA . ASP B 1 263 ? -23.438 -16.422 24.984 1 95.31 263 ASP B CA 1
ATOM 7798 C C . ASP B 1 263 ? -23.469 -15.281 23.969 1 95.31 263 ASP B C 1
ATOM 7800 O O . ASP B 1 263 ? -23.906 -14.172 24.297 1 95.31 263 ASP B O 1
ATOM 7804 N N . VAL B 1 264 ? -22.938 -15.539 22.859 1 97.44 264 VAL B N 1
ATOM 7805 C CA . VAL B 1 264 ? -23.016 -14.578 21.766 1 97.44 264 VAL B CA 1
ATOM 7806 C C . VAL B 1 264 ? -24.328 -14.789 21 1 97.44 264 VAL B C 1
ATOM 7808 O O . VAL B 1 264 ? -24.438 -15.727 20.203 1 97.44 264 VAL B O 1
ATOM 7811 N N . LYS B 1 265 ? -25.266 -13.945 21.188 1 97.56 265 LYS B N 1
ATOM 7812 C CA . LYS B 1 265 ? -26.609 -14.094 20.609 1 97.56 265 LYS B CA 1
ATOM 7813 C C . LYS B 1 265 ? -27.078 -12.781 19.984 1 97.56 265 LYS B C 1
ATOM 7815 O O . LYS B 1 265 ? -26.484 -11.727 20.219 1 97.56 265 LYS B O 1
ATOM 7820 N N . TYR B 1 266 ? -28.016 -12.883 19.156 1 97.31 266 TYR B N 1
ATOM 7821 C CA . TYR B 1 266 ? -28.594 -11.719 18.5 1 97.31 266 TYR B CA 1
ATOM 7822 C C . TYR B 1 266 ? -30.109 -11.836 18.391 1 97.31 266 TYR B C 1
ATOM 7824 O O . TYR B 1 266 ? -30.641 -12.945 18.422 1 97.31 266 TYR B O 1
ATOM 7832 N N . GLU B 1 267 ? -30.734 -10.75 18.359 1 96.19 267 GLU B N 1
ATOM 7833 C CA . GLU B 1 267 ? -32.188 -10.711 18.125 1 96.19 267 GLU B CA 1
ATOM 7834 C C . GLU B 1 267 ? -32.5 -10.836 16.641 1 96.19 267 GLU B C 1
ATOM 7836 O O . GLU B 1 267 ? -32.094 -9.992 15.844 1 96.19 267 GLU B O 1
ATOM 7841 N N . ARG B 1 268 ? -33.312 -11.852 16.281 1 93.94 268 ARG B N 1
ATOM 7842 C CA . ARG B 1 268 ? -33.719 -12.07 14.898 1 93.94 268 ARG B CA 1
ATOM 7843 C C . ARG B 1 268 ? -34.812 -11.086 14.484 1 93.94 268 ARG B C 1
ATOM 7845 O O . ARG B 1 268 ? -35.375 -10.391 15.328 1 93.94 268 ARG B O 1
ATOM 7852 N N . VAL B 1 269 ? -35.031 -11.031 13.242 1 90.31 269 VAL B N 1
ATOM 7853 C CA . VAL B 1 269 ? -36.094 -10.18 12.719 1 90.31 269 VAL B CA 1
ATOM 7854 C C . VAL B 1 269 ? -37.438 -10.562 13.352 1 90.31 269 VAL B C 1
ATOM 7856 O O . VAL B 1 269 ? -38.281 -9.703 13.594 1 90.31 269 VAL B O 1
ATOM 7859 N N . SER B 1 270 ? -37.656 -11.812 13.719 1 90.81 270 SER B N 1
ATOM 7860 C CA . SER B 1 270 ? -38.875 -12.344 14.312 1 90.81 270 SER B CA 1
ATOM 7861 C C . SER B 1 270 ? -39 -11.914 15.766 1 90.81 270 SER B C 1
ATOM 7863 O O . SER B 1 270 ? -40.094 -12.047 16.359 1 90.81 270 SER B O 1
ATOM 7865 N N . GLY B 1 271 ? -37.906 -11.398 16.422 1 90.31 271 GLY B N 1
ATOM 7866 C CA . GLY B 1 271 ? -37.938 -10.992 17.812 1 90.31 271 GLY B CA 1
ATOM 7867 C C . GLY B 1 271 ? -37.344 -12.023 18.75 1 90.31 271 GLY B C 1
ATOM 7868 O O . GLY B 1 271 ? -37.062 -11.734 19.922 1 90.31 271 GLY B O 1
ATOM 7869 N N . GLU B 1 272 ? -37.188 -13.18 18.219 1 94.38 272 GLU B N 1
ATOM 7870 C CA . GLU B 1 272 ? -36.594 -14.242 19.031 1 94.38 272 GLU B CA 1
ATOM 7871 C C . GLU B 1 272 ? -35.062 -14.148 19.016 1 94.38 272 GLU B C 1
ATOM 7873 O O . GLU B 1 272 ? -34.469 -13.617 18.078 1 94.38 272 GLU B O 1
ATOM 7878 N N . PHE B 1 273 ? -34.469 -14.672 20.078 1 96.25 273 PHE B N 1
ATOM 7879 C CA . PHE B 1 273 ? -33.031 -14.648 20.172 1 96.25 273 PHE B CA 1
ATOM 7880 C C . PHE B 1 273 ? -32.438 -15.953 19.672 1 96.25 273 PHE B C 1
ATOM 7882 O O . PHE B 1 273 ? -33 -17.031 19.875 1 96.25 273 PHE B O 1
ATOM 7889 N N . SER B 1 274 ? -31.297 -15.875 18.953 1 97.12 274 SER B N 1
ATOM 7890 C CA . SER B 1 274 ? -30.531 -17.031 18.484 1 97.12 274 SER B CA 1
ATOM 7891 C C . SER B 1 274 ? -29.031 -16.797 18.656 1 97.12 274 SER B C 1
ATOM 7893 O O . SER B 1 274 ? -28.578 -15.656 18.688 1 97.12 274 SER B O 1
ATOM 7895 N N . HIS B 1 275 ? -28.406 -17.906 18.891 1 98.12 275 HIS B N 1
ATOM 7896 C CA . HIS B 1 275 ? -26.953 -17.812 18.922 1 98.12 275 HIS B CA 1
ATOM 7897 C C . HIS B 1 275 ? -26.375 -17.641 17.516 1 98.12 275 HIS B C 1
ATOM 7899 O O . HIS B 1 275 ? -26.906 -18.203 16.547 1 98.12 275 HIS B O 1
ATOM 7905 N N . VAL B 1 276 ? -25.281 -16.969 17.391 1 98.38 276 VAL B N 1
ATOM 7906 C CA . VAL B 1 276 ? -24.656 -16.719 16.094 1 98.38 276 VAL B CA 1
ATOM 7907 C C . VAL B 1 276 ? -23.906 -17.953 15.625 1 98.38 276 VAL B C 1
ATOM 7909 O O . VAL B 1 276 ? -23.609 -18.844 16.422 1 98.38 276 VAL B O 1
ATOM 7912 N N . HIS B 1 277 ? -23.656 -18.047 14.328 1 98.25 277 HIS B N 1
ATOM 7913 C CA . HIS B 1 277 ? -22.719 -18.984 13.734 1 98.25 277 HIS B CA 1
ATOM 7914 C C . HIS B 1 277 ? -21.359 -18.344 13.469 1 98.25 277 HIS B C 1
ATOM 7916 O O . HIS B 1 277 ? -21.297 -17.219 12.953 1 98.25 277 HIS B O 1
ATOM 7922 N N . GLN B 1 278 ? -20.312 -19.078 13.852 1 98.12 278 GLN B N 1
ATOM 7923 C CA . GLN B 1 278 ? -19.031 -18.391 13.836 1 98.12 278 GLN B CA 1
ATOM 7924 C C . GLN B 1 278 ? -18.031 -19.094 12.93 1 98.12 278 GLN B C 1
ATOM 7926 O O . GLN B 1 278 ? -18.203 -20.281 12.625 1 98.12 278 GLN B O 1
ATOM 7931 N N . THR B 1 279 ? -17.078 -18.328 12.422 1 98 279 THR B N 1
ATOM 7932 C CA . THR B 1 279 ? -15.93 -18.812 11.664 1 98 279 THR B CA 1
ATOM 7933 C C . THR B 1 279 ? -14.625 -18.312 12.273 1 98 279 THR B C 1
ATOM 7935 O O . THR B 1 279 ? -14.586 -17.234 12.875 1 98 279 THR B O 1
ATOM 7938 N N . SER B 1 280 ? -13.57 -19.062 12.18 1 97.88 280 SER B N 1
ATOM 7939 C CA . SER B 1 280 ? -12.203 -18.672 12.516 1 97.88 280 SER B CA 1
ATOM 7940 C C . SER B 1 280 ? -11.211 -19.203 11.484 1 97.88 280 SER B C 1
ATOM 7942 O O . SER B 1 280 ? -11.375 -20.297 10.953 1 97.88 280 SER B O 1
ATOM 7944 N N . PHE B 1 281 ? -10.281 -18.438 11.125 1 98.31 281 PHE B N 1
ATOM 7945 C CA . PHE B 1 281 ? -9.273 -18.828 10.148 1 98.31 281 PHE B CA 1
ATOM 7946 C C . PHE B 1 281 ? -7.926 -18.203 10.469 1 98.31 281 PHE B C 1
ATOM 7948 O O . PHE B 1 281 ? -7.867 -17.156 11.109 1 98.31 281 PHE B O 1
ATOM 7955 N N . GLY B 1 282 ? -6.805 -18.859 10.023 1 97.69 282 GLY B N 1
ATOM 7956 C CA . GLY B 1 282 ? -5.5 -18.344 10.391 1 97.69 282 GLY B CA 1
ATOM 7957 C C . GLY B 1 282 ? -4.379 -18.859 9.508 1 97.69 282 GLY B C 1
ATOM 7958 O O . GLY B 1 282 ? -4.492 -19.938 8.914 1 97.69 282 GLY B O 1
ATOM 7959 N N . LEU B 1 283 ? -3.385 -18.094 9.375 1 97.81 283 LEU B N 1
ATOM 7960 C CA . LEU B 1 283 ? -2.129 -18.359 8.68 1 97.81 283 LEU B CA 1
ATOM 7961 C C . LEU B 1 283 ? -0.947 -17.797 9.469 1 97.81 283 LEU B C 1
ATOM 7963 O O . LEU B 1 283 ? -1.013 -16.688 9.992 1 97.81 283 LEU B O 1
ATOM 7967 N N . SER B 1 284 ? 0.094 -18.609 9.594 1 97.44 284 SER B N 1
ATOM 7968 C CA . SER B 1 284 ? 1.24 -18.219 10.406 1 97.44 284 SER B CA 1
ATOM 7969 C C . SER B 1 284 ? 2.518 -18.172 9.578 1 97.44 284 SER B C 1
ATOM 7971 O O . SER B 1 284 ? 2.49 -18.438 8.375 1 97.44 284 SER B O 1
ATOM 7973 N N . THR B 1 285 ? 3.627 -17.859 10.227 1 97.56 285 THR B N 1
ATOM 7974 C CA . THR B 1 285 ? 4.945 -17.828 9.602 1 97.56 285 THR B CA 1
ATOM 7975 C C . THR B 1 285 ? 5.375 -19.234 9.172 1 97.56 285 THR B C 1
ATOM 7977 O O . THR B 1 285 ? 6.406 -19.406 8.523 1 97.56 285 THR B O 1
ATOM 7980 N N . ARG B 1 286 ? 4.582 -20.188 9.469 1 97 286 ARG B N 1
ATOM 7981 C CA . ARG B 1 286 ? 4.82 -21.516 8.891 1 97 286 ARG B CA 1
ATOM 7982 C C . ARG B 1 286 ? 4.855 -21.438 7.371 1 97 286 ARG B C 1
ATOM 7984 O O . ARG B 1 286 ? 5.551 -22.234 6.723 1 97 286 ARG B O 1
ATOM 7991 N N . SER B 1 287 ? 4.164 -20.516 6.836 1 97.88 287 SER B N 1
ATOM 7992 C CA . SER B 1 287 ? 4.168 -20.297 5.391 1 97.88 287 SER B CA 1
ATOM 7993 C C . SER B 1 287 ? 5.578 -20.031 4.879 1 97.88 287 SER B C 1
ATOM 7995 O O . SER B 1 287 ? 5.93 -20.438 3.771 1 97.88 287 SER B O 1
ATOM 7997 N N . ILE B 1 288 ? 6.375 -19.375 5.617 1 98 288 ILE B N 1
ATOM 7998 C CA . ILE B 1 288 ? 7.762 -19.094 5.254 1 98 288 ILE B CA 1
ATOM 7999 C C . ILE B 1 288 ? 8.57 -20.391 5.281 1 98 288 ILE B C 1
ATOM 8001 O O . ILE B 1 288 ? 9.398 -20.625 4.398 1 98 288 ILE B O 1
ATOM 8005 N N . GLY B 1 289 ? 8.32 -21.188 6.336 1 97.19 289 GLY B N 1
ATOM 8006 C CA . GLY B 1 289 ? 8.945 -22.5 6.363 1 97.19 289 GLY B CA 1
ATOM 8007 C C . GLY B 1 289 ? 8.633 -23.344 5.137 1 97.19 289 GLY B C 1
ATOM 8008 O O . GLY B 1 289 ? 9.523 -23.969 4.562 1 97.19 289 GLY B O 1
ATOM 8009 N N . ALA B 1 290 ? 7.371 -23.359 4.777 1 96.75 290 ALA B N 1
ATOM 8010 C CA . ALA B 1 290 ? 6.949 -24.078 3.576 1 96.75 290 ALA B CA 1
ATOM 8011 C C . ALA B 1 290 ? 7.668 -23.547 2.338 1 96.75 290 ALA B C 1
ATOM 8013 O O . ALA B 1 290 ? 8.141 -24.328 1.507 1 96.75 290 ALA B O 1
ATOM 8014 N N . LEU B 1 291 ? 7.766 -22.25 2.238 1 97.44 291 LEU B N 1
ATOM 8015 C CA . LEU B 1 291 ? 8.43 -21.594 1.116 1 97.44 291 LEU B CA 1
ATOM 8016 C C . LEU B 1 291 ? 9.875 -22.062 0.987 1 97.44 291 LEU B C 1
ATOM 8018 O O . LEU B 1 291 ? 10.312 -22.422 -0.105 1 97.44 291 LEU B O 1
ATOM 8022 N N . ILE B 1 292 ? 10.562 -22.109 2.064 1 97.12 292 ILE B N 1
ATOM 8023 C CA . ILE B 1 292 ? 11.969 -22.484 2.082 1 97.12 292 ILE B CA 1
ATOM 8024 C C . ILE B 1 292 ? 12.125 -23.953 1.727 1 97.12 292 ILE B C 1
ATOM 8026 O O . ILE B 1 292 ? 12.93 -24.312 0.866 1 97.12 292 ILE B O 1
ATOM 8030 N N . LEU B 1 293 ? 11.328 -24.781 2.314 1 96.5 293 LEU B N 1
ATOM 8031 C CA . LEU B 1 293 ? 11.445 -26.234 2.15 1 96.5 293 LEU B CA 1
ATOM 8032 C C . LEU B 1 293 ? 11.039 -26.656 0.743 1 96.5 293 LEU B C 1
ATOM 8034 O O . LEU B 1 293 ? 11.641 -27.562 0.166 1 96.5 293 LEU B O 1
ATOM 8038 N N . ILE B 1 294 ? 10.047 -26.047 0.189 1 95.69 294 ILE B N 1
ATOM 8039 C CA . ILE B 1 294 ? 9.469 -26.516 -1.068 1 95.69 294 ILE B CA 1
ATOM 8040 C C . ILE B 1 294 ? 10.266 -25.953 -2.24 1 95.69 294 ILE B C 1
ATOM 8042 O O . ILE B 1 294 ? 10.57 -26.672 -3.197 1 95.69 294 ILE B O 1
ATOM 8046 N N . HIS B 1 295 ? 10.648 -24.703 -2.193 1 95.38 295 HIS B N 1
ATOM 8047 C CA . HIS B 1 295 ? 11.32 -24.078 -3.322 1 95.38 295 HIS B CA 1
ATOM 8048 C C . HIS B 1 295 ? 12.828 -24.297 -3.256 1 95.38 295 HIS B C 1
ATOM 8050 O O . HIS B 1 295 ? 13.5 -24.328 -4.289 1 95.38 295 HIS B O 1
ATOM 8056 N N . GLY B 1 296 ? 13.391 -24.422 -2.047 1 95.31 296 GLY B N 1
ATOM 8057 C CA . GLY B 1 296 ? 14.836 -24.484 -1.888 1 95.31 296 GLY B CA 1
ATOM 8058 C C . GLY B 1 296 ? 15.469 -25.641 -2.641 1 95.31 296 GLY B C 1
ATOM 8059 O O . GLY B 1 296 ? 14.805 -26.625 -2.93 1 95.31 296 GLY B O 1
ATOM 8060 N N . ASP B 1 297 ? 16.75 -25.516 -3.029 1 94.94 297 ASP B N 1
ATOM 8061 C CA . ASP B 1 297 ? 17.531 -26.578 -3.648 1 94.94 297 ASP B CA 1
ATOM 8062 C C . ASP B 1 297 ? 18.906 -26.719 -2.982 1 94.94 297 ASP B C 1
ATOM 8064 O O . ASP B 1 297 ? 19.141 -26.141 -1.92 1 94.94 297 ASP B O 1
ATOM 8068 N N . ASP B 1 298 ? 19.719 -27.453 -3.562 1 94.38 298 ASP B N 1
ATOM 8069 C CA . ASP B 1 298 ? 20.984 -27.781 -2.9 1 94.38 298 ASP B CA 1
ATOM 8070 C C . ASP B 1 298 ? 21.922 -26.578 -2.885 1 94.38 298 ASP B C 1
ATOM 8072 O O . ASP B 1 298 ? 22.922 -26.578 -2.166 1 94.38 298 ASP B O 1
ATOM 8076 N N . LYS B 1 299 ? 21.641 -25.594 -3.656 1 93.62 299 LYS B N 1
ATOM 8077 C CA . LYS B 1 299 ? 22.453 -24.391 -3.652 1 93.62 299 LYS B CA 1
ATOM 8078 C C . LYS B 1 299 ? 21.953 -23.391 -2.611 1 93.62 299 LYS B C 1
ATOM 8080 O O . LYS B 1 299 ? 22.656 -22.422 -2.285 1 93.62 299 LYS B O 1
ATOM 8085 N N . GLY B 1 300 ? 20.688 -23.562 -2.156 1 95.62 300 GLY B N 1
ATOM 8086 C CA . GLY B 1 300 ? 20.172 -22.688 -1.125 1 95.62 300 GLY B CA 1
ATOM 8087 C C . GLY B 1 300 ? 18.719 -22.281 -1.345 1 95.62 300 GLY B C 1
ATOM 8088 O O . GLY B 1 300 ? 17.922 -23.094 -1.837 1 95.62 300 GLY B O 1
ATOM 8089 N N . LEU B 1 301 ? 18.453 -21.047 -0.937 1 95.44 301 LEU B N 1
ATOM 8090 C CA . LEU B 1 301 ? 17.109 -20.484 -1.015 1 95.44 301 LEU B CA 1
ATOM 8091 C C . LEU B 1 301 ? 16.719 -20.203 -2.463 1 95.44 301 LEU B C 1
ATOM 8093 O O . LEU B 1 301 ? 17.578 -19.875 -3.287 1 95.44 301 LEU B O 1
ATOM 8097 N N . ARG B 1 302 ? 15.539 -20.422 -2.855 1 94.69 302 ARG B N 1
ATOM 8098 C CA . ARG B 1 302 ? 14.914 -19.984 -4.102 1 94.69 302 ARG B CA 1
ATOM 8099 C C . ARG B 1 302 ? 13.602 -19.25 -3.834 1 94.69 302 ARG B C 1
ATOM 8101 O O . ARG B 1 302 ? 12.633 -19.859 -3.359 1 94.69 302 ARG B O 1
ATOM 8108 N N . LEU B 1 303 ? 13.609 -18 -4.125 1 95.44 303 LEU B N 1
ATOM 8109 C CA . LEU B 1 303 ? 12.43 -17.188 -3.816 1 95.44 303 LEU B CA 1
ATOM 8110 C C . LEU B 1 303 ? 11.656 -16.844 -5.086 1 95.44 303 LEU B C 1
ATOM 8112 O O . LEU B 1 303 ? 12.258 -16.484 -6.102 1 95.44 303 LEU B O 1
ATOM 8116 N N . PRO B 1 304 ? 10.344 -17 -5.035 1 92.56 304 PRO B N 1
ATOM 8117 C CA . PRO B 1 304 ? 9.555 -16.359 -6.094 1 92.56 304 PRO B CA 1
ATOM 8118 C C . PRO B 1 304 ? 9.758 -14.852 -6.16 1 92.56 304 PRO B C 1
ATOM 8120 O O . PRO B 1 304 ? 9.922 -14.203 -5.125 1 92.56 304 PRO B O 1
ATOM 8123 N N . SER B 1 305 ? 9.742 -14.289 -7.332 1 89.38 305 SER B N 1
ATOM 8124 C CA . SER B 1 305 ? 10.031 -12.875 -7.543 1 89.38 305 SER B CA 1
ATOM 8125 C C . SER B 1 305 ? 9.062 -11.992 -6.762 1 89.38 305 SER B C 1
ATOM 8127 O O . SER B 1 305 ? 9.445 -10.93 -6.266 1 89.38 305 SER B O 1
ATOM 8129 N N . ARG B 1 306 ? 7.875 -12.422 -6.574 1 86.94 306 ARG B N 1
ATOM 8130 C CA . ARG B 1 306 ? 6.836 -11.609 -5.941 1 86.94 306 ARG B CA 1
ATOM 8131 C C . ARG B 1 306 ? 7.145 -11.375 -4.469 1 86.94 306 ARG B C 1
ATOM 8133 O O . ARG B 1 306 ? 6.711 -10.375 -3.891 1 86.94 306 ARG B O 1
ATOM 8140 N N . VAL B 1 307 ? 7.895 -12.281 -3.889 1 94.44 307 VAL B N 1
ATOM 8141 C CA . VAL B 1 307 ? 8.125 -12.133 -2.457 1 94.44 307 VAL B CA 1
ATOM 8142 C C . VAL B 1 307 ? 9.625 -11.961 -2.191 1 94.44 307 VAL B C 1
ATOM 8144 O O . VAL B 1 307 ? 10.07 -12.039 -1.045 1 94.44 307 VAL B O 1
ATOM 8147 N N . ALA B 1 308 ? 10.391 -11.789 -3.275 1 95.62 308 ALA B N 1
ATOM 8148 C CA . ALA B 1 308 ? 11.828 -11.578 -3.094 1 95.62 308 ALA B CA 1
ATOM 8149 C C . ALA B 1 308 ? 12.125 -10.141 -2.684 1 95.62 308 ALA B C 1
ATOM 8151 O O . ALA B 1 308 ? 11.773 -9.203 -3.398 1 95.62 308 ALA B O 1
ATOM 8152 N N . PRO B 1 309 ? 12.789 -9.969 -1.524 1 95.44 309 PRO B N 1
ATOM 8153 C CA . PRO B 1 309 ? 13.141 -8.594 -1.145 1 95.44 309 PRO B CA 1
ATOM 8154 C C . PRO B 1 309 ? 14.023 -7.906 -2.178 1 95.44 309 PRO B C 1
ATOM 8156 O O . PRO B 1 309 ? 13.891 -6.703 -2.404 1 95.44 309 PRO B O 1
ATOM 8159 N N . THR B 1 310 ? 14.93 -8.672 -2.719 1 95.25 310 THR B N 1
ATOM 8160 C CA . THR B 1 310 ? 15.703 -8.281 -3.895 1 95.25 310 THR B CA 1
ATOM 8161 C C . THR B 1 310 ? 15.344 -9.156 -5.09 1 95.25 310 THR B C 1
ATOM 8163 O O . THR B 1 310 ? 15.586 -10.367 -5.078 1 95.25 310 THR B O 1
ATOM 8166 N N . GLN B 1 311 ? 14.812 -8.531 -6.055 1 93.12 311 GLN B N 1
ATOM 8167 C CA . GLN B 1 311 ? 14.398 -9.281 -7.234 1 93.12 311 GLN B CA 1
ATOM 8168 C C . GLN B 1 311 ? 15.547 -9.43 -8.227 1 93.12 311 GLN B C 1
ATOM 8170 O O . GLN B 1 311 ? 15.68 -10.469 -8.875 1 93.12 311 GLN B O 1
ATOM 8175 N N . VAL B 1 312 ? 16.312 -8.344 -8.266 1 94.62 312 VAL B N 1
ATOM 8176 C CA . VAL B 1 312 ? 17.438 -8.336 -9.211 1 94.62 312 VAL B CA 1
ATOM 8177 C C . VAL B 1 312 ? 18.688 -7.805 -8.523 1 94.62 312 VAL B C 1
ATOM 8179 O O . VAL B 1 312 ? 18.656 -6.746 -7.887 1 94.62 312 VAL B O 1
ATOM 8182 N N . VAL B 1 313 ? 19.734 -8.586 -8.586 1 97.38 313 VAL B N 1
ATOM 8183 C CA . VAL B 1 313 ? 21.016 -8.094 -8.117 1 97.38 313 VAL B CA 1
ATOM 8184 C C . VAL B 1 313 ? 21.938 -7.832 -9.312 1 97.38 313 VAL B C 1
ATOM 8186 O O . VAL B 1 313 ? 22.016 -8.641 -10.234 1 97.38 313 VAL B O 1
ATOM 8189 N N . ILE B 1 314 ? 22.578 -6.664 -9.344 1 96.81 314 ILE B N 1
ATOM 8190 C CA . ILE B 1 314 ? 23.516 -6.277 -10.398 1 96.81 314 ILE B CA 1
ATOM 8191 C C . ILE B 1 314 ? 24.953 -6.406 -9.898 1 96.81 314 ILE B C 1
ATOM 8193 O O . ILE B 1 314 ? 25.312 -5.82 -8.883 1 96.81 314 ILE B O 1
ATOM 8197 N N . VAL B 1 315 ? 25.734 -7.211 -10.586 1 96.75 315 VAL B N 1
ATOM 8198 C CA . VAL B 1 315 ? 27.109 -7.469 -10.164 1 96.75 315 VAL B CA 1
ATOM 8199 C C . VAL B 1 315 ? 28.078 -6.953 -11.227 1 96.75 315 VAL B C 1
ATOM 8201 O O . VAL B 1 315 ? 28.109 -7.465 -12.352 1 96.75 315 VAL B O 1
ATOM 8204 N N . PRO B 1 316 ? 28.875 -5.988 -10.914 1 95.69 316 PRO B N 1
ATOM 8205 C CA . PRO B 1 316 ? 29.938 -5.555 -11.828 1 95.69 316 PRO B CA 1
ATOM 8206 C C . PRO B 1 316 ? 31.047 -6.582 -11.961 1 95.69 316 PRO B C 1
ATOM 8208 O O . PRO B 1 316 ? 31.516 -7.121 -10.953 1 95.69 316 PRO B O 1
ATOM 8211 N N . ILE B 1 317 ? 31.438 -6.867 -13.148 1 93.75 317 ILE B N 1
ATOM 8212 C CA . ILE B 1 317 ? 32.562 -7.754 -13.414 1 93.75 317 ILE B CA 1
ATOM 8213 C C . ILE B 1 317 ? 33.812 -6.934 -13.758 1 93.75 317 ILE B C 1
ATOM 8215 O O . ILE B 1 317 ? 34 -6.57 -14.914 1 93.75 317 ILE B O 1
ATOM 8219 N N . GLU B 1 318 ? 34.531 -6.793 -12.758 1 86.81 318 GLU B N 1
ATOM 8220 C CA . GLU B 1 318 ? 35.719 -5.973 -12.938 1 86.81 318 GLU B CA 1
ATOM 8221 C C . GLU B 1 318 ? 36.906 -6.816 -13.406 1 86.81 318 GLU B C 1
ATOM 8223 O O . GLU B 1 318 ? 37.031 -7.977 -13.023 1 86.81 318 GLU B O 1
ATOM 8228 N N . LYS B 1 319 ? 37.625 -6.363 -14.406 1 80.56 319 LYS B N 1
ATOM 8229 C CA . LYS B 1 319 ? 38.844 -7 -14.891 1 80.56 319 LYS B CA 1
ATOM 8230 C C . LYS B 1 319 ? 40.094 -6.188 -14.492 1 80.56 319 LYS B C 1
ATOM 8232 O O . LYS B 1 319 ? 40.031 -4.961 -14.422 1 80.56 319 LYS B O 1
ATOM 8237 N N . LYS B 1 320 ? 41.094 -6.926 -14.297 1 77.12 320 LYS B N 1
ATOM 8238 C CA . LYS B 1 320 ? 42.344 -6.281 -13.953 1 77.12 320 LYS B CA 1
ATOM 8239 C C . LYS B 1 320 ? 42.812 -5.332 -15.055 1 77.12 320 LYS B C 1
ATOM 8241 O O . LYS B 1 320 ? 42.688 -5.652 -16.25 1 77.12 320 LYS B O 1
ATOM 8246 N N . ASN B 1 321 ? 43.188 -4.121 -14.789 1 78.5 321 ASN B N 1
ATOM 8247 C CA . ASN B 1 321 ? 43.781 -3.129 -15.672 1 78.5 321 ASN B CA 1
ATOM 8248 C C . ASN B 1 321 ? 42.719 -2.402 -16.5 1 78.5 321 ASN B C 1
ATOM 8250 O O . ASN B 1 321 ? 43.062 -1.807 -17.531 1 78.5 321 ASN B O 1
ATOM 8254 N N . VAL B 1 322 ? 41.531 -2.723 -16.328 1 78.88 322 VAL B N 1
ATOM 8255 C CA . VAL B 1 322 ? 40.469 -2.002 -17.031 1 78.88 322 VAL B CA 1
ATOM 8256 C C . VAL B 1 322 ? 39.781 -1.02 -16.078 1 78.88 322 VAL B C 1
ATOM 8258 O O . VAL B 1 322 ? 39.625 -1.307 -14.883 1 78.88 322 VAL B O 1
ATOM 8261 N N . ASP B 1 323 ? 39.594 0.094 -16.594 1 80.88 323 ASP B N 1
ATOM 8262 C CA . ASP B 1 323 ? 38.906 1.112 -15.805 1 80.88 323 ASP B CA 1
ATOM 8263 C C . ASP B 1 323 ? 37.5 0.632 -15.367 1 80.88 323 ASP B C 1
ATOM 8265 O O . ASP B 1 323 ? 36.688 0.249 -16.203 1 80.88 323 ASP B O 1
ATOM 8269 N N . SER B 1 324 ? 37.219 0.606 -14.109 1 87.19 324 SER B N 1
ATOM 8270 C CA . SER B 1 324 ? 36 0.084 -13.547 1 87.19 324 SER B CA 1
ATOM 8271 C C . SER B 1 324 ? 34.875 1.137 -13.57 1 87.19 324 SER B C 1
ATOM 8273 O O . SER B 1 324 ? 33.719 0.812 -13.414 1 87.19 324 SER B O 1
ATOM 8275 N N . LEU B 1 325 ? 35.188 2.271 -13.82 1 87.12 325 LEU B N 1
ATOM 8276 C CA . LEU B 1 325 ? 34.219 3.375 -13.68 1 87.12 325 LEU B CA 1
ATOM 8277 C C . LEU B 1 325 ? 33.062 3.229 -14.664 1 87.12 325 LEU B C 1
ATOM 8279 O O . LEU B 1 325 ? 31.906 3.33 -14.281 1 87.12 325 LEU B O 1
ATOM 8283 N N . PRO B 1 326 ? 33.438 2.914 -15.922 1 87.5 326 PRO B N 1
ATOM 8284 C CA . PRO B 1 326 ? 32.312 2.758 -16.859 1 87.5 326 PRO B CA 1
ATOM 8285 C C . PRO B 1 326 ? 31.391 1.599 -16.484 1 87.5 326 PRO B C 1
ATOM 8287 O O . PRO B 1 326 ? 30.172 1.667 -16.703 1 87.5 326 PRO B O 1
ATOM 8290 N N . ILE B 1 327 ? 31.938 0.596 -15.969 1 92.25 327 ILE B N 1
ATOM 8291 C CA . ILE B 1 327 ? 31.156 -0.569 -15.562 1 92.25 327 ILE B CA 1
ATOM 8292 C C . ILE B 1 327 ? 30.234 -0.194 -14.406 1 92.25 327 ILE B C 1
ATOM 8294 O O . ILE B 1 327 ? 29.031 -0.499 -14.445 1 92.25 327 ILE B O 1
ATOM 8298 N N . LEU B 1 328 ? 30.766 0.507 -13.453 1 92.44 328 LEU B N 1
ATOM 8299 C CA . LEU B 1 328 ? 29.984 0.912 -12.289 1 92.44 328 LEU B CA 1
ATOM 8300 C C . LEU B 1 328 ? 28.875 1.879 -12.688 1 92.44 328 LEU B C 1
ATOM 8302 O O . LEU B 1 328 ? 27.766 1.809 -12.156 1 92.44 328 LEU B O 1
ATOM 8306 N N . GLU B 1 329 ? 29.172 2.672 -13.547 1 87.38 329 GLU B N 1
ATOM 8307 C CA . GLU B 1 329 ? 28.172 3.615 -14.023 1 87.38 329 GLU B CA 1
ATOM 8308 C C . GLU B 1 329 ? 27.031 2.889 -14.734 1 87.38 329 GLU B C 1
ATOM 8310 O O . GLU B 1 329 ? 25.859 3.244 -14.562 1 87.38 329 GLU B O 1
ATOM 8315 N N . ARG B 1 330 ? 27.406 1.948 -15.5 1 88.88 330 ARG B N 1
ATOM 8316 C CA . ARG B 1 330 ? 26.391 1.15 -16.188 1 88.88 330 ARG B CA 1
ATOM 8317 C C . ARG B 1 330 ? 25.531 0.388 -15.18 1 88.88 330 ARG B C 1
ATOM 8319 O O . ARG B 1 330 ? 24.328 0.266 -15.359 1 88.88 330 ARG B O 1
ATOM 8326 N N . CYS B 1 331 ? 26.109 -0.109 -14.188 1 93.81 331 CYS B N 1
ATOM 8327 C CA . CYS B 1 331 ? 25.375 -0.816 -13.141 1 93.81 331 CYS B CA 1
ATOM 8328 C C . CYS B 1 331 ? 24.391 0.111 -12.438 1 93.81 331 CYS B C 1
ATOM 8330 O O . CYS B 1 331 ? 23.25 -0.27 -12.18 1 93.81 331 CYS B O 1
ATOM 8332 N N . ARG B 1 332 ? 24.844 1.25 -12.195 1 90.19 332 ARG B N 1
ATOM 8333 C CA . ARG B 1 332 ? 23.969 2.227 -11.547 1 90.19 332 ARG B CA 1
ATOM 8334 C C . ARG B 1 332 ? 22.797 2.602 -12.445 1 90.19 332 ARG B C 1
ATOM 8336 O O . ARG B 1 332 ? 21.672 2.768 -11.969 1 90.19 332 ARG B O 1
ATOM 8343 N N . SER B 1 333 ? 23.125 2.738 -13.664 1 85.31 333 SER B N 1
ATOM 8344 C CA . SER B 1 333 ? 22.062 3.006 -14.633 1 85.31 333 SER B CA 1
ATOM 8345 C C . SER B 1 333 ? 21.047 1.866 -14.68 1 85.31 333 SER B C 1
ATOM 8347 O O . SER B 1 333 ? 19.844 2.104 -14.711 1 85.31 333 SER B O 1
ATOM 8349 N N . ALA B 1 334 ? 21.516 0.7 -14.695 1 89.06 334 ALA B N 1
ATOM 8350 C CA . ALA B 1 334 ? 20.641 -0.475 -14.703 1 89.06 334 ALA B CA 1
ATOM 8351 C C . ALA B 1 334 ? 19.75 -0.504 -13.469 1 89.06 334 ALA B C 1
ATOM 8353 O O . ALA B 1 334 ? 18.547 -0.744 -13.57 1 89.06 334 ALA B O 1
ATOM 8354 N N . GLU B 1 335 ? 20.312 -0.255 -12.336 1 90.5 335 GLU B N 1
ATOM 8355 C CA . GLU B 1 335 ? 19.547 -0.243 -11.094 1 90.5 335 GLU B CA 1
ATOM 8356 C C . GLU B 1 335 ? 18.438 0.802 -11.133 1 90.5 335 GLU B C 1
ATOM 8358 O O . GLU B 1 335 ? 17.297 0.513 -10.773 1 90.5 335 GLU B O 1
ATOM 8363 N N . ALA B 1 336 ? 18.828 1.926 -11.57 1 79.88 336 ALA B N 1
ATOM 8364 C CA . ALA B 1 336 ? 17.875 3.025 -11.625 1 79.88 336 ALA B CA 1
ATOM 8365 C C . ALA B 1 336 ? 16.719 2.701 -12.57 1 79.88 336 ALA B C 1
ATOM 8367 O O . ALA B 1 336 ? 15.555 2.955 -12.242 1 79.88 336 ALA B O 1
ATOM 8368 N N . ARG B 1 337 ? 17.047 2.148 -13.664 1 76.81 337 ARG B N 1
ATOM 8369 C CA . ARG B 1 337 ? 16.031 1.803 -14.656 1 76.81 337 ARG B CA 1
ATOM 8370 C C . ARG B 1 337 ? 15.078 0.734 -14.117 1 76.81 337 ARG B C 1
ATOM 8372 O O . ARG B 1 337 ? 13.867 0.843 -14.281 1 76.81 337 ARG B O 1
ATOM 8379 N N . LEU B 1 338 ? 15.648 -0.218 -13.531 1 84 338 LEU B N 1
ATOM 8380 C CA . LEU B 1 338 ? 14.836 -1.302 -12.992 1 84 338 LEU B CA 1
ATOM 8381 C C . LEU B 1 338 ? 13.961 -0.802 -11.852 1 84 338 LEU B C 1
ATOM 8383 O O . LEU B 1 338 ? 12.773 -1.127 -11.789 1 84 338 LEU B O 1
ATOM 8387 N N . ARG B 1 339 ? 14.484 -0.022 -11 1 80.38 339 ARG B N 1
ATOM 8388 C CA . ARG B 1 339 ? 13.727 0.519 -9.875 1 80.38 339 ARG B CA 1
ATOM 8389 C C . ARG B 1 339 ? 12.609 1.436 -10.359 1 80.38 339 ARG B C 1
ATOM 8391 O O . ARG B 1 339 ? 11.531 1.482 -9.758 1 80.38 339 ARG B O 1
ATOM 8398 N N . ALA B 1 340 ? 12.844 2.076 -11.43 1 64.88 340 ALA B N 1
ATOM 8399 C CA . ALA B 1 340 ? 11.859 3.006 -11.984 1 64.88 340 ALA B CA 1
ATOM 8400 C C . ALA B 1 340 ? 10.602 2.27 -12.43 1 64.88 340 ALA B C 1
ATOM 8402 O O . ALA B 1 340 ? 9.508 2.846 -12.438 1 64.88 340 ALA B O 1
ATOM 8403 N N . VAL B 1 341 ? 10.844 1.038 -12.695 1 65.31 341 VAL B N 1
ATOM 8404 C CA . VAL B 1 341 ? 9.68 0.281 -13.148 1 65.31 341 VAL B CA 1
ATOM 8405 C C . VAL B 1 341 ? 9.172 -0.611 -12.016 1 65.31 341 VAL B C 1
ATOM 8407 O O . VAL B 1 341 ? 8.398 -1.543 -12.258 1 65.31 341 VAL B O 1
ATOM 8410 N N . GLY B 1 342 ? 9.602 -0.394 -10.875 1 68.19 342 GLY B N 1
ATOM 8411 C CA . GLY B 1 342 ? 9.055 -1.049 -9.703 1 68.19 342 GLY B CA 1
ATOM 8412 C C . GLY B 1 342 ? 9.781 -2.33 -9.336 1 68.19 342 GLY B C 1
ATOM 8413 O O . GLY B 1 342 ? 9.305 -3.111 -8.516 1 68.19 342 GLY B O 1
ATOM 8414 N N . VAL B 1 343 ? 10.914 -2.568 -9.938 1 84.38 343 VAL B N 1
ATOM 8415 C CA . VAL B 1 343 ? 11.695 -3.762 -9.641 1 84.38 343 VAL B CA 1
ATOM 8416 C C . VAL B 1 343 ? 12.633 -3.486 -8.461 1 84.38 343 VAL B C 1
ATOM 8418 O O . VAL B 1 343 ? 13.305 -2.455 -8.43 1 84.38 343 VAL B O 1
ATOM 8421 N N . ARG B 1 344 ? 12.57 -4.359 -7.527 1 90.31 344 ARG B N 1
ATOM 8422 C CA . ARG B 1 344 ? 13.484 -4.238 -6.395 1 90.31 344 ARG B CA 1
ATOM 8423 C C . ARG B 1 344 ? 14.891 -4.699 -6.773 1 90.31 344 ARG B C 1
ATOM 8425 O O . ARG B 1 344 ? 15.227 -5.879 -6.633 1 90.31 344 ARG B O 1
ATOM 8432 N N . ALA B 1 345 ? 15.695 -3.723 -7.199 1 92.31 345 ALA B N 1
ATOM 8433 C CA . ALA B 1 345 ? 17.031 -4.02 -7.711 1 92.31 345 ALA B CA 1
ATOM 8434 C C . ALA B 1 345 ? 18.109 -3.391 -6.836 1 92.31 345 ALA B C 1
ATOM 8436 O O . ALA B 1 345 ? 17.906 -2.309 -6.277 1 92.31 345 ALA B O 1
ATOM 8437 N N . GLU B 1 346 ? 19.188 -4.125 -6.645 1 93.69 346 GLU B N 1
ATOM 8438 C CA . GLU B 1 346 ? 20.328 -3.572 -5.91 1 93.69 346 GLU B CA 1
ATOM 8439 C C . GLU B 1 346 ? 21.656 -3.959 -6.566 1 93.69 346 GLU B C 1
ATOM 8441 O O . GLU B 1 346 ? 21.719 -4.965 -7.277 1 93.69 346 GLU B O 1
ATOM 8446 N N . ILE B 1 347 ? 22.734 -3.125 -6.344 1 95.38 347 ILE B N 1
ATOM 8447 C CA . ILE B 1 347 ? 24.062 -3.375 -6.871 1 95.38 347 ILE B CA 1
ATOM 8448 C C . ILE B 1 347 ? 24.953 -3.973 -5.777 1 95.38 347 ILE B C 1
ATOM 8450 O O . ILE B 1 347 ? 24.938 -3.508 -4.637 1 95.38 347 ILE B O 1
ATOM 8454 N N . ASP B 1 348 ? 25.609 -5.059 -6.102 1 95.56 348 ASP B N 1
ATOM 8455 C CA . ASP B 1 348 ? 26.656 -5.559 -5.234 1 95.56 348 ASP B CA 1
ATOM 8456 C C . ASP B 1 348 ? 28.031 -5.074 -5.699 1 95.56 348 ASP B C 1
ATOM 8458 O O . ASP B 1 348 ? 28.734 -5.789 -6.414 1 95.56 348 ASP B O 1
ATOM 8462 N N . ASP B 1 349 ? 28.359 -3.885 -5.168 1 91.12 349 ASP B N 1
ATOM 8463 C CA . ASP B 1 349 ? 29.609 -3.27 -5.621 1 91.12 349 ASP B CA 1
ATOM 8464 C C . ASP B 1 349 ? 30.734 -3.496 -4.613 1 91.12 349 ASP B C 1
ATOM 8466 O O . ASP B 1 349 ? 31.734 -2.775 -4.617 1 91.12 349 ASP B O 1
ATOM 8470 N N . ARG B 1 350 ? 30.688 -4.539 -3.781 1 88.5 350 ARG B N 1
ATOM 8471 C CA . ARG B 1 350 ? 31.734 -4.84 -2.803 1 88.5 350 ARG B CA 1
ATOM 8472 C C . ARG B 1 350 ? 33 -5.305 -3.488 1 88.5 350 ARG B C 1
ATOM 8474 O O . ARG B 1 350 ? 33.062 -6.426 -3.998 1 88.5 350 ARG B O 1
ATOM 8481 N N . SER B 1 351 ? 34 -4.5 -3.379 1 83.06 351 SER B N 1
ATOM 8482 C CA . SER B 1 351 ? 35.219 -4.73 -4.145 1 83.06 351 SER B CA 1
ATOM 8483 C C . SER B 1 351 ? 36.062 -5.805 -3.498 1 83.06 351 SER B C 1
ATOM 8485 O O . SER B 1 351 ? 36.938 -6.387 -4.148 1 83.06 351 SER B O 1
ATOM 8487 N N . LEU B 1 352 ? 35.75 -6.129 -2.262 1 83.19 352 LEU B N 1
ATOM 8488 C CA . LEU B 1 352 ? 36.562 -7.094 -1.523 1 83.19 352 LEU B CA 1
ATOM 8489 C C . LEU B 1 352 ? 36.281 -8.516 -2.006 1 83.19 352 LEU B C 1
ATOM 8491 O O . LEU B 1 352 ? 37.094 -9.422 -1.793 1 83.19 352 LEU B O 1
ATOM 8495 N N . PHE B 1 353 ? 35.156 -8.68 -2.633 1 89.25 353 PHE B N 1
ATOM 8496 C CA . PHE B 1 353 ? 34.75 -10.023 -3.018 1 89.25 353 PHE B CA 1
ATOM 8497 C C . PHE B 1 353 ? 34.812 -10.203 -4.527 1 89.25 353 PHE B C 1
ATOM 8499 O O . PHE B 1 353 ? 34.5 -9.281 -5.285 1 89.25 353 PHE B O 1
ATOM 8506 N N . SER B 1 354 ? 35.188 -11.359 -4.883 1 90.12 354 SER B N 1
ATOM 8507 C CA . SER B 1 354 ? 35.219 -11.703 -6.297 1 90.12 354 SER B CA 1
ATOM 8508 C C . SER B 1 354 ? 33.812 -11.883 -6.859 1 90.12 354 SER B C 1
ATOM 8510 O O . SER B 1 354 ? 32.875 -12.102 -6.109 1 90.12 354 SER B O 1
ATOM 8512 N N . PRO B 1 355 ? 33.688 -11.695 -8.172 1 90.56 355 PRO B N 1
ATOM 8513 C CA . PRO B 1 355 ? 32.375 -11.961 -8.781 1 90.56 355 PRO B CA 1
ATOM 8514 C C . PRO B 1 355 ? 31.844 -13.352 -8.445 1 90.56 355 PRO B C 1
ATOM 8516 O O . PRO B 1 355 ? 30.641 -13.508 -8.172 1 90.56 355 PRO B O 1
ATOM 8519 N N . GLY B 1 356 ? 32.719 -14.328 -8.508 1 91.25 356 GLY B N 1
ATOM 8520 C CA . GLY B 1 356 ? 32.281 -15.672 -8.148 1 91.25 356 GLY B CA 1
ATOM 8521 C C . GLY B 1 356 ? 31.688 -15.766 -6.758 1 91.25 356 GLY B C 1
ATOM 8522 O O . GLY B 1 356 ? 30.672 -16.406 -6.559 1 91.25 356 GLY B O 1
ATOM 8523 N N . TYR B 1 357 ? 32.375 -15.148 -5.844 1 93.19 357 TYR B N 1
ATOM 8524 C CA . TYR B 1 357 ? 31.859 -15.102 -4.484 1 93.19 357 TYR B CA 1
ATOM 8525 C C . TYR B 1 357 ? 30.484 -14.438 -4.453 1 93.19 357 TYR B C 1
ATOM 8527 O O . TYR B 1 357 ? 29.562 -14.938 -3.807 1 93.19 357 TYR B O 1
ATOM 8535 N N . LYS B 1 358 ? 30.391 -13.336 -5.148 1 94.75 358 LYS B N 1
ATOM 8536 C CA . LYS B 1 358 ? 29.125 -12.602 -5.184 1 94.75 358 LYS B CA 1
ATOM 8537 C C . LYS B 1 358 ? 28.016 -13.438 -5.82 1 94.75 358 LYS B C 1
ATOM 8539 O O . LYS B 1 358 ? 26.875 -13.414 -5.359 1 94.75 358 LYS B O 1
ATOM 8544 N N . PHE B 1 359 ? 28.375 -14.141 -6.855 1 94.31 359 PHE B N 1
ATOM 8545 C CA . PHE B 1 359 ? 27.422 -15.031 -7.496 1 94.31 359 PHE B CA 1
ATOM 8546 C C . PHE B 1 359 ? 26.859 -16.047 -6.496 1 94.31 359 PHE B C 1
ATOM 8548 O O . PHE B 1 359 ? 25.641 -16.172 -6.352 1 94.31 359 PHE B O 1
ATOM 8555 N N . ASN B 1 360 ? 27.719 -16.656 -5.809 1 92.56 360 ASN B N 1
ATOM 8556 C CA . ASN B 1 360 ? 27.328 -17.672 -4.844 1 92.56 360 ASN B CA 1
ATOM 8557 C C . ASN B 1 360 ? 26.516 -17.078 -3.697 1 92.56 360 ASN B C 1
ATOM 8559 O O . ASN B 1 360 ? 25.547 -17.688 -3.229 1 92.56 360 ASN B O 1
ATOM 8563 N N . HIS B 1 361 ? 26.953 -15.922 -3.291 1 94.25 361 HIS B N 1
ATOM 8564 C CA . HIS B 1 361 ? 26.266 -15.211 -2.211 1 94.25 361 HIS B CA 1
ATOM 8565 C C . HIS B 1 361 ? 24.797 -14.984 -2.531 1 94.25 361 HIS B C 1
ATOM 8567 O O . HIS B 1 361 ? 23.922 -15.305 -1.719 1 94.25 361 HIS B O 1
ATOM 8573 N N . TRP B 1 362 ? 24.578 -14.547 -3.668 1 95.25 362 TRP B N 1
ATOM 8574 C CA . TRP B 1 362 ? 23.219 -14.172 -4.031 1 95.25 362 TRP B CA 1
ATOM 8575 C C . TRP B 1 362 ? 22.406 -15.383 -4.48 1 95.25 362 TRP B C 1
ATOM 8577 O O . TRP B 1 362 ? 21.203 -15.453 -4.273 1 95.25 362 TRP B O 1
ATOM 8587 N N . GLU B 1 363 ? 23.062 -16.312 -5.066 1 93.94 363 GLU B N 1
ATOM 8588 C CA . GLU B 1 363 ? 22.406 -17.562 -5.438 1 93.94 363 GLU B CA 1
ATOM 8589 C C . GLU B 1 363 ? 21.906 -18.312 -4.203 1 93.94 363 GLU B C 1
ATOM 8591 O O . GLU B 1 363 ? 20.781 -18.812 -4.188 1 93.94 363 GLU B O 1
ATOM 8596 N N . MET B 1 364 ? 22.703 -18.375 -3.262 1 94.88 364 MET B N 1
ATOM 8597 C CA . MET B 1 364 ? 22.328 -19.031 -2.016 1 94.88 364 MET B CA 1
ATOM 8598 C C . MET B 1 364 ? 21.156 -18.344 -1.351 1 94.88 364 MET B C 1
ATOM 8600 O O . MET B 1 364 ? 20.297 -19 -0.742 1 94.88 364 MET B O 1
ATOM 8604 N N . ARG B 1 365 ? 21.078 -17.047 -1.544 1 95.38 365 ARG B N 1
ATOM 8605 C CA . ARG B 1 365 ? 20.047 -16.25 -0.904 1 95.38 365 ARG B CA 1
ATOM 8606 C C . ARG B 1 365 ? 18.781 -16.219 -1.75 1 95.38 365 ARG B C 1
ATOM 8608 O O . ARG B 1 365 ? 17.766 -15.641 -1.345 1 95.38 365 ARG B O 1
ATOM 8615 N N . GLY B 1 366 ? 18.828 -16.781 -2.877 1 94.88 366 GLY B N 1
ATOM 8616 C CA . GLY B 1 366 ? 17.641 -17.062 -3.666 1 94.88 366 GLY B CA 1
ATOM 8617 C C . GLY B 1 366 ? 17.188 -15.875 -4.5 1 94.88 366 GLY B C 1
ATOM 8618 O O . GLY B 1 366 ? 16.016 -15.797 -4.898 1 94.88 366 GLY B O 1
ATOM 8619 N N . VAL B 1 367 ? 18.062 -14.906 -4.758 1 96.31 367 VAL B N 1
ATOM 8620 C CA . VAL B 1 367 ? 17.688 -13.781 -5.609 1 96.31 367 VAL B CA 1
ATOM 8621 C C . VAL B 1 367 ? 17.297 -14.289 -7 1 96.31 367 VAL B C 1
ATOM 8623 O O . VAL B 1 367 ? 18.078 -15.008 -7.637 1 96.31 367 VAL B O 1
ATOM 8626 N N . PRO B 1 368 ? 16.219 -13.914 -7.5 1 94.81 368 PRO B N 1
ATOM 8627 C CA . PRO B 1 368 ? 15.664 -14.531 -8.703 1 94.81 368 PRO B CA 1
ATOM 8628 C C . PRO B 1 368 ? 16.5 -14.266 -9.945 1 94.81 368 PRO B C 1
ATOM 8630 O O . PRO B 1 368 ? 16.656 -15.141 -10.805 1 94.81 368 PRO B O 1
ATOM 8633 N N . LEU B 1 369 ? 17.031 -13.047 -10.031 1 94 369 LEU B N 1
ATOM 8634 C CA . LEU B 1 369 ? 17.734 -12.672 -11.258 1 94 369 LEU B CA 1
ATOM 8635 C C . LEU B 1 369 ? 19.031 -11.922 -10.93 1 94 369 LEU B C 1
ATOM 8637 O O . LEU B 1 369 ? 19.047 -11.047 -10.062 1 94 369 LEU B O 1
ATOM 8641 N N . ARG B 1 370 ? 20.047 -12.359 -11.539 1 96.38 370 ARG B N 1
ATOM 8642 C CA . ARG B 1 370 ? 21.328 -11.664 -11.438 1 96.38 370 ARG B CA 1
ATOM 8643 C C . ARG B 1 370 ? 21.719 -11.031 -12.766 1 96.38 370 ARG B C 1
ATOM 8645 O O . ARG B 1 370 ? 21.578 -11.664 -13.82 1 96.38 370 ARG B O 1
ATOM 8652 N N . VAL B 1 371 ? 22.125 -9.82 -12.742 1 95.44 371 VAL B N 1
ATOM 8653 C CA . VAL B 1 371 ? 22.609 -9.094 -13.914 1 95.44 371 VAL B CA 1
ATOM 8654 C C . VAL B 1 371 ? 24.109 -8.891 -13.812 1 95.44 371 VAL B C 1
ATOM 8656 O O . VAL B 1 371 ? 24.609 -8.352 -12.82 1 95.44 371 VAL B O 1
ATOM 8659 N N . GLU B 1 372 ? 24.797 -9.398 -14.773 1 95.69 372 GLU B N 1
ATOM 8660 C CA . GLU B 1 372 ? 26.25 -9.242 -14.844 1 95.69 372 GLU B CA 1
ATOM 8661 C C . GLU B 1 372 ? 26.641 -8.211 -15.906 1 95.69 372 GLU B C 1
ATOM 8663 O O . GLU B 1 372 ? 26.141 -8.266 -17.031 1 95.69 372 GLU B O 1
ATOM 8668 N N . ILE B 1 373 ? 27.469 -7.305 -15.5 1 95.44 373 ILE B N 1
ATOM 8669 C CA . ILE B 1 373 ? 27.938 -6.297 -16.438 1 95.44 373 ILE B CA 1
ATOM 8670 C C . ILE B 1 373 ? 29.453 -6.223 -16.406 1 95.44 373 ILE B C 1
ATOM 8672 O O . ILE B 1 373 ? 30.047 -5.84 -15.391 1 95.44 373 ILE B O 1
ATOM 8676 N N . GLY B 1 374 ? 30.094 -6.582 -17.469 1 94 374 GLY B N 1
ATOM 8677 C CA . GLY B 1 374 ? 31.547 -6.504 -17.625 1 94 374 GLY B CA 1
ATOM 8678 C C . GLY B 1 374 ? 31.969 -5.527 -18.703 1 94 374 GLY B C 1
ATOM 8679 O O . GLY B 1 374 ? 31.141 -4.828 -19.281 1 94 374 GLY B O 1
ATOM 8680 N N . PRO B 1 375 ? 33.281 -5.508 -18.859 1 91.69 375 PRO B N 1
ATOM 8681 C CA . PRO B 1 375 ? 33.812 -4.574 -19.859 1 91.69 375 PRO B CA 1
ATOM 8682 C C . PRO B 1 375 ? 33.25 -4.836 -21.266 1 91.69 375 PRO B C 1
ATOM 8684 O O . PRO B 1 375 ? 32.906 -3.895 -21.984 1 91.69 375 PRO B O 1
ATOM 8687 N N . ARG B 1 376 ? 33.188 -6.051 -21.656 1 90.12 376 ARG B N 1
ATOM 8688 C CA . ARG B 1 376 ? 32.625 -6.41 -22.969 1 90.12 376 ARG B CA 1
ATOM 8689 C C . ARG B 1 376 ? 31.172 -6.004 -23.078 1 90.12 376 ARG B C 1
ATOM 8691 O O . ARG B 1 376 ? 30.719 -5.59 -24.156 1 90.12 376 ARG B O 1
ATOM 8698 N N . ASP B 1 377 ? 30.469 -6.125 -22.016 1 91.56 377 ASP B N 1
ATOM 8699 C CA . ASP B 1 377 ? 29.047 -5.766 -22 1 91.56 377 ASP B CA 1
ATOM 8700 C C . ASP B 1 377 ? 28.859 -4.262 -22.203 1 91.56 377 ASP B C 1
ATOM 8702 O O . ASP B 1 377 ? 27.938 -3.83 -22.906 1 91.56 377 ASP B O 1
ATOM 8706 N N . VAL B 1 378 ? 29.656 -3.49 -21.562 1 90.12 378 VAL B N 1
ATOM 8707 C CA . VAL B 1 378 ? 29.594 -2.037 -21.703 1 90.12 378 VAL B CA 1
ATOM 8708 C C . VAL B 1 378 ? 29.891 -1.637 -23.141 1 90.12 378 VAL B C 1
ATOM 8710 O O . VAL B 1 378 ? 29.188 -0.797 -23.719 1 90.12 378 VAL B O 1
ATOM 8713 N N . GLU B 1 379 ? 30.859 -2.334 -23.688 1 85.75 379 GLU B N 1
ATOM 8714 C CA . GLU B 1 379 ? 31.281 -2.029 -25.047 1 85.75 379 GLU B CA 1
ATOM 8715 C C . GLU B 1 379 ? 30.188 -2.41 -26.047 1 85.75 379 GLU B C 1
ATOM 8717 O O . GLU B 1 379 ? 29.922 -1.661 -26.984 1 85.75 379 GLU B O 1
ATOM 8722 N N . GLN B 1 380 ? 29.609 -3.561 -25.828 1 88.38 380 GLN B N 1
ATOM 8723 C CA . GLN B 1 380 ? 28.641 -4.098 -26.781 1 88.38 380 GLN B CA 1
ATOM 8724 C C . GLN B 1 380 ? 27.219 -3.693 -26.406 1 88.38 380 GLN B C 1
ATOM 8726 O O . GLN B 1 380 ? 26.266 -4.09 -27.062 1 88.38 380 GLN B O 1
ATOM 8731 N N . GLU B 1 381 ? 27.078 -2.928 -25.281 1 83.44 381 GLU B N 1
ATOM 8732 C CA . GLU B 1 381 ? 25.766 -2.482 -24.797 1 83.44 381 GLU B CA 1
ATOM 8733 C C . GLU B 1 381 ? 24.844 -3.67 -24.531 1 83.44 381 GLU B C 1
ATOM 8735 O O . GLU B 1 381 ? 23.703 -3.68 -24.953 1 83.44 381 GLU B O 1
ATOM 8740 N N . THR B 1 382 ? 25.453 -4.605 -23.969 1 89.38 382 THR B N 1
ATOM 8741 C CA . THR B 1 382 ? 24.703 -5.805 -23.594 1 89.38 382 THR B CA 1
ATOM 8742 C C . THR B 1 382 ? 24.797 -6.051 -22.094 1 89.38 382 THR B C 1
ATOM 8744 O O . THR B 1 382 ? 25.469 -5.309 -21.375 1 89.38 382 THR B O 1
ATOM 8747 N N . VAL B 1 383 ? 24.016 -6.965 -21.625 1 92.12 383 VAL B N 1
ATOM 8748 C CA . VAL B 1 383 ? 24.062 -7.438 -20.25 1 92.12 383 VAL B CA 1
ATOM 8749 C C . VAL B 1 383 ? 23.828 -8.945 -20.203 1 92.12 383 VAL B C 1
ATOM 8751 O O . VAL B 1 383 ? 23.156 -9.5 -21.078 1 92.12 383 VAL B O 1
ATOM 8754 N N . ARG B 1 384 ? 24.438 -9.523 -19.266 1 93.62 384 ARG B N 1
ATOM 8755 C CA . ARG B 1 384 ? 24.172 -10.938 -19.031 1 93.62 384 ARG B CA 1
ATOM 8756 C C . ARG B 1 384 ? 23.188 -11.141 -17.875 1 93.62 384 ARG B C 1
ATOM 8758 O O . ARG B 1 384 ? 23.422 -10.648 -16.781 1 93.62 384 ARG B O 1
ATOM 8765 N N . LEU B 1 385 ? 22.125 -11.836 -18.172 1 91.94 385 LEU B N 1
ATOM 8766 C CA . LEU B 1 385 ? 21.125 -12.18 -17.172 1 91.94 385 LEU B CA 1
ATOM 8767 C C . LEU B 1 385 ? 21.219 -13.648 -16.781 1 91.94 385 LEU B C 1
ATOM 8769 O O . LEU B 1 385 ? 21.344 -14.523 -17.656 1 91.94 385 LEU B O 1
ATOM 8773 N N . VAL B 1 386 ? 21.219 -13.906 -15.508 1 94.44 386 VAL B N 1
ATOM 8774 C CA . VAL B 1 386 ? 21.25 -15.281 -15.016 1 94.44 386 VAL B CA 1
ATOM 8775 C C . VAL B 1 386 ? 20.047 -15.539 -14.109 1 94.44 386 VAL B C 1
ATOM 8777 O O . VAL B 1 386 ? 19.891 -14.859 -13.094 1 94.44 386 VAL B O 1
ATOM 8780 N N . ARG B 1 387 ? 19.281 -16.453 -14.469 1 91.12 387 ARG B N 1
ATOM 8781 C CA . ARG B 1 387 ? 18.109 -16.812 -13.688 1 91.12 387 ARG B CA 1
ATOM 8782 C C . ARG B 1 387 ? 18.453 -17.812 -12.594 1 91.12 387 ARG B C 1
ATOM 8784 O O . ARG B 1 387 ? 19.172 -18.781 -12.844 1 91.12 387 ARG B O 1
ATOM 8791 N N . ARG B 1 388 ? 17.922 -17.625 -11.406 1 94.88 388 ARG B N 1
ATOM 8792 C CA . ARG B 1 388 ? 18.219 -18.484 -10.273 1 94.88 388 ARG B CA 1
ATOM 8793 C C . ARG B 1 388 ? 17.531 -19.844 -10.398 1 94.88 388 ARG B C 1
ATOM 8795 O O . ARG B 1 388 ? 18.078 -20.875 -9.992 1 94.88 388 ARG B O 1
ATOM 8802 N N . VAL B 1 389 ? 16.344 -19.891 -10.984 1 86.44 389 VAL B N 1
ATOM 8803 C CA . VAL B 1 389 ? 15.469 -21.062 -10.961 1 86.44 389 VAL B CA 1
ATOM 8804 C C . VAL B 1 389 ? 16.078 -22.203 -11.766 1 86.44 389 VAL B C 1
ATOM 8806 O O . VAL B 1 389 ? 16.078 -23.344 -11.336 1 86.44 389 VAL B O 1
ATOM 8809 N N . ASP B 1 390 ? 16.672 -21.875 -12.953 1 86.5 390 ASP B N 1
ATOM 8810 C CA . ASP B 1 390 ? 17.188 -22.938 -13.812 1 86.5 390 ASP B CA 1
ATOM 8811 C C . ASP B 1 390 ? 18.656 -22.688 -14.156 1 86.5 390 ASP B C 1
ATOM 8813 O O . ASP B 1 390 ? 19.281 -23.516 -14.836 1 86.5 390 ASP B O 1
ATOM 8817 N N . GLY B 1 391 ? 19.188 -21.578 -13.688 1 89.31 391 GLY B N 1
ATOM 8818 C CA . GLY B 1 391 ? 20.594 -21.281 -13.945 1 89.31 391 GLY B CA 1
ATOM 8819 C C . GLY B 1 391 ? 20.844 -20.797 -15.367 1 89.31 391 GLY B C 1
ATOM 8820 O O . GLY B 1 391 ? 22 -20.641 -15.773 1 89.31 391 GLY B O 1
ATOM 8821 N N . ALA B 1 392 ? 19.781 -20.516 -16.062 1 87.5 392 ALA B N 1
ATOM 8822 C CA . ALA B 1 392 ? 19.906 -20.109 -17.453 1 87.5 392 ALA B CA 1
ATOM 8823 C C . ALA B 1 392 ? 20.594 -18.75 -17.578 1 87.5 392 ALA B C 1
ATOM 8825 O O . ALA B 1 392 ? 20.344 -17.844 -16.766 1 87.5 392 ALA B O 1
ATOM 8826 N N . LYS B 1 393 ? 21.484 -18.672 -18.516 1 90.38 393 LYS B N 1
ATOM 8827 C CA . LYS B 1 393 ? 22.203 -17.438 -18.812 1 90.38 393 LYS B CA 1
ATOM 8828 C C . LYS B 1 393 ? 21.719 -16.844 -20.141 1 90.38 393 LYS B C 1
ATOM 8830 O O . LYS B 1 393 ? 21.656 -17.531 -21.156 1 90.38 393 LYS B O 1
ATOM 8835 N N . ILE B 1 394 ? 21.344 -15.609 -20.078 1 84 394 ILE B N 1
ATOM 8836 C CA . ILE B 1 394 ? 20.828 -14.93 -21.266 1 84 394 ILE B CA 1
ATOM 8837 C C . ILE B 1 394 ? 21.594 -13.633 -21.5 1 84 394 ILE B C 1
ATOM 8839 O O . ILE B 1 394 ? 21.719 -12.805 -20.594 1 84 394 ILE B O 1
ATOM 8843 N N . ASP B 1 395 ? 22.203 -13.539 -22.531 1 86.88 395 ASP B N 1
ATOM 8844 C CA . ASP B 1 395 ? 22.797 -12.266 -22.922 1 86.88 395 ASP B CA 1
ATOM 8845 C C . ASP B 1 395 ? 21.797 -11.391 -23.688 1 86.88 395 ASP B C 1
ATOM 8847 O O . ASP B 1 395 ? 21.172 -11.852 -24.641 1 86.88 395 ASP B O 1
ATOM 8851 N N . ASP B 1 396 ? 21.531 -10.273 -23.203 1 81.31 396 ASP B N 1
ATOM 8852 C CA . ASP B 1 396 ? 20.531 -9.391 -23.797 1 81.31 396 ASP B CA 1
ATOM 8853 C C . ASP B 1 396 ? 21.078 -7.973 -23.938 1 81.31 396 ASP B C 1
ATOM 8855 O O . ASP B 1 396 ? 22.141 -7.648 -23.406 1 81.31 396 ASP B O 1
ATOM 8859 N N . ALA B 1 397 ? 20.359 -7.242 -24.766 1 77.56 397 ALA B N 1
ATOM 8860 C CA . ALA B 1 397 ? 20.719 -5.836 -24.906 1 77.56 397 ALA B CA 1
ATOM 8861 C C . ALA B 1 397 ? 20.406 -5.047 -23.641 1 77.56 397 ALA B C 1
ATOM 8863 O O . ALA B 1 397 ? 19.391 -5.277 -23 1 77.56 397 ALA B O 1
ATOM 8864 N N . PHE B 1 398 ? 21.297 -4.129 -23.281 1 83.75 398 PHE B N 1
ATOM 8865 C CA . PHE B 1 398 ? 21.109 -3.275 -22.109 1 83.75 398 PHE B CA 1
ATOM 8866 C C . PHE B 1 398 ? 19.812 -2.479 -22.219 1 83.75 398 PHE B C 1
ATOM 8868 O O . PHE B 1 398 ? 19.156 -2.213 -21.219 1 83.75 398 PHE B O 1
ATOM 8875 N N . ALA B 1 399 ? 19.391 -2.225 -23.312 1 65 399 ALA B N 1
ATOM 8876 C CA . ALA B 1 399 ? 18.188 -1.448 -23.594 1 65 399 ALA B CA 1
ATOM 8877 C C . ALA B 1 399 ? 16.938 -2.217 -23.188 1 65 399 ALA B C 1
ATOM 8879 O O . ALA B 1 399 ? 15.906 -1.614 -22.859 1 65 399 ALA B O 1
ATOM 8880 N N . ASN B 1 400 ? 17.062 -3.578 -23.078 1 66.56 400 ASN B N 1
ATOM 8881 C CA . ASN B 1 400 ? 15.922 -4.445 -22.766 1 66.56 400 ASN B CA 1
ATOM 8882 C C . ASN B 1 400 ? 15.859 -4.781 -21.281 1 66.56 400 ASN B C 1
ATOM 8884 O O . ASN B 1 400 ? 15.07 -5.637 -20.875 1 66.56 400 ASN B O 1
ATOM 8888 N N . LEU B 1 401 ? 16.484 -4.133 -20.516 1 76.94 401 LEU B N 1
ATOM 8889 C CA . LEU B 1 401 ? 16.703 -4.504 -19.109 1 76.94 401 LEU B CA 1
ATOM 8890 C C . LEU B 1 401 ? 15.375 -4.535 -18.359 1 76.94 401 LEU B C 1
ATOM 8892 O O . LEU B 1 401 ? 15.133 -5.434 -17.547 1 76.94 401 LEU B O 1
ATOM 8896 N N . GLU B 1 402 ? 14.516 -3.461 -18.609 1 62.56 402 GLU B N 1
ATOM 8897 C CA . GLU B 1 402 ? 13.25 -3.33 -17.891 1 62.56 402 GLU B CA 1
ATOM 8898 C C . GLU B 1 402 ? 12.203 -4.293 -18.438 1 62.56 402 GLU B C 1
ATOM 8900 O O . GLU B 1 402 ? 11.141 -4.469 -17.844 1 62.56 402 GLU B O 1
ATOM 8905 N N . GLU B 1 403 ? 12.43 -4.637 -19.562 1 54.47 403 GLU B N 1
ATOM 8906 C CA . GLU B 1 403 ? 11.469 -5.531 -20.219 1 54.47 403 GLU B CA 1
ATOM 8907 C C . GLU B 1 403 ? 11.328 -6.836 -19.438 1 54.47 403 GLU B C 1
ATOM 8909 O O . GLU B 1 403 ? 10.297 -7.512 -19.531 1 54.47 403 GLU B O 1
ATOM 8914 N N . GLN B 1 404 ? 12.281 -6.922 -18.672 1 52.59 404 GLN B N 1
ATOM 8915 C CA . GLN B 1 404 ? 12.188 -8.109 -17.828 1 52.59 404 GLN B CA 1
ATOM 8916 C C . GLN B 1 404 ? 11.344 -7.836 -16.578 1 52.59 404 GLN B C 1
ATOM 8918 O O . GLN B 1 404 ? 11.422 -8.578 -15.602 1 52.59 404 GLN B O 1
ATOM 8923 N N . ASN B 1 405 ? 10.469 -6.746 -16.719 1 51.84 405 ASN B N 1
ATOM 8924 C CA . ASN B 1 405 ? 9.492 -6.227 -15.758 1 51.84 405 ASN B CA 1
ATOM 8925 C C . ASN B 1 405 ? 8.414 -7.258 -15.453 1 51.84 405 ASN B C 1
ATOM 8927 O O . ASN B 1 405 ? 8.023 -8.039 -16.328 1 51.84 405 ASN B O 1
ATOM 8931 N N . PRO B 1 406 ? 8.102 -7.227 -14.273 1 55.56 406 PRO B N 1
ATOM 8932 C CA . PRO B 1 406 ? 7.066 -8.203 -13.906 1 55.56 406 PRO B CA 1
ATOM 8933 C C . PRO B 1 406 ? 5.812 -8.086 -14.773 1 55.56 406 PRO B C 1
ATOM 8935 O O . PRO B 1 406 ? 5.199 -9.102 -15.117 1 55.56 406 PRO B O 1
ATOM 8938 N N . ALA B 1 407 ? 5.43 -6.777 -15.117 1 59.09 407 ALA B N 1
ATOM 8939 C CA . ALA B 1 407 ? 4.312 -6.645 -16.047 1 59.09 407 ALA B CA 1
ATOM 8940 C C . ALA B 1 407 ? 4.613 -7.344 -17.375 1 59.09 407 ALA B C 1
ATOM 8942 O O . ALA B 1 407 ? 3.746 -8.016 -17.938 1 59.09 407 ALA B O 1
ATOM 8943 N N . HIS B 1 408 ? 5.781 -7.156 -17.781 1 64.94 408 HIS B N 1
ATOM 8944 C CA . HIS B 1 408 ? 6.156 -7.797 -19.047 1 64.94 408 HIS B CA 1
ATOM 8945 C C . HIS B 1 408 ? 6.141 -9.32 -18.906 1 64.94 408 HIS B C 1
ATOM 8947 O O . HIS B 1 408 ? 5.801 -10.023 -19.859 1 64.94 408 HIS B O 1
ATOM 8953 N N . GLU B 1 409 ? 6.348 -9.602 -17.656 1 64.69 409 GLU B N 1
ATOM 8954 C CA . GLU B 1 409 ? 6.285 -11.039 -17.438 1 64.69 409 GLU B CA 1
ATOM 8955 C C . GLU B 1 409 ? 4.852 -11.547 -17.5 1 64.69 409 GLU B C 1
ATOM 8957 O O . GLU B 1 409 ? 4.594 -12.641 -18.016 1 64.69 409 GLU B O 1
ATOM 8962 N N . LEU B 1 410 ? 4.02 -10.719 -16.969 1 71.94 410 LEU B N 1
ATOM 8963 C CA . LEU B 1 410 ? 2.619 -11.117 -17.047 1 71.94 410 LEU B CA 1
ATOM 8964 C C . LEU B 1 410 ? 2.145 -11.133 -18.5 1 71.94 410 LEU B C 1
ATOM 8966 O O . LEU B 1 410 ? 1.38 -12.016 -18.891 1 71.94 410 LEU B O 1
ATOM 8970 N N . TYR B 1 411 ? 2.646 -10.156 -19.25 1 79.69 411 TYR B N 1
ATOM 8971 C CA . TYR B 1 411 ? 2.373 -10.211 -20.688 1 79.69 411 TYR B CA 1
ATOM 8972 C C . TYR B 1 411 ? 2.939 -11.484 -21.297 1 79.69 411 TYR B C 1
ATOM 8974 O O . TYR B 1 411 ? 2.273 -12.141 -22.109 1 79.69 411 TYR B O 1
ATOM 8982 N N . ARG B 1 412 ? 4.07 -11.789 -20.844 1 75.06 412 ARG B N 1
ATOM 8983 C CA . ARG B 1 412 ? 4.734 -12.953 -21.406 1 75.06 412 ARG B CA 1
ATOM 8984 C C . ARG B 1 412 ? 4.031 -14.242 -21 1 75.06 412 ARG B C 1
ATOM 8986 O O . ARG B 1 412 ? 3.908 -15.172 -21.797 1 75.06 412 ARG B O 1
ATOM 8993 N N . GLN B 1 413 ? 3.627 -14.219 -19.781 1 73.94 413 GLN B N 1
ATOM 8994 C CA . GLN B 1 413 ? 2.848 -15.375 -19.344 1 73.94 413 GLN B CA 1
ATOM 8995 C C . GLN B 1 413 ? 1.558 -15.5 -20.156 1 73.94 413 GLN B C 1
ATOM 8997 O O . GLN B 1 413 ? 1.2 -16.594 -20.594 1 73.94 413 GLN B O 1
ATOM 9002 N N . ALA B 1 414 ? 0.92 -14.43 -20.266 1 84.75 414 ALA B N 1
ATOM 9003 C CA . ALA B 1 414 ? -0.292 -14.438 -21.078 1 84.75 414 ALA B CA 1
ATOM 9004 C C . ALA B 1 414 ? 0.013 -14.852 -22.516 1 84.75 414 ALA B C 1
ATOM 9006 O O . ALA B 1 414 ? -0.753 -15.602 -23.125 1 84.75 414 ALA B O 1
ATOM 9007 N N . ALA B 1 415 ? 1.156 -14.375 -22.984 1 85.12 415 ALA B N 1
ATOM 9008 C CA . ALA B 1 415 ? 1.568 -14.711 -24.344 1 85.12 415 ALA B CA 1
ATOM 9009 C C . ALA B 1 415 ? 1.83 -16.203 -24.484 1 85.12 415 ALA B C 1
ATOM 9011 O O . ALA B 1 415 ? 1.437 -16.828 -25.469 1 85.12 415 ALA B O 1
ATOM 9012 N N . GLU B 1 416 ? 2.434 -16.672 -23.484 1 79.5 416 GLU B N 1
ATOM 9013 C CA . GLU B 1 416 ? 2.703 -18.109 -23.516 1 79.5 416 GLU B CA 1
ATOM 9014 C C . GLU B 1 416 ? 1.408 -18.922 -23.484 1 79.5 416 GLU B C 1
ATOM 9016 O O . GLU B 1 416 ? 1.252 -19.875 -24.234 1 79.5 416 GLU B O 1
ATOM 9021 N N . ALA B 1 417 ? 0.569 -18.578 -22.625 1 82.88 417 ALA B N 1
ATOM 9022 C CA . ALA B 1 417 ? -0.732 -19.25 -22.578 1 82.88 417 ALA B CA 1
ATOM 9023 C C . ALA B 1 417 ? -1.447 -19.141 -23.922 1 82.88 417 ALA B C 1
ATOM 9025 O O . ALA B 1 417 ? -2.057 -20.109 -24.391 1 82.88 417 ALA B O 1
ATOM 9026 N N . HIS B 1 418 ? -1.368 -18.047 -24.516 1 90.69 418 HIS B N 1
ATOM 9027 C CA . HIS B 1 418 ? -1.999 -17.828 -25.812 1 90.69 418 HIS B CA 1
ATOM 9028 C C . HIS B 1 418 ? -1.387 -18.734 -26.875 1 90.69 418 HIS B C 1
ATOM 9030 O O . HIS B 1 418 ? -2.109 -19.391 -27.641 1 90.69 418 HIS B O 1
ATOM 9036 N N . ARG B 1 419 ? -0.071 -18.781 -26.906 1 84.81 419 ARG B N 1
ATOM 9037 C CA . ARG B 1 419 ? 0.625 -19.578 -27.906 1 84.81 419 ARG B CA 1
ATOM 9038 C C . ARG B 1 419 ? 0.294 -21.062 -27.734 1 84.81 419 ARG B C 1
ATOM 9040 O O . ARG B 1 419 ? 0.05 -21.766 -28.719 1 84.81 419 ARG B O 1
ATOM 9047 N N . GLN B 1 420 ? 0.274 -21.406 -26.562 1 79.94 420 GLN B N 1
ATOM 9048 C CA . GLN B 1 420 ? -0.052 -22.812 -26.312 1 79.94 420 GLN B CA 1
ATOM 9049 C C . GLN B 1 420 ? -1.485 -23.125 -26.734 1 79.94 420 GLN B C 1
ATOM 9051 O O . GLN B 1 420 ? -1.756 -24.203 -27.281 1 79.94 420 GLN B O 1
ATOM 9056 N N . THR B 1 421 ? -2.336 -22.312 -26.453 1 89.5 421 THR B N 1
ATOM 9057 C CA . THR B 1 421 ? -3.723 -22.484 -26.859 1 89.5 421 THR B CA 1
ATOM 9058 C C . THR B 1 421 ? -3.838 -22.562 -28.391 1 89.5 421 THR B C 1
ATOM 9060 O O . THR B 1 421 ? -4.551 -23.406 -28.922 1 89.5 421 THR B O 1
ATOM 9063 N N . ARG B 1 422 ? -3.127 -21.703 -29.047 1 88.25 422 ARG B N 1
ATOM 9064 C CA . ARG B 1 422 ? -3.125 -21.688 -30.516 1 88.25 422 ARG B CA 1
ATOM 9065 C C . ARG B 1 422 ? -2.582 -23 -31.078 1 88.25 422 ARG B C 1
ATOM 9067 O O . ARG B 1 422 ? -3.168 -23.578 -31.984 1 88.25 422 ARG B O 1
ATOM 9074 N N . ARG B 1 423 ? -1.508 -23.469 -30.484 1 80.25 423 ARG B N 1
ATOM 9075 C CA . ARG B 1 423 ? -0.904 -24.734 -30.906 1 80.25 423 ARG B CA 1
ATOM 9076 C C . ARG B 1 423 ? -1.869 -25.891 -30.719 1 80.25 423 ARG B C 1
ATOM 9078 O O . ARG B 1 423 ? -1.917 -26.812 -31.547 1 80.25 423 ARG B O 1
ATOM 9085 N N . TYR B 1 424 ? -2.588 -25.844 -29.672 1 85.5 424 TYR B N 1
ATOM 9086 C CA . TYR B 1 424 ? -3.557 -26.891 -29.359 1 85.5 424 TYR B CA 1
ATOM 9087 C C . TYR B 1 424 ? -4.719 -26.875 -30.344 1 85.5 424 TYR B C 1
ATOM 9089 O O . TYR B 1 424 ? -5.133 -27.922 -30.844 1 85.5 424 TYR B O 1
ATOM 9097 N N . ILE B 1 425 ? -5.188 -25.688 -30.672 1 90.75 425 ILE B N 1
ATOM 9098 C CA . ILE B 1 425 ? -6.484 -25.609 -31.344 1 90.75 425 ILE B CA 1
ATOM 9099 C C . ILE B 1 425 ? -6.297 -25.703 -32.844 1 90.75 425 ILE B C 1
ATOM 9101 O O . ILE B 1 425 ? -7.172 -26.203 -33.562 1 90.75 425 ILE B O 1
ATOM 9105 N N . GLN B 1 426 ? -5.227 -25.25 -33.375 1 87.31 426 GLN B N 1
ATOM 9106 C CA . GLN B 1 426 ? -5.031 -25.109 -34.812 1 87.31 426 GLN B CA 1
ATOM 9107 C C . GLN B 1 426 ? -5.156 -26.453 -35.531 1 87.31 426 GLN B C 1
ATOM 9109 O O . GLN B 1 426 ? -5.867 -26.562 -36.531 1 87.31 426 GLN B O 1
ATOM 9114 N N . PRO B 1 427 ? -4.508 -27.531 -34.938 1 82.31 427 PRO B N 1
ATOM 9115 C CA . PRO B 1 427 ? -4.641 -28.812 -35.625 1 82.31 427 PRO B CA 1
ATOM 9116 C C . PRO B 1 427 ? -6.059 -29.375 -35.562 1 82.31 427 PRO B C 1
ATOM 9118 O O . PRO B 1 427 ? -6.418 -30.281 -36.312 1 82.31 427 PRO B O 1
ATOM 9121 N N . LEU B 1 428 ? -6.855 -28.875 -34.656 1 85.12 428 LEU B N 1
ATOM 9122 C CA . LEU B 1 428 ? -8.203 -29.391 -34.438 1 85.12 428 LEU B CA 1
ATOM 9123 C C . LEU B 1 428 ? -9.188 -28.734 -35.406 1 85.12 428 LEU B C 1
ATOM 9125 O O . LEU B 1 428 ? -10.312 -29.219 -35.594 1 85.12 428 LEU B O 1
ATOM 9129 N N . ILE B 1 429 ? -8.812 -27.672 -36 1 91.81 429 ILE B N 1
ATOM 9130 C CA . ILE B 1 429 ? -9.695 -26.953 -36.906 1 91.81 429 ILE B CA 1
ATOM 9131 C C . ILE B 1 429 ? -9.711 -27.625 -38.281 1 91.81 429 ILE B C 1
ATOM 9133 O O . ILE B 1 429 ? -8.711 -27.641 -38.969 1 91.81 429 ILE B O 1
ATOM 9137 N N . ARG B 1 430 ? -10.852 -28.172 -38.625 1 87.94 430 ARG B N 1
ATOM 9138 C CA . ARG B 1 430 ? -11.039 -28.891 -39.875 1 87.94 430 ARG B CA 1
ATOM 9139 C C . ARG B 1 430 ? -12.492 -28.812 -40.344 1 87.94 430 ARG B C 1
ATOM 9141 O O . ARG B 1 430 ? -13.391 -28.516 -39.562 1 87.94 430 ARG B O 1
ATOM 9148 N N . PRO B 1 431 ? -12.602 -29.062 -41.688 1 87.12 431 PRO B N 1
ATOM 9149 C CA . PRO B 1 431 ? -14 -29.094 -42.125 1 87.12 431 PRO B CA 1
ATOM 9150 C C . PRO B 1 431 ? -14.852 -30.078 -41.312 1 87.12 431 PRO B C 1
ATOM 9152 O O . PRO B 1 431 ? -14.391 -31.172 -41 1 87.12 431 PRO B O 1
ATOM 9155 N N . GLY B 1 432 ? -16.062 -29.641 -40.938 1 89.56 432 GLY B N 1
ATOM 9156 C CA . GLY B 1 432 ? -16.938 -30.453 -40.125 1 89.56 432 GLY B CA 1
ATOM 9157 C C . GLY B 1 432 ? -17.031 -29.969 -38.688 1 89.56 432 GLY B C 1
ATOM 9158 O O . GLY B 1 432 ? -18.031 -30.203 -38 1 89.56 432 GLY B O 1
ATOM 9159 N N . LEU B 1 433 ? -15.977 -29.375 -38.188 1 91.31 433 LEU B N 1
ATOM 9160 C CA . LEU B 1 433 ? -15.992 -28.812 -36.844 1 91.31 433 LEU B CA 1
ATOM 9161 C C . LEU B 1 433 ? -16.984 -27.656 -36.75 1 91.31 433 LEU B C 1
ATOM 9163 O O . LEU B 1 433 ? -17.062 -26.828 -37.656 1 91.31 433 LEU B O 1
ATOM 9167 N N . THR B 1 434 ? -17.734 -27.672 -35.719 1 92.94 434 THR B N 1
ATOM 9168 C CA . THR B 1 434 ? -18.656 -26.562 -35.531 1 92.94 434 THR B CA 1
ATOM 9169 C C . THR B 1 434 ? -17.969 -25.391 -34.844 1 92.94 434 THR B C 1
ATOM 9171 O O . THR B 1 434 ? -17.031 -25.578 -34.062 1 92.94 434 THR B O 1
ATOM 9174 N N . THR B 1 435 ? -18.422 -24.188 -35.156 1 93.69 435 THR B N 1
ATOM 9175 C CA . THR B 1 435 ? -17.844 -23 -34.531 1 93.69 435 THR B CA 1
ATOM 9176 C C . THR B 1 435 ? -18.031 -23.031 -33.031 1 93.69 435 THR B C 1
ATOM 9178 O O . THR B 1 435 ? -17.172 -22.562 -32.281 1 93.69 435 THR B O 1
ATOM 9181 N N . LEU B 1 436 ? -19.094 -23.562 -32.562 1 92.25 436 LEU B N 1
ATOM 9182 C CA . LEU B 1 436 ? -19.344 -23.672 -31.125 1 92.25 436 LEU B CA 1
ATOM 9183 C C . LEU B 1 436 ? -18.344 -24.594 -30.469 1 92.25 436 LEU B C 1
ATOM 9185 O O . LEU B 1 436 ? -17.766 -24.266 -29.422 1 92.25 436 LEU B O 1
ATOM 9189 N N . GLU B 1 437 ? -18.156 -25.766 -31.078 1 91.31 437 GLU B N 1
ATOM 9190 C CA . GLU B 1 437 ? -17.172 -26.719 -30.562 1 91.31 437 GLU B CA 1
ATOM 9191 C C . GLU B 1 437 ? -15.781 -26.094 -30.516 1 91.31 437 GLU B C 1
ATOM 9193 O O . GLU B 1 437 ? -15.031 -26.312 -29.547 1 91.31 437 GLU B O 1
ATOM 9198 N N . LEU B 1 438 ? -15.477 -25.375 -31.531 1 93.69 438 LEU B N 1
ATOM 9199 C CA . LEU B 1 438 ? -14.195 -24.688 -31.609 1 93.69 438 LEU B CA 1
ATOM 9200 C C . LEU B 1 438 ? -14.016 -23.734 -30.422 1 93.69 438 LEU B C 1
ATOM 9202 O O . LEU B 1 438 ? -12.992 -23.781 -29.734 1 93.69 438 LEU B O 1
ATOM 9206 N N . CYS B 1 439 ? -14.977 -22.922 -30.188 1 94.38 439 CYS B N 1
ATOM 9207 C CA . CYS B 1 439 ? -14.906 -21.953 -29.109 1 94.38 439 CYS B CA 1
ATOM 9208 C C . CYS B 1 439 ? -14.797 -22.656 -27.75 1 94.38 439 CYS B C 1
ATOM 9210 O O . CYS B 1 439 ? -13.992 -22.266 -26.906 1 94.38 439 CYS B O 1
ATOM 9212 N N . GLU B 1 440 ? -15.555 -23.656 -27.531 1 89.94 440 GLU B N 1
ATOM 9213 C CA . GLU B 1 440 ? -15.555 -24.359 -26.266 1 89.94 440 GLU B CA 1
ATOM 9214 C C . GLU B 1 440 ? -14.203 -25.016 -25.984 1 89.94 440 GLU B C 1
ATOM 9216 O O . GLU B 1 440 ? -13.672 -24.922 -24.891 1 89.94 440 GLU B O 1
ATOM 9221 N N . LYS B 1 441 ? -13.633 -25.656 -27.047 1 91.44 441 LYS B N 1
ATOM 9222 C CA . LYS B 1 441 ? -12.336 -26.312 -26.891 1 91.44 441 LYS B CA 1
ATOM 9223 C C . LYS B 1 441 ? -11.242 -25.297 -26.625 1 91.44 441 LYS B C 1
ATOM 9225 O O . LYS B 1 441 ? -10.391 -25.5 -25.75 1 91.44 441 LYS B O 1
ATOM 9230 N N . LEU B 1 442 ? -11.273 -24.266 -27.375 1 93.44 442 LEU B N 1
ATOM 9231 C CA . LEU B 1 442 ? -10.266 -23.219 -27.234 1 93.44 442 LEU B CA 1
ATOM 9232 C C . LEU B 1 442 ? -10.344 -22.547 -25.875 1 93.44 442 LEU B C 1
ATOM 9234 O O . LEU B 1 442 ? -9.328 -22.391 -25.188 1 93.44 442 LEU B O 1
ATOM 9238 N N . GLU B 1 443 ? -11.484 -22.156 -25.547 1 90.69 443 GLU B N 1
ATOM 9239 C CA . GLU B 1 443 ? -11.672 -21.453 -24.281 1 90.69 443 GLU B CA 1
ATOM 9240 C C . GLU B 1 443 ? -11.383 -22.359 -23.094 1 90.69 443 GLU B C 1
ATOM 9242 O O . GLU B 1 443 ? -10.852 -21.906 -22.062 1 90.69 443 GLU B O 1
ATOM 9247 N N . GLN B 1 444 ? -11.688 -23.547 -23.203 1 84.69 444 GLN B N 1
ATOM 9248 C CA . GLN B 1 444 ? -11.336 -24.5 -22.141 1 84.69 444 GLN B CA 1
ATOM 9249 C C . GLN B 1 444 ? -9.82 -24.609 -21.984 1 84.69 444 GLN B C 1
ATOM 9251 O O . GLN B 1 444 ? -9.312 -24.562 -20.859 1 84.69 444 GLN B O 1
ATOM 9256 N N . LYS B 1 445 ? -9.148 -24.781 -23.094 1 86.81 445 LYS B N 1
ATOM 9257 C CA . LYS B 1 445 ? -7.695 -24.875 -23.062 1 86.81 445 LYS B CA 1
ATOM 9258 C C . LYS B 1 445 ? -7.07 -23.609 -22.469 1 86.81 445 LYS B C 1
ATOM 9260 O O . LYS B 1 445 ? -6.172 -23.688 -21.625 1 86.81 445 LYS B O 1
ATOM 9265 N N . SER B 1 446 ? -7.477 -22.484 -22.953 1 88.56 446 SER B N 1
ATOM 9266 C CA . SER B 1 446 ? -6.918 -21.234 -22.469 1 88.56 446 SER B CA 1
ATOM 9267 C C . SER B 1 446 ? -7.188 -21.047 -20.984 1 88.56 446 SER B C 1
ATOM 9269 O O . SER B 1 446 ? -6.332 -20.547 -20.25 1 88.56 446 SER B O 1
ATOM 9271 N N . ARG B 1 447 ? -8.359 -21.422 -20.594 1 81.62 447 ARG B N 1
ATOM 9272 C CA . ARG B 1 447 ? -8.688 -21.359 -19.172 1 81.62 447 ARG B CA 1
ATOM 9273 C C . ARG B 1 447 ? -7.75 -22.234 -18.359 1 81.62 447 ARG B C 1
ATOM 9275 O O . ARG B 1 447 ? -7.305 -21.828 -17.281 1 81.62 447 ARG B O 1
ATOM 9282 N N . GLN B 1 448 ? -7.52 -23.328 -18.906 1 75.88 448 GLN B N 1
ATOM 9283 C CA . GLN B 1 448 ? -6.602 -24.25 -18.234 1 75.88 448 GLN B CA 1
ATOM 9284 C C . GLN B 1 448 ? -5.23 -23.609 -18.031 1 75.88 448 GLN B C 1
ATOM 9286 O O . GLN B 1 448 ? -4.609 -23.766 -16.984 1 75.88 448 GLN B O 1
ATOM 9291 N N . LEU B 1 449 ? -4.797 -22.922 -19.031 1 78.38 449 LEU B N 1
ATOM 9292 C CA . LEU B 1 449 ? -3.455 -22.344 -19.031 1 78.38 449 LEU B CA 1
ATOM 9293 C C . LEU B 1 449 ? -3.402 -21.094 -18.188 1 78.38 449 LEU B C 1
ATOM 9295 O O . LEU B 1 449 ? -2.328 -20.688 -17.734 1 78.38 449 LEU B O 1
ATOM 9299 N N . THR B 1 450 ? -4.523 -20.469 -18.031 1 76.56 450 THR B N 1
ATOM 9300 C CA . THR B 1 450 ? -4.535 -19.188 -17.312 1 76.56 450 THR B CA 1
ATOM 9301 C C . THR B 1 450 ? -5.133 -19.359 -15.914 1 76.56 450 THR B C 1
ATOM 9303 O O . THR B 1 450 ? -5.469 -18.375 -15.258 1 76.56 450 THR B O 1
ATOM 9306 N N . ALA B 1 451 ? -5.395 -20.438 -15.727 1 63.94 451 ALA B N 1
ATOM 9307 C CA . ALA B 1 451 ? -6.062 -20.766 -14.469 1 63.94 451 ALA B CA 1
ATOM 9308 C C . ALA B 1 451 ? -5.367 -20.094 -13.297 1 63.94 451 ALA B C 1
ATOM 9310 O O . ALA B 1 451 ? -5.996 -19.797 -12.273 1 63.94 451 ALA B O 1
ATOM 9311 N N . ALA B 1 452 ? -4.176 -19.703 -13.539 1 48.38 452 ALA B N 1
ATOM 9312 C CA . ALA B 1 452 ? -3.414 -19.094 -12.453 1 48.38 452 ALA B CA 1
ATOM 9313 C C . ALA B 1 452 ? -3.676 -17.594 -12.375 1 48.38 452 ALA B C 1
ATOM 9315 O O . ALA B 1 452 ? -3.275 -16.938 -11.414 1 48.38 452 ALA B O 1
ATOM 9316 N N . SER B 1 453 ? -4.391 -17.078 -13.398 1 51.62 453 SER B N 1
ATOM 9317 C CA . SER B 1 453 ? -4.605 -15.641 -13.477 1 51.62 453 SER B CA 1
ATOM 9318 C C . SER B 1 453 ? -5.719 -15.195 -12.531 1 51.62 453 SER B C 1
ATOM 9320 O O . SER B 1 453 ? -6.672 -15.945 -12.297 1 51.62 453 SER B O 1
ATOM 9322 N N . LYS B 1 454 ? -5.441 -14.195 -11.609 1 44.22 454 LYS B N 1
ATOM 9323 C CA . LYS B 1 454 ? -6.332 -13.68 -10.578 1 44.22 454 LYS B CA 1
ATOM 9324 C C . LYS B 1 454 ? -7.676 -13.266 -11.164 1 44.22 454 LYS B C 1
ATOM 9326 O O . LYS B 1 454 ? -8.641 -13.039 -10.43 1 44.22 454 LYS B O 1
ATOM 9331 N N . THR B 1 455 ? -7.629 -12.836 -12.398 1 46.47 455 THR B N 1
ATOM 9332 C CA . THR B 1 455 ? -8.922 -12.477 -12.977 1 46.47 455 THR B CA 1
ATOM 9333 C C . THR B 1 455 ? -9.633 -13.703 -13.523 1 46.47 455 THR B C 1
ATOM 9335 O O . THR B 1 455 ? -8.984 -14.672 -13.93 1 46.47 455 THR B O 1
ATOM 9338 N N . ALA B 1 456 ? -10.914 -13.805 -13.266 1 49.56 456 ALA B N 1
ATOM 9339 C CA . ALA B 1 456 ? -11.844 -14.93 -13.383 1 49.56 456 ALA B CA 1
ATOM 9340 C C . ALA B 1 456 ? -11.414 -15.883 -14.5 1 49.56 456 ALA B C 1
ATOM 9342 O O . ALA B 1 456 ? -11.18 -17.062 -14.258 1 49.56 456 ALA B O 1
ATOM 9343 N N . ARG B 1 457 ? -11.656 -15.633 -15.617 1 59.59 457 ARG B N 1
ATOM 9344 C CA . ARG B 1 457 ? -11.75 -16.656 -16.656 1 59.59 457 ARG B CA 1
ATOM 9345 C C . ARG B 1 457 ? -10.555 -16.578 -17.609 1 59.59 457 ARG B C 1
ATOM 9347 O O . ARG B 1 457 ? -10.43 -17.406 -18.516 1 59.59 457 ARG B O 1
ATOM 9354 N N . GLY B 1 458 ? -9.492 -15.688 -17.172 1 73.5 458 GLY B N 1
ATOM 9355 C CA . GLY B 1 458 ? -8.281 -15.586 -17.969 1 73.5 458 GLY B CA 1
ATOM 9356 C C . GLY B 1 458 ? -8.555 -15.148 -19.406 1 73.5 458 GLY B C 1
ATOM 9357 O O . GLY B 1 458 ? -7.656 -15.188 -20.25 1 73.5 458 GLY B O 1
ATOM 9358 N N . TRP B 1 459 ? -9.797 -14.938 -19.688 1 85.5 459 TRP B N 1
ATOM 9359 C CA . TRP B 1 459 ? -10.18 -14.508 -21.031 1 85.5 459 TRP B CA 1
ATOM 9360 C C . TRP B 1 459 ? -10.25 -12.992 -21.125 1 85.5 459 TRP B C 1
ATOM 9362 O O . TRP B 1 459 ? -10.867 -12.336 -20.266 1 85.5 459 TRP B O 1
ATOM 9372 N N . ALA B 1 460 ? -9.531 -12.445 -22.047 1 86.69 460 ALA B N 1
ATOM 9373 C CA . ALA B 1 460 ? -9.57 -11 -22.25 1 86.69 460 ALA B CA 1
ATOM 9374 C C . ALA B 1 460 ? -10.859 -10.578 -22.953 1 86.69 460 ALA B C 1
ATOM 9376 O O . ALA B 1 460 ? -11.391 -9.5 -22.688 1 86.69 460 ALA B O 1
ATOM 9377 N N . PHE B 1 461 ? -11.359 -11.406 -23.875 1 89.75 461 PHE B N 1
ATOM 9378 C CA . PHE B 1 461 ? -12.602 -11.219 -24.625 1 89.75 461 PHE B CA 1
ATOM 9379 C C . PHE B 1 461 ? -13.078 -12.531 -25.219 1 89.75 461 PHE B C 1
ATOM 9381 O O . PHE B 1 461 ? -12.312 -13.492 -25.328 1 89.75 461 PHE B O 1
ATOM 9388 N N . PRO B 1 462 ? -14.414 -12.602 -25.547 1 91.75 462 PRO B N 1
ATOM 9389 C CA . PRO B 1 462 ? -14.914 -13.852 -26.141 1 91.75 462 PRO B CA 1
ATOM 9390 C C . PRO B 1 462 ? -14.203 -14.211 -27.438 1 91.75 462 PRO B C 1
ATOM 9392 O O . PRO B 1 462 ? -13.906 -13.336 -28.25 1 91.75 462 PRO B O 1
ATOM 9395 N N . THR B 1 463 ? -13.938 -15.508 -27.531 1 94.06 463 THR B N 1
ATOM 9396 C CA . THR B 1 463 ? -13.297 -15.992 -28.75 1 94.06 463 THR B CA 1
ATOM 9397 C C . THR B 1 463 ? -14.125 -15.617 -29.984 1 94.06 463 THR B C 1
ATOM 9399 O O . THR B 1 463 ? -15.305 -15.961 -30.078 1 94.06 463 THR B O 1
ATOM 9402 N N . GLY B 1 464 ? -13.516 -14.844 -30.828 1 95 464 GLY B N 1
ATOM 9403 C CA . GLY B 1 464 ? -14.141 -14.508 -32.094 1 95 464 GLY B CA 1
ATOM 9404 C C . GLY B 1 464 ? -13.898 -15.547 -33.188 1 95 464 GLY B C 1
ATOM 9405 O O . GLY B 1 464 ? -12.758 -15.898 -33.469 1 95 464 GLY B O 1
ATOM 9406 N N . VAL B 1 465 ? -14.977 -16.125 -33.719 1 95.5 465 VAL B N 1
ATOM 9407 C CA . VAL B 1 465 ? -14.891 -17.062 -34.844 1 95.5 465 VAL B CA 1
ATOM 9408 C C . VAL B 1 465 ? -15.703 -16.547 -36.031 1 95.5 465 VAL B C 1
ATOM 9410 O O . VAL B 1 465 ? -16.766 -17.078 -36.344 1 95.5 465 VAL B O 1
ATOM 9413 N N . SER B 1 466 ? -15.172 -15.648 -36.781 1 95.19 466 SER B N 1
ATOM 9414 C CA . SER B 1 466 ? -15.844 -14.961 -37.875 1 95.19 466 SER B CA 1
ATOM 9415 C C . SER B 1 466 ? -15.602 -15.68 -39.188 1 95.19 466 SER B C 1
ATOM 9417 O O . SER B 1 466 ? -14.461 -16 -39.531 1 95.19 466 SER B O 1
ATOM 9419 N N . LEU B 1 467 ? -16.703 -15.867 -39.969 1 94.81 467 LEU B N 1
ATOM 9420 C CA . LEU B 1 467 ? -16.609 -16.672 -41.188 1 94.81 467 LEU B CA 1
ATOM 9421 C C . LEU B 1 467 ? -16.75 -15.812 -42.406 1 94.81 467 LEU B C 1
ATOM 9423 O O . LEU B 1 467 ? -17.594 -14.914 -42.469 1 94.81 467 LEU B O 1
ATOM 9427 N N . ASN B 1 468 ? -15.977 -16.047 -43.344 1 95.88 468 ASN B N 1
ATOM 9428 C CA . ASN B 1 468 ? -16.078 -15.539 -44.688 1 95.88 468 ASN B CA 1
ATOM 9429 C C . ASN B 1 468 ? -16.125 -14.016 -44.719 1 95.88 468 ASN B C 1
ATOM 9431 O O . ASN B 1 468 ? -15.164 -13.352 -44.344 1 95.88 468 ASN B O 1
ATOM 9435 N N . SER B 1 469 ? -17.328 -13.406 -45.031 1 94.44 469 SER B N 1
ATOM 9436 C CA . SER B 1 469 ? -17.406 -11.953 -45.188 1 94.44 469 SER B CA 1
ATOM 9437 C C . SER B 1 469 ? -17.391 -11.266 -43.812 1 94.44 469 SER B C 1
ATOM 9439 O O . SER B 1 469 ? -17.188 -10.055 -43.75 1 94.44 469 SER B O 1
ATOM 9441 N N . CYS B 1 470 ? -17.578 -11.992 -42.781 1 94.94 470 CYS B N 1
ATOM 9442 C CA . CYS B 1 470 ? -17.531 -11.422 -41.438 1 94.94 470 CYS B CA 1
ATOM 9443 C C . CYS B 1 470 ? -16.094 -11.219 -40.969 1 94.94 470 CYS B C 1
ATOM 9445 O O . CYS B 1 470 ? -15.336 -12.188 -40.844 1 94.94 470 CYS B O 1
ATOM 9447 N N . ALA B 1 471 ? -15.742 -10.023 -40.656 1 95 471 ALA B N 1
ATOM 9448 C CA . ALA B 1 471 ? -14.367 -9.68 -40.312 1 95 471 ALA B CA 1
ATOM 9449 C C . ALA B 1 471 ? -14.109 -9.883 -38.812 1 95 471 ALA B C 1
ATOM 9451 O O . ALA B 1 471 ? -13.055 -10.391 -38.438 1 95 471 ALA B O 1
ATOM 9452 N N . ALA B 1 472 ? -15.062 -9.492 -38.062 1 93.75 472 ALA B N 1
ATOM 9453 C CA . ALA B 1 472 ? -14.805 -9.492 -36.625 1 93.75 472 ALA B CA 1
ATOM 9454 C C . ALA B 1 472 ? -16.109 -9.555 -35.844 1 93.75 472 ALA B C 1
ATOM 9456 O O . ALA B 1 472 ? -17.203 -9.406 -36.406 1 93.75 472 ALA B O 1
ATOM 9457 N N . HIS B 1 473 ? -16.078 -9.883 -34.531 1 91.5 473 HIS B N 1
ATOM 9458 C CA . HIS B 1 473 ? -17.094 -9.719 -33.5 1 91.5 473 HIS B CA 1
ATOM 9459 C C . HIS B 1 473 ? -18.188 -10.781 -33.625 1 91.5 473 HIS B C 1
ATOM 9461 O O . HIS B 1 473 ? -19.359 -10.5 -33.406 1 91.5 473 HIS B O 1
ATOM 9467 N N . PHE B 1 474 ? -17.812 -11.891 -34.031 1 93.38 474 PHE B N 1
ATOM 9468 C CA . PHE B 1 474 ? -18.797 -12.961 -33.969 1 93.38 474 PHE B CA 1
ATOM 9469 C C . PHE B 1 474 ? -18.328 -14.086 -33.062 1 93.38 474 PHE B C 1
ATOM 9471 O O . PHE B 1 474 ? -17.188 -14.523 -33.125 1 93.38 474 PHE B O 1
ATOM 9478 N N . THR B 1 475 ? -19.203 -14.508 -32.25 1 94.06 475 THR B N 1
ATOM 9479 C CA . THR B 1 475 ? -19.031 -15.703 -31.422 1 94.06 475 THR B CA 1
ATOM 9480 C C . THR B 1 475 ? -20.344 -16.453 -31.281 1 94.06 475 THR B C 1
ATOM 9482 O O . THR B 1 475 ? -21.406 -15.852 -31.188 1 94.06 475 THR B O 1
ATOM 9485 N N . PRO B 1 476 ? -20.297 -17.734 -31.406 1 92.25 476 PRO B N 1
ATOM 9486 C CA . PRO B 1 476 ? -21.547 -18.5 -31.312 1 92.25 476 PRO B CA 1
ATOM 9487 C C . PRO B 1 476 ? -22.047 -18.625 -29.875 1 92.25 476 PRO B C 1
ATOM 9489 O O . PRO B 1 476 ? -21.25 -18.594 -28.938 1 92.25 476 PRO B O 1
ATOM 9492 N N . ASN B 1 477 ? -23.344 -18.688 -29.703 1 86.88 477 ASN B N 1
ATOM 9493 C CA . ASN B 1 477 ? -23.969 -18.938 -28.422 1 86.88 477 ASN B CA 1
ATOM 9494 C C . ASN B 1 477 ? -24.734 -20.25 -28.406 1 86.88 477 ASN B C 1
ATOM 9496 O O . ASN B 1 477 ? -25.062 -20.781 -29.469 1 86.88 477 ASN B O 1
ATOM 9500 N N . LYS B 1 478 ? -24.938 -20.625 -27.141 1 79.62 478 LYS B N 1
ATOM 9501 C CA . LYS B 1 478 ? -25.734 -21.844 -27.031 1 79.62 478 LYS B CA 1
ATOM 9502 C C . LYS B 1 478 ? -27.141 -21.641 -27.594 1 79.62 478 LYS B C 1
ATOM 9504 O O . LYS B 1 478 ? -27.766 -20.609 -27.328 1 79.62 478 LYS B O 1
ATOM 9509 N N . GLY B 1 479 ? -27.609 -22.516 -28.438 1 76.88 479 GLY B N 1
ATOM 9510 C CA . GLY B 1 479 ? -28.938 -22.438 -29.031 1 76.88 479 GLY B CA 1
ATOM 9511 C C . GLY B 1 479 ? -28.922 -21.875 -30.438 1 76.88 479 GLY B C 1
ATOM 9512 O O . GLY B 1 479 ? -29.906 -22 -31.172 1 76.88 479 GLY B O 1
ATOM 9513 N N . ASP B 1 480 ? -27.812 -21.188 -30.781 1 80.75 480 ASP B N 1
ATOM 9514 C CA . ASP B 1 480 ? -27.672 -20.719 -32.156 1 80.75 480 ASP B CA 1
ATOM 9515 C C . ASP B 1 480 ? -27.578 -21.891 -33.125 1 80.75 480 ASP B C 1
ATOM 9517 O O . ASP B 1 480 ? -27.188 -22.984 -32.75 1 80.75 480 ASP B O 1
ATOM 9521 N N . PRO B 1 481 ? -28.078 -21.594 -34.344 1 75.62 481 PRO B N 1
ATOM 9522 C CA . PRO B 1 481 ? -27.844 -22.641 -35.312 1 75.62 481 PRO B CA 1
ATOM 9523 C C . PRO B 1 481 ? -26.375 -23.016 -35.469 1 75.62 481 PRO B C 1
ATOM 9525 O O . PRO B 1 481 ? -25.5 -22.141 -35.469 1 75.62 481 PRO B O 1
ATOM 9528 N N . LEU B 1 482 ? -26.234 -24.312 -35.438 1 78.12 482 LEU B N 1
ATOM 9529 C CA . LEU B 1 482 ? -24.859 -24.797 -35.5 1 78.12 482 LEU B CA 1
ATOM 9530 C C . LEU B 1 482 ? -24.25 -24.484 -36.875 1 78.12 482 LEU B C 1
ATOM 9532 O O . LEU B 1 482 ? -24.859 -24.766 -37.906 1 78.12 482 LEU B O 1
ATOM 9536 N N . VAL B 1 483 ? -23.172 -23.797 -36.875 1 87.69 483 VAL B N 1
ATOM 9537 C CA . VAL B 1 483 ? -22.422 -23.484 -38.094 1 87.69 483 VAL B CA 1
ATOM 9538 C C . VAL B 1 483 ? -21.203 -24.406 -38.188 1 87.69 483 VAL B C 1
ATOM 9540 O O . VAL B 1 483 ? -20.344 -24.391 -37.344 1 87.69 483 VAL B O 1
ATOM 9543 N N . ARG B 1 484 ? -21.219 -25.203 -39.219 1 90.12 484 ARG B N 1
ATOM 9544 C CA . ARG B 1 484 ? -20.125 -26.141 -39.469 1 90.12 484 ARG B CA 1
ATOM 9545 C C . ARG B 1 484 ? -19.172 -25.609 -40.531 1 90.12 484 ARG B C 1
ATOM 9547 O O . ARG B 1 484 ? -19.594 -25.078 -41.531 1 90.12 484 ARG B O 1
ATOM 9554 N N . LEU B 1 485 ? -17.922 -25.781 -40.281 1 92.88 485 LEU B N 1
ATOM 9555 C CA . LEU B 1 485 ? -16.906 -25.359 -41.219 1 92.88 485 LEU B CA 1
ATOM 9556 C C . LEU B 1 485 ? -16.922 -26.25 -42.469 1 92.88 485 LEU B C 1
ATOM 9558 O O . LEU B 1 485 ? -17.109 -27.453 -42.375 1 92.88 485 LEU B O 1
ATOM 9562 N N . THR B 1 486 ? -16.797 -25.672 -43.594 1 92.25 486 THR B N 1
ATOM 9563 C CA . THR B 1 486 ? -16.719 -26.375 -44.844 1 92.25 486 THR B CA 1
ATOM 9564 C C . THR B 1 486 ? -15.352 -26.188 -45.5 1 92.25 486 THR B C 1
ATOM 9566 O O . THR B 1 486 ? -14.523 -25.422 -45 1 92.25 486 THR B O 1
ATOM 9569 N N . ARG B 1 487 ? -15.172 -26.859 -46.531 1 86.06 487 ARG B N 1
ATOM 9570 C CA . ARG B 1 487 ? -13.906 -26.781 -47.25 1 86.06 487 ARG B CA 1
ATOM 9571 C C . ARG B 1 487 ? -13.656 -25.359 -47.781 1 86.06 487 ARG B C 1
ATOM 9573 O O . ARG B 1 487 ? -12.508 -24.938 -47.906 1 86.06 487 ARG B O 1
ATOM 9580 N N . ASP B 1 488 ? -14.703 -24.594 -48.031 1 90.56 488 ASP B N 1
ATOM 9581 C CA . ASP B 1 488 ? -14.555 -23.266 -48.625 1 90.56 488 ASP B CA 1
ATOM 9582 C C . ASP B 1 488 ? -14.711 -22.188 -47.562 1 90.56 488 ASP B C 1
ATOM 9584 O O . ASP B 1 488 ? -14.883 -21 -47.875 1 90.56 488 ASP B O 1
ATOM 9588 N N . SER B 1 489 ? -14.68 -22.609 -46.344 1 94.31 489 SER B N 1
ATOM 9589 C CA . SER B 1 489 ? -14.766 -21.641 -45.25 1 94.31 489 SER B CA 1
ATOM 9590 C C . SER B 1 489 ? -13.453 -20.891 -45.062 1 94.31 489 SER B C 1
ATOM 9592 O O . SER B 1 489 ? -12.375 -21.5 -45.125 1 94.31 489 SER B O 1
ATOM 9594 N N . VAL B 1 490 ? -13.516 -19.594 -44.906 1 95.88 490 VAL B N 1
ATOM 9595 C CA . VAL B 1 490 ? -12.422 -18.766 -44.406 1 95.88 490 VAL B CA 1
ATOM 9596 C C . VAL B 1 490 ? -12.742 -18.297 -43 1 95.88 490 VAL B C 1
ATOM 9598 O O . VAL B 1 490 ? -13.594 -17.438 -42.781 1 95.88 490 VAL B O 1
ATOM 9601 N N . LEU B 1 491 ? -12.008 -18.875 -42.031 1 95.81 491 LEU B N 1
ATOM 9602 C CA . LEU B 1 491 ? -12.328 -18.672 -40.625 1 95.81 491 LEU B CA 1
ATOM 9603 C C . LEU B 1 491 ? -11.281 -17.797 -39.969 1 95.81 491 LEU B C 1
ATOM 9605 O O . LEU B 1 491 ? -10.086 -18.094 -40 1 95.81 491 LEU B O 1
ATOM 9609 N N . LYS B 1 492 ? -11.742 -16.719 -39.406 1 96.5 492 LYS B N 1
ATOM 9610 C CA . LYS B 1 492 ? -10.906 -15.914 -38.531 1 96.5 492 LYS B CA 1
ATOM 9611 C C . LYS B 1 492 ? -11.117 -16.312 -37.062 1 96.5 492 LYS B C 1
ATOM 9613 O O . LYS B 1 492 ? -12.25 -16.312 -36.594 1 96.5 492 LYS B O 1
ATOM 9618 N N . VAL B 1 493 ? -10.062 -16.656 -36.438 1 95.44 493 VAL B N 1
ATOM 9619 C CA . VAL B 1 493 ? -10.102 -16.969 -35 1 95.44 493 VAL B CA 1
ATOM 9620 C C . VAL B 1 493 ? -9.367 -15.891 -34.219 1 95.44 493 VAL B C 1
ATOM 9622 O O . VAL B 1 493 ? -8.164 -15.695 -34.406 1 95.44 493 VAL B O 1
ATOM 9625 N N . ASP B 1 494 ? -10.078 -15.18 -33.406 1 95.06 494 ASP B N 1
ATOM 9626 C CA . ASP B 1 494 ? -9.562 -14.078 -32.594 1 95.06 494 ASP B CA 1
ATOM 9627 C C . ASP B 1 494 ? -9.836 -14.328 -31.109 1 95.06 494 ASP B C 1
ATOM 9629 O O . ASP B 1 494 ? -10.992 -14.438 -30.703 1 95.06 494 ASP B O 1
ATOM 9633 N N . PHE B 1 495 ? -8.789 -14.461 -30.344 1 94.38 495 PHE B N 1
ATOM 9634 C CA . PHE B 1 495 ? -9 -14.656 -28.906 1 94.38 495 PHE B CA 1
ATOM 9635 C C . PHE B 1 495 ? -7.887 -13.992 -28.109 1 94.38 495 PHE B C 1
ATOM 9637 O O . PHE B 1 495 ? -6.812 -13.703 -28.641 1 94.38 495 PHE B O 1
ATOM 9644 N N . GLY B 1 496 ? -8.219 -13.633 -26.906 1 92.12 496 GLY B N 1
ATOM 9645 C CA . GLY B 1 496 ? -7.293 -12.984 -26 1 92.12 496 GLY B CA 1
ATOM 9646 C C . GLY B 1 496 ? -7.254 -13.625 -24.625 1 92.12 496 GLY B C 1
ATOM 9647 O O . GLY B 1 496 ? -8.258 -14.156 -24.156 1 92.12 496 GLY B O 1
ATOM 9648 N N . VAL B 1 497 ? -6.074 -13.625 -24.094 1 88.69 497 VAL B N 1
ATOM 9649 C CA . VAL B 1 497 ? -5.867 -14.125 -22.734 1 88.69 497 VAL B CA 1
ATOM 9650 C C . VAL B 1 497 ? -5.145 -13.062 -21.906 1 88.69 497 VAL B C 1
ATOM 9652 O O . VAL B 1 497 ? -4.508 -12.156 -22.453 1 88.69 497 VAL B O 1
ATOM 9655 N N . HIS B 1 498 ? -5.441 -13.109 -20.656 1 85.81 498 HIS B N 1
ATOM 9656 C CA . HIS B 1 498 ? -4.746 -12.125 -19.844 1 85.81 498 HIS B CA 1
ATOM 9657 C C . HIS B 1 498 ? -4.344 -12.711 -18.484 1 85.81 498 HIS B C 1
ATOM 9659 O O . HIS B 1 498 ? -4.949 -13.68 -18.031 1 85.81 498 HIS B O 1
ATOM 9665 N N . PHE B 1 499 ? -3.254 -12.273 -18.016 1 78.75 499 PHE B N 1
ATOM 9666 C CA . PHE B 1 499 ? -2.867 -12.461 -16.609 1 78.75 499 PHE B CA 1
ATOM 9667 C C . PHE B 1 499 ? -2.92 -11.141 -15.859 1 78.75 499 PHE B C 1
ATOM 9669 O O . PHE B 1 499 ? -2.16 -10.219 -16.156 1 78.75 499 PHE B O 1
ATOM 9676 N N . ASN B 1 500 ? -3.846 -11.016 -14.977 1 72.94 500 ASN B N 1
ATOM 9677 C CA . ASN B 1 500 ? -4.051 -9.82 -14.164 1 72.94 500 ASN B CA 1
ATOM 9678 C C . ASN B 1 500 ? -4.277 -8.586 -15.039 1 72.94 500 ASN B C 1
ATOM 9680 O O . ASN B 1 500 ? -3.725 -7.52 -14.773 1 72.94 500 ASN B O 1
ATOM 9684 N N . GLY B 1 501 ? -4.91 -8.797 -16.078 1 78.69 501 GLY B N 1
ATOM 9685 C CA . GLY B 1 501 ? -5.305 -7.703 -16.953 1 78.69 501 GLY B CA 1
ATOM 9686 C C . GLY B 1 501 ? -4.293 -7.414 -18.047 1 78.69 501 GLY B C 1
ATOM 9687 O O . GLY B 1 501 ? -4.562 -6.621 -18.953 1 78.69 501 GLY B O 1
ATOM 9688 N N . TYR B 1 502 ? -3.125 -8.023 -17.953 1 82.81 502 TYR B N 1
ATOM 9689 C CA . TYR B 1 502 ? -2.162 -7.871 -19.047 1 82.81 502 TYR B CA 1
ATOM 9690 C C . TYR B 1 502 ? -2.482 -8.82 -20.188 1 82.81 502 TYR B C 1
ATOM 9692 O O . TYR B 1 502 ? -2.23 -10.023 -20.094 1 82.81 502 TYR B O 1
ATOM 9700 N N . LEU B 1 503 ? -3.043 -8.227 -21.203 1 86.44 503 LEU B N 1
ATOM 9701 C CA . LEU B 1 503 ? -3.754 -9.062 -22.172 1 86.44 503 LEU B CA 1
ATOM 9702 C C . LEU B 1 503 ? -2.934 -9.25 -23.438 1 86.44 503 LEU B C 1
ATOM 9704 O O . LEU B 1 503 ? -2.189 -8.352 -23.844 1 86.44 503 LEU B O 1
ATOM 9708 N N . ILE B 1 504 ? -3.016 -10.398 -23.906 1 89.88 504 ILE B N 1
ATOM 9709 C CA . ILE B 1 504 ? -2.521 -10.75 -25.234 1 89.88 504 ILE B CA 1
ATOM 9710 C C . ILE B 1 504 ? -3.697 -10.914 -26.203 1 89.88 504 ILE B C 1
ATOM 9712 O O . ILE B 1 504 ? -4.664 -11.617 -25.891 1 89.88 504 ILE B O 1
ATOM 9716 N N . ASP B 1 505 ? -3.639 -10.164 -27.188 1 92.81 505 ASP B N 1
ATOM 9717 C CA . ASP B 1 505 ? -4.621 -10.203 -28.266 1 92.81 505 ASP B CA 1
ATOM 9718 C C . ASP B 1 505 ? -3.975 -10.641 -29.578 1 92.81 505 ASP B C 1
ATOM 9720 O O . ASP B 1 505 ? -3.066 -9.977 -30.094 1 92.81 505 ASP B O 1
ATOM 9724 N N . SER B 1 506 ? -4.375 -11.773 -30.031 1 93.56 506 SER B N 1
ATOM 9725 C CA . SER B 1 506 ? -3.844 -12.281 -31.297 1 93.56 506 SER B CA 1
ATOM 9726 C C . SER B 1 506 ? -4.91 -13.039 -32.062 1 93.56 506 SER B C 1
ATOM 9728 O O . SER B 1 506 ? -5.816 -13.633 -31.484 1 93.56 506 SER B O 1
ATOM 9730 N N . ALA B 1 507 ? -4.812 -12.953 -33.375 1 94.75 507 ALA B N 1
ATOM 9731 C CA . ALA B 1 507 ? -5.781 -13.586 -34.25 1 94.75 507 ALA B CA 1
ATOM 9732 C C . ALA B 1 507 ? -5.086 -14.234 -35.438 1 94.75 507 ALA B C 1
ATOM 9734 O O . ALA B 1 507 ? -3.969 -13.852 -35.812 1 94.75 507 ALA B O 1
ATOM 9735 N N . PHE B 1 508 ? -5.73 -15.281 -36.031 1 93.31 508 PHE B N 1
ATOM 9736 C CA . PHE B 1 508 ? -5.266 -15.93 -37.25 1 93.31 508 PHE B CA 1
ATOM 9737 C C . PHE B 1 508 ? -6.441 -16.375 -38.094 1 93.31 508 PHE B C 1
ATOM 9739 O O . PHE B 1 508 ? -7.574 -16.469 -37.594 1 93.31 508 PHE B O 1
ATOM 9746 N N . THR B 1 509 ? -6.137 -16.547 -39.344 1 95.38 509 THR B N 1
ATOM 9747 C CA . THR B 1 509 ? -7.152 -17.031 -40.281 1 95.38 509 THR B CA 1
ATOM 9748 C C . THR B 1 509 ? -6.809 -18.422 -40.781 1 95.38 509 THR B C 1
ATOM 9750 O O . THR B 1 509 ? -5.648 -18.719 -41.094 1 95.38 509 THR B O 1
ATOM 9753 N N . VAL B 1 510 ? -7.82 -19.266 -40.844 1 93.44 510 VAL B N 1
ATOM 9754 C CA . VAL B 1 510 ? -7.672 -20.625 -41.344 1 93.44 510 VAL B CA 1
ATOM 9755 C C . VAL B 1 510 ? -8.57 -20.797 -42.594 1 93.44 510 VAL B C 1
ATOM 9757 O O . VAL B 1 510 ? -9.719 -20.359 -42.594 1 93.44 510 VAL B O 1
ATOM 9760 N N . ALA B 1 511 ? -7.98 -21.328 -43.594 1 93.94 511 ALA B N 1
ATOM 9761 C CA . ALA B 1 511 ? -8.711 -21.766 -44.781 1 93.94 511 ALA B CA 1
ATOM 9762 C C . ALA B 1 511 ? -8.242 -23.141 -45.25 1 93.94 511 ALA B C 1
ATOM 9764 O O . ALA B 1 511 ? -7.086 -23.516 -45.031 1 93.94 511 ALA B O 1
ATOM 9765 N N . PHE B 1 512 ? -9.133 -23.891 -45.844 1 87.81 512 PHE B N 1
ATOM 9766 C CA . PHE B 1 512 ? -8.82 -25.266 -46.219 1 87.81 512 PHE B CA 1
ATOM 9767 C C . PHE B 1 512 ? -8.586 -25.375 -47.719 1 87.81 512 PHE B C 1
ATOM 9769 O O . PHE B 1 512 ? -7.812 -26.219 -48.188 1 87.81 512 PHE B O 1
ATOM 9776 N N . ASN B 1 513 ? -9.273 -24.594 -48.438 1 90.12 513 ASN B N 1
ATOM 9777 C CA . ASN B 1 513 ? -9.109 -24.484 -49.875 1 90.12 513 ASN B CA 1
ATOM 9778 C C . ASN B 1 513 ? -7.914 -23.609 -50.25 1 90.12 513 ASN B C 1
ATOM 9780 O O . ASN B 1 513 ? -7.863 -22.438 -49.906 1 90.12 513 ASN B O 1
ATOM 9784 N N . GLU B 1 514 ? -6.953 -24.062 -51 1 85.25 514 GLU B N 1
ATOM 9785 C CA . GLU B 1 514 ? -5.715 -23.375 -51.375 1 85.25 514 GLU B CA 1
ATOM 9786 C C . GLU B 1 514 ? -5.988 -22.125 -52.188 1 85.25 514 GLU B C 1
ATOM 9788 O O . GLU B 1 514 ? -5.133 -21.25 -52.281 1 85.25 514 GLU B O 1
ATOM 9793 N N . ALA B 1 515 ? -7.16 -22.109 -52.719 1 89.56 515 ALA B N 1
ATOM 9794 C CA . ALA B 1 515 ? -7.535 -20.922 -53.5 1 89.56 515 ALA B CA 1
ATOM 9795 C C . ALA B 1 515 ? -7.504 -19.672 -52.625 1 89.56 515 ALA B C 1
ATOM 9797 O O . ALA B 1 515 ? -7.336 -18.562 -53.156 1 89.56 515 ALA B O 1
ATOM 9798 N N . PHE B 1 516 ? -7.605 -19.812 -51.344 1 94.5 516 PHE B N 1
ATOM 9799 C CA . PHE B 1 516 ? -7.703 -18.656 -50.438 1 94.5 516 PHE B CA 1
ATOM 9800 C C . PHE B 1 516 ? -6.336 -18.281 -49.875 1 94.5 516 PHE B C 1
ATOM 9802 O O . PHE B 1 516 ? -6.211 -17.328 -49.094 1 94.5 516 PHE B O 1
ATOM 9809 N N . ASP B 1 517 ? -5.285 -18.953 -50.219 1 91.19 517 ASP B N 1
ATOM 9810 C CA . ASP B 1 517 ? -3.949 -18.719 -49.688 1 91.19 517 ASP B CA 1
ATOM 9811 C C . ASP B 1 517 ? -3.514 -17.281 -49.875 1 91.19 517 ASP B C 1
ATOM 9813 O O . ASP B 1 517 ? -2.975 -16.656 -48.969 1 91.19 517 ASP B O 1
ATOM 9817 N N . PRO B 1 518 ? -3.789 -16.719 -51.094 1 91.56 518 PRO B N 1
ATOM 9818 C CA . PRO B 1 518 ? -3.359 -15.32 -51.281 1 91.56 518 PRO B CA 1
ATOM 9819 C C . PRO B 1 518 ? -4.035 -14.367 -50.281 1 91.56 518 PRO B C 1
ATOM 9821 O O . PRO B 1 518 ? -3.422 -13.391 -49.844 1 91.56 518 PRO B O 1
ATOM 9824 N N . LEU B 1 519 ? -5.266 -14.633 -49.938 1 95.25 519 LEU B N 1
ATOM 9825 C CA . LEU B 1 519 ? -5.996 -13.82 -49 1 95.25 519 LEU B CA 1
ATOM 9826 C C . LEU B 1 519 ? -5.359 -13.906 -47.594 1 95.25 519 LEU B C 1
ATOM 9828 O O . LEU B 1 519 ? -5.195 -12.883 -46.938 1 95.25 519 LEU B O 1
ATOM 9832 N N . LEU B 1 520 ? -5.008 -15.086 -47.219 1 94.06 520 LEU B N 1
ATOM 9833 C CA . LEU B 1 520 ? -4.379 -15.289 -45.906 1 94.06 520 LEU B CA 1
ATOM 9834 C C . LEU B 1 520 ? -2.992 -14.656 -45.875 1 94.06 520 LEU B C 1
ATOM 9836 O O . LEU B 1 520 ? -2.619 -14.023 -44.875 1 94.06 520 LEU B O 1
ATOM 9840 N N . LEU B 1 521 ? -2.283 -14.789 -46.938 1 90.5 521 LEU B N 1
ATOM 9841 C CA . LEU B 1 521 ? -0.928 -14.258 -47 1 90.5 521 LEU B CA 1
ATOM 9842 C C . LEU B 1 521 ? -0.945 -12.727 -46.969 1 90.5 521 LEU B C 1
ATOM 9844 O O . LEU B 1 521 ? -0.037 -12.102 -46.438 1 90.5 521 LEU B O 1
ATOM 9848 N N . ALA B 1 522 ? -1.956 -12.156 -47.594 1 94.44 522 ALA B N 1
ATOM 9849 C CA . ALA B 1 522 ? -2.057 -10.695 -47.625 1 94.44 522 ALA B CA 1
ATOM 9850 C C . ALA B 1 522 ? -2.068 -10.109 -46.219 1 94.44 522 ALA B C 1
ATOM 9852 O O . ALA B 1 522 ? -1.288 -9.211 -45.906 1 94.44 522 ALA B O 1
ATOM 9853 N N . SER B 1 523 ? -2.928 -10.602 -45.375 1 95.81 523 SER B N 1
ATOM 9854 C CA . SER B 1 523 ? -3.004 -10.102 -44 1 95.81 523 SER B CA 1
ATOM 9855 C C . SER B 1 523 ? -1.762 -10.484 -43.188 1 95.81 523 SER B C 1
ATOM 9857 O O . SER B 1 523 ? -1.257 -9.688 -42.406 1 95.81 523 SER B O 1
ATOM 9859 N N . LYS B 1 524 ? -1.319 -11.695 -43.344 1 92.19 524 LYS B N 1
ATOM 9860 C CA . LYS B 1 524 ? -0.149 -12.172 -42.625 1 92.19 524 LYS B CA 1
ATOM 9861 C C . LYS B 1 524 ? 1.086 -11.336 -42.969 1 92.19 524 LYS B C 1
ATOM 9863 O O . LYS B 1 524 ? 1.793 -10.875 -42.062 1 92.19 524 LYS B O 1
ATOM 9868 N N . GLU B 1 525 ? 1.346 -11.148 -44.25 1 89.81 525 GLU B N 1
ATOM 9869 C CA . GLU B 1 525 ? 2.514 -10.375 -44.656 1 89.81 525 GLU B CA 1
ATOM 9870 C C . GLU B 1 525 ? 2.4 -8.914 -44.25 1 89.81 525 GLU B C 1
ATOM 9872 O O . GLU B 1 525 ? 3.396 -8.297 -43.875 1 89.81 525 GLU B O 1
ATOM 9877 N N . ALA B 1 526 ? 1.222 -8.383 -44.344 1 94.38 526 ALA B N 1
ATOM 9878 C CA . ALA B 1 526 ? 1.017 -7.004 -43.906 1 94.38 526 ALA B CA 1
ATOM 9879 C C . ALA B 1 526 ? 1.317 -6.844 -42.438 1 94.38 526 ALA B C 1
ATOM 9881 O O . ALA B 1 526 ? 1.995 -5.898 -42.031 1 94.38 526 ALA B O 1
ATOM 9882 N N . THR B 1 527 ? 0.796 -7.742 -41.594 1 93.5 527 THR B N 1
ATOM 9883 C CA . THR B 1 527 ? 1.043 -7.707 -40.156 1 93.5 527 THR B CA 1
ATOM 9884 C C . THR B 1 527 ? 2.529 -7.887 -39.875 1 93.5 527 THR B C 1
ATOM 9886 O O . THR B 1 527 ? 3.102 -7.145 -39.062 1 93.5 527 THR B O 1
ATOM 9889 N N . ASN B 1 528 ? 3.102 -8.906 -40.5 1 88.75 528 ASN B N 1
ATOM 9890 C CA . ASN B 1 528 ? 4.523 -9.164 -40.281 1 88.75 528 ASN B CA 1
ATOM 9891 C C . ASN B 1 528 ? 5.367 -7.953 -40.688 1 88.75 528 ASN B C 1
ATOM 9893 O O . ASN B 1 528 ? 6.344 -7.629 -40 1 88.75 528 ASN B O 1
ATOM 9897 N N . HIS B 1 529 ? 5.023 -7.344 -41.75 1 88.81 529 HIS B N 1
ATOM 9898 C CA . HIS B 1 529 ? 5.73 -6.137 -42.156 1 88.81 529 HIS B CA 1
ATOM 9899 C C . HIS B 1 529 ? 5.578 -5.031 -41.125 1 88.81 529 HIS B C 1
ATOM 9901 O O . HIS B 1 529 ? 6.559 -4.379 -40.75 1 88.81 529 HIS B O 1
ATOM 9907 N N . ALA B 1 530 ? 4.355 -4.789 -40.656 1 92.62 530 ALA B N 1
ATOM 9908 C CA . ALA B 1 530 ? 4.105 -3.781 -39.625 1 92.62 530 ALA B CA 1
ATOM 9909 C C . ALA B 1 530 ? 4.93 -4.055 -38.375 1 92.62 530 ALA B C 1
ATOM 9911 O O . ALA B 1 530 ? 5.469 -3.131 -37.75 1 92.62 530 ALA B O 1
ATOM 9912 N N . LEU B 1 531 ? 4.973 -5.305 -38 1 88.25 531 LEU B N 1
ATOM 9913 C CA . LEU B 1 531 ? 5.746 -5.707 -36.812 1 88.25 531 LEU B CA 1
ATOM 9914 C C . LEU B 1 531 ? 7.234 -5.445 -37.031 1 88.25 531 LEU B C 1
ATOM 9916 O O . LEU B 1 531 ? 7.957 -5.137 -36.094 1 88.25 531 LEU B O 1
ATOM 9920 N N . ARG B 1 532 ? 7.656 -5.605 -38.25 1 83.06 532 ARG B N 1
ATOM 9921 C CA . ARG B 1 532 ? 9.055 -5.355 -38.594 1 83.06 532 ARG B CA 1
ATOM 9922 C C . ARG B 1 532 ? 9.391 -3.871 -38.469 1 83.06 532 ARG B C 1
ATOM 9924 O O . ARG B 1 532 ? 10.461 -3.504 -38 1 83.06 532 ARG B O 1
ATOM 9931 N N . VAL B 1 533 ? 8.414 -3.051 -38.844 1 87.06 533 VAL B N 1
ATOM 9932 C CA . VAL B 1 533 ? 8.734 -1.634 -38.938 1 87.06 533 VAL B CA 1
ATOM 9933 C C . VAL B 1 533 ? 8.258 -0.894 -37.688 1 87.06 533 VAL B C 1
ATOM 9935 O O . VAL B 1 533 ? 8.602 0.272 -37.5 1 87.06 533 VAL B O 1
ATOM 9938 N N . CYS B 1 534 ? 7.418 -1.567 -36.906 1 88.75 534 CYS B N 1
ATOM 9939 C CA . CYS B 1 534 ? 6.969 -0.897 -35.688 1 88.75 534 CYS B CA 1
ATOM 9940 C C . CYS B 1 534 ? 8.125 -0.711 -34.719 1 88.75 534 CYS B C 1
ATOM 9942 O O . CYS B 1 534 ? 9.148 -1.392 -34.812 1 88.75 534 CYS B O 1
ATOM 9944 N N . GLY B 1 535 ? 7.98 0.233 -33.812 1 82.19 535 GLY B N 1
ATOM 9945 C CA . GLY B 1 535 ? 9.031 0.566 -32.844 1 82.19 535 GLY B CA 1
ATOM 9946 C C . GLY B 1 535 ? 8.852 1.938 -32.219 1 82.19 535 GLY B C 1
ATOM 9947 O O . GLY B 1 535 ? 7.898 2.648 -32.531 1 82.19 535 GLY B O 1
ATOM 9948 N N . PRO B 1 536 ? 9.805 2.145 -31.406 1 80.5 536 PRO B N 1
ATOM 9949 C CA . PRO B 1 536 ? 9.719 3.465 -30.781 1 80.5 536 PRO B CA 1
ATOM 9950 C C . PRO B 1 536 ? 9.766 4.605 -31.781 1 80.5 536 PRO B C 1
ATOM 9952 O O . PRO B 1 536 ? 10.617 4.609 -32.688 1 80.5 536 PRO B O 1
ATOM 9955 N N . ASP B 1 537 ? 8.812 5.484 -31.688 1 77.69 537 ASP B N 1
ATOM 9956 C CA . ASP B 1 537 ? 8.695 6.703 -32.469 1 77.69 537 ASP B CA 1
ATOM 9957 C C . ASP B 1 537 ? 8.219 6.398 -33.906 1 77.69 537 ASP B C 1
ATOM 9959 O O . ASP B 1 537 ? 8.227 7.273 -34.75 1 77.69 537 ASP B O 1
ATOM 9963 N N . ALA B 1 538 ? 7.91 5.145 -34.156 1 85.69 538 ALA B N 1
ATOM 9964 C CA . ALA B 1 538 ? 7.336 4.824 -35.438 1 85.69 538 ALA B CA 1
ATOM 9965 C C . ALA B 1 538 ? 6.012 5.551 -35.656 1 85.69 538 ALA B C 1
ATOM 9967 O O . ALA B 1 538 ? 5.195 5.641 -34.75 1 85.69 538 ALA B O 1
ATOM 9968 N N . LEU B 1 539 ? 5.93 6.164 -36.844 1 86.56 539 LEU B N 1
ATOM 9969 C CA . LEU B 1 539 ? 4.695 6.859 -37.188 1 86.56 539 LEU B CA 1
ATOM 9970 C C . LEU B 1 539 ? 3.598 5.871 -37.562 1 86.56 539 LEU B C 1
ATOM 9972 O O . LEU B 1 539 ? 3.748 5.094 -38.5 1 86.56 539 LEU B O 1
ATOM 9976 N N . LEU B 1 540 ? 2.529 5.918 -36.906 1 89.12 540 LEU B N 1
ATOM 9977 C CA . LEU B 1 540 ? 1.442 4.965 -37.094 1 89.12 540 LEU B CA 1
ATOM 9978 C C . LEU B 1 540 ? 0.817 5.121 -38.5 1 89.12 540 LEU B C 1
ATOM 9980 O O . LEU B 1 540 ? 0.416 4.133 -39.125 1 89.12 540 LEU B O 1
ATOM 9984 N N . SER B 1 541 ? 0.804 6.336 -39 1 86.75 541 SER B N 1
ATOM 9985 C CA . SER B 1 541 ? 0.266 6.594 -40.312 1 86.75 541 SER B CA 1
ATOM 9986 C C . SER B 1 541 ? 1.108 5.922 -41.406 1 86.75 541 SER B C 1
ATOM 9988 O O . SER B 1 541 ? 0.572 5.406 -42.375 1 86.75 541 SER B O 1
ATOM 9990 N N . ASP B 1 542 ? 2.396 6 -41.188 1 86.19 542 ASP B N 1
ATOM 9991 C CA . ASP B 1 542 ? 3.297 5.352 -42.156 1 86.19 542 ASP B CA 1
ATOM 9992 C C . ASP B 1 542 ? 3.104 3.838 -42.156 1 86.19 542 ASP B C 1
ATOM 9994 O O . ASP B 1 542 ? 3.102 3.203 -43.188 1 86.19 542 ASP B O 1
ATOM 9998 N N . ILE B 1 543 ? 2.93 3.383 -41 1 91.94 543 ILE B N 1
ATOM 9999 C CA . ILE B 1 543 ? 2.693 1.949 -40.875 1 91.94 543 ILE B CA 1
ATOM 10000 C C . ILE B 1 543 ? 1.393 1.573 -41.594 1 91.94 543 ILE B C 1
ATOM 10002 O O . ILE B 1 543 ? 1.341 0.581 -42.312 1 91.94 543 ILE B O 1
ATOM 10006 N N . GLY B 1 544 ? 0.383 2.346 -41.438 1 93 544 GLY B N 1
ATOM 10007 C CA . GLY B 1 544 ? -0.889 2.115 -42.125 1 93 544 GLY B CA 1
ATOM 10008 C C . GLY B 1 544 ? -0.78 2.121 -43.625 1 93 544 GLY B C 1
ATOM 10009 O O . GLY B 1 544 ? -1.376 1.278 -44.312 1 93 544 GLY B O 1
ATOM 10010 N N . ALA B 1 545 ? -0.009 3.09 -44.094 1 90.62 545 ALA B N 1
ATOM 10011 C CA . ALA B 1 545 ? 0.186 3.189 -45.531 1 90.62 545 ALA B CA 1
ATOM 10012 C C . ALA B 1 545 ? 0.88 1.946 -46.062 1 90.62 545 ALA B C 1
ATOM 10014 O O . ALA B 1 545 ? 0.508 1.435 -47.125 1 90.62 545 ALA B O 1
ATOM 10015 N N . GLN B 1 546 ? 1.839 1.504 -45.406 1 90.94 546 GLN B N 1
ATOM 10016 C CA . GLN B 1 546 ? 2.6 0.336 -45.844 1 90.94 546 GLN B CA 1
ATOM 10017 C C . GLN B 1 546 ? 1.749 -0.93 -45.781 1 90.94 546 GLN B C 1
ATOM 10019 O O . GLN B 1 546 ? 1.836 -1.79 -46.656 1 90.94 546 GLN B O 1
ATOM 10024 N N . ILE B 1 547 ? 0.956 -1.053 -44.781 1 94.38 547 ILE B N 1
ATOM 10025 C CA . ILE B 1 547 ? 0.014 -2.16 -44.656 1 94.38 547 ILE B CA 1
ATOM 10026 C C . ILE B 1 547 ? -0.907 -2.191 -45.875 1 94.38 547 ILE B C 1
ATOM 10028 O O . ILE B 1 547 ? -1.099 -3.242 -46.5 1 94.38 547 ILE B O 1
ATOM 10032 N N . SER B 1 548 ? -1.419 -1.016 -46.219 1 94.31 548 SER B N 1
ATOM 10033 C CA . SER B 1 548 ? -2.332 -0.893 -47.344 1 94.31 548 SER B CA 1
ATOM 10034 C C . SER B 1 548 ? -1.668 -1.336 -48.656 1 94.31 548 SER B C 1
ATOM 10036 O O . SER B 1 548 ? -2.266 -2.066 -49.438 1 94.31 548 SER B O 1
ATOM 10038 N N . GLU B 1 549 ? -0.475 -0.882 -48.812 1 91.5 549 GLU B N 1
ATOM 10039 C CA . GLU B 1 549 ? 0.263 -1.223 -50.031 1 91.5 549 GLU B CA 1
ATOM 10040 C C . GLU B 1 549 ? 0.45 -2.732 -50.156 1 91.5 549 GLU B C 1
ATOM 10042 O O . GLU B 1 549 ? 0.278 -3.295 -51.25 1 91.5 549 GLU B O 1
ATOM 10047 N N . ILE B 1 550 ? 0.801 -3.342 -49.125 1 92.62 550 ILE B N 1
ATOM 10048 C CA . ILE B 1 550 ? 1.065 -4.777 -49.156 1 92.62 550 ILE B CA 1
ATOM 10049 C C . ILE B 1 550 ? -0.227 -5.535 -49.438 1 92.62 550 ILE B C 1
ATOM 10051 O O . ILE B 1 550 ? -0.256 -6.41 -50.312 1 92.62 550 ILE B O 1
ATOM 10055 N N . ILE B 1 551 ? -1.268 -5.199 -48.812 1 95.62 551 ILE B N 1
ATOM 10056 C CA . ILE B 1 551 ? -2.527 -5.914 -49 1 95.62 551 ILE B CA 1
ATOM 10057 C C . ILE B 1 551 ? -3.023 -5.73 -50.438 1 95.62 551 ILE B C 1
ATOM 10059 O O . ILE B 1 551 ? -3.465 -6.688 -51.062 1 95.62 551 ILE B O 1
ATOM 10063 N N . CYS B 1 552 ? -2.855 -4.527 -50.969 1 94.12 552 CYS B N 1
ATOM 10064 C CA . CYS B 1 552 ? -3.35 -4.207 -52.281 1 94.12 552 CYS B CA 1
ATOM 10065 C C . CYS B 1 552 ? -2.514 -4.898 -53.375 1 94.12 552 CYS B C 1
ATOM 10067 O O . CYS B 1 552 ? -2.924 -4.977 -54.531 1 94.12 552 CYS B O 1
ATOM 10069 N N . SER B 1 553 ? -1.406 -5.387 -53 1 91.12 553 SER B N 1
ATOM 10070 C CA . SER B 1 553 ? -0.551 -6.07 -53.969 1 91.12 553 SER B CA 1
ATOM 10071 C C . SER B 1 553 ? -1.013 -7.508 -54.219 1 91.12 553 SER B C 1
ATOM 10073 O O . SER B 1 553 ? -0.509 -8.188 -55.094 1 91.12 553 SER B O 1
ATOM 10075 N N . TYR B 1 554 ? -1.959 -7.988 -53.469 1 93.06 554 TYR B N 1
ATOM 10076 C CA . TYR B 1 554 ? -2.463 -9.352 -53.594 1 93.06 554 TYR B CA 1
ATOM 10077 C C . TYR B 1 554 ? -3.789 -9.375 -54.344 1 93.06 554 TYR B C 1
ATOM 10079 O O . TYR B 1 554 ? -4.484 -8.359 -54.438 1 93.06 554 TYR B O 1
ATOM 10087 N N . GLU B 1 555 ? -4.047 -10.539 -54.969 1 92.81 555 GLU B N 1
ATOM 10088 C CA . GLU B 1 555 ? -5.324 -10.797 -55.625 1 92.81 555 GLU B CA 1
ATOM 10089 C C . GLU B 1 555 ? -5.84 -12.195 -55.281 1 92.81 555 GLU B C 1
ATOM 10091 O O . GLU B 1 555 ? -5.055 -13.102 -55 1 92.81 555 GLU B O 1
ATOM 10096 N N . LEU B 1 556 ? -7.148 -12.336 -55.25 1 93.69 556 LEU B N 1
ATOM 10097 C CA . LEU B 1 556 ? -7.797 -13.609 -54.969 1 93.69 556 LEU B CA 1
ATOM 10098 C C . LEU B 1 556 ? -8.523 -14.125 -56.219 1 93.69 556 LEU B C 1
ATOM 10100 O O . LEU B 1 556 ? -9.328 -13.398 -56.812 1 93.69 556 LEU B O 1
ATOM 10104 N N . HIS B 1 557 ? -8.188 -15.305 -56.625 1 88.06 557 HIS B N 1
ATOM 10105 C CA . HIS B 1 557 ? -8.891 -15.969 -57.719 1 88.06 557 HIS B CA 1
ATOM 10106 C C . HIS B 1 557 ? -9.969 -16.906 -57.188 1 88.06 557 HIS B C 1
ATOM 10108 O O . HIS B 1 557 ? -9.656 -17.953 -56.625 1 88.06 557 HIS B O 1
ATOM 10114 N N . TRP B 1 558 ? -11.211 -16.516 -57.344 1 89 558 TRP B N 1
ATOM 10115 C CA . TRP B 1 558 ? -12.312 -17.297 -56.812 1 89 558 TRP B CA 1
ATOM 10116 C C . TRP B 1 558 ? -13.516 -17.281 -57.75 1 89 558 TRP B C 1
ATOM 10118 O O . TRP B 1 558 ? -13.938 -16.219 -58.188 1 89 558 TRP B O 1
ATOM 10128 N N . ALA B 1 559 ? -14.07 -18.484 -57.938 1 84.5 559 ALA B N 1
ATOM 10129 C CA . ALA B 1 559 ? -15.258 -18.672 -58.781 1 84.5 559 ALA B CA 1
ATOM 10130 C C . ALA B 1 559 ? -15.086 -18.031 -60.156 1 84.5 559 ALA B C 1
ATOM 10132 O O . ALA B 1 559 ? -15.953 -17.281 -60.594 1 84.5 559 ALA B O 1
ATOM 10133 N N . ASP B 1 560 ? -13.93 -18.156 -60.781 1 80.94 560 ASP B N 1
ATOM 10134 C CA . ASP B 1 560 ? -13.57 -17.75 -62.125 1 80.94 560 ASP B CA 1
ATOM 10135 C C . ASP B 1 560 ? -13.492 -16.219 -62.25 1 80.94 560 ASP B C 1
ATOM 10137 O O . ASP B 1 560 ? -13.664 -15.664 -63.344 1 80.94 560 ASP B O 1
ATOM 10141 N N . LYS B 1 561 ? -13.32 -15.57 -61.094 1 88.94 561 LYS B N 1
ATOM 10142 C CA . LYS B 1 561 ? -13.141 -14.125 -61.062 1 88.94 561 LYS B CA 1
ATOM 10143 C C . LYS B 1 561 ? -11.891 -13.742 -60.25 1 88.94 561 LYS B C 1
ATOM 10145 O O . LYS B 1 561 ? -11.508 -14.453 -59.312 1 88.94 561 LYS B O 1
ATOM 10150 N N . VAL B 1 562 ? -11.297 -12.734 -60.719 1 87.25 562 VAL B N 1
ATOM 10151 C CA . VAL B 1 562 ? -10.156 -12.18 -60 1 87.25 562 VAL B CA 1
ATOM 10152 C C . VAL B 1 562 ? -10.609 -11.008 -59.125 1 87.25 562 VAL B C 1
ATOM 10154 O O . VAL B 1 562 ? -11.242 -10.07 -59.625 1 87.25 562 VAL B O 1
ATOM 10157 N N . HIS B 1 563 ? -10.367 -11.086 -57.875 1 92.12 563 HIS B N 1
ATOM 10158 C CA . HIS B 1 563 ? -10.734 -10.047 -56.938 1 92.12 563 HIS B CA 1
ATOM 10159 C C . HIS B 1 563 ? -9.5 -9.336 -56.375 1 92.12 563 HIS B C 1
ATOM 10161 O O . HIS B 1 563 ? -8.625 -9.961 -55.781 1 92.12 563 HIS B O 1
ATOM 10167 N N . ALA B 1 564 ? -9.469 -8.055 -56.594 1 92 564 ALA B N 1
ATOM 10168 C CA . ALA B 1 564 ? -8.43 -7.27 -55.938 1 92 564 ALA B CA 1
ATOM 10169 C C . ALA B 1 564 ? -8.656 -7.207 -54.438 1 92 564 ALA B C 1
ATOM 10171 O O . ALA B 1 564 ? -9.789 -7.07 -53.969 1 92 564 ALA B O 1
ATOM 10172 N N . LEU B 1 565 ? -7.637 -7.41 -53.688 1 95.38 565 LEU B N 1
ATOM 10173 C CA . LEU B 1 565 ? -7.773 -7.344 -52.219 1 95.38 565 LEU B CA 1
ATOM 10174 C C . LEU B 1 565 ? -7.59 -5.914 -51.719 1 95.38 565 LEU B C 1
ATOM 10176 O O . LEU B 1 565 ? -6.797 -5.152 -52.281 1 95.38 565 LEU B O 1
ATOM 10180 N N . ARG B 1 566 ? -8.336 -5.555 -50.688 1 94.81 566 ARG B N 1
ATOM 10181 C CA . ARG B 1 566 ? -8.32 -4.242 -50.062 1 94.81 566 ARG B CA 1
ATOM 10182 C C . ARG B 1 566 ? -8.258 -4.367 -48.531 1 94.81 566 ARG B C 1
ATOM 10184 O O . ARG B 1 566 ? -8.828 -5.297 -47.969 1 94.81 566 ARG B O 1
ATOM 10191 N N . PRO B 1 567 ? -7.492 -3.459 -48 1 95.75 567 PRO B N 1
ATOM 10192 C CA . PRO B 1 567 ? -7.602 -3.432 -46.531 1 95.75 567 PRO B CA 1
ATOM 10193 C C . PRO B 1 567 ? -8.977 -2.975 -46.062 1 95.75 567 PRO B C 1
ATOM 10195 O O . PRO B 1 567 ? -9.617 -2.148 -46.719 1 95.75 567 PRO B O 1
ATOM 10198 N N . VAL B 1 568 ? -9.445 -3.592 -44.969 1 94.25 568 VAL B N 1
ATOM 10199 C CA . VAL B 1 568 ? -10.664 -3.088 -44.375 1 94.25 568 VAL B CA 1
ATOM 10200 C C . VAL B 1 568 ? -10.391 -1.751 -43.688 1 94.25 568 VAL B C 1
ATOM 10202 O O . VAL B 1 568 ? -9.836 -1.713 -42.562 1 94.25 568 VAL B O 1
ATOM 10205 N N . GLN B 1 569 ? -10.828 -0.745 -44.188 1 86.75 569 GLN B N 1
ATOM 10206 C CA . GLN B 1 569 ? -10.367 0.603 -43.844 1 86.75 569 GLN B CA 1
ATOM 10207 C C . GLN B 1 569 ? -10.93 1.083 -42.531 1 86.75 569 GLN B C 1
ATOM 10209 O O . GLN B 1 569 ? -10.352 1.952 -41.875 1 86.75 569 GLN B O 1
ATOM 10214 N N . ASN B 1 570 ? -12.039 0.603 -42.156 1 84.69 570 ASN B N 1
ATOM 10215 C CA . ASN B 1 570 ? -12.656 1.116 -40.938 1 84.69 570 ASN B CA 1
ATOM 10216 C C . ASN B 1 570 ? -12.406 0.184 -39.75 1 84.69 570 ASN B C 1
ATOM 10218 O O . ASN B 1 570 ? -13.172 0.185 -38.812 1 84.69 570 ASN B O 1
ATOM 10222 N N . LEU B 1 571 ? -11.461 -0.697 -39.812 1 88.56 571 LEU B N 1
ATOM 10223 C CA . LEU B 1 571 ? -10.914 -1.457 -38.688 1 88.56 571 LEU B CA 1
ATOM 10224 C C . LEU B 1 571 ? -9.43 -1.143 -38.5 1 88.56 571 LEU B C 1
ATOM 10226 O O . LEU B 1 571 ? -8.773 -0.651 -39.406 1 88.56 571 LEU B O 1
ATOM 10230 N N . SER B 1 572 ? -8.906 -1.336 -37.312 1 90.25 572 SER B N 1
ATOM 10231 C CA . SER B 1 572 ? -7.523 -0.99 -37 1 90.25 572 SER B CA 1
ATOM 10232 C C . SER B 1 572 ? -6.977 -1.863 -35.875 1 90.25 572 SER B C 1
ATOM 10234 O O . SER B 1 572 ? -7.742 -2.469 -35.125 1 90.25 572 SER B O 1
ATOM 10236 N N . GLY B 1 573 ? -5.664 -2.012 -35.906 1 91.44 573 GLY B N 1
ATOM 10237 C CA . GLY B 1 573 ? -5.039 -2.424 -34.656 1 91.44 573 GLY B CA 1
ATOM 10238 C C . GLY B 1 573 ? -5.176 -1.396 -33.531 1 91.44 573 GLY B C 1
ATOM 10239 O O . GLY B 1 573 ? -5.766 -0.331 -33.75 1 91.44 573 GLY B O 1
ATOM 10240 N N . HIS B 1 574 ? -4.664 -1.768 -32.344 1 90.19 574 HIS B N 1
ATOM 10241 C CA . HIS B 1 574 ? -4.883 -0.879 -31.219 1 90.19 574 HIS B CA 1
ATOM 10242 C C . HIS B 1 574 ? -3.834 -1.1 -30.125 1 90.19 574 HIS B C 1
ATOM 10244 O O . HIS B 1 574 ? -3.254 -2.184 -30.031 1 90.19 574 HIS B O 1
ATOM 10250 N N . SER B 1 575 ? -3.633 0.003 -29.422 1 88.94 575 SER B N 1
ATOM 10251 C CA . SER B 1 575 ? -2.844 -0.161 -28.203 1 88.94 575 SER B CA 1
ATOM 10252 C C . SER B 1 575 ? -3.643 -0.871 -27.109 1 88.94 575 SER B C 1
ATOM 10254 O O . SER B 1 575 ? -4.875 -0.809 -27.094 1 88.94 575 SER B O 1
ATOM 10256 N N . VAL B 1 576 ? -2.914 -1.667 -26.344 1 87.38 576 VAL B N 1
ATOM 10257 C CA . VAL B 1 576 ? -3.533 -2.4 -25.234 1 87.38 576 VAL B CA 1
ATOM 10258 C C . VAL B 1 576 ? -2.928 -1.951 -23.906 1 87.38 576 VAL B C 1
ATOM 10260 O O . VAL B 1 576 ? -1.748 -1.599 -23.844 1 87.38 576 VAL B O 1
ATOM 10263 N N . ALA B 1 577 ? -3.758 -1.899 -22.922 1 81.12 577 ALA B N 1
ATOM 10264 C CA . ALA B 1 577 ? -3.346 -1.577 -21.562 1 81.12 577 ALA B CA 1
ATOM 10265 C C . ALA B 1 577 ? -3.924 -2.576 -20.562 1 81.12 577 ALA B C 1
ATOM 10267 O O . ALA B 1 577 ? -4.688 -3.469 -20.938 1 81.12 577 ALA B O 1
ATOM 10268 N N . GLN B 1 578 ? -3.494 -2.486 -19.344 1 77.44 578 GLN B N 1
ATOM 10269 C CA . GLN B 1 578 ? -3.984 -3.41 -18.328 1 77.44 578 GLN B CA 1
ATOM 10270 C C . GLN B 1 578 ? -5.5 -3.312 -18.188 1 77.44 578 GLN B C 1
ATOM 10272 O O . GLN B 1 578 ? -6.031 -2.236 -17.906 1 77.44 578 GLN B O 1
ATOM 10277 N N . TYR B 1 579 ? -6.184 -4.414 -18.438 1 75.75 579 TYR B N 1
ATOM 10278 C CA . TYR B 1 579 ? -7.633 -4.574 -18.406 1 75.75 579 TYR B CA 1
ATOM 10279 C C . TYR B 1 579 ? -8.305 -3.662 -19.422 1 75.75 579 TYR B C 1
ATOM 10281 O O . TYR B 1 579 ? -9.445 -3.236 -19.219 1 75.75 579 TYR B O 1
ATOM 10289 N N . CYS B 1 580 ? -7.566 -3.328 -20.391 1 78.25 580 CYS B N 1
ATOM 10290 C CA . CYS B 1 580 ? -8.094 -2.492 -21.469 1 78.25 580 CYS B CA 1
ATOM 10291 C C . CYS B 1 580 ? -7.672 -3.025 -22.828 1 78.25 580 CYS B C 1
ATOM 10293 O O . CYS B 1 580 ? -6.504 -2.92 -23.203 1 78.25 580 CYS B O 1
ATOM 10295 N N . ILE B 1 581 ? -8.672 -3.465 -23.516 1 81.12 581 ILE B N 1
ATOM 10296 C CA . ILE B 1 581 ? -8.398 -4.074 -24.812 1 81.12 581 ILE B CA 1
ATOM 10297 C C . ILE B 1 581 ? -8.055 -2.988 -25.828 1 81.12 581 ILE B C 1
ATOM 10299 O O . ILE B 1 581 ? -7.105 -3.137 -26.609 1 81.12 581 ILE B O 1
ATOM 10303 N N . HIS B 1 582 ? -8.852 -2.004 -25.844 1 78.69 582 HIS B N 1
ATOM 10304 C CA . HIS B 1 582 ? -8.625 -0.872 -26.734 1 78.69 582 HIS B CA 1
ATOM 10305 C C . HIS B 1 582 ? -8.133 0.348 -25.969 1 78.69 582 HIS B C 1
ATOM 10307 O O . HIS B 1 582 ? -8.93 1.084 -25.391 1 78.69 582 HIS B O 1
ATOM 10313 N N . ALA B 1 583 ? -6.875 0.506 -25.984 1 76.38 583 ALA B N 1
ATOM 10314 C CA . ALA B 1 583 ? -6.316 1.634 -25.25 1 76.38 583 ALA B CA 1
ATOM 10315 C C . ALA B 1 583 ? -6.316 2.9 -26.094 1 76.38 583 ALA B C 1
ATOM 10317 O O . ALA B 1 583 ? -7.211 3.104 -26.922 1 76.38 583 ALA B O 1
ATOM 10318 N N . SER B 1 584 ? -5.402 3.752 -26.062 1 69.88 584 SER B N 1
ATOM 10319 C CA . SER B 1 584 ? -5.5 5.129 -26.531 1 69.88 584 SER B CA 1
ATOM 10320 C C . SER B 1 584 ? -5.125 5.238 -28.016 1 69.88 584 SER B C 1
ATOM 10322 O O . SER B 1 584 ? -5.574 6.156 -28.703 1 69.88 584 SER B O 1
ATOM 10324 N N . LYS B 1 585 ? -4.348 4.402 -28.531 1 79.88 585 LYS B N 1
ATOM 10325 C CA . LYS B 1 585 ? -3.828 4.562 -29.891 1 79.88 585 LYS B CA 1
ATOM 10326 C C . LYS B 1 585 ? -4.328 3.451 -30.812 1 79.88 585 LYS B C 1
ATOM 10328 O O . LYS B 1 585 ? -4.598 2.338 -30.359 1 79.88 585 LYS B O 1
ATOM 10333 N N . SER B 1 586 ? -4.551 3.826 -32.062 1 87.5 586 SER B N 1
ATOM 10334 C CA . SER B 1 586 ? -4.93 2.869 -33.094 1 87.5 586 SER B CA 1
ATOM 10335 C C . SER B 1 586 ? -3.832 2.715 -34.125 1 87.5 586 SER B C 1
ATOM 10337 O O . SER B 1 586 ? -3.057 3.645 -34.375 1 87.5 586 SER B O 1
ATOM 10339 N N . VAL B 1 587 ? -3.734 1.563 -34.656 1 89.31 587 VAL B N 1
ATOM 10340 C CA . VAL B 1 587 ? -2.855 1.302 -35.781 1 89.31 587 VAL B CA 1
ATOM 10341 C C . VAL B 1 587 ? -3.688 1.154 -37.062 1 89.31 587 VAL B C 1
ATOM 10343 O O . VAL B 1 587 ? -4.223 0.079 -37.344 1 89.31 587 VAL B O 1
ATOM 10346 N N . PRO B 1 588 ? -3.717 2.201 -37.844 1 88.75 588 PRO B N 1
ATOM 10347 C CA . PRO B 1 588 ? -4.59 2.158 -39.031 1 88.75 588 PRO B CA 1
ATOM 10348 C C . PRO B 1 588 ? -4.098 1.177 -40.094 1 88.75 588 PRO B C 1
ATOM 10350 O O . PRO B 1 588 ? -2.932 0.778 -40.062 1 88.75 588 PRO B O 1
ATOM 10353 N N . LEU B 1 589 ? -5.059 0.83 -41 1 89.69 589 LEU B N 1
ATOM 10354 C CA . LEU B 1 589 ? -4.719 -0.079 -42.062 1 89.69 589 LEU B CA 1
ATOM 10355 C C . LEU B 1 589 ? -4.555 0.681 -43.375 1 89.69 589 LEU B C 1
ATOM 10357 O O . LEU B 1 589 ? -4.352 0.073 -44.438 1 89.69 589 LEU B O 1
ATOM 10361 N N . VAL B 1 590 ? -4.777 1.954 -43.281 1 83.5 590 VAL B N 1
ATOM 10362 C CA . VAL B 1 590 ? -4.598 2.836 -44.438 1 83.5 590 VAL B CA 1
ATOM 10363 C C . VAL B 1 590 ? -3.863 4.105 -44 1 83.5 590 VAL B C 1
ATOM 10365 O O . VAL B 1 590 ? -3.686 4.348 -42.781 1 83.5 590 VAL B O 1
ATOM 10368 N N . GLU B 1 591 ? -3.379 4.824 -44.938 1 76.25 591 GLU B N 1
ATOM 10369 C CA . GLU B 1 591 ? -2.719 6.09 -44.625 1 76.25 591 GLU B CA 1
ATOM 10370 C C . GLU B 1 591 ? -3.686 7.074 -43.969 1 76.25 591 GLU B C 1
ATOM 10372 O O . GLU B 1 591 ? -4.836 7.199 -44.406 1 76.25 591 GLU B O 1
ATOM 10377 N N . THR B 1 592 ? -3.242 7.402 -42.781 1 73.62 592 THR B N 1
ATOM 10378 C CA . THR B 1 592 ? -4.023 8.43 -42.094 1 73.62 592 THR B CA 1
ATOM 10379 C C . THR B 1 592 ? -3.199 9.703 -41.906 1 73.62 592 THR B C 1
ATOM 10381 O O . THR B 1 592 ? -1.995 9.711 -42.188 1 73.62 592 THR B O 1
ATOM 10384 N N . HIS B 1 593 ? -3.801 10.766 -41.688 1 63.41 593 HIS B N 1
ATOM 10385 C CA . HIS B 1 593 ? -3.098 12.039 -41.562 1 63.41 593 HIS B CA 1
ATOM 10386 C C . HIS B 1 593 ? -2.752 12.328 -40.094 1 63.41 593 HIS B C 1
ATOM 10388 O O . HIS B 1 593 ? -2.094 13.32 -39.812 1 63.41 593 HIS B O 1
ATOM 10394 N N . GLU B 1 594 ? -2.998 11.359 -39.25 1 60.94 594 GLU B N 1
ATOM 10395 C CA . GLU B 1 594 ? -2.736 11.609 -37.844 1 60.94 594 GLU B CA 1
ATOM 10396 C C . GLU B 1 594 ? -1.303 11.234 -37.469 1 60.94 594 GLU B C 1
ATOM 10398 O O . GLU B 1 594 ? -0.863 10.117 -37.719 1 60.94 594 GLU B O 1
ATOM 10403 N N . PRO B 1 595 ? -0.521 12.164 -36.938 1 67.56 595 PRO B N 1
ATOM 10404 C CA . PRO B 1 595 ? 0.903 11.922 -36.688 1 67.56 595 PRO B CA 1
ATOM 10405 C C . PRO B 1 595 ? 1.164 11.281 -35.344 1 67.56 595 PRO B C 1
ATOM 10407 O O . PRO B 1 595 ? 1.983 11.781 -34.562 1 67.56 595 PRO B O 1
ATOM 10410 N N . GLU B 1 596 ? 0.426 10.188 -35.031 1 79.38 596 GLU B N 1
ATOM 10411 C CA . GLU B 1 596 ? 0.713 9.5 -33.75 1 79.38 596 GLU B CA 1
ATOM 10412 C C . GLU B 1 596 ? 1.9 8.555 -33.906 1 79.38 596 GLU B C 1
ATOM 10414 O O . GLU B 1 596 ? 2.047 7.891 -34.938 1 79.38 596 GLU B O 1
ATOM 10419 N N . ARG B 1 597 ? 2.746 8.586 -32.875 1 85.38 597 ARG B N 1
ATOM 10420 C CA . ARG B 1 597 ? 3.932 7.734 -32.844 1 85.38 597 ARG B CA 1
ATOM 10421 C C . ARG B 1 597 ? 3.867 6.711 -31.719 1 85.38 597 ARG B C 1
ATOM 10423 O O . ARG B 1 597 ? 3.297 6.984 -30.672 1 85.38 597 ARG B O 1
ATOM 10430 N N . MET B 1 598 ? 4.309 5.602 -32.031 1 87.25 598 MET B N 1
ATOM 10431 C CA . MET B 1 598 ? 4.469 4.594 -30.984 1 87.25 598 MET B CA 1
ATOM 10432 C C . MET B 1 598 ? 5.504 5.039 -29.953 1 87.25 598 MET B C 1
ATOM 10434 O O . MET B 1 598 ? 6.512 5.648 -30.297 1 87.25 598 MET B O 1
ATOM 10438 N N . GLN B 1 599 ? 5.164 4.727 -28.719 1 79.31 599 GLN B N 1
ATOM 10439 C CA . GLN B 1 599 ? 6.066 5.094 -27.641 1 79.31 599 GLN B CA 1
ATOM 10440 C C . GLN B 1 599 ? 6.512 3.867 -26.844 1 79.31 599 GLN B C 1
ATOM 10442 O O . GLN B 1 599 ? 5.77 2.889 -26.75 1 79.31 599 GLN B O 1
ATOM 10447 N N . ALA B 1 600 ? 7.734 3.975 -26.391 1 75.44 600 ALA B N 1
ATOM 10448 C CA . ALA B 1 600 ? 8.234 2.904 -25.531 1 75.44 600 ALA B CA 1
ATOM 10449 C C . ALA B 1 600 ? 7.324 2.689 -24.328 1 75.44 600 ALA B C 1
ATOM 10451 O O . ALA B 1 600 ? 6.84 3.654 -23.734 1 75.44 600 ALA B O 1
ATOM 10452 N N . GLY B 1 601 ? 7.102 1.389 -24.078 1 74.12 601 GLY B N 1
ATOM 10453 C CA . GLY B 1 601 ? 6.25 1.035 -22.953 1 74.12 601 GLY B CA 1
ATOM 10454 C C . GLY B 1 601 ? 4.828 0.695 -23.375 1 74.12 601 GLY B C 1
ATOM 10455 O O . GLY B 1 601 ? 4.078 0.094 -22.609 1 74.12 601 GLY B O 1
ATOM 10456 N N . GLU B 1 602 ? 4.582 1.105 -24.609 1 83.44 602 GLU B N 1
ATOM 10457 C CA . GLU B 1 602 ? 3.238 0.813 -25.094 1 83.44 602 GLU B CA 1
ATOM 10458 C C . GLU B 1 602 ? 3.146 -0.609 -25.641 1 83.44 602 GLU B C 1
ATOM 10460 O O . GLU B 1 602 ? 4.145 -1.172 -26.094 1 83.44 602 GLU B O 1
ATOM 10465 N N . VAL B 1 603 ? 2.029 -1.17 -25.391 1 87.81 603 VAL B N 1
ATOM 10466 C CA . VAL B 1 603 ? 1.72 -2.48 -25.953 1 87.81 603 VAL B CA 1
ATOM 10467 C C . VAL B 1 603 ? 0.648 -2.34 -27.031 1 87.81 603 VAL B C 1
ATOM 10469 O O . VAL B 1 603 ? -0.335 -1.617 -26.844 1 87.81 603 VAL B O 1
ATOM 10472 N N . PHE B 1 604 ? 0.903 -2.922 -28.203 1 92.44 604 PHE B N 1
ATOM 10473 C CA . PHE B 1 604 ? -0.035 -2.828 -29.312 1 92.44 604 PHE B CA 1
ATOM 10474 C C . PHE B 1 604 ? -0.471 -4.215 -29.766 1 92.44 604 PHE B C 1
ATOM 10476 O O . PHE B 1 604 ? 0.336 -5.148 -29.812 1 92.44 604 PHE B O 1
ATOM 10483 N N . ALA B 1 605 ? -1.706 -4.324 -30.062 1 93.88 605 ALA B N 1
ATOM 10484 C CA . ALA B 1 605 ? -2.172 -5.406 -30.922 1 93.88 605 ALA B CA 1
ATOM 10485 C C . ALA B 1 605 ? -2.215 -4.965 -32.375 1 93.88 605 ALA B C 1
ATOM 10487 O O . ALA B 1 605 ? -3.141 -4.266 -32.812 1 93.88 605 ALA B O 1
ATOM 10488 N N . ILE B 1 606 ? -1.209 -5.328 -33.094 1 93.06 606 ILE B N 1
ATOM 10489 C CA . ILE B 1 606 ? -1.149 -4.992 -34.531 1 93.06 606 ILE B CA 1
ATOM 10490 C C . ILE B 1 606 ? -1.984 -5.992 -35.312 1 93.06 606 ILE B C 1
ATOM 10492 O O . ILE B 1 606 ? -1.654 -7.18 -35.375 1 93.06 606 ILE B O 1
ATOM 10496 N N . GLU B 1 607 ? -3.033 -5.461 -35.812 1 93.75 607 GLU B N 1
ATOM 10497 C CA . GLU B 1 607 ? -4.031 -6.301 -36.469 1 93.75 607 GLU B CA 1
ATOM 10498 C C . GLU B 1 607 ? -4.348 -5.785 -37.875 1 93.75 607 GLU B C 1
ATOM 10500 O O . GLU B 1 607 ? -4.523 -4.582 -38.094 1 93.75 607 GLU B O 1
ATOM 10505 N N . THR B 1 608 ? -4.371 -6.699 -38.906 1 95.19 608 THR B N 1
ATOM 10506 C CA . THR B 1 608 ? -4.715 -6.336 -40.281 1 95.19 608 THR B CA 1
ATOM 10507 C C . THR B 1 608 ? -5.871 -7.188 -40.781 1 95.19 608 THR B C 1
ATOM 10509 O O . THR B 1 608 ? -6.078 -8.305 -40.312 1 95.19 608 THR B O 1
ATOM 10512 N N . PHE B 1 609 ? -6.633 -6.578 -41.719 1 96.62 609 PHE B N 1
ATOM 10513 C CA . PHE B 1 609 ? -7.754 -7.223 -42.375 1 96.62 609 PHE B CA 1
ATOM 10514 C C . PHE B 1 609 ? -7.66 -7.047 -43.906 1 96.62 609 PHE B C 1
ATOM 10516 O O . PHE B 1 609 ? -7.621 -5.918 -44.375 1 96.62 609 PHE B O 1
ATOM 10523 N N . ALA B 1 610 ? -7.605 -8.102 -44.625 1 97.25 610 ALA B N 1
ATOM 10524 C CA . ALA B 1 610 ? -7.66 -8.086 -46.062 1 97.25 610 ALA B CA 1
ATOM 10525 C C . ALA B 1 610 ? -9.008 -8.602 -46.594 1 97.25 610 ALA B C 1
ATOM 10527 O O . ALA B 1 610 ? -9.516 -9.609 -46.094 1 97.25 610 ALA B O 1
ATOM 10528 N N . SER B 1 611 ? -9.586 -7.891 -47.531 1 97 611 SER B N 1
ATOM 10529 C CA . SER B 1 611 ? -10.922 -8.242 -48 1 97 611 SER B CA 1
ATOM 10530 C C . SER B 1 611 ? -10.977 -8.32 -49.531 1 97 611 SER B C 1
ATOM 10532 O O . SER B 1 611 ? -10.344 -7.527 -50.219 1 97 611 SER B O 1
ATOM 10534 N N . SER B 1 612 ? -11.742 -9.258 -50.031 1 96.12 612 SER B N 1
ATOM 10535 C CA . SER B 1 612 ? -12.031 -9.344 -51.469 1 96.12 612 SER B CA 1
ATOM 10536 C C . SER B 1 612 ? -13.273 -8.539 -51.812 1 96.12 612 SER B C 1
ATOM 10538 O O . SER B 1 612 ? -13.688 -8.523 -52.969 1 96.12 612 SER B O 1
ATOM 10540 N N . GLY B 1 613 ? -13.852 -7.926 -50.812 1 94.5 613 GLY B N 1
ATOM 10541 C CA . GLY B 1 613 ? -15.039 -7.125 -51 1 94.5 613 GLY B CA 1
ATOM 10542 C C . GLY B 1 613 ? -14.742 -5.648 -51.188 1 94.5 613 GLY B C 1
ATOM 10543 O O . GLY B 1 613 ? -13.859 -5.285 -51.969 1 94.5 613 GLY B O 1
ATOM 10544 N N . LYS B 1 614 ? -15.453 -4.766 -50.469 1 91.88 614 LYS B N 1
ATOM 10545 C CA . LYS B 1 614 ? -15.336 -3.318 -50.625 1 91.88 614 LYS B CA 1
ATOM 10546 C C . LYS B 1 614 ? -14.258 -2.756 -49.719 1 91.88 614 LYS B C 1
ATOM 10548 O O . LYS B 1 614 ? -13.875 -1.591 -49.844 1 91.88 614 LYS B O 1
ATOM 10553 N N . GLY B 1 615 ? -13.797 -3.594 -48.844 1 92.38 615 GLY B N 1
ATOM 10554 C CA . GLY B 1 615 ? -12.828 -3.1 -47.875 1 92.38 615 GLY B CA 1
ATOM 10555 C C . GLY B 1 615 ? -13.445 -2.189 -46.844 1 92.38 615 GLY B C 1
ATOM 10556 O O . GLY B 1 615 ? -12.812 -1.228 -46.406 1 92.38 615 GLY B O 1
ATOM 10557 N N . ARG B 1 616 ? -14.633 -2.379 -46.531 1 89.62 616 ARG B N 1
ATOM 10558 C CA . ARG B 1 616 ? -15.375 -1.683 -45.469 1 89.62 616 ARG B CA 1
ATOM 10559 C C . ARG B 1 616 ? -16.391 -2.611 -44.812 1 89.62 616 ARG B C 1
ATOM 10561 O O . ARG B 1 616 ? -17.078 -3.369 -45.5 1 89.62 616 ARG B O 1
ATOM 10568 N N . VAL B 1 617 ? -16.406 -2.559 -43.531 1 90.25 617 VAL B N 1
ATOM 10569 C CA . VAL B 1 617 ? -17.312 -3.469 -42.844 1 90.25 617 VAL B CA 1
ATOM 10570 C C . VAL B 1 617 ? -18.438 -2.678 -42.188 1 90.25 617 VAL B C 1
ATOM 10572 O O . VAL B 1 617 ? -18.266 -1.5 -41.844 1 90.25 617 VAL B O 1
ATOM 10575 N N . VAL B 1 618 ? -19.562 -3.291 -42.094 1 85.06 618 VAL B N 1
ATOM 10576 C CA . VAL B 1 618 ? -20.734 -2.729 -41.438 1 85.06 618 VAL B CA 1
ATOM 10577 C C . VAL B 1 618 ? -21.297 -3.723 -40.406 1 85.06 618 VAL B C 1
ATOM 10579 O O . VAL B 1 618 ? -21.031 -4.926 -40.5 1 85.06 618 VAL B O 1
ATOM 10582 N N . GLU B 1 619 ? -22 -3.234 -39.5 1 85.94 619 GLU B N 1
ATOM 10583 C CA . GLU B 1 619 ? -22.656 -4.09 -38.5 1 85.94 619 GLU B CA 1
ATOM 10584 C C . GLU B 1 619 ? -23.766 -4.926 -39.125 1 85.94 619 GLU B C 1
ATOM 10586 O O . GLU B 1 619 ? -24.609 -4.398 -39.844 1 85.94 619 GLU B O 1
ATOM 10591 N N . GLN B 1 620 ? -23.609 -6.137 -38.938 1 82.31 620 GLN B N 1
ATOM 10592 C CA . GLN B 1 620 ? -24.625 -7.039 -39.5 1 82.31 620 GLN B CA 1
ATOM 10593 C C . GLN B 1 620 ? -24.812 -8.266 -38.625 1 82.31 620 GLN B C 1
ATOM 10595 O O . GLN B 1 620 ? -23.844 -8.883 -38.188 1 82.31 620 GLN B O 1
ATOM 10600 N N . GLY B 1 621 ? -26.016 -8.555 -38.312 1 79.75 621 GLY B N 1
ATOM 10601 C CA . GLY B 1 621 ? -26.328 -9.75 -37.531 1 79.75 621 GLY B CA 1
ATOM 10602 C C . GLY B 1 621 ? -26.625 -9.461 -36.094 1 79.75 621 GLY B C 1
ATOM 10603 O O . GLY B 1 621 ? -26.625 -8.305 -35.656 1 79.75 621 GLY B O 1
ATOM 10604 N N . ASP B 1 622 ? -26.828 -10.539 -35.406 1 80.44 622 ASP B N 1
ATOM 10605 C CA . ASP B 1 622 ? -27.141 -10.445 -33.969 1 80.44 622 ASP B CA 1
ATOM 10606 C C . ASP B 1 622 ? -25.875 -10.25 -33.156 1 80.44 622 ASP B C 1
ATOM 10608 O O . ASP B 1 622 ? -24.859 -10.867 -33.406 1 80.44 622 ASP B O 1
ATOM 10612 N N . CYS B 1 623 ? -26.031 -9.438 -32.188 1 86.25 623 CYS B N 1
ATOM 10613 C CA . CYS B 1 623 ? -24.875 -9.117 -31.359 1 86.25 623 CYS B CA 1
ATOM 10614 C C . CYS B 1 623 ? -24.484 -10.305 -30.484 1 86.25 623 CYS B C 1
ATOM 10616 O O . CYS B 1 623 ? -25.359 -11 -29.953 1 86.25 623 CYS B O 1
ATOM 10618 N N . SER B 1 624 ? -23.172 -10.523 -30.438 1 85.31 624 SER B N 1
ATOM 10619 C CA . SER B 1 624 ? -22.703 -11.625 -29.609 1 85.31 624 SER B CA 1
ATOM 10620 C C . SER B 1 624 ? -21.641 -11.156 -28.594 1 85.31 624 SER B C 1
ATOM 10622 O O . SER B 1 624 ? -21.344 -11.859 -27.641 1 85.31 624 SER B O 1
ATOM 10624 N N . HIS B 1 625 ? -21.031 -10.039 -28.844 1 91 625 HIS B N 1
ATOM 10625 C CA . HIS B 1 625 ? -20.031 -9.484 -27.938 1 91 625 HIS B CA 1
ATOM 10626 C C . HIS B 1 625 ? -20.578 -8.281 -27.172 1 91 625 HIS B C 1
ATOM 10628 O O . HIS B 1 625 ? -21.312 -7.465 -27.75 1 91 625 HIS B O 1
ATOM 10634 N N . TYR B 1 626 ? -20.25 -8.258 -25.938 1 89.94 626 TYR B N 1
ATOM 10635 C CA . TYR B 1 626 ? -20.703 -7.18 -25.078 1 89.94 626 TYR B CA 1
ATOM 10636 C C . TYR B 1 626 ? -19.562 -6.672 -24.203 1 89.94 626 TYR B C 1
ATOM 10638 O O . TYR B 1 626 ? -18.594 -7.395 -23.953 1 89.94 626 TYR B O 1
ATOM 10646 N N . MET B 1 627 ? -19.625 -5.477 -23.828 1 87.25 627 MET B N 1
ATOM 10647 C CA . MET B 1 627 ? -18.672 -4.91 -22.891 1 87.25 627 MET B CA 1
ATOM 10648 C C . MET B 1 627 ? -19.328 -3.854 -22.016 1 87.25 627 MET B C 1
ATOM 10650 O O . MET B 1 627 ? -20.141 -3.055 -22.484 1 87.25 627 MET B O 1
ATOM 10654 N N . LEU B 1 628 ? -18.969 -4.016 -20.875 1 80.88 628 LEU B N 1
ATOM 10655 C CA . LEU B 1 628 ? -19.422 -2.939 -20.016 1 80.88 628 LEU B CA 1
ATOM 10656 C C . LEU B 1 628 ? -18.812 -1.604 -20.438 1 80.88 628 LEU B C 1
ATOM 10658 O O . LEU B 1 628 ? -17.641 -1.543 -20.812 1 80.88 628 LEU B O 1
ATOM 10662 N N . GLN B 1 629 ? -19.531 -0.757 -20.625 1 63.94 629 GLN B N 1
ATOM 10663 C CA . GLN B 1 629 ? -19.031 0.567 -20.984 1 63.94 629 GLN B CA 1
ATOM 10664 C C . GLN B 1 629 ? -17.984 1.05 -19.984 1 63.94 629 GLN B C 1
ATOM 10666 O O . GLN B 1 629 ? -18.156 0.925 -18.766 1 63.94 629 GLN B O 1
ATOM 10671 N N . GLY B 1 630 ? -16.75 1.137 -20.641 1 54 630 GLY B N 1
ATOM 10672 C CA . GLY B 1 630 ? -15.617 1.618 -19.859 1 54 630 GLY B CA 1
ATOM 10673 C C . GLY B 1 630 ? -15.953 2.799 -18.984 1 54 630 GLY B C 1
ATOM 10674 O O . GLY B 1 630 ? -16.812 3.617 -19.312 1 54 630 GLY B O 1
ATOM 10675 N N . GLY B 1 631 ? -15.453 2.955 -17.859 1 40.84 631 GLY B N 1
ATOM 10676 C CA . GLY B 1 631 ? -15.828 4.074 -17.016 1 40.84 631 GLY B CA 1
ATOM 10677 C C . GLY B 1 631 ? -17.266 3.982 -16.5 1 40.84 631 GLY B C 1
ATOM 10678 O O . GLY B 1 631 ? -17.812 4.969 -16 1 40.84 631 GLY B O 1
ATOM 10679 N N . ALA B 1 632 ? -18.031 3.066 -17.094 1 35.66 632 ALA B N 1
ATOM 10680 C CA . ALA B 1 632 ? -19.453 2.859 -16.797 1 35.66 632 ALA B CA 1
ATOM 10681 C C . ALA B 1 632 ? -19.672 2.715 -15.305 1 35.66 632 ALA B C 1
ATOM 10683 O O . ALA B 1 632 ? -20.75 2.287 -14.867 1 35.66 632 ALA B O 1
ATOM 10684 N N . ARG B 1 633 ? -18.797 2.533 -14.547 1 35.94 633 ARG B N 1
ATOM 10685 C CA . ARG B 1 633 ? -19.266 2.633 -13.164 1 35.94 633 ARG B CA 1
ATOM 10686 C C . ARG B 1 633 ? -20.25 3.785 -13.008 1 35.94 633 ARG B C 1
ATOM 10688 O O . ARG B 1 633 ? -20.969 3.869 -12 1 35.94 633 ARG B O 1
ATOM 10695 N N . GLY B 1 634 ? -20.109 4.809 -13.844 1 34 634 GLY B N 1
ATOM 10696 C CA . GLY B 1 634 ? -21.109 5.875 -13.891 1 34 634 GLY B CA 1
ATOM 10697 C C . GLY B 1 634 ? -22.297 5.543 -14.766 1 34 634 GLY B C 1
ATOM 10698 O O . GLY B 1 634 ? -22.969 6.445 -15.273 1 34 634 GLY B O 1
ATOM 10699 N N . ALA B 1 635 ? -22.203 4.539 -15.453 1 39.69 635 ALA B N 1
ATOM 10700 C CA . ALA B 1 635 ? -23.422 4.258 -16.219 1 39.69 635 ALA B CA 1
ATOM 10701 C C . ALA B 1 635 ? -24.672 4.473 -15.375 1 39.69 635 ALA B C 1
ATOM 10703 O O . ALA B 1 635 ? -24.641 4.293 -14.156 1 39.69 635 ALA B O 1
ATOM 10704 N N . ASN B 1 636 ? -25.5 5.309 -15.805 1 40.59 636 ASN B N 1
ATOM 10705 C CA . ASN B 1 636 ? -26.812 5.582 -15.234 1 40.59 636 ASN B CA 1
ATOM 10706 C C . ASN B 1 636 ? -27.484 4.301 -14.742 1 40.59 636 ASN B C 1
ATOM 10708 O O . ASN B 1 636 ? -28.219 3.664 -15.492 1 40.59 636 ASN B O 1
ATOM 10712 N N . LEU B 1 637 ? -26.844 3.555 -13.883 1 51.78 637 LEU B N 1
ATOM 10713 C CA . LEU B 1 637 ? -27.516 2.396 -13.297 1 51.78 637 LEU B CA 1
ATOM 10714 C C . LEU B 1 637 ? -28.953 2.734 -12.914 1 51.78 637 LEU B C 1
ATOM 10716 O O . LEU B 1 637 ? -29.781 1.837 -12.719 1 51.78 637 LEU B O 1
ATOM 10720 N N . GLY B 1 638 ? -29.141 3.994 -12.656 1 53.72 638 GLY B N 1
ATOM 10721 C CA . GLY B 1 638 ? -30.5 4.438 -12.398 1 53.72 638 GLY B CA 1
ATOM 10722 C C . GLY B 1 638 ? -31.438 4.207 -13.57 1 53.72 638 GLY B C 1
ATOM 10723 O O . GLY B 1 638 ? -32.656 4.137 -13.391 1 53.72 638 GLY B O 1
ATOM 10724 N N . ALA B 1 639 ? -30.859 4.16 -14.68 1 53.28 639 ALA B N 1
ATOM 10725 C CA . ALA B 1 639 ? -31.688 3.947 -15.859 1 53.28 639 ALA B CA 1
ATOM 10726 C C . ALA B 1 639 ? -32.094 2.482 -15.984 1 53.28 639 ALA B C 1
ATOM 10728 O O . ALA B 1 639 ? -32.938 2.133 -16.812 1 53.28 639 ALA B O 1
ATOM 10729 N N . ILE B 1 640 ? -31.484 1.772 -15.031 1 66.25 640 ILE B N 1
ATOM 10730 C CA . ILE B 1 640 ? -31.859 0.363 -15.094 1 66.25 640 ILE B CA 1
ATOM 10731 C C . ILE B 1 640 ? -33.094 0.124 -14.25 1 66.25 640 ILE B C 1
ATOM 10733 O O . ILE B 1 640 ? -33.031 0.072 -13.023 1 66.25 640 ILE B O 1
ATOM 10737 N N . ARG B 1 641 ? -34.281 0.14 -14.812 1 64.12 641 ARG B N 1
ATOM 10738 C CA . ARG B 1 641 ? -35.594 -0.002 -14.188 1 64.12 641 ARG B CA 1
ATOM 10739 C C . ARG B 1 641 ? -35.875 -1.459 -13.836 1 64.12 641 ARG B C 1
ATOM 10741 O O . ARG B 1 641 ? -36.5 -1.747 -12.812 1 64.12 641 ARG B O 1
ATOM 10748 N N . LEU B 1 642 ? -35.25 -2.354 -14.5 1 76.88 642 LEU B N 1
ATOM 10749 C CA . LEU B 1 642 ? -35.531 -3.771 -14.344 1 76.88 642 LEU B CA 1
ATOM 10750 C C . LEU B 1 642 ? -34.625 -4.414 -13.305 1 76.88 642 LEU B C 1
ATOM 10752 O O . LEU B 1 642 ? -33.406 -4.395 -13.453 1 76.88 642 LEU B O 1
ATOM 10756 N N . PRO B 1 643 ? -35.188 -4.914 -12.18 1 77.12 643 PRO B N 1
ATOM 10757 C CA . PRO B 1 643 ? -34.375 -5.566 -11.156 1 77.12 643 PRO B CA 1
ATOM 10758 C C . PRO B 1 643 ? -33.469 -6.664 -11.719 1 77.12 643 PRO B C 1
ATOM 10760 O O . PRO B 1 643 ? -32.344 -6.832 -11.266 1 77.12 643 PRO B O 1
ATOM 10763 N N . SER B 1 644 ? -34.062 -7.391 -12.578 1 82.81 644 SER B N 1
ATOM 10764 C CA . SER B 1 644 ? -33.281 -8.438 -13.195 1 82.81 644 SER B CA 1
ATOM 10765 C C . SER B 1 644 ? -32.062 -7.855 -13.906 1 82.81 644 SER B C 1
ATOM 10767 O O . SER B 1 644 ? -31 -8.5 -13.984 1 82.81 644 SER B O 1
ATOM 10769 N N . ALA B 1 645 ? -32.156 -6.656 -14.398 1 86.44 645 ALA B N 1
ATOM 10770 C CA . ALA B 1 645 ? -31.047 -5.992 -15.086 1 86.44 645 ALA B CA 1
ATOM 10771 C C . ALA B 1 645 ? -29.969 -5.559 -14.102 1 86.44 645 ALA B C 1
ATOM 10773 O O . ALA B 1 645 ? -28.781 -5.648 -14.398 1 86.44 645 ALA B O 1
ATOM 10774 N N . ARG B 1 646 ? -30.406 -5.227 -13.07 1 78.5 646 ARG B N 1
ATOM 10775 C CA . ARG B 1 646 ? -29.453 -4.84 -12.039 1 78.5 646 ARG B CA 1
ATOM 10776 C C . ARG B 1 646 ? -28.641 -6.043 -11.555 1 78.5 646 ARG B C 1
ATOM 10778 O O . ARG B 1 646 ? -27.438 -5.949 -11.359 1 78.5 646 ARG B O 1
ATOM 10785 N N . LYS B 1 647 ? -29.422 -7.102 -11.328 1 80 647 LYS B N 1
ATOM 10786 C CA . LYS B 1 647 ? -28.75 -8.336 -10.945 1 80 647 LYS B CA 1
ATOM 10787 C C . LYS B 1 647 ? -27.719 -8.758 -11.992 1 80 647 LYS B C 1
ATOM 10789 O O . LYS B 1 647 ? -26.609 -9.156 -11.648 1 80 647 LYS B O 1
ATOM 10794 N N . LEU B 1 648 ? -28.141 -8.633 -13.195 1 87.38 648 LEU B N 1
ATOM 10795 C CA . LEU B 1 648 ? -27.234 -9.031 -14.273 1 87.38 648 LEU B CA 1
ATOM 10796 C C . LEU B 1 648 ? -26.016 -8.109 -14.328 1 87.38 648 LEU B C 1
ATOM 10798 O O . LEU B 1 648 ? -24.906 -8.57 -14.578 1 87.38 648 LEU B O 1
ATOM 10802 N N . TYR B 1 649 ? -26.156 -6.906 -14.148 1 86.06 649 TYR B N 1
ATOM 10803 C CA . TYR B 1 649 ? -25.062 -5.949 -14.125 1 86.06 649 TYR B CA 1
ATOM 10804 C C . TYR B 1 649 ? -24 -6.355 -13.109 1 86.06 649 TYR B C 1
ATOM 10806 O O . TYR B 1 649 ? -22.797 -6.332 -13.398 1 86.06 649 TYR B O 1
ATOM 10814 N N . ASN B 1 650 ? -24.531 -6.746 -11.969 1 78.56 650 ASN B N 1
ATOM 10815 C CA . ASN B 1 650 ? -23.625 -7.156 -10.906 1 78.56 650 ASN B CA 1
ATOM 10816 C C . ASN B 1 650 ? -22.828 -8.398 -11.305 1 78.56 650 ASN B C 1
ATOM 10818 O O . ASN B 1 650 ? -21.625 -8.492 -11.023 1 78.56 650 ASN B O 1
ATOM 10822 N N . THR B 1 651 ? -23.516 -9.258 -11.898 1 81.5 651 THR B N 1
ATOM 10823 C CA . THR B 1 651 ? -22.844 -10.469 -12.375 1 81.5 651 THR B CA 1
ATOM 10824 C C . THR B 1 651 ? -21.766 -10.125 -13.391 1 81.5 651 THR B C 1
ATOM 10826 O O . THR B 1 651 ? -20.656 -10.641 -13.312 1 81.5 651 THR B O 1
ATOM 10829 N N . ILE B 1 652 ? -22.094 -9.242 -14.258 1 85.19 652 ILE B N 1
ATOM 10830 C CA . ILE B 1 652 ? -21.172 -8.844 -15.32 1 85.19 652 ILE B CA 1
ATOM 10831 C C . ILE B 1 652 ? -19.969 -8.117 -14.719 1 85.19 652 ILE B C 1
ATOM 10833 O O . ILE B 1 652 ? -18.812 -8.422 -15.055 1 85.19 652 ILE B O 1
ATOM 10837 N N . GLN B 1 653 ? -20.188 -7.305 -13.844 1 78.12 653 GLN B N 1
ATOM 10838 C CA . GLN B 1 653 ? -19.141 -6.52 -13.219 1 78.12 653 GLN B CA 1
ATOM 10839 C C . GLN B 1 653 ? -18.203 -7.406 -12.406 1 78.12 653 GLN B C 1
ATOM 10841 O O . GLN B 1 653 ? -16.984 -7.254 -12.469 1 78.12 653 GLN B O 1
ATOM 10846 N N . ALA B 1 654 ? -18.797 -8.336 -11.758 1 73.94 654 ALA B N 1
ATOM 10847 C CA . ALA B 1 654 ? -18.047 -9.195 -10.859 1 73.94 654 ALA B CA 1
ATOM 10848 C C . ALA B 1 654 ? -17.156 -10.164 -11.648 1 73.94 654 ALA B C 1
ATOM 10850 O O . ALA B 1 654 ? -16.062 -10.508 -11.211 1 73.94 654 ALA B O 1
ATOM 10851 N N . ASN B 1 655 ? -17.672 -10.484 -12.766 1 76.81 655 ASN B N 1
ATOM 10852 C CA . ASN B 1 655 ? -16.984 -11.57 -13.469 1 76.81 655 ASN B CA 1
ATOM 10853 C C . ASN B 1 655 ? -16.109 -11.039 -14.609 1 76.81 655 ASN B C 1
ATOM 10855 O O . ASN B 1 655 ? -15.109 -11.656 -14.969 1 76.81 655 ASN B O 1
ATOM 10859 N N . PHE B 1 656 ? -16.531 -9.93 -15.188 1 81.12 656 PHE B N 1
ATOM 10860 C CA . PHE B 1 656 ? -15.844 -9.531 -16.406 1 81.12 656 PHE B CA 1
ATOM 10861 C C . PHE B 1 656 ? -15.25 -8.133 -16.266 1 81.12 656 PHE B C 1
ATOM 10863 O O . PHE B 1 656 ? -14.344 -7.758 -17.016 1 81.12 656 PHE B O 1
ATOM 10870 N N . GLY B 1 657 ? -15.734 -7.445 -15.375 1 75.31 657 GLY B N 1
ATOM 10871 C CA . GLY B 1 657 ? -15.227 -6.094 -15.203 1 75.31 657 GLY B CA 1
ATOM 10872 C C . GLY B 1 657 ? -15.344 -5.254 -16.469 1 75.31 657 GLY B C 1
ATOM 10873 O O . GLY B 1 657 ? -16.422 -5.137 -17.047 1 75.31 657 GLY B O 1
ATOM 10874 N N . THR B 1 658 ? -14.055 -4.707 -16.891 1 74.88 658 THR B N 1
ATOM 10875 C CA . THR B 1 658 ? -14.031 -3.85 -18.062 1 74.88 658 THR B CA 1
ATOM 10876 C C . THR B 1 658 ? -13.742 -4.664 -19.312 1 74.88 658 THR B C 1
ATOM 10878 O O . THR B 1 658 ? -13.641 -4.109 -20.422 1 74.88 658 THR B O 1
ATOM 10881 N N . LEU B 1 659 ? -13.711 -5.914 -19.156 1 82.94 659 LEU B N 1
ATOM 10882 C CA . LEU B 1 659 ? -13.406 -6.762 -20.297 1 82.94 659 LEU B CA 1
ATOM 10883 C C . LEU B 1 659 ? -14.68 -7.246 -20.984 1 82.94 659 LEU B C 1
ATOM 10885 O O . LEU B 1 659 ? -15.758 -7.234 -20.359 1 82.94 659 LEU B O 1
ATOM 10889 N N . ALA B 1 660 ? -14.547 -7.609 -22.203 1 88.62 660 ALA B N 1
ATOM 10890 C CA . ALA B 1 660 ? -15.688 -8.023 -23.016 1 88.62 660 ALA B CA 1
ATOM 10891 C C . ALA B 1 660 ? -16.188 -9.398 -22.578 1 88.62 660 ALA B C 1
ATOM 10893 O O . ALA B 1 660 ? -15.453 -10.18 -21.969 1 88.62 660 ALA B O 1
ATOM 10894 N N . PHE B 1 661 ? -17.531 -9.633 -22.781 1 90.38 661 PHE B N 1
ATOM 10895 C CA . PHE B 1 661 ? -18.172 -10.906 -22.469 1 90.38 661 PHE B CA 1
ATOM 10896 C C . PHE B 1 661 ? -19.203 -11.281 -23.516 1 90.38 661 PHE B C 1
ATOM 10898 O O . PHE B 1 661 ? -19.438 -10.523 -24.453 1 90.38 661 PHE B O 1
ATOM 10905 N N . CYS B 1 662 ? -19.703 -12.531 -23.469 1 91.81 662 CYS B N 1
ATOM 10906 C CA . CYS B 1 662 ? -20.734 -12.992 -24.391 1 91.81 662 CYS B CA 1
ATOM 10907 C C . CYS B 1 662 ? -21.797 -13.797 -23.656 1 91.81 662 CYS B C 1
ATOM 10909 O O . CYS B 1 662 ? -21.641 -14.109 -22.469 1 91.81 662 CYS B O 1
ATOM 10911 N N . ARG B 1 663 ? -22.922 -14.062 -24.297 1 89.19 663 ARG B N 1
ATOM 10912 C CA . ARG B 1 663 ? -24.047 -14.758 -23.703 1 89.19 663 ARG B CA 1
ATOM 10913 C C . ARG B 1 663 ? -23.656 -16.172 -23.25 1 89.19 663 ARG B C 1
ATOM 10915 O O . ARG B 1 663 ? -24.109 -16.641 -22.203 1 89.19 663 ARG B O 1
ATOM 10922 N N . ARG B 1 664 ? -22.766 -16.766 -23.969 1 88.81 664 ARG B N 1
ATOM 10923 C CA . ARG B 1 664 ? -22.312 -18.109 -23.625 1 88.81 664 ARG B CA 1
ATOM 10924 C C . ARG B 1 664 ? -21.656 -18.125 -22.25 1 88.81 664 ARG B C 1
ATOM 10926 O O . ARG B 1 664 ? -21.812 -19.078 -21.484 1 88.81 664 ARG B O 1
ATOM 10933 N N . TRP B 1 665 ? -20.922 -17.078 -22 1 88.94 665 TRP B N 1
ATOM 10934 C CA . TRP B 1 665 ? -20.234 -16.984 -20.703 1 88.94 665 TRP B CA 1
ATOM 10935 C C . TRP B 1 665 ? -21.234 -16.734 -19.578 1 88.94 665 TRP B C 1
ATOM 10937 O O . TRP B 1 665 ? -21.062 -17.25 -18.469 1 88.94 665 TRP B O 1
ATOM 10947 N N . LEU B 1 666 ? -22.281 -15.992 -19.828 1 88.44 666 LEU B N 1
ATOM 10948 C CA . LEU B 1 666 ? -23.328 -15.781 -18.844 1 88.44 666 LEU B CA 1
ATOM 10949 C C . LEU B 1 666 ? -24.078 -17.078 -18.562 1 88.44 666 LEU B C 1
ATOM 10951 O O . LEU B 1 666 ? -24.391 -17.375 -17.406 1 88.44 666 LEU B O 1
ATOM 10955 N N . ASP B 1 667 ? -24.297 -17.812 -19.609 1 86.12 667 ASP B N 1
ATOM 10956 C CA . ASP B 1 667 ? -24.922 -19.125 -19.438 1 86.12 667 ASP B CA 1
ATOM 10957 C C . ASP B 1 667 ? -24.078 -20.016 -18.531 1 86.12 667 ASP B C 1
ATOM 10959 O O . ASP B 1 667 ? -24.609 -20.734 -17.688 1 86.12 667 ASP B O 1
ATOM 10963 N N . ALA B 1 668 ? -22.828 -19.938 -18.797 1 82.5 668 ALA B N 1
ATOM 10964 C CA . ALA B 1 668 ? -21.906 -20.766 -18.031 1 82.5 668 ALA B CA 1
ATOM 10965 C C . ALA B 1 668 ? -21.906 -20.359 -16.562 1 82.5 668 ALA B C 1
ATOM 10967 O O . ALA B 1 668 ? -21.609 -21.188 -15.688 1 82.5 668 ALA B O 1
ATOM 10968 N N . LEU B 1 669 ? -22.188 -19.109 -16.359 1 83.75 669 LEU B N 1
ATOM 10969 C CA . LEU B 1 669 ? -22.25 -18.609 -14.992 1 83.75 669 LEU B CA 1
ATOM 10970 C C . LEU B 1 669 ? -23.594 -18.953 -14.352 1 83.75 669 LEU B C 1
ATOM 10972 O O . LEU B 1 669 ? -23.859 -18.578 -13.203 1 83.75 669 LEU B O 1
ATOM 10976 N N . GLY B 1 670 ? -24.531 -19.547 -15.07 1 80.12 670 GLY B N 1
ATOM 10977 C CA . GLY B 1 670 ? -25.812 -19.984 -14.555 1 80.12 670 GLY B CA 1
ATOM 10978 C C . GLY B 1 670 ? -26.922 -18.969 -14.727 1 80.12 670 GLY B C 1
ATOM 10979 O O . GLY B 1 670 ? -28 -19.125 -14.156 1 80.12 670 GLY B O 1
ATOM 10980 N N . GLU B 1 671 ? -26.609 -17.984 -15.469 1 85.75 671 GLU B N 1
ATOM 10981 C CA . GLU B 1 671 ? -27.656 -16.984 -15.719 1 85.75 671 GLU B CA 1
ATOM 10982 C C . GLU B 1 671 ? -28.703 -17.531 -16.672 1 85.75 671 GLU B C 1
ATOM 10984 O O . GLU B 1 671 ? -28.375 -18.109 -17.719 1 85.75 671 GLU B O 1
ATOM 10989 N N . GLU B 1 672 ? -29.969 -17.438 -16.188 1 79.94 672 GLU B N 1
ATOM 10990 C CA . GLU B 1 672 ? -31.078 -17.906 -17.016 1 79.94 672 GLU B CA 1
ATOM 10991 C C . GLU B 1 672 ? -32.031 -16.766 -17.359 1 79.94 672 GLU B C 1
ATOM 10993 O O . GLU B 1 672 ? -32.219 -15.844 -16.547 1 79.94 672 GLU B O 1
ATOM 10998 N N . ARG B 1 673 ? -32.781 -16.812 -18.484 1 81 673 ARG B N 1
ATOM 10999 C CA . ARG B 1 673 ? -33.812 -15.875 -18.953 1 81 673 ARG B CA 1
ATOM 11000 C C . ARG B 1 673 ? -33.344 -14.43 -18.766 1 81 673 ARG B C 1
ATOM 11002 O O . ARG B 1 673 ? -34.094 -13.617 -18.234 1 81 673 ARG B O 1
ATOM 11009 N N . TYR B 1 674 ? -32.031 -14.195 -19.188 1 89 674 TYR B N 1
ATOM 11010 C CA . TYR B 1 674 ? -31.469 -12.891 -18.891 1 89 674 TYR B CA 1
ATOM 11011 C C . TYR B 1 674 ? -31.562 -11.961 -20.094 1 89 674 TYR B C 1
ATOM 11013 O O . TYR B 1 674 ? -31.062 -10.844 -20.062 1 89 674 TYR B O 1
ATOM 11021 N N . MET B 1 675 ? -32.188 -12.328 -21.156 1 86.56 675 MET B N 1
ATOM 11022 C CA . MET B 1 675 ? -32.156 -11.578 -22.406 1 86.56 675 MET B CA 1
ATOM 11023 C C . MET B 1 675 ? -32.812 -10.211 -22.234 1 86.56 675 MET B C 1
ATOM 11025 O O . MET B 1 675 ? -32.312 -9.203 -22.734 1 86.56 675 MET B O 1
ATOM 11029 N N . LEU B 1 676 ? -33.875 -10.172 -21.594 1 84.12 676 LEU B N 1
ATOM 11030 C CA . LEU B 1 676 ? -34.562 -8.906 -21.344 1 84.12 676 LEU B CA 1
ATOM 11031 C C . LEU B 1 676 ? -33.719 -7.984 -20.484 1 84.12 676 LEU B C 1
ATOM 11033 O O . LEU B 1 676 ? -33.656 -6.781 -20.734 1 84.12 676 LEU B O 1
ATOM 11037 N N . ALA B 1 677 ? -33.125 -8.594 -19.531 1 88.5 677 ALA B N 1
ATOM 11038 C CA . ALA B 1 677 ? -32.25 -7.824 -18.656 1 88.5 677 ALA B CA 1
ATOM 11039 C C . ALA B 1 677 ? -31.062 -7.25 -19.438 1 88.5 677 ALA B C 1
ATOM 11041 O O . ALA B 1 677 ? -30.703 -6.086 -19.25 1 88.5 677 ALA B O 1
ATOM 11042 N N . LEU B 1 678 ? -30.531 -8.047 -20.297 1 89.44 678 LEU B N 1
ATOM 11043 C CA . LEU B 1 678 ? -29.375 -7.625 -21.094 1 89.44 678 LEU B CA 1
ATOM 11044 C C . LEU B 1 678 ? -29.766 -6.504 -22.047 1 89.44 678 LEU B C 1
ATOM 11046 O O . LEU B 1 678 ? -29.047 -5.516 -22.188 1 89.44 678 LEU B O 1
ATOM 11050 N N . LYS B 1 679 ? -30.891 -6.645 -22.641 1 83.56 679 LYS B N 1
ATOM 11051 C CA . LYS B 1 679 ? -31.391 -5.613 -23.547 1 83.56 679 LYS B CA 1
ATOM 11052 C C . LYS B 1 679 ? -31.656 -4.309 -22.797 1 83.56 679 LYS B C 1
ATOM 11054 O O . LYS B 1 679 ? -31.406 -3.225 -23.328 1 83.56 679 LYS B O 1
ATOM 11059 N N . SER B 1 680 ? -32.094 -4.488 -21.656 1 84.12 680 SER B N 1
ATOM 11060 C CA . SER B 1 680 ? -32.312 -3.307 -20.828 1 84.12 680 SER B CA 1
ATOM 11061 C C . SER B 1 680 ? -31.016 -2.578 -20.531 1 84.12 680 SER B C 1
ATOM 11063 O O . SER B 1 680 ? -30.969 -1.348 -20.562 1 84.12 680 SER B O 1
ATOM 11065 N N . LEU B 1 681 ? -30.062 -3.342 -20.281 1 86.5 681 LEU B N 1
ATOM 11066 C CA . LEU B 1 681 ? -28.766 -2.75 -19.984 1 86.5 681 LEU B CA 1
ATOM 11067 C C . LEU B 1 681 ? -28.188 -2.062 -21.219 1 86.5 681 LEU B C 1
ATOM 11069 O O . LEU B 1 681 ? -27.578 -0.992 -21.125 1 86.5 681 LEU B O 1
ATOM 11073 N N . VAL B 1 682 ? -28.344 -2.619 -22.328 1 83.62 682 VAL B N 1
ATOM 11074 C CA . VAL B 1 682 ? -27.859 -2.072 -23.594 1 83.62 682 VAL B CA 1
ATOM 11075 C C . VAL B 1 682 ? -28.609 -0.782 -23.922 1 83.62 682 VAL B C 1
ATOM 11077 O O . VAL B 1 682 ? -28 0.229 -24.266 1 83.62 682 VAL B O 1
ATOM 11080 N N . ASN B 1 683 ? -29.859 -0.849 -23.688 1 76.81 683 ASN B N 1
ATOM 11081 C CA . ASN B 1 683 ? -30.688 0.315 -23.969 1 76.81 683 ASN B CA 1
ATOM 11082 C C . ASN B 1 683 ? -30.359 1.481 -23.047 1 76.81 683 ASN B C 1
ATOM 11084 O O . ASN B 1 683 ? -30.469 2.645 -23.438 1 76.81 683 ASN B O 1
ATOM 11088 N N . ALA B 1 684 ? -29.953 0.994 -21.906 1 74.62 684 ALA B N 1
ATOM 11089 C CA . ALA B 1 684 ? -29.609 2.014 -20.906 1 74.62 684 ALA B CA 1
ATOM 11090 C C . ALA B 1 684 ? -28.219 2.57 -21.141 1 74.62 684 ALA B C 1
ATOM 11092 O O . ALA B 1 684 ? -27.797 3.518 -20.469 1 74.62 684 ALA B O 1
ATOM 11093 N N . GLY B 1 685 ? -27.484 1.917 -22 1 75 685 GLY B N 1
ATOM 11094 C CA . GLY B 1 685 ? -26.141 2.377 -22.312 1 75 685 GLY B CA 1
ATOM 11095 C C . GLY B 1 685 ? -25.094 1.884 -21.328 1 75 685 GLY B C 1
ATOM 11096 O O . GLY B 1 685 ? -23.984 2.4 -21.281 1 75 685 GLY B O 1
ATOM 11097 N N . VAL B 1 686 ? -25.406 0.973 -20.5 1 77.56 686 VAL B N 1
ATOM 11098 C CA . VAL B 1 686 ? -24.516 0.41 -19.5 1 77.56 686 VAL B CA 1
ATOM 11099 C C . VAL B 1 686 ? -23.625 -0.657 -20.141 1 77.56 686 VAL B C 1
ATOM 11101 O O . VAL B 1 686 ? -22.453 -0.796 -19.781 1 77.56 686 VAL B O 1
ATOM 11104 N N . VAL B 1 687 ? -24.25 -1.298 -21.016 1 85.31 687 VAL B N 1
ATOM 11105 C CA . VAL B 1 687 ? -23.547 -2.33 -21.766 1 85.31 687 VAL B CA 1
ATOM 11106 C C . VAL B 1 687 ? -23.531 -1.974 -23.25 1 85.31 687 VAL B C 1
ATOM 11108 O O . VAL B 1 687 ? -24.562 -1.615 -23.812 1 85.31 687 VAL B O 1
ATOM 11111 N N . ASN B 1 688 ? -22.391 -2.004 -23.812 1 83.94 688 ASN B N 1
ATOM 11112 C CA . ASN B 1 688 ? -22.266 -1.784 -25.25 1 83.94 688 ASN B CA 1
ATOM 11113 C C . ASN B 1 688 ? -22.297 -3.1 -26.016 1 83.94 688 ASN B C 1
ATOM 11115 O O . ASN B 1 688 ? -21.719 -4.098 -25.578 1 83.94 688 ASN B O 1
ATOM 11119 N N . GLU B 1 689 ? -23.047 -2.984 -27.125 1 85.12 689 GLU B N 1
ATOM 11120 C CA . GLU B 1 689 ? -23.109 -4.121 -28.031 1 85.12 689 GLU B CA 1
ATOM 11121 C C . GLU B 1 689 ? -22.047 -3.994 -29.125 1 85.12 689 GLU B C 1
ATOM 11123 O O . GLU B 1 689 ? -21.781 -2.895 -29.625 1 85.12 689 GLU B O 1
ATOM 11128 N N . TYR B 1 690 ? -21.531 -5.055 -29.438 1 88.5 690 TYR B N 1
ATOM 11129 C CA . TYR B 1 690 ? -20.578 -5.145 -30.547 1 88.5 690 TYR B CA 1
ATOM 11130 C C . TYR B 1 690 ? -21 -6.227 -31.547 1 88.5 690 TYR B C 1
ATOM 11132 O O . TYR B 1 690 ? -20.516 -7.355 -31.484 1 88.5 690 TYR B O 1
ATOM 11140 N N . PRO B 1 691 ? -21.906 -5.836 -32.406 1 87.56 691 PRO B N 1
ATOM 11141 C CA . PRO B 1 691 ? -22.359 -6.809 -33.406 1 87.56 691 PRO B CA 1
ATOM 11142 C C . PRO B 1 691 ? -21.266 -7.195 -34.406 1 87.56 691 PRO B C 1
ATOM 11144 O O . PRO B 1 691 ? -20.25 -6.5 -34.5 1 87.56 691 PRO B O 1
ATOM 11147 N N . PRO B 1 692 ? -21.531 -8.312 -35.062 1 92.12 692 PRO B N 1
ATOM 11148 C CA . PRO B 1 692 ? -20.562 -8.734 -36.094 1 92.12 692 PRO B CA 1
ATOM 11149 C C . PRO B 1 692 ? -20.344 -7.672 -37.156 1 92.12 692 PRO B C 1
ATOM 11151 O O . PRO B 1 692 ? -21.281 -6.977 -37.531 1 92.12 692 PRO B O 1
ATOM 11154 N N . LEU B 1 693 ? -19.109 -7.539 -37.594 1 92.81 693 LEU B N 1
ATOM 11155 C CA . LEU B 1 693 ? -18.719 -6.609 -38.656 1 92.81 693 LEU B CA 1
ATOM 11156 C C . LEU B 1 693 ? -18.422 -7.355 -39.938 1 92.81 693 LEU B C 1
ATOM 11158 O O . LEU B 1 693 ? -17.5 -8.164 -40 1 92.81 693 LEU B O 1
ATOM 11162 N N . CYS B 1 694 ? -19.266 -7 -41 1 93.5 694 CYS B N 1
ATOM 11163 C CA . CYS B 1 694 ? -19.172 -7.789 -42.219 1 93.5 694 CYS B CA 1
ATOM 11164 C C . CYS B 1 694 ? -18.922 -6.895 -43.438 1 93.5 694 CYS B C 1
ATOM 11166 O O . CYS B 1 694 ? -19.453 -5.789 -43.5 1 93.5 694 CYS B O 1
ATOM 11168 N N . ASP B 1 695 ? -18.078 -7.34 -44.312 1 94.62 695 ASP B N 1
ATOM 11169 C CA . ASP B 1 695 ? -18 -6.77 -45.656 1 94.62 695 ASP B CA 1
ATOM 11170 C C . ASP B 1 695 ? -19.141 -7.289 -46.531 1 94.62 695 ASP B C 1
ATOM 11172 O O . ASP B 1 695 ? -20.016 -8.016 -46.062 1 94.62 695 ASP B O 1
ATOM 11176 N N . VAL B 1 696 ? -19.141 -6.969 -47.781 1 91.81 696 VAL B N 1
ATOM 11177 C CA . VAL B 1 696 ? -20.234 -7.301 -48.688 1 91.81 696 VAL B CA 1
ATOM 11178 C C . VAL B 1 696 ? -20.391 -8.82 -48.781 1 91.81 696 VAL B C 1
ATOM 11180 O O . VAL B 1 696 ? -19.422 -9.562 -48.625 1 91.81 696 VAL B O 1
ATOM 11183 N N . ALA B 1 697 ? -21.672 -9.219 -49.062 1 87.12 697 ALA B N 1
ATOM 11184 C CA . ALA B 1 697 ? -21.984 -10.641 -49.125 1 87.12 697 ALA B CA 1
ATOM 11185 C C . ALA B 1 697 ? -21.156 -11.352 -50.188 1 87.12 697 ALA B C 1
ATOM 11187 O O . ALA B 1 697 ? -20.891 -10.789 -51.25 1 87.12 697 ALA B O 1
ATOM 11188 N N . HIS B 1 698 ? -20.75 -12.555 -49.906 1 88.75 698 HIS B N 1
ATOM 11189 C CA . HIS B 1 698 ? -20.016 -13.453 -50.812 1 88.75 698 HIS B CA 1
ATOM 11190 C C . HIS B 1 698 ? -18.578 -13 -50.969 1 88.75 698 HIS B C 1
ATOM 11192 O O . HIS B 1 698 ? -17.891 -13.414 -51.906 1 88.75 698 HIS B O 1
ATOM 11198 N N . SER B 1 699 ? -18.156 -12.078 -50.156 1 94.5 699 SER B N 1
ATOM 11199 C CA . SER B 1 699 ? -16.734 -11.75 -50.094 1 94.5 699 SER B CA 1
ATOM 11200 C C . SER B 1 699 ? -16.031 -12.523 -48.969 1 94.5 699 SER B C 1
ATOM 11202 O O . SER B 1 699 ? -16.688 -13.242 -48.219 1 94.5 699 SER B O 1
ATOM 11204 N N . PHE B 1 700 ? -14.734 -12.422 -49 1 96.56 700 PHE B N 1
ATOM 11205 C CA . PHE B 1 700 ? -13.922 -13.086 -47.969 1 96.56 700 PHE B CA 1
ATOM 11206 C C . PHE B 1 700 ? -12.969 -12.102 -47.312 1 96.56 700 PHE B C 1
ATOM 11208 O O . PHE B 1 700 ? -12.391 -11.242 -48 1 96.56 700 PHE B O 1
ATOM 11215 N N . VAL B 1 701 ? -12.867 -12.242 -46.031 1 97.19 701 VAL B N 1
ATOM 11216 C CA . VAL B 1 701 ? -11.961 -11.398 -45.25 1 97.19 701 VAL B CA 1
ATOM 11217 C C . VAL B 1 701 ? -10.984 -12.273 -44.469 1 97.19 701 VAL B C 1
ATOM 11219 O O . VAL B 1 701 ? -11.359 -13.336 -43.969 1 97.19 701 VAL B O 1
ATOM 11222 N N . SER B 1 702 ? -9.727 -11.906 -44.438 1 97 702 SER B N 1
ATOM 11223 C CA . SER B 1 702 ? -8.742 -12.539 -43.594 1 97 702 SER B CA 1
ATOM 11224 C C . SER B 1 702 ? -8.242 -11.57 -42.5 1 97 702 SER B C 1
ATOM 11226 O O . SER B 1 702 ? -8.328 -10.352 -42.688 1 97 702 SER B O 1
ATOM 11228 N N . GLN B 1 703 ? -7.797 -12.148 -41.406 1 96.62 703 GLN B N 1
ATOM 11229 C CA . GLN B 1 703 ? -7.27 -11.406 -40.25 1 96.62 703 GLN B CA 1
ATOM 11230 C C . GLN B 1 703 ? -5.977 -12.039 -39.75 1 96.62 703 GLN B C 1
ATOM 11232 O O . GLN B 1 703 ? -5.832 -13.258 -39.75 1 96.62 703 GLN B O 1
ATOM 11237 N N . PHE B 1 704 ? -5.043 -11.242 -39.375 1 95.06 704 PHE B N 1
ATOM 11238 C CA . PHE B 1 704 ? -3.836 -11.664 -38.656 1 95.06 704 PHE B CA 1
ATOM 11239 C C . PHE B 1 704 ? -3.406 -10.617 -37.656 1 95.06 704 PHE B C 1
ATOM 11241 O O . PHE B 1 704 ? -3.498 -9.414 -37.906 1 95.06 704 PHE B O 1
ATOM 11248 N N . GLU B 1 705 ? -3.064 -11.062 -36.438 1 93.38 705 GLU B N 1
ATOM 11249 C CA . GLU B 1 705 ? -2.842 -10.125 -35.344 1 93.38 705 GLU B CA 1
ATOM 11250 C C . GLU B 1 705 ? -1.8 -10.656 -34.344 1 93.38 705 GLU B C 1
ATOM 11252 O O . GLU B 1 705 ? -1.806 -11.836 -34 1 93.38 705 GLU B O 1
ATOM 11257 N N . HIS B 1 706 ? -0.902 -9.828 -33.938 1 92.56 706 HIS B N 1
ATOM 11258 C CA . HIS B 1 706 ? 0.022 -10.125 -32.844 1 92.56 706 HIS B CA 1
ATOM 11259 C C . HIS B 1 706 ? 0.117 -8.953 -31.875 1 92.56 706 HIS B C 1
ATOM 11261 O O . HIS B 1 706 ? -0.073 -7.797 -32.25 1 92.56 706 HIS B O 1
ATOM 11267 N N . THR B 1 707 ? 0.322 -9.297 -30.656 1 92.12 707 THR B N 1
ATOM 11268 C CA . THR B 1 707 ? 0.572 -8.297 -29.609 1 92.12 707 THR B CA 1
ATOM 11269 C C . THR B 1 707 ? 2.066 -8.023 -29.484 1 92.12 707 THR B C 1
ATOM 11271 O O . THR B 1 707 ? 2.873 -8.961 -29.438 1 92.12 707 THR B O 1
ATOM 11274 N N . VAL B 1 708 ? 2.398 -6.738 -29.469 1 89.81 708 VAL B N 1
ATOM 11275 C CA . VAL B 1 708 ? 3.799 -6.332 -29.422 1 89.81 708 VAL B CA 1
ATOM 11276 C C . VAL B 1 708 ? 3.996 -5.285 -28.328 1 89.81 708 VAL B C 1
ATOM 11278 O O . VAL B 1 708 ? 3.143 -4.418 -28.141 1 89.81 708 VAL B O 1
ATOM 11281 N N . ILE B 1 709 ? 4.992 -5.469 -27.594 1 85.38 709 ILE B N 1
ATOM 11282 C CA . ILE B 1 709 ? 5.414 -4.445 -26.641 1 85.38 709 ILE B CA 1
ATOM 11283 C C . ILE B 1 709 ? 6.5 -3.576 -27.266 1 85.38 709 ILE B C 1
ATOM 11285 O O . ILE B 1 709 ? 7.457 -4.09 -27.859 1 85.38 709 ILE B O 1
ATOM 11289 N N . ILE B 1 710 ? 6.242 -2.297 -27.328 1 83.69 710 ILE B N 1
ATOM 11290 C CA . ILE B 1 710 ? 7.242 -1.361 -27.828 1 83.69 710 ILE B CA 1
ATOM 11291 C C . ILE B 1 710 ? 8.227 -1.009 -26.719 1 83.69 710 ILE B C 1
ATOM 11293 O O . ILE B 1 710 ? 7.82 -0.517 -25.656 1 83.69 710 ILE B O 1
ATOM 11297 N N . HIS B 1 711 ? 9.359 -1.374 -26.953 1 72.12 711 HIS B N 1
ATOM 11298 C CA . HIS B 1 711 ? 10.422 -1.052 -26.016 1 72.12 711 HIS B CA 1
ATOM 11299 C C . HIS B 1 711 ? 11.156 0.217 -26.422 1 72.12 711 HIS B C 1
ATOM 11301 O O . HIS B 1 711 ? 10.914 0.757 -27.516 1 72.12 711 HIS B O 1
ATOM 11307 N N . GLU B 1 712 ? 11.961 0.814 -25.547 1 64.19 712 GLU B N 1
ATOM 11308 C CA . GLU B 1 712 ? 12.727 2.012 -25.875 1 64.19 712 GLU B CA 1
ATOM 11309 C C . GLU B 1 712 ? 13.633 1.777 -27.094 1 64.19 712 GLU B C 1
ATOM 11311 O O . GLU B 1 712 ? 13.789 2.662 -27.938 1 64.19 712 GLU B O 1
ATOM 11316 N N . LYS B 1 713 ? 14.266 0.638 -27.125 1 57.34 713 LYS B N 1
ATOM 11317 C CA . LYS B 1 713 ? 15.078 0.246 -28.266 1 57.34 713 LYS B CA 1
ATOM 11318 C C . LYS B 1 713 ? 14.539 -1.022 -28.922 1 57.34 713 LYS B C 1
ATOM 11320 O O . LYS B 1 713 ? 14.914 -2.133 -28.531 1 57.34 713 LYS B O 1
ATOM 11325 N N . GLY B 1 714 ? 13.578 -0.928 -29.625 1 68.56 714 GLY B N 1
ATOM 11326 C CA . GLY B 1 714 ? 13.039 -2.035 -30.391 1 68.56 714 GLY B CA 1
ATOM 11327 C C . GLY B 1 714 ? 11.641 -2.438 -29.969 1 68.56 714 GLY B C 1
ATOM 11328 O O . GLY B 1 714 ? 10.844 -1.592 -29.562 1 68.56 714 GLY B O 1
ATOM 11329 N N . LYS B 1 715 ? 11.344 -3.715 -30.266 1 78.62 715 LYS B N 1
ATOM 11330 C CA . LYS B 1 715 ? 10.008 -4.242 -30 1 78.62 715 LYS B CA 1
ATOM 11331 C C . LYS B 1 715 ? 10.07 -5.723 -29.641 1 78.62 715 LYS B C 1
ATOM 11333 O O . LYS B 1 715 ? 11.086 -6.379 -29.844 1 78.62 715 LYS B O 1
ATOM 11338 N N . GLU B 1 716 ? 9.164 -6.164 -28.828 1 77.19 716 GLU B N 1
ATOM 11339 C CA . GLU B 1 716 ? 8.969 -7.582 -28.531 1 77.19 716 GLU B CA 1
ATOM 11340 C C . GLU B 1 716 ? 7.582 -8.047 -28.969 1 77.19 716 GLU B C 1
ATOM 11342 O O . GLU B 1 716 ? 6.574 -7.578 -28.438 1 77.19 716 GLU B O 1
ATOM 11347 N N . VAL B 1 717 ? 7.723 -8.914 -30.016 1 82.75 717 VAL B N 1
ATOM 11348 C CA . VAL B 1 717 ? 6.449 -9.508 -30.406 1 82.75 717 VAL B CA 1
ATOM 11349 C C . VAL B 1 717 ? 6.082 -10.641 -29.453 1 82.75 717 VAL B C 1
ATOM 11351 O O . VAL B 1 717 ? 6.676 -11.719 -29.5 1 82.75 717 VAL B O 1
ATOM 11354 N N . LEU B 1 718 ? 5.145 -10.414 -28.578 1 83.19 718 LEU B N 1
ATOM 11355 C CA . LEU B 1 718 ? 4.809 -11.312 -27.484 1 83.19 718 LEU B CA 1
ATOM 11356 C C . LEU B 1 718 ? 4.102 -12.562 -28 1 83.19 718 LEU B C 1
ATOM 11358 O O . LEU B 1 718 ? 4.438 -13.68 -27.609 1 83.19 718 LEU B O 1
ATOM 11362 N N . SER B 1 719 ? 3.119 -12.359 -28.828 1 81.56 719 SER B N 1
ATOM 11363 C CA . SER B 1 719 ? 2.225 -13.445 -29.188 1 81.56 719 SER B CA 1
ATOM 11364 C C . SER B 1 719 ? 2.779 -14.25 -30.359 1 81.56 719 SER B C 1
ATOM 11366 O O . SER B 1 719 ? 2.17 -15.227 -30.797 1 81.56 719 SER B O 1
ATOM 11368 N N . ARG B 1 720 ? 3.967 -13.766 -30.906 1 68.94 720 ARG B N 1
ATOM 11369 C CA . ARG B 1 720 ? 4.504 -14.484 -32.062 1 68.94 720 ARG B CA 1
ATOM 11370 C C . ARG B 1 720 ? 5.016 -15.859 -31.656 1 68.94 720 ARG B C 1
ATOM 11372 O O . ARG B 1 720 ? 5.812 -15.984 -30.719 1 68.94 720 ARG B O 1
ATOM 11379 N N . GLY B 1 721 ? 4.387 -16.938 -31.812 1 56.22 721 GLY B N 1
ATOM 11380 C CA . GLY B 1 721 ? 4.82 -18.297 -31.531 1 56.22 721 GLY B CA 1
ATOM 11381 C C . GLY B 1 721 ? 5.805 -18.844 -32.562 1 56.22 721 GLY B C 1
ATOM 11382 O O . GLY B 1 721 ? 6.332 -18.094 -33.375 1 56.22 721 GLY B O 1
ATOM 11383 N N . ASP B 1 722 ? 6.406 -20.062 -32.312 1 41.88 722 ASP B N 1
ATOM 11384 C CA . ASP B 1 722 ? 7.285 -20.812 -33.219 1 41.88 722 ASP B CA 1
ATOM 11385 C C . ASP B 1 722 ? 6.66 -20.969 -34.594 1 41.88 722 ASP B C 1
ATOM 11387 O O . ASP B 1 722 ? 7.27 -21.562 -35.5 1 41.88 722 ASP B O 1
ATOM 11391 N N . ASP B 1 723 ? 5.492 -20.641 -34.75 1 38.31 723 ASP B N 1
ATOM 11392 C CA . ASP B 1 723 ? 4.941 -20.844 -36.094 1 38.31 723 ASP B CA 1
ATOM 11393 C C . ASP B 1 723 ? 5.367 -19.734 -37.031 1 38.31 723 ASP B C 1
ATOM 11395 O O . ASP B 1 723 ? 4.824 -19.594 -38.125 1 38.31 723 ASP B O 1
ATOM 11399 N N . TYR B 1 724 ? 6.09 -18.844 -36.625 1 34.19 724 TYR B N 1
ATOM 11400 C CA . TYR B 1 724 ? 6.547 -17.938 -37.688 1 34.19 724 TYR B CA 1
ATOM 11401 C C . TYR B 1 724 ? 7.605 -18.594 -38.562 1 34.19 724 TYR B C 1
ATOM 11403 O O . TYR B 1 724 ? 8.477 -19.312 -38.062 1 34.19 724 TYR B O 1
#

InterPro domains:
  IPR000994 Peptidase M24 [PF00557] (409-611)
  IPR002314 Aminoacyl-tRNA synthetase, class II (G/ P/ S/T) [PF00587] (121-292)
  IPR002316 Proline-tRNA ligase, class IIa [PR01046] (85-103)
  IPR002316 Proline-tRNA ligase, class IIa [PR01046] (126-137)
  IPR002316 Proline-tRNA ligase, class IIa [PR01046] (156-164)
  IPR002316 Proline-tRNA ligase, class IIa [PR01046] (166-177)
  IPR002468 Peptidase M24A, methionine aminopeptidase, subfamily 2 [MF_03175] (99-724)
  IPR002468 Peptidase M24A, methionine aminopeptidase, subfamily 2 [TIGR00501] (409-719)
  IPR002468 Peptidase M24A, methionine aminopeptidase, subfamily 2 [cd01088] (409-720)
  IPR004154 Anticodon-binding [PF03129] (311-401)
  IPR004499 Proline-tRNA ligase, class IIa, archaeal-type [MF_01571] (27-516)
  IPR004499 Proline-tRNA ligase, class IIa, archaeal-type [PTHR43382] (6-414)
  IPR004499 Proline-tRNA ligase, class IIa, archaeal-type [TIGR00408] (29-425)
  IPR006195 Aminoacyl-tRNA synthetase, class II [PS50862] (64-304)
  IPR033721 Prolyl-tRNA synthetase, catalytic domain [cd00778] (33-294)
  IPR036005 Creatinase/aminopeptidase-like [G3DSA:3.90.230.10] (421-717)
  IPR036005 Creatinase/aminopeptidase-like [SSF55920] (408-723)
  IPR036388 Winged helix-like DNA-binding domain superfamily [G3DSA:1.10.10.10] (615-696)
  IPR036390 Winged helix DNA-binding domain superfamily [SSF46785] (619-694)
  IPR036621 Anticodon-binding domain superfamily [G3DSA:3.40.50.800] (305-420)

Sequence (1448 aa):
MAGGKKEGKSCDAETSAVAKPALIGITCSRSDDLAKWYHEVLTKAELIEYYDVAGCYILRPNIFAVWEFIQQFIDAKFKEHGIKNCYFPMFVTKGKLTAEEDHLEGFSAEVAWVTKSGSSDLAEPIAIRPTSETIMYPAFSKWIRSHRDLPLKLNQWCPVVRWEFSHPTPFIRTREFLWQEGHTAHSTAEEADSFALKMLEVYRAVYEELLAIPVAKGRKSELEKFAGGEVTYTVEGFVNVNGRSIQAATSHYLGANFAKIFDVKYERVSGEFSHVHQTSFGLSTRSIGALILIHGDDKGLRLPSRVAPTQVVIVPIEKKNVDSLPILERCRSAEARLRAVGVRAEIDDRSLFSPGYKFNHWEMRGVPLRVEIGPRDVEQETVRLVRRVDGAKIDDAFANLEEQNPAHELYRQAAEAHRQTRRYIQPLIRPGLTTLELCEKLEQKSRQLTAASKTARGWAFPTGVSLNSCAAHFTPNKGDPLVRLTRDSVLKVDFGVHFNGYLIDSAFTVAFNEAFDPLLLASKEATNHALRVCGPDALLSDIGAQISEIICSYELHWADKVHALRPVQNLSGHSVAQYCIHASKSVPLVETHEPERMQAGEVFAIETFASSGKGRVVEQGDCSHYMLQGGARGANLGAIRLPSARKLYNTIQANFGTLAFCRRWLDALGEERYMLALKSLVNAGVVNEYPPLCDVAHSFVSQFEHTVIIHEKGKEVLSRGDDYMAGGKKEGKSCDAETSAVAKPALIGITCSRSDDLAKWYHEVLTKAELIEYYDVAGCYILRPNIFAVWEFIQQFIDAKFKEHGIKNCYFPMFVTKGKLTAEEDHLEGFSAEVAWVTKSGSSDLAEPIAIRPTSETIMYPAFSKWIRSHRDLPLKLNQWCPVVRWEFSHPTPFIRTREFLWQEGHTAHSTAEEADSFALKMLEVYRAVYEELLAIPVAKGRKSELEKFAGGEVTYTVEGFVNVNGRSIQAATSHYLGANFAKIFDVKYERVSGEFSHVHQTSFGLSTRSIGALILIHGDDKGLRLPSRVAPTQVVIVPIEKKNVDSLPILERCRSAEARLRAVGVRAEIDDRSLFSPGYKFNHWEMRGVPLRVEIGPRDVEQETVRLVRRVDGAKIDDAFANLEEQNPAHELYRQAAEAHRQTRRYIQPLIRPGLTTLELCEKLEQKSRQLTAASKTARGWAFPTGVSLNSCAAHFTPNKGDPLVRLTRDSVLKVDFGVHFNGYLIDSAFTVAFNEAFDPLLLASKEATNHALRVCGPDALLSDIGAQISEIICSYELHWADKVHALRPVQNLSGHSVAQYCIHASKSVPLVETHEPERMQAGEVFAIETFASSGKGRVVEQGDCSHYMLQGGARGANLGAIRLPSARKLYNTIQANFGTLAFCRRWLDALGEERYMLALKSLVNAGVVNEYPPLCDVAHSFVSQFEHTVIIHEKGKEVLSRGDDY

Foldseek 3Di:
DDDPPPPPPPVPCPPPPDPDDPDLWFDDFCLVPVQSSQVCQCVSLVQWADDPDFQDIHGDDFLVLLVVLLCVLLVVVCVVVVAEEDDFDQKAFPVLVVLCCVQWPPPDFPFDWDQDDDHGGDPGIITGAQDCLSGVVLVLQVQAAAQVSPWHKYKYKDKGAGPDDDPRDPLQRGGIWTKMKMKIWHADLVVAVVVLVVVQVSLQLSCCQQLVFHWDKDWDDPVPADGQFPTKIFTWGAQPSVRDIGGFWIKTWRQQRSCVSSVRWHQYPVRDIDGITMMMIMGISNNVVSSQRRQAGSRAHAGDCNSGLAQEEEEEQDDPPDDCVLSVVLSVVLQVLQVVLPHRYYYDPPPVDHPVVVVSSVLNSRRQKYKYTYPVCSVVQWIWIAGSRPRDIDIGHVLCSCCVPVLVVQLLLQLVLLLVLCVVLVVVDDFFDWLQNSQVSSLVSSLVSQVSAPAFSQWLFRWWWAWFQFATQDHDAPPPPTDTHHQAIWIKTWTWGGRQQNIWTWIAIDHNDCLCVLQRCLFVVLLVVLQVQAAAFDFLLVSLASSQVSLQVTWGCDPNDIFGKGWLFPDFKAWGDRSGRHDDDTRTNHHDPDRDTDHAQIKIKGKTKIKSFPSYWDFDDDFFKKFFPVVLVVQCVVLQPDPLLVVVLVVCCRRRNGGMDGVRVVVVVVDDPCVVSVVSCCVSVRMPTDGTIGGDPPMGMTMTIFMWHHTNPGIRGSNDDPVD/DCPPPPPPPCPPCPPPPDPDDPDLWFDDFCLVPVQSSQVCQCVSLVQWADDDDFQDIHGDDFLVLLVVLLCVLLVVVCVVVVAEEDDFDQKAFPVLVVLCCVQWPPPDFPFDWDQDDDHGGDPGIITGAQDCLSGVVLVLQVQAAAQVSPWHKYKYKDKGAGDDDDPRDPLQRGGIWTKMKMKIWHADLVVAVVVLVVVQVSLQCSCCVQLVFHWDKDWDDPVPADGQFPTKIFTWGAQPSVRDIGGFWIKTWRQQRSCVSSVRWHQYPVRDIDGITMMMIMGISNNVVSSQRRQAGSRAHAGDQNSGLAQEEEEEQEDPPDDRVLSVVLSVVLQVVQVVLPHRYYYDPPPVDHPVVVVSSVLNSRRAKYKYTYPVCSVVQWIWIAGSRPRDIDIGHVLCSNCVPVLVVQLLLQLVLLLVLCVVLVVVDDFFDWLQNSQVSSQVSSQVSQVSAPAFSQWQFRWWWAWFQFATQDHDAPPPPTDTHHQAIWIKTWTWGGRQQNIWTWIAIDHNDCLCVLQRVLFVVLLVVLQVQAAAFDFLLVSLASSQVSLQVTWGCDPNDIFGKGWQFPDFKAWGDRSGRHDDDTRTNHHDPDRDHDHAQIKIKGKTKIKSFPSYWDFDDDFFKKFFPVVLVVQCVVLQPDPLLVVVLVVCCRRRNGGMDGPRVVVVVVDDPCVVSVVSCCVSVRMPTDGTIGGDPPMGMTMTIFMWHHGNPGIRGSNDDPPD

Radius of gyration: 36.38 Å; Cα contacts (8 Å, |Δi|>4): 3254; chains: 2; bounding box: 146×115×135 Å

Organism: Dermatophagoides pteronyssinus (NCBI:txid6956)

pLDDT: mean 85.67, std 15.45, range [18.31, 98.75]

Secondary structure (DSSP, 8-state):
-----------------------SS--S-TTT-HHHHHHHHHHHTT-EEE-SSTT-EEE-HHHHHHHHHHHHHHHHHHHHTT-EE-B--SEEEHHHHHHHHHHSTT----PEEEEEETTEEEEEEEEEPS-SHHHHHHHHHHH--BGGG--EEEEEEEEEE----SS-BTTTB-SEEEEEEEEEEESSHHHHHHHHHHHHHHHHHIIIIIS---EEEEE--TTTSPTT-SEEEEEEEEETTTTEEEEEEEEEEEETHHHHHHT-EEE-TTS-EEEPEEEEEEEETHHHHHHHHHH-BTTB----GGG-S-SEEEEE---TTS-SHHHHHHHHHHHHHHHHTT--EEE---TTS-HHHHHHHHHHTT-SEEEEE-HHHHHHTEEEEEETTT--EEEEEGGGGGGGSHHHHHHHHHHHHHHHHHHHHGGG--TT-BHHHHHHHHHHHHHHHHTT-SSSSSEEEEEEEEETTEEE-----TTSPPPBP-TT-EEEEEEEEEETTEEEEEEEEEESSGGGHHHHHHHHHHHHHHHHH--TT-BHHHHHHHHHHHHHT-EEEETTEEEE-EE-TT-EEEEEBTTBSS-S-EEESS--S---B--TT-EEEEEEEEESS-S--EE-S---EEEE-TTGGGS-GGG---HHHHHHHHHHHHHHTTSEE-HHHHHHTT--S-HHHHHHHHHTTSEEEE--EE-STT--EEEEEEEEEEETTEEEESS--TT-/-----------------------SS--S-TTT-HHHHHHHHHHHTT-EEE-SSTT-EEE-HHHHHHHHHHHHHHHHHHHHTT-EE-B--SEEEHHHHHHHHHHSTT----PEEEEEETTEEEEEEEEEPS-SHHHHHHHHHHH--BGGG--EEEEEEEEEE----SS-BTTTB-SEEEEEEEEEEESSHHHHHHHHHHHHHHHHHIIIIIS---EEEEE--TTTSPTT-SEEEEEEEEETTTTEEEEEEEEEEEETHHHHHHT-EEE-TTS-EEEPEEEEEEEETHHHHHHHHHH-BTTB----GGG-S-SEEEEE---TTS-SHHHHHHHHHHHHHHHHTT--EEE---TTS-HHHHHHHHHHTT-SEEEEE-HHHHHHTEEEEEETTT--EEEEEGGGGGGG-HHHHHHHHHHHHHHHHHHHHGGG--TT-BHHHHHHHHHHHHHHHSTT-SSTTSEEEEEEEEETTEEE-----TTSPPPBP-TT-EEEEEEEEEETTEEEEEEEEEESSGGGHHHHHHHHHHHHHHHHH--TT-BHHHHHHHHHHHHHT-EEEETTEEEE-EE-TT--EEEEBTTBSS-S-EE-SS--S---B--TT-EEEEEEEEESS-S--EE-S---EEEE-TTGGGS-GGG---HHHHHHHHHHHHHHTTSEE-HHHHHHTT--S-HHHHHHHHHTTSEEEE--EE-STT--EEEEEEEEEEETTEEEESS--TT-

Solvent-accessible surface area (backbone atoms only — not comparable to full-atom values): 73302 Å² total; per-residue (Å²): 146,71,84,72,78,75,77,78,79,77,76,79,78,78,72,77,78,69,76,69,76,78,70,84,61,59,87,46,41,53,86,80,37,45,70,59,26,50,51,44,41,36,48,74,49,46,30,43,43,89,50,89,53,81,37,32,52,28,34,28,41,61,47,34,43,31,51,51,46,51,49,54,56,50,52,54,55,38,45,74,70,63,36,37,48,34,46,70,59,61,66,34,51,56,69,48,54,48,57,48,38,74,70,24,72,84,60,74,76,36,30,41,27,35,41,29,41,60,90,41,70,46,95,62,52,30,25,41,29,66,66,55,65,71,66,48,41,56,52,44,26,71,69,32,58,36,54,83,54,49,68,39,44,37,33,32,76,46,74,34,32,41,61,74,71,82,79,63,36,84,44,70,38,48,25,48,47,50,33,36,46,32,45,34,38,21,85,37,65,64,58,16,43,52,47,21,51,52,52,41,51,52,53,50,41,47,34,41,64,52,57,69,35,73,65,46,76,48,70,51,52,87,87,67,31,53,72,58,40,72,41,24,34,35,35,34,31,66,32,70,86,79,69,43,75,40,87,49,33,41,15,21,21,24,42,45,51,60,24,63,74,50,56,22,37,26,31,41,93,88,66,50,74,43,61,29,13,24,24,39,32,39,46,43,48,38,47,55,35,50,44,47,62,52,52,31,55,56,60,24,37,44,42,46,61,82,45,31,70,46,29,31,40,34,38,58,43,78,53,92,95,50,80,52,61,66,38,52,52,50,49,50,51,51,35,50,50,29,40,75,64,70,40,42,46,45,73,56,79,59,80,90,51,52,59,68,55,50,51,51,56,41,45,25,54,12,33,34,29,36,36,40,35,29,67,67,22,63,73,68,46,30,32,36,36,36,35,55,90,80,60,48,73,43,77,41,51,49,63,48,59,48,61,74,25,65,67,43,42,29,32,41,50,13,13,48,33,43,36,51,33,48,63,62,42,56,79,66,66,46,67,64,44,34,56,54,58,50,45,53,54,43,51,50,45,32,27,65,60,22,62,76,25,87,44,53,72,17,52,39,32,61,53,21,61,14,54,26,24,28,64,39,43,26,41,75,44,85,87,52,82,86,50,58,38,44,58,83,38,31,37,24,44,33,43,27,21,17,28,69,32,25,56,29,43,37,30,41,55,49,65,70,41,73,62,47,46,48,42,47,46,24,8,42,51,22,32,52,49,42,62,68,63,48,26,45,63,28,46,32,20,58,45,1,35,52,29,28,53,47,18,48,72,33,57,35,61,54,95,95,38,79,30,61,26,26,34,29,56,82,51,57,12,24,19,38,42,74,53,28,74,72,41,92,46,65,34,42,32,37,66,52,90,56,89,49,54,41,47,51,77,39,29,31,27,46,38,34,40,22,15,46,41,79,18,45,62,43,80,50,75,72,64,30,34,33,25,38,34,70,82,30,90,66,32,56,60,80,58,48,79,47,66,64,24,52,55,48,48,50,53,44,47,75,54,40,43,60,28,36,40,32,66,45,56,41,44,72,72,66,56,69,92,49,62,67,25,50,51,44,32,38,75,46,56,35,29,42,76,36,40,14,26,24,35,45,87,95,23,43,30,24,36,17,30,34,18,30,38,22,31,67,72,36,64,44,65,50,44,64,50,88,83,110,138,85,75,74,78,76,79,78,82,80,78,79,79,79,75,79,77,70,76,69,76,81,71,85,61,60,87,44,40,54,85,80,36,45,70,59,28,52,50,45,41,36,49,73,48,46,30,42,42,90,48,90,54,82,38,34,54,29,34,27,42,62,47,35,43,30,52,50,47,50,49,54,54,50,50,55,54,37,46,75,71,63,37,36,49,35,44,71,60,61,65,35,50,56,70,46,54,49,56,46,40,74,69,24,72,85,60,74,75,38,30,40,27,34,42,30,42,60,93,40,70,46,95,65,52,31,26,42,30,67,68,53,63,71,64,48,42,56,52,45,27,71,68,32,58,36,56,85,53,50,68,39,46,38,30,32,78,46,74,31,34,42,62,75,71,79,78,63,36,85,44,70,39,47,25,49,48,49,33,38,45,34,46,33,37,20,84,38,65,66,58,16,44,52,48,22,52,53,52,41,49,52,52,50,42,48,34,41,67,50,58,68,36,72,62,48,76,49,69,50,52,87,87,67,32,54,72,56,39,73,42,26,34,34,33,33,30,67,32,72,87,79,70,42,76,42,86,50,34,41,16,22,21,24,43,46,52,60,23,63,75,50,57,23,37,25,30,39,95,88,68,48,75,45,62,30,13,25,25,40,32,41,45,44,48,38,48,56,35,49,46,48,63,52,52,30,56,56,60,23,36,44,42,48,61,81,46,30,71,45,28,32,41,36,37,59,44,77,53,92,94,50,81,52,61,67,36,52,50,50,50,51,49,52,35,52,51,30,40,74,71,71,41,44,46,45,74,57,78,60,80,89,52,51,60,70,57,50,49,51,54,40,44,26,54,12,34,33,30,37,36,40,36,29,66,67,22,66,74,67,47,29,31,36,36,34,34,56,90,79,62,49,74,43,78,40,51,48,72,50,61,53,59,73,28,68,66,44,43,29,33,43,50,14,13,47,32,44,36,51,31,47,64,62,42,57,81,66,65,48,69,65,42,33,55,54,59,50,47,54,53,40,51,50,47,33,28,65,59,23,62,76,23,84,41,76,62,18,54,39,32,61,53,20,60,14,54,26,25,27,64,40,43,25,42,75,43,86,87,52,82,85,50,59,39,45,57,84,39,31,36,24,42,33,43,27,21,17,28,70,32,26,58,28,44,37,31,41,55,47,64,70,41,74,62,48,46,47,43,48,46,24,9,42,51,22,29,52,48,40,63,66,64,49,27,46,62,28,46,33,20,59,45,2,35,52,29,25,53,48,18,48,72,31,57,34,62,54,95,95,37,80,29,61,26,27,34,30,57,82,49,57,12,26,20,39,40,75,53,28,77,71,42,92,47,66,33,44,32,35,66,51,89,55,89,49,54,40,47,52,77,39,29,31,27,46,37,32,41,22,15,48,42,79,19,46,61,43,78,48,74,74,64,31,34,32,26,37,36,74,81,29,88,66,29,56,61,79,60,49,79,48,67,65,25,52,55,48,49,51,52,44,46,73,57,39,44,62,29,36,39,34,66,47,57,41,44,73,72,66,57,65,94,49,62,65,27,51,51,45,33,38,75,48,55,36,29,40,76,34,40,15,27,25,36,46,88,94,22,43,33,25,36,19,30,34,19,29,38,22,31,75,72,37,63,42,64,50,44,63,49,88,83,112